Protein 8OFH (pdb70)

Structure (mmCIF, N/CA/C/O backbone):
data_8OFH
#
_entry.id   8OFH
#
_cell.length_a   62.730
_cell.length_b   102.400
_cell.length_c   89.790
_cell.angle_alpha   90.000
_cell.angle_beta   98.330
_cell.angle_gamma   90.000
#
_symmetry.space_group_name_H-M   'P 1 21 1'
#
loop_
_entity.id
_entity.type
_entity.pdbx_description
1 polymer 'Diadenylate cyclase'
2 water water
#
loop_
_atom_site.group_PDB
_atom_site.id
_atom_site.type_symbol
_atom_site.label_atom_id
_atom_site.label_alt_id
_atom_site.label_comp_id
_atom_site.label_asym_id
_atom_site.label_entity_id
_atom_site.label_seq_id
_atom_site.pdbx_PDB_ins_code
_atom_site.Cartn_x
_atom_site.Cartn_y
_atom_site.Cartn_z
_atom_site.occupancy
_atom_site.B_iso_or_equiv
_atom_site.auth_seq_id
_atom_site.auth_comp_id
_atom_site.auth_asym_id
_atom_site.auth_atom_id
_atom_site.pdbx_PDB_model_num
ATOM 1 N N . ILE A 1 11 ? -10.01019 38.70421 -38.08756 1.000 79.36346 86 ILE A N 1
ATOM 2 C CA . ILE A 1 11 ? -8.86461 39.19414 -37.33137 1.000 83.51875 86 ILE A CA 1
ATOM 3 C C . ILE A 1 11 ? -9.28916 39.54961 -35.91518 1.000 81.53575 86 ILE A C 1
ATOM 4 O O . ILE A 1 11 ? -8.43660 39.80600 -35.06202 1.000 86.72967 86 ILE A O 1
ATOM 9 N N . SER A 1 12 ? -10.60191 39.58341 -35.67252 1.000 80.91836 87 SER A N 1
ATOM 10 C CA . SER A 1 12 ? -11.10294 39.93496 -34.34837 1.000 77.26835 87 SER A CA 1
ATOM 11 C C . SER A 1 12 ? -10.59633 38.94228 -33.30926 1.000 70.30602 87 SER A C 1
ATOM 12 O O . SER A 1 12 ? -10.25120 37.79623 -33.61903 1.000 68.01942 87 SER A O 1
ATOM 15 N N . ALA A 1 13 ? -10.54520 39.40369 -32.05664 1.000 69.62856 88 ALA A N 1
ATOM 16 C CA . ALA A 1 13 ? -10.17364 38.51269 -30.96283 1.000 69.38231 88 ALA A CA 1
ATOM 17 C C . ALA A 1 13 ? -11.12606 37.32945 -30.87472 1.000 60.18854 88 ALA A C 1
ATOM 18 O O . ALA A 1 13 ? -10.70333 36.19906 -30.58440 1.000 52.71398 88 ALA A O 1
ATOM 20 N N . GLU A 1 14 ? -12.41997 37.57080 -31.11972 1.000 59.09273 89 GLU A N 1
ATOM 21 C CA . GLU A 1 14 ? -13.39874 36.48891 -31.0566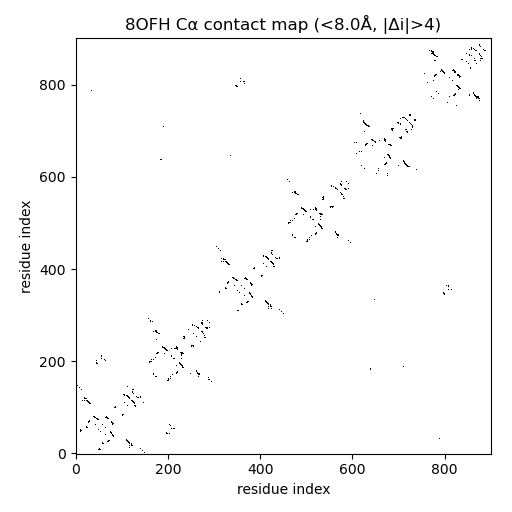0 1.000 60.78286 89 GLU A CA 1
ATOM 22 C C . GLU A 1 14 ? -13.16973 35.47337 -32.16751 1.000 45.94773 89 GLU A C 1
ATOM 23 O O . GLU A 1 14 ? -13.24499 34.26574 -31.93245 1.000 39.23994 89 GLU A O 1
ATOM 29 N N . GLU A 1 15 ? -12.91244 35.94959 -33.38560 1.000 51.70868 90 GLU A N 1
ATOM 30 C CA . GLU A 1 15 ? -12.62247 35.04993 -34.49615 1.000 56.81195 90 GLU A CA 1
ATOM 31 C C . GLU A 1 15 ? -11.37475 34.21389 -34.22114 1.000 46.72221 90 GLU A C 1
ATOM 32 O O . GLU A 1 15 ? -11.37527 32.99656 -34.42898 1.000 42.95038 90 GLU A O 1
ATOM 38 N N . GLN A 1 16 ? -10.29279 34.85328 -33.76451 1.000 51.69266 91 GLN A N 1
ATOM 39 C CA . GLN A 1 16 ? -9.06833 34.10910 -33.47168 1.000 49.54109 91 GLN A CA 1
ATOM 40 C C . GLN A 1 16 ? -9.30661 33.06102 -32.40465 1.000 41.51855 91 GLN A C 1
ATOM 41 O O . GLN A 1 16 ? -8.81777 31.92567 -32.50408 1.000 37.10642 91 GLN A O 1
ATOM 47 N N . MET A 1 17 ? -10.07568 33.41714 -31.37810 1.000 39.41462 92 MET A N 1
ATOM 48 C CA . MET A 1 17 ? -10.35074 32.48199 -30.29843 1.000 38.53348 92 MET A CA 1
ATOM 49 C C . MET A 1 17 ? -11.17430 31.28664 -30.77886 1.000 34.44268 92 MET A C 1
ATOM 50 O O . MET A 1 17 ? -10.89016 30.14541 -30.41308 1.000 33.29442 92 MET A O 1
ATOM 55 N N . ILE A 1 18 ? -12.19150 31.52700 -31.60594 1.000 32.30778 93 ILE A N 1
ATOM 56 C CA . ILE A 1 18 ? -12.98630 30.42805 -32.14708 1.000 30.49875 93 ILE A CA 1
ATOM 57 C C . ILE A 1 18 ? -12.12288 29.49989 -33.00853 1.000 31.07063 93 ILE A C 1
ATOM 58 O O . ILE A 1 18 ? -12.25566 28.27105 -32.93604 1.000 29.49086 93 ILE A O 1
ATOM 63 N N . ARG A 1 19 ? -11.24164 30.06729 -33.83899 1.000 32.82659 94 ARG A N 1
ATOM 64 C CA . ARG A 1 19 ? -10.37162 29.22322 -34.66336 1.000 31.05669 94 ARG A CA 1
ATOM 65 C C . ARG A 1 19 ? -9.50749 28.33033 -33.78047 1.000 34.17301 94 ARG A C 1
ATOM 66 O O . ARG A 1 19 ? -9.34585 27.13664 -34.05533 1.000 32.57497 94 ARG A O 1
ATOM 74 N N . ALA A 1 20 ? -8.99119 28.88227 -32.68098 1.000 34.36894 95 ALA A N 1
ATOM 75 C CA . ALA A 1 20 ? -8.15308 28.10297 -31.77089 1.000 36.51073 95 ALA A CA 1
ATOM 76 C C . ALA A 1 20 ? -8.94587 26.99867 -31.06755 1.000 31.22305 95 ALA A C 1
ATOM 77 O O . ALA A 1 20 ? -8.44072 25.87783 -30.89757 1.000 28.38354 95 ALA A O 1
ATOM 79 N N . PHE A 1 21 ? -10.17644 27.29425 -30.62400 1.000 26.98633 96 PHE A N 1
ATOM 80 C CA . PHE A 1 21 ? -11.03149 26.25584 -30.05168 1.000 24.50441 96 PHE A CA 1
ATOM 81 C C . PHE A 1 21 ? -11.24062 25.11405 -31.03954 1.000 27.99543 96 PHE A C 1
ATOM 82 O O . PHE A 1 21 ? -11.11567 23.93545 -30.69167 1.000 27.62977 96 PHE A O 1
ATOM 90 N N . VAL A 1 22 ? -11.60212 25.45443 -32.27457 1.000 29.61222 97 VAL A N 1
ATOM 91 C CA . VAL A 1 22 ? -11.92615 24.43517 -33.26102 1.000 26.95567 97 VAL A CA 1
ATOM 92 C C . VAL A 1 22 ? -10.70196 23.56047 -33.53199 1.000 29.33222 97 VAL A C 1
ATOM 93 O O . VAL A 1 22 ? -10.78404 22.32755 -33.50517 1.000 29.66610 97 VAL A O 1
ATOM 97 N N . LYS A 1 23 ? -9.54388 24.19214 -33.74804 1.000 29.44527 98 LYS A N 1
ATOM 98 C CA . LYS A 1 23 ? -8.33318 23.43310 -34.06056 1.000 30.26021 98 LYS A CA 1
ATOM 99 C C . LYS A 1 23 ? -7.91444 22.55705 -32.87721 1.000 30.64733 98 LYS A C 1
ATOM 100 O O . LYS A 1 23 ? -7.45259 21.42195 -33.06182 1.000 30.92397 98 LYS A O 1
ATOM 106 N N . SER A 1 24 ? -8.06431 23.06435 -31.64793 1.000 25.88311 99 SER A N 1
ATOM 107 C CA . SER A 1 24 ? -7.72199 22.24217 -30.49095 1.000 29.00206 99 SER A CA 1
ATOM 108 C C . SER A 1 24 ? -8.63325 21.01742 -30.39700 1.000 28.94512 99 SER A C 1
ATOM 109 O O . SER A 1 24 ? -8.17526 19.92377 -30.04736 1.000 28.66037 99 SER A O 1
ATOM 112 N N . VAL A 1 25 ? -9.91899 21.17629 -30.73433 1.000 26.81092 100 VAL A N 1
ATOM 113 C CA . VAL A 1 25 ? -10.85589 20.05834 -30.66213 1.000 25.28820 100 VAL A CA 1
ATOM 114 C C . VAL A 1 25 ? -10.64865 19.09205 -31.83067 1.000 28.55151 100 VAL A C 1
ATOM 115 O O . VAL A 1 25 ? -10.84480 17.87424 -31.67415 1.000 29.38238 100 VAL A O 1
ATOM 119 N N . GLU A 1 26 ? -10.24028 19.60256 -33.00236 1.000 29.77205 101 GLU A N 1
ATOM 120 C CA . GLU A 1 26 ? -9.85561 18.73799 -34.12171 1.000 28.09964 101 GLU A CA 1
ATOM 121 C C . GLU A 1 26 ? -8.74831 17.77111 -33.72726 1.000 26.11366 101 GLU A C 1
ATOM 122 O O . GLU A 1 26 ? -8.72291 16.63572 -34.20559 1.000 31.78067 101 GLU A O 1
ATOM 128 N N . TYR A 1 27 ? -7.83028 18.20430 -32.85995 1.000 29.08528 102 TYR A N 1
ATOM 129 C CA . TYR A 1 27 ? -6.74854 17.34932 -32.37565 1.000 35.55699 102 TYR A CA 1
ATOM 130 C C . TYR A 1 27 ? -7.23495 16.41081 -31.27881 1.000 31.28804 102 TYR A C 1
ATOM 131 O O . TYR A 1 27 ? -6.92190 15.21267 -31.28327 1.000 29.24903 102 TYR A O 1
ATOM 140 N N . MET A 1 28 ? -7.99538 16.94562 -30.32297 1.000 28.02371 103 MET A N 1
ATOM 141 C CA . MET A 1 28 ? -8.29893 16.17787 -29.11804 1.000 28.45427 103 MET A CA 1
ATOM 142 C C . MET A 1 28 ? -9.40150 15.14857 -29.33047 1.000 29.94076 103 MET A C 1
ATOM 143 O O . MET A 1 28 ? -9.34506 14.06138 -28.74177 1.000 31.89176 103 MET A O 1
ATOM 148 N N . SER A 1 29 ? -10.42029 15.47954 -30.12876 1.000 27.88720 104 SER A N 1
ATOM 149 C CA . SER A 1 29 ? -11.56493 14.57747 -30.27383 1.000 34.23057 104 SER A CA 1
ATOM 150 C C . SER A 1 29 ? -11.19068 13.20735 -30.83675 1.000 36.94696 104 SER A C 1
ATOM 151 O O . SER A 1 29 ? -11.51863 12.19268 -30.19587 1.000 30.15694 104 SER A O 1
ATOM 154 N N . PRO A 1 30 ? -10.52008 13.08976 -31.98851 1.000 37.02567 105 PRO A N 1
ATOM 155 C CA . PRO A 1 30 ? -10.13440 11.75449 -32.47564 1.000 37.11081 105 PRO A CA 1
ATOM 156 C C . PRO A 1 30 ? -9.20293 11.02046 -31.54116 1.000 34.63200 105 PRO A C 1
ATOM 157 O O . PRO A 1 30 ? -9.12546 9.78656 -31.61819 1.000 41.75782 105 PRO A O 1
ATOM 161 N N . ARG A 1 31 ? -8.48271 11.73562 -30.68177 1.000 31.38770 106 ARG A N 1
ATOM 162 C CA . ARG A 1 31 ? -7.57909 11.12330 -29.71865 1.000 35.15418 106 ARG A CA 1
ATOM 163 C C . ARG A 1 31 ? -8.22837 10.82859 -28.37775 1.000 34.04607 106 ARG A C 1
ATOM 164 O O . ARG A 1 31 ? -7.54320 10.31737 -27.48019 1.000 34.74083 106 ARG A O 1
ATOM 172 N N . LYS A 1 32 ? -9.51806 11.13218 -28.22811 1.000 32.72773 107 LYS A N 1
ATOM 173 C CA . LYS A 1 32 ? -10.24091 10.91388 -26.97046 1.000 32.30726 107 LYS A CA 1
ATOM 174 C C . LYS A 1 32 ? -9.50812 11.55852 -25.79492 1.000 29.57774 107 LYS A C 1
ATOM 175 O O . LYS A 1 32 ? -9.37155 10.97560 -24.70983 1.000 33.10274 107 LYS A O 1
ATOM 181 N N . ILE A 1 33 ? -9.02323 12.77941 -26.01186 1.000 28.11734 108 ILE A N 1
ATOM 182 C CA . ILE A 1 33 ? -8.36290 13.53954 -24.96252 1.000 25.28605 108 ILE A CA 1
ATOM 183 C C . ILE A 1 33 ? -9.43780 14.37090 -24.28150 1.000 25.80292 108 ILE A C 1
ATOM 184 O O . ILE A 1 33 ? -10.08849 15.19639 -24.92942 1.000 26.41111 108 ILE A O 1
ATOM 189 N N . GLY A 1 34 ? -9.63560 14.15525 -22.98370 1.000 25.73405 109 GLY A N 1
ATOM 190 C CA . GLY A 1 34 ? -10.66039 14.91931 -22.26877 1.000 25.89984 109 GLY A CA 1
ATOM 191 C C . GLY A 1 34 ? -10.29096 16.39026 -22.17978 1.000 28.58574 109 GLY A C 1
ATOM 192 O O . GLY A 1 34 ? -9.13426 16.75274 -21.94411 1.000 28.49387 109 GLY A O 1
ATOM 193 N N . ALA A 1 35 ? -11.29435 17.24687 -22.35847 1.000 25.21639 110 ALA A N 1
ATOM 194 C CA . ALA A 1 35 ? -11.06012 18.68577 -22.28618 1.000 23.60384 110 ALA A CA 1
ATOM 195 C C . ALA A 1 35 ? -12.31478 19.33826 -21.73548 1.000 22.25835 110 ALA A C 1
ATOM 196 O O . ALA A 1 35 ? -13.41536 18.87709 -21.99580 1.000 23.56480 110 ALA A O 1
ATOM 198 N N . LEU A 1 36 ? -12.11491 20.43832 -21.02718 1.000 22.37083 111 LEU A N 1
ATOM 199 C CA . LEU A 1 36 ? -13.20531 21.16651 -20.37160 1.000 23.49240 111 LEU A CA 1
ATOM 200 C C . LEU A 1 36 ? -12.80444 22.63607 -20.43581 1.000 26.87762 111 LEU A C 1
ATOM 201 O O . LEU A 1 36 ? -11.81554 23.02978 -19.80893 1.000 23.61811 111 LEU A O 1
ATOM 206 N N . VAL A 1 37 ? -13.51001 23.42932 -21.23650 1.000 23.50204 112 VAL A N 1
ATOM 207 C CA . VAL A 1 37 ? -13.16085 24.83846 -21.43683 1.000 25.16833 112 VAL A CA 1
ATOM 208 C C . VAL A 1 37 ? -14.40917 25.68717 -21.20260 1.000 22.67922 112 VAL A C 1
ATOM 209 O O . VAL A 1 37 ? -15.38882 25.56873 -21.94365 1.000 25.70991 112 VAL A O 1
ATOM 213 N N . ALA A 1 38 ? -14.35495 26.54494 -20.19309 1.000 23.13803 113 ALA A N 1
ATOM 214 C CA . ALA A 1 38 ? -15.43849 27.44479 -19.82823 1.000 24.32877 113 ALA A CA 1
ATOM 215 C C . ALA A 1 38 ? -15.06018 28.85516 -20.24689 1.000 34.86184 113 ALA A C 1
ATOM 216 O O . ALA A 1 38 ? -13.96212 29.33096 -19.93195 1.000 29.42681 113 ALA A O 1
ATOM 218 N N . ILE A 1 39 ? -15.97319 29.51135 -20.95415 1.000 27.61410 114 ILE A N 1
ATOM 219 C CA . ILE A 1 39 ? -15.78997 30.86804 -21.45104 1.000 27.40585 114 ILE A CA 1
ATOM 220 C C . ILE A 1 39 ? -16.71492 31.81528 -20.69913 1.000 34.40800 114 ILE A C 1
ATOM 221 O O . ILE A 1 39 ? -17.95441 31.72495 -20.80139 1.000 33.56884 114 ILE A O 1
ATOM 226 N N . GLN A 1 40 ? -16.10972 32.74260 -19.95774 1.000 28.01927 115 GLN A N 1
ATOM 227 C CA . GLN A 1 40 ? -16.88160 33.75544 -19.24295 1.000 28.77467 115 GLN A CA 1
ATOM 228 C C . GLN A 1 40 ? -17.61178 34.66651 -20.22117 1.000 32.17961 115 GLN A C 1
ATOM 229 O O . GLN A 1 40 ? -17.05361 35.12032 -21.22272 1.000 32.90009 115 GLN A O 1
ATOM 235 N N . ARG A 1 41 ? -18.89241 34.92872 -19.93102 1.000 29.92822 116 ARG A N 1
ATOM 236 C CA . ARG A 1 41 ? -19.67997 35.87201 -20.71666 1.000 31.78488 116 ARG A CA 1
ATOM 237 C C . ARG A 1 41 ? -20.04504 37.01767 -19.77691 1.000 33.11473 116 ARG A C 1
ATOM 238 O O . ARG A 1 41 ? -19.15158 37.71846 -19.31161 1.000 35.70887 116 ARG A O 1
ATOM 246 N N . VAL A 1 42 ? -21.33334 37.23578 -19.49246 1.000 35.40597 117 VAL A N 1
ATOM 247 C CA . VAL A 1 42 ? -21.69527 38.38981 -18.66975 1.000 37.79441 117 VAL A CA 1
ATOM 248 C C . VAL A 1 42 ? -21.41891 38.11532 -17.19142 1.000 37.40996 117 VAL A C 1
ATOM 249 O O . VAL A 1 42 ? -20.89921 38.98252 -16.47388 1.000 38.41100 117 VAL A O 1
ATOM 253 N N . ARG A 1 43 ? -21.76653 36.91406 -16.71255 1.000 36.21373 118 ARG A N 1
ATOM 254 C CA . ARG A 1 43 ? -21.63019 36.56539 -15.30379 1.000 36.48118 118 ARG A CA 1
ATOM 255 C C . ARG A 1 43 ? -20.17714 36.25632 -14.98735 1.000 37.27354 118 ARG A C 1
ATOM 256 O O . ARG A 1 43 ? -19.54735 35.41846 -15.65768 1.000 34.60950 118 ARG A O 1
ATOM 264 N N . THR A 1 44 ? -19.63400 36.90304 -13.95761 1.000 34.81246 119 THR A N 1
ATOM 265 C CA . THR A 1 44 ? -18.21474 36.67043 -13.67761 1.000 32.74451 119 THR A CA 1
ATOM 266 C C . THR A 1 44 ? -17.98616 35.29681 -13.06371 1.000 34.66751 119 THR A C 1
ATOM 267 O O . THR A 1 44 ? -18.79260 34.79564 -12.27736 1.000 33.98553 119 THR A O 1
ATOM 271 N N . LEU A 1 45 ? -16.86678 34.68295 -13.44555 1.000 33.60020 120 LEU A N 1
ATOM 272 C CA . LEU A 1 45 ? -16.50049 33.35584 -12.97895 1.000 33.13566 120 LEU A CA 1
ATOM 273 C C . LEU A 1 45 ? -15.34702 33.41948 -11.98730 1.000 35.93023 120 LEU A C 1
ATOM 274 O O . LEU A 1 45 ? -14.61349 32.44566 -11.82903 1.000 34.39364 120 LEU A O 1
ATOM 279 N N . GLN A 1 46 ? -15.17938 34.56973 -11.31181 1.000 38.19880 121 GLN A N 1
ATOM 280 C CA . GLN A 1 46 ? -13.99626 34.77144 -10.47648 1.000 37.16095 121 GLN A CA 1
ATOM 281 C C . GLN A 1 46 ? -13.90267 33.74590 -9.34897 1.000 37.32164 121 GLN A C 1
ATOM 282 O O . GLN A 1 46 ? -12.79194 33.37396 -8.94670 1.000 39.39422 121 GLN A O 1
ATOM 288 N N . GLU A 1 47 ? -15.05199 33.26527 -8.83339 1.000 32.83453 122 GLU A N 1
ATOM 289 C CA . GLU A 1 47 ? -14.99370 32.28960 -7.74335 1.000 38.48962 122 GLU A CA 1
ATOM 290 C C . GLU A 1 47 ? -14.36106 31.00093 -8.22798 1.000 36.75169 122 GLU A C 1
ATOM 291 O O . GLU A 1 47 ? -13.65773 30.32991 -7.46882 1.000 42.83597 122 GLU A O 1
ATOM 297 N N . TYR A 1 48 ? -14.58065 30.65732 -9.48949 1.000 29.82428 123 TYR A N 1
ATOM 298 C CA . TYR A 1 48 ? -13.96901 29.45281 -10.03810 1.000 30.47886 123 TYR A CA 1
ATOM 299 C C . TYR A 1 48 ? -12.55706 29.70515 -10.52928 1.000 33.07319 123 TYR A C 1
ATOM 300 O O . TYR A 1 48 ? -11.67208 28.84566 -10.36711 1.000 32.74735 123 TYR A O 1
ATOM 309 N N . ILE A 1 49 ? -12.31840 30.87732 -11.11177 1.000 29.59359 124 ILE A N 1
ATOM 310 C CA . ILE A 1 49 ? -10.95801 31.21847 -11.53578 1.000 29.40980 124 ILE A CA 1
ATOM 311 C C . ILE A 1 49 ? -9.99291 31.11143 -10.36092 1.000 33.20406 124 ILE A C 1
ATOM 312 O O . ILE A 1 49 ? -8.83892 30.66998 -10.51075 1.000 30.70076 124 ILE A O 1
ATOM 317 N N . SER A 1 50 ? -10.46440 31.47503 -9.16581 1.000 30.92184 125 SER A N 1
ATOM 318 C CA . SER A 1 50 ? -9.60908 31.51621 -7.98491 1.000 33.11632 125 SER A CA 1
ATOM 319 C C . SER A 1 50 ? -9.09281 30.14293 -7.57228 1.000 36.55994 125 SER A C 1
ATOM 320 O O . SER A 1 50 ? -8.09530 30.07381 -6.83809 1.000 37.56423 125 SER A O 1
ATOM 323 N N . THR A 1 51 ? -9.74308 29.06509 -8.02933 1.000 34.56157 126 THR A N 1
ATOM 324 C CA . THR A 1 51 ? -9.35595 27.68314 -7.74028 1.000 36.40183 126 THR A CA 1
ATOM 325 C C . THR A 1 51 ? -8.31471 27.10879 -8.71326 1.000 36.42581 126 THR A C 1
ATOM 326 O O . THR A 1 51 ? -7.76160 26.04494 -8.42707 1.000 34.94944 126 THR A O 1
ATOM 330 N N . GLY A 1 52 ? -8.04078 27.77396 -9.83756 1.000 27.36691 127 GLY A N 1
ATOM 331 C CA . GLY A 1 52 ? -7.19319 27.23576 -10.88865 1.000 28.90316 127 GLY A CA 1
ATOM 332 C C . GLY A 1 52 ? -5.75593 27.73634 -10.81113 1.000 30.51509 127 GLY A C 1
ATOM 333 O O . GLY A 1 52 ? -5.35198 28.43937 -9.89083 1.000 33.34274 127 GLY A O 1
ATOM 334 N N . ILE A 1 53 ? -4.95677 27.31682 -11.78980 1.000 28.11198 128 ILE A N 1
ATOM 335 C CA . ILE A 1 53 ? -3.55641 27.71483 -11.87555 1.000 25.93044 128 ILE A CA 1
ATOM 336 C C . ILE A 1 53 ? -3.47365 28.94550 -12.77757 1.000 26.25213 128 ILE A C 1
ATOM 337 O O . ILE A 1 53 ? -3.92884 28.87967 -13.92878 1.000 26.17572 128 ILE A O 1
ATOM 342 N N . PRO A 1 54 ? -2.90999 30.06222 -12.31523 1.000 29.16478 129 PRO A N 1
ATOM 343 C CA . PRO A 1 54 ? -2.94077 31.28826 -13.13104 1.000 29.43264 129 PRO A CA 1
ATOM 344 C C . PRO A 1 54 ? -2.01135 31.19054 -14.33823 1.000 29.78349 129 PRO A C 1
ATOM 345 O O . PRO A 1 54 ? -0.82747 30.87158 -14.20728 1.000 29.06692 129 PRO A O 1
ATOM 349 N N . LEU A 1 55 ? -2.57724 31.42741 -15.52470 1.000 28.54280 130 LEU A N 1
ATOM 350 C CA . LEU A 1 55 ? -1.80355 31.51875 -16.76342 1.000 28.38624 130 LEU A CA 1
ATOM 351 C C . LEU A 1 55 ? -1.89228 32.90720 -17.37590 1.000 30.72926 130 LEU A C 1
ATOM 352 O O . LEU A 1 55 ? -0.85833 33.48810 -17.72986 1.000 31.25737 130 LEU A O 1
ATOM 357 N N . ASP A 1 56 ? -3.10579 33.47545 -17.47508 1.000 24.23817 131 ASP A N 1
ATOM 358 C CA . ASP A 1 56 ? -3.29598 34.77436 -18.12739 1.000 25.29058 131 ASP A CA 1
ATOM 359 C C . ASP A 1 56 ? -2.58078 34.81364 -19.48515 1.000 25.37507 131 ASP A C 1
ATOM 360 O O . ASP A 1 56 ? -1.82379 35.74311 -19.80400 1.000 30.04071 131 ASP A O 1
ATOM 365 N N . ALA A 1 57 ? -2.85994 33.79972 -20.30041 1.000 27.52657 132 ALA A N 1
ATOM 366 C CA . ALA A 1 57 ? -2.06512 33.54256 -21.49982 1.000 32.22498 132 ALA A CA 1
ATOM 367 C C . ALA A 1 57 ? -2.86977 33.85048 -22.75782 1.000 33.74439 132 ALA A C 1
ATOM 368 O O . ALA A 1 57 ? -4.10156 33.74230 -22.76647 1.000 29.39088 132 ALA A O 1
ATOM 370 N N . LYS A 1 58 ? -2.16546 34.24177 -23.81853 1.000 30.58354 133 LYS A N 1
ATOM 371 C CA . LYS A 1 58 ? -2.77582 34.32838 -25.14542 1.000 27.97495 133 LYS A CA 1
ATOM 372 C C . LYS A 1 58 ? -3.36585 32.98134 -25.53630 1.000 31.25516 133 LYS A C 1
ATOM 373 O O . LYS A 1 58 ? -2.78406 31.92565 -25.26174 1.000 31.22453 133 LYS A O 1
ATOM 379 N N . ILE A 1 59 ? -4.54320 33.01532 -26.16369 1.000 29.43307 134 ILE A N 1
ATOM 380 C CA . ILE A 1 59 ? -5.21362 31.79111 -26.59060 1.000 27.22889 134 ILE A CA 1
ATOM 381 C C . ILE A 1 59 ? -4.59687 31.31474 -27.89747 1.000 30.41004 134 ILE A C 1
ATOM 382 O O . ILE A 1 59 ? -4.50654 32.07879 -28.87020 1.000 31.07626 134 ILE A O 1
ATOM 387 N N . SER A 1 60 ? -4.16568 30.05448 -27.93170 1.000 28.98274 135 SER A N 1
ATOM 388 C CA . SER A 1 60 ? -3.77730 29.44485 -29.19616 1.000 27.76792 135 SER A CA 1
ATOM 389 C C . SER A 1 60 ? -4.17044 27.98036 -29.16959 1.000 27.31474 135 SER A C 1
ATOM 390 O O . SER A 1 60 ? -4.29965 27.37415 -28.10578 1.000 26.77332 135 SER A 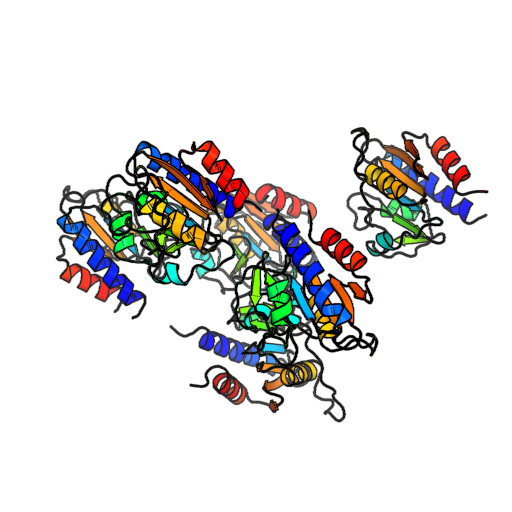O 1
ATOM 393 N N . ALA A 1 61 ? -4.35171 27.41338 -30.35680 1.000 27.85673 136 ALA A N 1
ATOM 394 C CA . ALA A 1 61 ? -4.62662 25.98426 -30.41134 1.000 32.11341 136 ALA A CA 1
ATOM 395 C C . ALA A 1 61 ? -3.46876 25.19133 -29.81424 1.000 31.06882 136 ALA A C 1
ATOM 396 O O . ALA A 1 61 ? -3.69060 24.22095 -29.07839 1.000 26.81050 136 ALA A O 1
ATOM 398 N N . GLU A 1 62 ? -2.22507 25.61632 -30.08432 1.000 30.82232 137 GLU A N 1
ATOM 399 C CA . GLU A 1 62 ? -1.05585 24.90913 -29.56086 1.000 27.88265 137 GLU A CA 1
ATOM 400 C C . GLU A 1 62 ? -1.07329 24.85769 -28.03993 1.000 28.59874 137 GLU A C 1
ATOM 401 O O . GLU A 1 62 ? -0.81444 23.80447 -27.43990 1.000 28.21537 137 GLU A O 1
ATOM 407 N N . LEU A 1 63 ? -1.34011 25.99820 -27.39241 1.000 26.13574 138 LEU A N 1
ATOM 408 C CA . LEU A 1 63 ? -1.38707 26.00643 -25.93288 1.000 24.13821 138 LEU A CA 1
ATOM 409 C C . LEU A 1 63 ? -2.56511 25.17931 -25.40794 1.000 24.38076 138 LEU A C 1
ATOM 410 O O . LEU A 1 63 ? -2.38819 24.39632 -24.47332 1.000 26.66669 138 LEU A O 1
ATOM 415 N N . LEU A 1 64 ? -3.75467 25.32091 -26.00241 1.000 23.96129 139 LEU A N 1
ATOM 416 C CA . LEU A 1 64 ? -4.89563 24.49202 -25.58731 1.000 26.78867 139 LEU A CA 1
ATOM 417 C C . LEU A 1 64 ? -4.56519 23.00550 -25.68737 1.000 29.23824 139 LEU A C 1
ATOM 418 O O . LEU A 1 64 ? -4.81167 22.23764 -24.75093 1.000 25.59190 139 LEU A O 1
ATOM 423 N N . ILE A 1 65 ? -3.94831 22.58415 -26.79420 1.000 29.09149 140 ILE A N 1
ATOM 424 C CA . ILE A 1 65 ? -3.57526 21.17911 -26.91384 1.000 29.19505 140 ILE A CA 1
ATOM 425 C C . ILE A 1 65 ? -2.57824 20.79101 -25.82535 1.000 27.67788 140 ILE A C 1
ATOM 426 O O . ILE A 1 65 ? -2.75072 19.76206 -25.15208 1.000 27.29852 140 ILE A O 1
ATOM 431 N N . ASN A 1 66 ? -1.51608 21.59418 -25.63742 1.000 26.89989 141 ASN A N 1
ATOM 432 C CA . ASN A 1 66 ? -0.50268 21.26568 -24.62743 1.000 26.67308 141 ASN A CA 1
ATOM 433 C C . ASN A 1 66 ? -1.11548 21.15705 -23.22696 1.000 27.74756 141 ASN A C 1
ATOM 434 O O . ASN A 1 66 ? -0.70377 20.29226 -22.43695 1.000 29.33054 141 ASN A O 1
ATOM 439 N N . ILE A 1 67 ? -2.07701 22.02625 -22.89602 1.000 28.49544 142 ILE A N 1
ATOM 440 C CA . ILE A 1 67 ? -2.67805 22.01592 -21.55141 1.000 25.50377 142 ILE A CA 1
ATOM 441 C C . ILE A 1 67 ? -3.32833 20.66686 -21.25661 1.000 23.55823 142 ILE A C 1
ATOM 442 O O . ILE A 1 67 ? -3.16702 20.10113 -20.16126 1.000 26.03500 142 ILE A O 1
ATOM 447 N N . PHE A 1 68 ? -4.05405 20.11023 -22.22930 1.000 26.27006 143 PHE A N 1
ATOM 448 C CA . PHE A 1 68 ? -4.91462 18.95651 -21.97675 1.000 27.24382 143 PHE A CA 1
ATOM 449 C C . PHE A 1 68 ? -4.24153 17.61578 -22.25407 1.000 27.12381 143 PHE A C 1
ATOM 450 O O . PHE A 1 68 ? -4.87917 16.57405 -22.10379 1.000 27.05897 143 PHE A O 1
ATOM 458 N N . ILE A 1 69 ? -2.96320 17.59857 -22.63566 1.000 28.38397 144 ILE A N 1
ATOM 459 C CA . ILE A 1 69 ? -2.28902 16.31756 -22.82697 1.000 28.25222 144 ILE A CA 1
ATOM 460 C C . ILE A 1 69 ? -2.44561 15.47274 -21.56287 1.000 27.81195 144 ILE A C 1
ATOM 461 O O . ILE A 1 69 ? -2.21557 15.98445 -20.45828 1.000 29.35508 144 ILE A O 1
ATOM 466 N N . PRO A 1 70 ? -2.87100 14.21806 -21.67415 1.000 30.73871 145 PRO A N 1
ATOM 467 C CA . PRO A 1 70 ? -3.09950 13.38606 -20.47220 1.000 36.28479 145 PRO A CA 1
ATOM 468 C C . PRO A 1 70 ? -1.87127 13.26543 -19.57710 1.000 40.02798 145 PRO A C 1
ATOM 469 O O . PRO A 1 70 ? -0.72811 13.23605 -20.04646 1.000 35.42981 145 PRO A O 1
ATOM 473 N N . ASN A 1 71 ? -2.13524 13.18247 -18.26196 1.000 35.22773 146 ASN A N 1
ATOM 474 C CA . ASN A 1 71 ? -1.11458 12.90934 -17.24784 1.000 40.82118 146 ASN A CA 1
ATOM 475 C C . ASN A 1 71 ? -0.04714 14.00326 -17.20106 1.000 35.16323 146 ASN A C 1
ATOM 476 O O . ASN A 1 71 ? 1.13482 13.72456 -16.98547 1.000 39.21497 146 ASN A O 1
ATOM 481 N N . THR A 1 72 ? -0.46685 15.23749 -17.40145 1.000 30.28210 147 THR A N 1
ATOM 482 C CA . THR A 1 72 ? 0.40241 16.39662 -17.29073 1.000 32.73531 147 THR A CA 1
ATOM 483 C C . THR A 1 72 ? -0.10159 17.29493 -16.16449 1.000 36.83679 147 THR A C 1
ATOM 484 O O . THR A 1 72 ? -1.24938 17.16998 -15.71971 1.000 32.24704 147 THR A O 1
ATOM 488 N N . PRO A 1 73 ? 0.73478 18.20077 -15.66357 1.000 31.59067 148 PRO A N 1
ATOM 489 C CA . PRO A 1 73 ? 0.31143 19.01786 -14.51061 1.000 34.29279 148 PRO A CA 1
ATOM 490 C C . PRO A 1 73 ? -0.90875 19.91078 -14.75917 1.000 33.89856 148 PRO A C 1
ATOM 491 O O . PRO A 1 73 ? -1.68421 20.16190 -13.81815 1.000 33.40340 148 PRO A O 1
ATOM 495 N N . LEU A 1 74 ? -1.14021 20.37834 -15.99311 1.000 28.50081 149 LEU A N 1
ATOM 496 C CA . LEU A 1 74 ? -2.22862 21.31765 -16.24187 1.000 31.20911 149 LEU A CA 1
ATOM 497 C C . LEU A 1 74 ? -3.54355 20.65067 -16.65928 1.000 28.54177 149 LEU A C 1
ATOM 498 O O . LEU A 1 74 ? -4.57866 21.32627 -16.72533 1.000 27.88376 149 LEU A O 1
ATOM 503 N N . HIS A 1 75 ? -3.53288 19.35530 -16.97131 1.000 27.29286 150 HIS A N 1
ATOM 504 C CA . HIS A 1 75 ? -4.65098 18.80196 -17.73120 1.000 28.39678 150 HIS A CA 1
ATOM 505 C C . HIS A 1 75 ? -5.91402 18.56598 -16.90555 1.000 31.25052 150 HIS A C 1
ATOM 506 O O . HIS A 1 75 ? -6.99373 18.49460 -17.49018 1.000 33.82702 150 HIS A O 1
ATOM 513 N N . ASP A 1 76 ? -5.80917 18.39616 -15.59305 1.000 30.74512 151 ASP A N 1
ATOM 514 C CA . ASP A 1 76 ? -6.98703 18.08563 -14.79333 1.000 41.45959 151 ASP A CA 1
ATOM 515 C C . ASP A 1 76 ? -7.76443 19.37491 -14.55792 1.000 33.42916 151 ASP A C 1
ATOM 516 O O . ASP A 1 76 ? -7.17390 20.43331 -14.34659 1.000 40.94649 151 ASP A O 1
ATOM 521 N N . GLY A 1 77 ? -9.06627 19.31032 -14.67726 1.000 37.10444 152 GLY A N 1
ATOM 522 C CA . GLY A 1 77 ? -9.87573 20.47070 -14.36138 1.000 35.67776 152 GLY A CA 1
ATOM 523 C C . GLY A 1 77 ? -10.18925 21.30636 -15.58203 1.000 33.25287 152 GLY A C 1
ATOM 524 O O . GLY A 1 77 ? -9.87387 20.96447 -16.72730 1.000 30.06133 152 GLY A O 1
ATOM 525 N N . ALA A 1 78 ? -10.80681 22.45232 -15.30625 1.000 28.44778 153 ALA A N 1
ATOM 526 C CA . ALA A 1 78 ? -11.31770 23.34739 -16.33063 1.000 29.09507 153 ALA A CA 1
ATOM 527 C C . ALA A 1 78 ? -10.31988 24.44993 -16.66181 1.000 25.46733 153 ALA A C 1
ATOM 528 O O . ALA A 1 78 ? -9.74930 25.08870 -15.76633 1.000 28.47521 153 ALA A O 1
ATOM 530 N N . VAL A 1 79 ? -10.16427 24.70036 -17.95388 1.000 25.55787 154 VAL A N 1
ATOM 531 C CA . VAL A 1 79 ? -9.63172 25.96891 -18.44004 1.000 25.61425 154 VAL A CA 1
ATOM 532 C C . VAL A 1 79 ? -10.75054 27.00312 -18.39129 1.000 25.28407 154 VAL A C 1
ATOM 533 O O . VAL A 1 79 ? -11.88640 26.71084 -18.78135 1.000 26.26267 154 VAL A O 1
ATOM 537 N N . ILE A 1 80 ? -10.45286 28.21424 -17.91161 1.000 24.04247 155 ILE A N 1
ATOM 538 C CA . ILE A 1 80 ? -11.41895 29.30024 -17.92464 1.000 23.65870 155 ILE A CA 1
ATOM 539 C C . ILE A 1 80 ? -10.85658 30.42649 -18.78027 1.000 25.21249 155 ILE A C 1
ATOM 540 O O . ILE A 1 80 ? -9.72189 30.87770 -18.56508 1.000 28.09050 155 ILE A O 1
ATOM 545 N N . ILE A 1 81 ? -11.61781 30.81672 -19.76043 1.000 22.36997 156 ILE A N 1
ATOM 546 C CA . ILE A 1 81 ? -11.32859 31.90773 -20.68226 1.000 25.86840 156 ILE A CA 1
ATOM 547 C C . ILE A 1 81 ? -12.02369 33.15877 -20.16233 1.000 27.91163 156 ILE A C 1
ATOM 548 O O . ILE A 1 81 ? -13.21836 33.14247 -19.82662 1.000 31.83335 156 ILE A O 1
ATOM 553 N N . LYS A 1 82 ? -11.30324 34.26941 -20.16966 1.000 30.02761 157 LYS A N 1
ATOM 554 C CA . LYS A 1 82 ? -11.82276 35.54397 -19.69935 1.000 31.47975 157 LYS A CA 1
ATOM 555 C C . LYS A 1 82 ? -11.21274 36.60384 -20.59399 1.000 34.14177 157 LYS A C 1
ATOM 556 O O . LYS A 1 82 ? -9.98057 36.63417 -20.73826 1.000 33.07028 157 LYS A O 1
ATOM 562 N N . GLU A 1 83 ? -12.05258 37.40023 -21.24198 1.000 32.57741 158 GLU A N 1
ATOM 563 C CA . GLU A 1 83 ? -11.58569 38.49989 -22.09332 1.000 34.41075 158 GLU A CA 1
ATOM 564 C C . GLU A 1 83 ? -10.52158 38.00855 -23.07922 1.000 42.93914 158 GLU A C 1
ATOM 565 O O . GLU A 1 83 ? -9.48507 38.64521 -23.27384 1.000 41.25869 158 GLU A O 1
ATOM 571 N N . GLU A 1 84 ? -10.76539 36.84188 -23.67327 1.000 38.09012 159 GLU A N 1
ATOM 572 C CA . GLU A 1 84 ? -9.93461 36.32489 -24.76485 1.000 45.47532 159 GLU A CA 1
ATOM 573 C C . GLU A 1 84 ? -8.49327 36.06634 -24.31557 1.000 41.71378 159 GLU A C 1
ATOM 574 O O . GLU A 1 84 ? -7.54579 36.25160 -25.08659 1.000 38.43987 159 GLU A O 1
ATOM 580 N N . ARG A 1 85 ? -8.33482 35.67169 -23.05391 1.000 31.28615 160 ARG A N 1
ATOM 581 C CA . ARG A 1 85 ? -7.13089 35.05151 -22.51891 1.000 32.32567 160 ARG A CA 1
ATOM 582 C C . ARG A 1 85 ? -7.52125 33.76667 -21.82053 1.000 33.26554 160 ARG A C 1
ATOM 583 O O . ARG A 1 85 ? -8.63193 33.63567 -21.29608 1.000 29.07519 160 ARG A O 1
ATOM 591 N N . ILE A 1 86 ? -6.55539 32.85220 -21.74175 1.000 25.11580 161 ILE A N 1
ATOM 592 C CA . ILE A 1 86 ? -6.66678 31.69752 -20.84733 1.000 23.73232 161 ILE A CA 1
ATOM 593 C C . ILE A 1 86 ? -6.35736 32.19524 -19.43927 1.000 27.33245 161 ILE A C 1
ATOM 594 O O . ILE A 1 86 ? -5.20317 32.43127 -19.09758 1.000 25.16068 161 ILE A O 1
ATOM 599 N N . ALA A 1 87 ? -7.38403 32.37927 -18.60678 1.000 24.86894 162 ALA A N 1
ATOM 600 C CA . ALA A 1 87 ? -7.11064 32.94267 -17.29274 1.000 23.48598 162 ALA A CA 1
ATOM 601 C C . ALA A 1 87 ? -6.42554 31.91158 -16.41416 1.000 24.46827 162 ALA A C 1
ATOM 602 O O . ALA A 1 87 ? -5.36537 32.18324 -15.81774 1.000 29.21277 162 ALA A O 1
ATOM 604 N N . VAL A 1 88 ? -6.98449 30.69983 -16.35760 1.000 23.88996 163 VAL A N 1
ATOM 605 C CA . VAL A 1 88 ? -6.44661 29.63188 -15.52553 1.000 25.29808 163 VAL A CA 1
ATOM 606 C C . VAL A 1 88 ? -6.66787 28.31874 -16.25713 1.000 26.05640 163 VAL A C 1
ATOM 607 O O . VAL A 1 88 ? -7.50889 28.21489 -17.15641 1.000 27.18518 163 VAL A O 1
ATOM 611 N N . THR A 1 89 ? -5.90281 27.30938 -15.85943 1.000 24.68111 164 THR A N 1
ATOM 612 C CA . THR A 1 89 ? -6.25162 25.91012 -16.07774 1.000 23.98553 164 THR A CA 1
ATOM 613 C C . THR A 1 89 ? -6.59213 25.29496 -14.72474 1.000 27.11487 164 THR A C 1
ATOM 614 O O . THR A 1 89 ? -6.45072 25.92504 -13.66619 1.000 28.27446 164 THR A O 1
ATOM 618 N N . SER A 1 90 ? -7.01577 24.03774 -14.75151 1.000 27.61065 165 SER A N 1
ATOM 619 C CA . SER A 1 90 ? -7.09841 23.21289 -13.53711 1.000 28.92650 165 SER A CA 1
ATOM 620 C C . SER A 1 90 ? -8.10793 23.74283 -12.51774 1.000 25.86896 165 SER A C 1
ATOM 621 O O . SER A 1 90 ? -7.97008 23.50823 -11.31305 1.000 31.57143 165 SER A O 1
ATOM 624 N N . ALA A 1 91 ? -9.12631 24.45769 -12.98345 1.000 27.65000 166 ALA A N 1
ATOM 625 C CA . ALA A 1 91 ? -10.11037 25.06306 -12.09965 1.000 27.25356 166 ALA A CA 1
ATOM 626 C C . ALA A 1 91 ? -11.22692 24.07149 -11.76112 1.000 30.75986 166 ALA A C 1
ATOM 627 O O . ALA A 1 91 ? -11.55978 23.18216 -12.55225 1.000 30.26051 166 ALA A O 1
ATOM 629 N N . TYR A 1 92 ? -11.79734 24.23141 -10.57723 1.000 32.50536 167 TYR A N 1
ATOM 630 C CA . TYR A 1 92 ? -12.96098 23.44432 -10.17578 1.000 33.83642 167 TYR A CA 1
ATOM 631 C C . TYR A 1 92 ? -14.25217 24.17559 -10.55143 1.000 39.58076 167 TYR A C 1
ATOM 632 O O . TYR A 1 92 ? -14.41913 25.35135 -10.22732 1.000 40.66752 167 TYR A O 1
ATOM 641 N N . LEU A 1 93 ? -15.14839 23.48597 -11.24487 1.000 34.53904 168 LEU A N 1
ATOM 642 C CA . LEU A 1 93 ? -16.48818 23.97711 -11.54184 1.000 39.32082 168 LEU A CA 1
ATOM 643 C C . LEU A 1 93 ? -17.50701 23.20570 -10.70999 1.000 38.89088 168 LEU A C 1
ATOM 644 O O . LEU A 1 93 ? -17.23866 22.08149 -10.28457 1.000 41.96742 168 LEU A O 1
ATOM 649 N N . PRO A 1 94 ? -18.68610 23.76658 -10.44925 1.000 42.59008 169 PRO A N 1
ATOM 650 C CA . PRO A 1 94 ? -19.67530 23.02156 -9.65898 1.000 39.00731 169 PRO A CA 1
ATOM 651 C C . PRO A 1 94 ? -20.27908 21.89601 -10.48637 1.000 42.22325 169 PRO A C 1
ATOM 652 O O . PRO A 1 94 ? -20.59843 22.07283 -11.66061 1.000 44.05530 169 PRO A O 1
ATOM 656 N N . LEU A 1 95 ? -20.41203 20.72262 -9.87632 1.000 46.43829 170 LEU A N 1
ATOM 657 C CA . LEU A 1 95 ? -21.05952 19.59852 -10.54472 1.000 48.19099 170 LEU A CA 1
ATOM 658 C C . LEU A 1 95 ? -22.57619 19.66414 -10.39939 1.000 56.90785 170 LEU A C 1
ATOM 659 O O . LEU A 1 95 ? -23.10955 19.93789 -9.31729 1.000 63.34938 170 LEU A O 1
ATOM 664 N N . THR A 1 96 ? -23.27922 19.38694 -11.49360 1.000 55.40955 171 THR A N 1
ATOM 665 C CA . THR A 1 96 ? -24.72336 19.40560 -11.43386 1.000 53.40963 171 THR A CA 1
ATOM 666 C C . THR A 1 96 ? -25.24231 18.23130 -10.61277 1.000 64.21231 171 THR A C 1
ATOM 667 O O . THR A 1 96 ? -24.57533 17.20654 -10.45413 1.000 64.53481 171 THR A O 1
ATOM 671 N N . LYS A 1 97 ? -26.45462 18.39146 -10.09381 1.000 66.87844 172 LYS A N 1
ATOM 672 C CA . LYS A 1 97 ? -27.17587 17.31404 -9.42713 1.000 71.10480 172 LYS A CA 1
ATOM 673 C C . LYS A 1 97 ? -28.43093 16.94807 -10.20661 1.000 71.70383 172 LYS A C 1
ATOM 674 O O . LYS A 1 97 ? -29.46836 16.63943 -9.63327 1.000 77.37091 172 LYS A O 1
ATOM 680 N N . ASN A 1 98 ? -28.32379 16.93703 -11.53245 1.000 87.33076 173 ASN A N 1
ATOM 681 C CA . ASN A 1 98 ? -29.46026 16.87043 -12.44353 1.000 83.05760 173 ASN A CA 1
ATOM 682 C C . ASN A 1 98 ? -30.10034 15.47933 -12.52671 1.000 98.27951 173 ASN A C 1
ATOM 683 O O . ASN A 1 98 ? -31.09851 15.31650 -13.24105 1.000 113.74297 173 ASN A O 1
ATOM 688 N N . THR A 1 99 ? -29.58440 14.48777 -11.79084 1.000 110.00734 174 THR A N 1
ATOM 689 C CA . THR A 1 99 ? -30.17358 13.14714 -11.69976 1.000 109.27173 174 THR A CA 1
ATOM 690 C C . THR A 1 99 ? -30.05977 12.35956 -13.00298 1.000 116.27935 174 THR A C 1
ATOM 691 O O . THR A 1 99 ? -29.25696 11.42444 -13.09843 1.000 118.41751 174 THR A O 1
ATOM 695 N N . GLY A 1 100 ? -30.86358 12.71466 -14.00391 1.000 113.65367 175 GLY A N 1
ATOM 696 C CA . GLY A 1 100 ? -30.93322 11.93502 -15.22436 1.000 116.00939 175 GLY A CA 1
ATOM 697 C C . GLY A 1 100 ? -29.89030 12.29059 -16.26522 1.000 117.77283 175 GLY A C 1
ATOM 698 O O . GLY A 1 100 ? -30.19312 12.96966 -17.25098 1.000 114.16593 175 GLY A O 1
ATOM 699 N N . ILE A 1 101 ? -28.65611 11.83958 -16.05535 1.000 119.10530 176 ILE A N 1
ATOM 700 C CA . ILE A 1 101 ? -27.58007 11.97120 -17.03036 1.000 118.10143 176 ILE A CA 1
ATOM 701 C C . ILE A 1 101 ? -27.04182 10.57971 -17.32703 1.000 119.33218 176 ILE A C 1
ATOM 702 O O . ILE A 1 101 ? -26.70631 9.82841 -16.40315 1.000 121.59303 176 ILE A O 1
ATOM 707 N N . SER A 1 102 ? -26.96119 10.24174 -18.61162 1.000 116.48138 177 SER A N 1
ATOM 708 C CA . SER A 1 102 ? -26.54118 8.91110 -19.02136 1.000 117.46257 177 SER A CA 1
ATOM 709 C C . SER A 1 102 ? -25.10600 8.62652 -18.58229 1.000 118.50669 177 SER A C 1
ATOM 710 O O . SER A 1 102 ? -24.29846 9.53387 -18.35305 1.000 117.60506 177 SER A O 1
ATOM 713 N N . LYS A 1 103 ? -24.79805 7.33126 -18.46594 1.000 125.86132 178 LYS A N 1
ATOM 714 C CA . LYS A 1 103 ? -23.44663 6.89489 -18.13122 1.000 126.68782 178 LYS A CA 1
ATOM 715 C C . LYS A 1 103 ? -22.42394 7.34913 -19.16724 1.000 118.99777 178 LYS A C 1
ATOM 716 O O . LYS A 1 103 ? -21.24109 7.49013 -18.83319 1.000 117.47305 178 LYS A O 1
ATOM 722 N N . GLU A 1 104 ? -22.85612 7.58856 -20.41147 1.000 115.99336 179 GLU A N 1
ATOM 723 C CA . GLU A 1 104 ? -21.95293 8.08705 -21.44550 1.000 106.44562 179 GLU A CA 1
ATOM 724 C C . GLU A 1 104 ? -21.21084 9.33847 -20.99692 1.000 100.04869 179 GLU A C 1
ATOM 725 O O . GLU A 1 104 ? -20.03849 9.52367 -21.34526 1.000 94.85528 179 GLU A O 1
ATOM 731 N N . PHE A 1 105 ? -21.86047 10.19024 -20.20789 1.000 97.78122 180 PHE A N 1
ATOM 732 C CA . PHE A 1 105 ? -21.29913 11.47041 -19.80331 1.000 86.19297 180 PHE A CA 1
ATOM 733 C C . PHE A 1 105 ? -20.68464 11.36839 -18.41438 1.000 84.72422 180 PHE A C 1
ATOM 734 O O . PHE A 1 105 ? -21.25083 10.74092 -17.51437 1.000 93.85055 180 PHE A O 1
ATOM 742 N N . GLY A 1 106 ? -19.52085 11.99128 -18.24994 1.000 68.35536 181 GLY A N 1
ATOM 743 C CA . GLY A 1 106 ? -18.77668 11.88416 -17.01254 1.000 63.91802 181 GLY A CA 1
ATOM 744 C C . GLY A 1 106 ? -18.60423 13.18940 -16.26155 1.000 58.06109 181 GLY A C 1
ATOM 745 O O . GLY A 1 106 ? -19.42628 14.10465 -16.36168 1.000 59.57399 181 GLY A O 1
ATOM 746 N N . THR A 1 107 ? -17.52092 13.26492 -15.48862 1.000 42.82184 182 THR A N 1
ATOM 747 C CA . THR A 1 107 ? -17.33051 14.37143 -14.55956 1.000 49.84983 182 THR A CA 1
ATOM 748 C C . THR A 1 107 ? -17.13599 15.69618 -15.28619 1.000 42.52327 182 THR A C 1
ATOM 749 O O . THR A 1 107 ? -17.58028 16.74069 -14.78972 1.000 37.17586 182 THR A O 1
ATOM 753 N N . ARG A 1 108 ? -16.49195 15.68395 -16.45967 1.000 35.13308 183 ARG A N 1
ATOM 754 C CA . ARG A 1 108 ? -16.35947 16.92596 -17.21216 1.000 34.20340 183 ARG A CA 1
ATOM 755 C C . ARG A 1 108 ? -17.73390 17.44500 -17.62813 1.000 29.25946 183 ARG A C 1
ATOM 756 O O . ARG A 1 108 ? -18.01242 18.65118 -17.52408 1.000 28.43591 183 ARG A O 1
ATOM 764 N N . HIS A 1 109 ? -18.61293 16.53777 -18.07194 1.000 37.18884 184 HIS A N 1
ATOM 765 C CA . HIS A 1 109 ? -19.95491 16.93855 -18.46725 1.000 35.15354 184 HIS A CA 1
ATOM 766 C C . HIS A 1 109 ? -20.73277 17.47455 -17.27880 1.000 30.49989 184 HIS A C 1
ATOM 767 O O . HIS A 1 109 ? -21.39515 18.50497 -17.38599 1.000 34.42133 184 HIS A O 1
ATOM 774 N N . ARG A 1 110 ? -20.63632 16.80751 -16.13399 1.000 33.26508 185 ARG A N 1
ATOM 775 C CA . ARG A 1 110 ? -21.36480 17.27377 -14.95755 1.000 35.98386 185 ARG A CA 1
ATOM 776 C C . ARG A 1 110 ? -20.87680 18.64598 -14.50928 1.000 34.95647 185 ARG A C 1
ATOM 777 O O . ARG A 1 110 ? -21.67446 19.45716 -14.02381 1.000 35.08386 185 ARG A O 1
ATOM 785 N N . ALA A 1 111 ? -19.57690 18.93410 -14.69527 1.000 33.73618 186 ALA A N 1
ATOM 786 C CA . ALA A 1 111 ? -19.05412 20.25767 -14.38302 1.000 31.52892 186 ALA A CA 1
ATOM 787 C C . ALA A 1 111 ? -19.55862 21.29610 -15.37072 1.000 32.62391 186 ALA A C 1
ATOM 788 O O . ALA A 1 111 ? -19.90525 22.41994 -14.97441 1.000 31.73186 186 ALA A O 1
ATOM 790 N N . ALA A 1 112 ? -19.60417 20.94732 -16.65956 1.000 27.82049 187 ALA A N 1
ATOM 791 C CA . ALA A 1 112 ? -20.12506 21.88178 -17.65173 1.000 29.51118 187 ALA A CA 1
ATOM 792 C C . ALA A 1 112 ? -21.60141 22.16830 -17.39650 1.000 32.04921 187 ALA A C 1
ATOM 793 O O . ALA A 1 112 ? -22.05402 23.31745 -17.49202 1.000 29.87723 187 ALA A O 1
ATOM 795 N N . ILE A 1 113 ? -22.36878 21.13119 -17.08145 1.000 30.66727 188 ILE A N 1
ATOM 796 C CA . ILE A 1 113 ? -23.78606 21.34342 -16.81929 1.000 32.77736 188 ILE A CA 1
ATOM 797 C C . ILE A 1 113 ? -23.95884 22.18150 -15.56624 1.000 35.23170 188 ILE A C 1
ATOM 798 O O . ILE A 1 113 ? -24.75794 23.11875 -15.54642 1.000 32.84060 188 ILE A O 1
ATOM 803 N N . GLY A 1 114 ? -23.19700 21.86795 -14.51675 1.000 30.13768 189 GLY A N 1
ATOM 804 C CA . GLY A 1 114 ? -23.33506 22.59041 -13.26458 1.000 32.16371 189 GLY A CA 1
ATOM 805 C C . GLY A 1 114 ? -22.99564 24.05992 -13.40863 1.000 33.71792 189 GLY A C 1
ATOM 806 O O . GLY A 1 114 ? -23.66950 24.91909 -12.82222 1.000 32.98425 189 GLY A O 1
ATOM 807 N N . LEU A 1 115 ? -21.94853 24.37006 -14.20158 1.000 30.30030 190 LEU A N 1
ATOM 808 C CA . LEU A 1 115 ? -21.60692 25.77155 -14.41969 1.000 30.56682 190 LEU A CA 1
ATOM 809 C C . LEU A 1 115 ? -22.70127 26.48640 -15.19582 1.000 30.73313 190 LEU A C 1
ATOM 810 O O . LEU A 1 115 ? -23.02294 27.63516 -14.88543 1.000 30.01850 190 LEU A O 1
ATOM 815 N N . SER A 1 116 ? -23.29306 25.82844 -16.20651 1.000 31.00367 191 SER A N 1
ATOM 816 C CA . SER A 1 116 ? -24.32508 26.50103 -16.98222 1.000 28.77472 191 SER A CA 1
ATOM 817 C C . SER A 1 116 ? -25.58349 26.77609 -16.15699 1.000 30.64963 191 SER A C 1
ATOM 818 O O . SER A 1 116 ? -26.37194 27.65772 -16.51671 1.000 32.90743 191 SER A O 1
ATOM 821 N N . GLU A 1 117 ? -25.78055 26.05281 -15.05222 1.000 31.19789 192 GLU A N 1
ATOM 822 C CA . GLU A 1 117 ? -26.94553 26.26025 -14.21430 1.000 33.20876 192 GLU A CA 1
ATOM 823 C C . GLU A 1 117 ? -26.87875 27.55173 -13.41322 1.000 36.73550 192 GLU A C 1
ATOM 824 O O . GLU A 1 117 ? -27.93722 28.07953 -13.05578 1.000 34.56965 192 GLU A O 1
ATOM 830 N N . VAL A 1 118 ? -25.67418 28.07061 -13.15036 1.000 35.62767 193 VAL A N 1
ATOM 831 C CA . VAL A 1 118 ? -25.45610 29.19847 -12.25049 1.000 35.71250 193 VAL A CA 1
ATOM 832 C C . VAL A 1 118 ? -24.73862 30.36591 -12.93636 1.000 32.77769 193 VAL A C 1
ATOM 833 O O . VAL A 1 118 ? -24.35772 31.33028 -12.26868 1.000 36.55484 193 VAL A O 1
ATOM 837 N N . SER A 1 119 ? -24.60443 30.32616 -14.25346 1.000 36.14240 194 SER A N 1
ATOM 838 C CA . SER A 1 119 ? -23.91646 31.37413 -15.00353 1.000 35.38365 194 SER A CA 1
ATOM 839 C C . SER A 1 119 ? -24.41250 31.32056 -16.44257 1.000 37.68646 194 SER A C 1
ATOM 840 O O . SER A 1 119 ? -25.00322 30.32727 -16.87197 1.000 35.75557 194 SER A O 1
ATOM 843 N N . ASP A 1 120 ? -24.12698 32.38503 -17.20133 1.000 33.85631 195 ASP A N 1
ATOM 844 C CA . ASP A 1 120 ? -24.30439 32.38283 -18.65168 1.000 30.66054 195 ASP A CA 1
ATOM 845 C C . ASP A 1 120 ? -23.00888 31.99576 -19.41012 1.000 30.08714 195 ASP A C 1
ATOM 846 O O . ASP A 1 120 ? -22.87349 32.32171 -20.59347 1.000 32.86647 195 ASP A O 1
ATOM 851 N N . ALA A 1 121 ? -22.09613 31.27500 -18.77391 1.000 29.12663 196 ALA A N 1
ATOM 852 C CA . ALA A 1 121 ? -20.87136 30.85254 -19.45193 1.000 31.39612 196 ALA A CA 1
ATOM 853 C C . ALA A 1 121 ? -21.18015 29.89259 -20.59208 1.000 31.68396 196 ALA A C 1
ATOM 854 O O . ALA A 1 121 ? -22.14609 29.11480 -20.54914 1.000 29.29186 196 ALA A O 1
ATOM 856 N N . LEU A 1 122 ? -20.34687 29.95190 -21.62562 1.000 27.67272 197 LEU A N 1
ATOM 857 C CA . LEU A 1 122 ? -20.33917 28.92335 -22.65737 1.000 26.81329 197 LEU A CA 1
ATOM 858 C C . LEU A 1 122 ? -19.22264 27.94152 -22.33770 1.000 30.28880 197 LEU A C 1
ATOM 859 O O . LEU A 1 122 ? -18.04798 28.32807 -22.27695 1.000 26.72435 197 LEU A O 1
ATOM 864 N N . THR A 1 123 ? -19.57705 26.68068 -22.13363 1.000 27.88679 198 THR A N 1
ATOM 865 C CA . THR A 1 123 ? -18.59252 25.66262 -21.78639 1.000 26.93926 198 THR A CA 1
ATOM 866 C C . THR A 1 123 ? -18.59860 24.56630 -22.83293 1.000 26.43880 198 THR A C 1
ATOM 867 O O . THR A 1 123 ? -19.66724 24.12351 -23.25751 1.000 26.67253 198 THR A O 1
ATOM 871 N N . PHE A 1 124 ? -17.40823 24.11568 -23.25311 1.000 25.05124 199 PHE A N 1
ATOM 872 C CA . PHE A 1 124 ? -17.39085 22.93374 -24.11433 1.000 29.42828 199 PHE A CA 1
ATOM 873 C C . PHE A 1 124 ? -16.52557 21.83371 -23.51692 1.000 24.79638 199 PHE A C 1
ATOM 874 O O . PHE A 1 124 ? -15.66054 22.06838 -22.66826 1.000 26.61955 199 PHE A O 1
ATOM 882 N N . VAL A 1 125 ? -16.84037 20.60253 -23.92892 1.000 26.72149 200 VAL A N 1
ATOM 883 C CA . VAL A 1 125 ? -16.23247 19.40187 -23.37304 1.000 25.17989 200 VAL A CA 1
ATOM 884 C C . VAL A 1 125 ? -15.87794 18.47038 -24.51931 1.000 23.69185 200 VAL A C 1
ATOM 885 O O . VAL A 1 125 ? -16.65152 18.31319 -25.46999 1.000 27.82383 200 VAL A O 1
ATOM 889 N N . VAL A 1 126 ? -14.69682 17.87046 -24.44325 1.000 26.71932 201 VAL A N 1
ATOM 890 C CA . VAL A 1 126 ? -14.36690 16.69135 -25.23082 1.000 27.49962 201 VAL A CA 1
ATOM 891 C C . VAL A 1 126 ? -14.31604 15.52632 -24.27046 1.000 26.86408 201 VAL A C 1
ATOM 892 O O . VAL A 1 126 ? -13.61084 15.58462 -23.25580 1.000 26.81013 201 VAL A O 1
ATOM 896 N N . SER A 1 127 ? -15.09104 14.48510 -24.56895 1.000 27.83298 202 SER A N 1
ATOM 897 C CA . SER A 1 127 ? -15.17080 13.32606 -23.69977 1.000 28.37004 202 SER A CA 1
ATOM 898 C C . SER A 1 127 ? -13.89673 12.50541 -23.78291 1.000 32.64170 202 SER A C 1
ATOM 899 O O . SER A 1 127 ? -13.46302 12.12200 -24.87441 1.000 33.00351 202 SER A O 1
ATOM 902 N N . GLU A 1 128 ? -13.32527 12.17802 -22.63033 1.000 32.70924 203 GLU A N 1
ATOM 903 C CA . GLU A 1 128 ? -12.19875 11.25947 -22.65421 1.000 34.99432 203 GLU A CA 1
ATOM 904 C C . GLU A 1 128 ? -12.61324 9.81056 -22.90743 1.000 39.53211 203 GLU A C 1
ATOM 905 O O . GLU A 1 128 ? -11.76568 8.99162 -23.28940 1.000 41.11600 203 GLU A O 1
ATOM 911 N N . GLU A 1 129 ? -13.90193 9.48029 -22.76383 1.000 38.09524 204 GLU A N 1
ATOM 912 C CA . GLU A 1 129 ? -14.33462 8.11468 -23.03372 1.000 41.34029 204 GLU A CA 1
ATOM 913 C C . GLU A 1 129 ? -14.63984 7.89608 -24.51435 1.000 41.82060 204 GLU A C 1
ATOM 914 O O . GLU A 1 129 ? -14.30602 6.84876 -25.06528 1.000 44.58543 204 GLU A O 1
ATOM 920 N N . THR A 1 130 ? -15.24589 8.88385 -25.18919 1.000 39.43723 205 THR A N 1
ATOM 921 C CA . THR A 1 130 ? -15.70538 8.69621 -26.56257 1.000 42.59630 205 THR A CA 1
ATOM 922 C C . THR A 1 130 ? -15.12206 9.67345 -27.56890 1.000 34.74434 205 THR A C 1
ATOM 923 O O . THR A 1 130 ? -15.25107 9.42860 -28.77704 1.000 39.62175 205 THR A O 1
ATOM 927 N N . GLY A 1 131 ? -14.51934 10.76427 -27.11997 1.000 35.19585 206 GLY A N 1
ATOM 928 C CA . GLY A 1 131 ? -14.12877 11.84225 -28.01083 1.000 39.23256 206 GLY A CA 1
ATOM 929 C C . GLY A 1 131 ? -15.26858 12.75591 -28.41539 1.000 36.10859 206 GLY A C 1
ATOM 930 O O . GLY A 1 131 ? -15.03824 13.71920 -29.16227 1.000 35.68337 206 GLY A O 1
ATOM 931 N N . GLY A 1 132 ? -16.48068 12.49554 -27.92697 1.000 33.96414 207 GLY A N 1
ATOM 932 C CA . GLY A 1 132 ? -17.61571 13.33123 -28.27902 1.000 35.29588 207 GLY A CA 1
ATOM 933 C C . GLY A 1 132 ? -17.43073 14.77401 -27.84702 1.000 29.61803 207 GLY A C 1
ATOM 934 O O . GLY A 1 132 ? -16.79294 15.07573 -26.83512 1.000 31.52219 207 GLY A O 1
ATOM 935 N N . ILE A 1 133 ? -18.04556 15.67380 -28.61034 1.000 32.49065 208 ILE A N 1
ATOM 936 C CA . ILE A 1 133 ? -17.97882 17.11372 -28.38500 1.000 25.63030 208 ILE A CA 1
ATOM 937 C C . ILE A 1 133 ? -19.33576 17.58790 -27.86724 1.000 24.92011 208 ILE A C 1
ATOM 938 O O . ILE A 1 133 ? -20.38119 17.22529 -28.41690 1.000 30.74786 208 ILE A O 1
ATOM 943 N N . SER A 1 134 ? -19.31592 18.41835 -26.83236 1.000 29.43234 209 SER A N 1
ATOM 944 C CA . SER A 1 134 ? -20.56477 18.91969 -26.29304 1.000 27.22263 209 SER A CA 1
ATOM 945 C C . SER A 1 134 ? -20.36495 20.34062 -25.79854 1.000 28.59904 209 SER A C 1
ATOM 946 O O . SER A 1 134 ? -19.24525 20.80619 -25.58607 1.000 27.08250 209 SER A O 1
ATOM 949 N N . ILE A 1 135 ? -21.49120 21.01243 -25.60161 1.000 28.78839 210 ILE A N 1
ATOM 950 C CA . ILE A 1 135 ? -21.52193 22.40685 -25.20947 1.000 25.21523 210 ILE A CA 1
ATOM 951 C C . ILE A 1 135 ? -22.63731 22.54517 -24.18478 1.000 29.22672 210 ILE A C 1
ATOM 952 O O . ILE A 1 135 ? -23.70795 21.94148 -24.33962 1.000 28.89138 210 ILE A O 1
ATOM 957 N N . THR A 1 136 ? -22.40431 23.35576 -23.14750 1.000 29.05211 211 THR A N 1
ATOM 958 C CA . THR A 1 136 ? -23.50660 23.78368 -22.28886 1.000 31.33426 211 THR A CA 1
ATOM 959 C C . THR A 1 136 ? -23.57482 25.30154 -22.29524 1.000 27.45879 211 THR A C 1
ATOM 960 O O . THR A 1 136 ? -22.54891 25.97740 -22.33320 1.000 26.46707 211 THR A O 1
ATOM 964 N N . TYR A 1 137 ? -24.79509 25.81935 -22.22550 1.000 30.28225 212 TYR A N 1
ATOM 965 C CA . TYR A 1 137 ? -25.08142 27.25620 -22.31451 1.000 29.72022 212 TYR A CA 1
ATOM 966 C C . TYR A 1 137 ? -26.49009 27.44568 -21.75706 1.000 29.85744 212 TYR A C 1
ATOM 967 O O . TYR A 1 137 ? -27.43387 26.86981 -22.30340 1.000 32.88367 212 TYR A O 1
ATOM 976 N N . ASN A 1 138 ? -26.62966 28.24850 -20.69735 1.000 28.05417 213 ASN A N 1
ATOM 977 C CA . ASN A 1 138 ? -27.94008 28.69471 -20.20382 1.000 34.00765 213 ASN A CA 1
ATOM 978 C C . ASN A 1 138 ? -28.88996 27.52007 -19.95595 1.000 31.79229 213 ASN A C 1
ATOM 979 O O . ASN A 1 138 ? -30.08538 27.57413 -20.28301 1.000 35.82745 213 ASN A O 1
ATOM 984 N N . GLY A 1 139 ? -28.36747 26.45979 -19.33774 1.000 31.84621 214 GLY A N 1
ATOM 985 C CA . GLY A 1 139 ? -29.18913 25.32265 -18.93179 1.000 32.05125 214 GLY A CA 1
ATOM 986 C C . GLY A 1 139 ? -29.47184 24.31211 -20.02411 1.000 34.86527 214 GLY A C 1
ATOM 987 O O . GLY A 1 139 ? -30.23025 23.34576 -19.78504 1.000 35.49730 214 GLY A O 1
ATOM 988 N N . ARG A 1 140 ? -28.92052 24.51400 -21.21789 1.000 32.82994 215 ARG A N 1
ATOM 989 C CA . ARG A 1 140 ? -29.05609 23.58151 -22.31978 1.000 29.83739 215 ARG A CA 1
ATOM 990 C C . ARG A 1 140 ? -27.76903 22.78786 -22.46390 1.000 29.90789 215 ARG A C 1
ATOM 991 O O . ARG A 1 140 ? -26.67772 23.28477 -22.18181 1.000 33.12134 215 ARG A O 1
ATOM 999 N N . PHE A 1 141 ? -27.91193 21.55544 -22.92891 1.000 31.27463 216 PHE A N 1
ATOM 1000 C CA . PHE A 1 141 ? -26.79840 20.61511 -23.06654 1.000 29.66459 216 PHE A CA 1
ATOM 1001 C C . PHE A 1 141 ? -26.88940 20.03584 -24.46947 1.000 33.56510 216 PHE A C 1
ATOM 1002 O O . PHE A 1 141 ? -27.82869 19.29831 -24.77923 1.000 34.54208 216 PHE A O 1
ATOM 1010 N N . LYS A 1 142 ? -25.95760 20.41787 -25.33184 1.000 28.83643 217 LYS A N 1
ATOM 1011 C CA . LYS A 1 142 ? -25.93139 19.96882 -26.72364 1.000 30.92664 217 LYS A CA 1
ATOM 1012 C C . LYS A 1 142 ? -24.77057 18.99823 -26.84627 1.000 35.89724 217 LYS A C 1
ATOM 1013 O O . LYS A 1 142 ? -23.61428 19.40549 -26.71710 1.000 32.37545 217 LYS A O 1
ATOM 1019 N N . HIS A 1 143 ? -25.06412 17.73459 -27.12740 1.000 34.46949 218 HIS A N 1
ATOM 1020 C CA . HIS A 1 143 ? -24.02240 16.72491 -27.04950 1.000 40.83191 218 HIS A CA 1
ATOM 1021 C C . HIS A 1 143 ? -23.88788 15.97089 -28.37048 1.000 34.37399 218 HIS A C 1
ATOM 1022 O O . HIS A 1 143 ? -24.76398 16.01752 -29.23675 1.000 36.41271 218 HIS A O 1
ATOM 1029 N N . ASN A 1 144 ? -22.74923 15.29289 -28.51874 1.000 37.40738 219 ASN A N 1
ATOM 1030 C CA . ASN A 1 144 ? -22.42993 14.51449 -29.72206 1.000 33.61756 219 ASN A CA 1
ATOM 1031 C C . ASN A 1 144 ? -22.45261 15.38638 -30.97754 1.000 31.84093 219 ASN A C 1
ATOM 1032 O O . ASN A 1 144 ? -22.92398 14.96941 -32.03878 1.000 35.68900 219 ASN A O 1
ATOM 1037 N N . LEU A 1 145 ? -21.92479 16.60128 -30.85649 1.000 33.38033 220 LEU A N 1
ATOM 1038 C CA . LEU A 1 145 ? -21.81844 17.50273 -31.99374 1.000 37.79383 220 LEU A CA 1
ATOM 1039 C C . LEU A 1 145 ? -20.74042 17.03720 -32.96373 1.000 37.40951 220 LEU A C 1
ATOM 1040 O O . LEU A 1 145 ? -19.66489 16.59114 -32.55082 1.000 36.47246 220 LEU A O 1
ATOM 1045 N N . THR A 1 146 ? -21.02309 17.16665 -34.25900 1.000 37.37396 221 THR A N 1
ATOM 1046 C CA . THR A 1 146 ? -19.94905 17.10550 -35.24312 1.000 46.97502 221 THR A CA 1
ATOM 1047 C C . THR A 1 146 ? -19.05375 18.32939 -35.09373 1.000 37.67277 221 THR A C 1
ATOM 1048 O O . THR A 1 146 ? -19.41847 19.32304 -34.45463 1.000 36.04819 221 THR A O 1
ATOM 1052 N N . LEU A 1 147 ? -17.85268 18.24255 -35.66869 1.000 36.84636 222 LEU A N 1
ATOM 1053 C CA . LEU A 1 147 ? -16.95872 19.39975 -35.64434 1.000 36.64592 222 LEU A CA 1
ATOM 1054 C C . LEU A 1 147 ? -17.62080 20.62384 -36.26834 1.000 34.22813 222 LEU A C 1
ATOM 1055 O O . LEU A 1 147 ? -17.47261 21.73842 -35.76456 1.000 36.33710 222 LEU A O 1
ATOM 1060 N N . ASP A 1 148 ? -18.35656 20.43941 -37.36214 1.000 36.83867 223 ASP A N 1
ATOM 1061 C CA . ASP A 1 148 ? -18.96870 21.59458 -38.00012 1.000 36.05032 223 ASP A CA 1
ATOM 1062 C C . ASP A 1 148 ? -20.11765 22.13989 -37.14864 1.000 34.15085 223 ASP A C 1
ATOM 1063 O O . ASP A 1 148 ? -20.31141 23.36038 -37.06018 1.000 37.79978 223 ASP A O 1
ATOM 1068 N N . GLU A 1 149 ? -20.86307 21.25796 -36.48038 1.000 36.51034 224 GLU A N 1
ATOM 1069 C CA . GLU A 1 149 ? -21.91860 21.74289 -35.59579 1.000 33.30351 224 GLU A CA 1
ATOM 1070 C C . GLU A 1 149 ? -21.33143 22.50561 -34.41389 1.000 32.50917 224 GLU A C 1
ATOM 1071 O O . GLU A 1 149 ? -21.87588 23.54137 -33.99520 1.000 35.59974 224 GLU A O 1
ATOM 1077 N N . PHE A 1 150 ? -20.22466 21.99885 -33.86962 1.000 34.23378 225 PHE A N 1
ATOM 1078 C CA . PHE A 1 150 ? -19.51315 22.65648 -32.77871 1.000 34.63258 225 PHE A CA 1
ATOM 1079 C C . PHE A 1 150 ? -19.09967 24.06888 -33.17293 1.000 35.74523 225 PHE A C 1
ATOM 1080 O O . PHE A 1 150 ? -19.39059 25.03697 -32.45798 1.000 33.80542 225 PHE A O 1
ATOM 1088 N N . GLU A 1 151 ? -18.41126 24.20660 -34.31500 1.000 33.45097 226 GLU A N 1
ATOM 1089 C CA . GLU A 1 151 ? -18.02536 25.53625 -34.77398 1.000 32.78478 226 GLU A CA 1
ATOM 1090 C C . GLU A 1 151 ? -19.24451 26.44926 -34.94946 1.000 35.04912 226 GLU A C 1
ATOM 1091 O O . GLU A 1 151 ? -19.20379 27.62212 -34.56124 1.000 36.76234 226 GLU A O 1
ATOM 1097 N N . THR A 1 152 ? -20.32543 25.94120 -35.55112 1.000 33.21953 227 THR A N 1
ATOM 1098 C CA . THR A 1 152 ? -21.52686 26.76070 -35.73972 1.000 34.90176 227 THR A CA 1
ATOM 1099 C C . THR A 1 152 ? -22.07653 27.26994 -34.40971 1.000 33.57333 227 THR A C 1
ATOM 1100 O O . THR A 1 152 ? -22.45164 28.44621 -34.29615 1.000 37.29077 227 THR A O 1
ATOM 1104 N N . GLU A 1 153 ? -22.10834 26.41403 -33.38602 1.000 37.06406 228 GLU A N 1
ATOM 1105 C CA . GLU A 1 153 ? -22.62280 26.84419 -32.08593 1.000 36.41664 228 GLU A CA 1
ATOM 1106 C C . GLU A 1 153 ? -21.74012 27.92812 -31.48769 1.000 33.66492 228 GLU A C 1
ATOM 1107 O O . GLU A 1 153 ? -22.23615 28.96442 -31.02661 1.000 34.37983 228 GLU A O 1
ATOM 1113 N N . LEU A 1 154 ? -20.41542 27.70258 -31.49753 1.000 34.52623 229 LEU A N 1
ATOM 1114 C CA . LEU A 1 154 ? -19.48240 28.70422 -31.00205 1.000 29.73702 229 LEU A CA 1
ATOM 1115 C C . LEU A 1 154 ? -19.71543 30.02807 -31.68283 1.000 33.86190 229 LEU A C 1
ATOM 1116 O O . LEU A 1 154 ? -19.73605 31.07725 -31.03606 1.000 35.33338 229 LEU A O 1
ATOM 1121 N N . ARG A 1 155 ? -19.86943 29.99835 -33.00918 1.000 35.24125 230 ARG A N 1
ATOM 1122 C CA . ARG A 1 155 ? -20.03801 31.22906 -33.76539 1.000 38.72450 230 ARG A CA 1
ATOM 1123 C C . ARG A 1 155 ? -21.37706 31.89354 -33.45648 1.000 42.87440 230 ARG A C 1
ATOM 1124 O O . ARG A 1 155 ? -21.44880 33.11782 -33.32782 1.000 40.74310 230 ARG A O 1
ATOM 1132 N N . GLU A 1 156 ? -22.44540 31.10859 -33.32712 1.000 38.23046 231 GLU A N 1
ATOM 1133 C CA . GLU A 1 156 ? -23.73924 31.71279 -33.02071 1.000 42.90286 231 GLU A CA 1
ATOM 1134 C C . GLU A 1 156 ? -23.71163 32.39826 -31.65955 1.000 39.61397 231 GLU A C 1
ATOM 1135 O O . GLU A 1 156 ? -24.23142 33.51053 -31.50537 1.000 43.41250 231 GLU A O 1
ATOM 1141 N N . ILE A 1 157 ? -23.07179 31.76935 -30.67129 1.000 43.08871 232 ILE A N 1
ATOM 1142 C CA . ILE A 1 157 ? -23.14055 32.27018 -29.29989 1.000 40.23845 232 ILE A CA 1
ATOM 1143 C C . ILE A 1 157 ? -22.10316 33.36672 -29.05023 1.000 49.42775 232 ILE A C 1
ATOM 1144 O O . ILE A 1 157 ? -22.38801 34.34670 -28.35514 1.000 48.10674 232 ILE A O 1
ATOM 1149 N N . LEU A 1 158 ? -20.88484 33.22643 -29.60152 1.000 43.34688 233 LEU A N 1
ATOM 1150 C CA . LEU A 1 158 ? -19.79578 34.14172 -29.25316 1.000 45.23074 233 LEU A CA 1
ATOM 1151 C C . LEU A 1 158 ? -19.69008 35.35874 -30.16818 1.000 50.64255 233 LEU A C 1
ATOM 1152 O O . LEU A 1 158 ? -19.38848 36.45543 -29.68738 1.000 64.63435 233 LEU A O 1
ATOM 1157 N N . LEU A 1 159 ? -19.91143 35.20050 -31.47004 1.000 49.13779 234 LEU A N 1
ATOM 1158 C CA . LEU A 1 159 ? -19.72953 36.30967 -32.40637 1.000 54.99678 234 LEU A CA 1
ATOM 1159 C C . LEU A 1 159 ? -20.82050 37.36373 -32.23085 1.000 55.15136 234 LEU A C 1
ATOM 1160 O O . LEU A 1 159 ? -21.98212 37.03363 -31.98092 1.000 65.65786 234 LEU A O 1
ATOM 1165 N N . PRO B 1 10 ? 3.91738 37.50678 1.43181 1.000 93.91584 85 PRO B N 1
ATOM 1166 C CA . PRO B 1 10 ? 4.07300 37.81418 0.00518 1.000 88.07648 85 PRO B CA 1
ATOM 1167 C C . PRO B 1 10 ? 5.53374 37.74624 -0.44300 1.000 79.34684 85 PRO B C 1
ATOM 1168 O O . PRO B 1 10 ? 6.42684 38.09919 0.32415 1.000 92.69094 85 PRO B O 1
ATOM 1172 N N . ILE B 1 11 ? 5.77917 37.29490 -1.66968 1.000 81.85240 86 ILE B N 1
ATOM 1173 C CA . ILE B 1 11 ? 7.13672 37.16566 -2.18812 1.000 72.15657 86 ILE B CA 1
ATOM 1174 C C . ILE B 1 11 ? 7.17402 37.68540 -3.62123 1.000 77.82621 86 ILE B C 1
ATOM 1175 O O . ILE B 1 11 ? 6.17303 37.63945 -4.34322 1.000 80.42235 86 ILE B O 1
ATOM 1180 N N . SER B 1 12 ? 8.34337 38.19050 -4.02560 1.000 70.38921 87 SER B N 1
ATOM 1181 C CA . SER B 1 12 ? 8.48195 38.93652 -5.27322 1.000 61.81690 87 SER B CA 1
ATOM 1182 C C . SER B 1 12 ? 8.16376 38.05862 -6.48345 1.000 67.36193 87 SER B C 1
ATOM 1183 O O . SER B 1 12 ? 8.08279 36.83012 -6.39988 1.000 61.69483 87 SER B O 1
ATOM 1186 N N . ALA B 1 13 ? 8.01198 38.71169 -7.63911 1.000 61.92490 88 ALA B N 1
ATOM 1187 C CA . ALA B 1 13 ? 7.87255 37.95160 -8.87767 1.000 55.99201 88 ALA B CA 1
ATOM 1188 C C . ALA B 1 13 ? 9.16306 37.22301 -9.22018 1.000 55.69057 88 ALA B C 1
ATOM 1189 O O . ALA B 1 13 ? 9.12101 36.11989 -9.77753 1.000 49.98258 88 ALA B O 1
ATOM 1191 N N . GLU B 1 14 ? 10.31741 37.83151 -8.91542 1.000 56.22867 89 GLU B N 1
ATOM 1192 C CA . GLU B 1 14 ? 11.59269 37.15634 -9.15405 1.000 53.83598 89 GLU B CA 1
ATOM 1193 C C . GLU B 1 14 ? 11.70581 35.90112 -8.30723 1.000 42.21426 89 GLU B C 1
ATOM 1194 O O . GLU B 1 14 ? 12.17910 34.85783 -8.77715 1.000 41.72857 89 GLU B O 1
ATOM 1200 N N . GLU B 1 15 ? 11.27657 35.98935 -7.04783 1.000 49.78125 90 GLU B N 1
ATOM 1201 C CA . GLU B 1 15 ? 11.31002 34.82168 -6.18363 1.000 46.85725 90 GLU B CA 1
ATOM 1202 C C . GLU B 1 15 ? 10.39471 33.72758 -6.70497 1.000 41.32409 90 GLU B C 1
ATOM 1203 O O . GLU B 1 15 ? 10.78751 32.56072 -6.74956 1.000 35.55025 90 GLU B O 1
ATOM 1209 N N . GLN B 1 16 ? 9.15434 34.08152 -7.06774 1.000 46.61746 91 GLN B N 1
ATOM 1210 C CA . GLN B 1 16 ? 8.22693 33.09010 -7.60660 1.000 48.04275 91 GLN B CA 1
ATOM 1211 C C . GLN B 1 16 ? 8.79453 32.44864 -8.85740 1.000 40.90375 91 GLN B C 1
ATOM 1212 O O . GLN B 1 16 ? 8.66252 31.23808 -9.06204 1.000 35.46373 91 GLN B O 1
ATOM 1218 N N . MET B 1 17 ? 9.42721 33.24643 -9.71475 1.000 38.50093 92 MET B N 1
ATOM 1219 C CA . MET B 1 17 ? 9.95285 32.68611 -10.94426 1.000 32.21476 92 MET B CA 1
ATOM 1220 C C . MET B 1 17 ? 11.07266 31.68542 -10.65603 1.000 31.97334 92 MET B C 1
ATOM 1221 O O . MET B 1 17 ? 11.09089 30.59305 -11.22380 1.000 28.36636 92 MET B O 1
ATOM 1226 N N . ILE B 1 18 ? 11.97636 32.01145 -9.72983 1.000 32.30431 93 ILE B N 1
ATOM 1227 C CA . ILE B 1 18 ? 13.06248 31.08328 -9.39832 1.000 32.64743 93 ILE B CA 1
ATOM 1228 C C . ILE B 1 18 ? 12.50193 29.79410 -8.80262 1.000 28.20264 93 ILE B C 1
ATOM 1229 O O . ILE B 1 18 ? 12.93701 28.68689 -9.15405 1.000 27.62770 93 ILE B O 1
ATOM 1234 N N . ARG B 1 19 ? 11.51683 2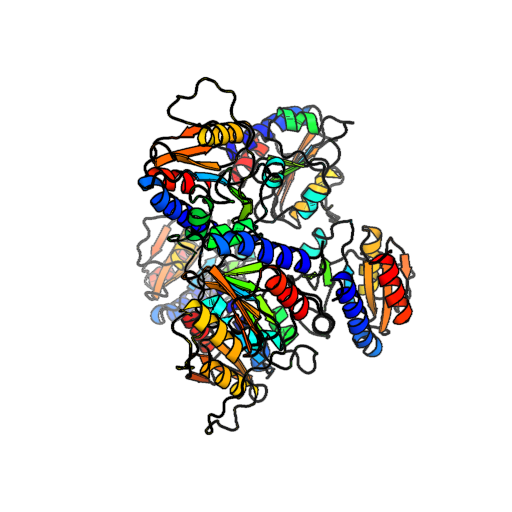9.91257 -7.91212 1.000 31.49669 94 ARG B N 1
ATOM 1235 C CA . ARG B 1 19 ? 10.89616 28.71798 -7.34965 1.000 30.56489 94 ARG B CA 1
ATOM 1236 C C . ARG B 1 19 ? 10.30451 27.85099 -8.44922 1.000 31.07698 94 ARG B C 1
ATOM 1237 O O . ARG B 1 19 ? 10.43893 26.62643 -8.41937 1.000 30.84103 94 ARG B O 1
ATOM 1245 N N . ALA B 1 20 ? 9.66433 28.47214 -9.43990 1.000 28.32470 95 ALA B N 1
ATOM 1246 C CA . ALA B 1 20 ? 9.05944 27.70358 -10.52854 1.000 28.04322 95 ALA B CA 1
ATOM 1247 C C . ALA B 1 20 ? 10.10420 27.00071 -11.38368 1.000 30.44492 95 ALA B C 1
ATOM 1248 O O . ALA B 1 20 ? 9.88744 25.86225 -11.80809 1.000 27.71465 95 ALA B O 1
ATOM 1250 N N . PHE B 1 21 ? 11.23066 27.66800 -11.67106 1.000 24.71699 96 PHE B N 1
ATOM 1251 C CA . PHE B 1 21 ? 12.31018 27.03597 -12.41655 1.000 24.07387 96 PHE B CA 1
ATOM 1252 C C . PHE B 1 21 ? 12.81300 25.80729 -11.67863 1.000 22.76022 96 PHE B C 1
ATOM 1253 O O . PHE B 1 21 ? 13.00386 24.74212 -12.27179 1.000 27.10137 96 PHE B O 1
ATOM 1261 N N . VAL B 1 22 ? 13.06222 25.95456 -10.37750 1.000 23.49920 97 VAL B N 1
ATOM 1262 C CA . VAL B 1 22 ? 13.61071 24.85730 -9.59722 1.000 24.24839 97 VAL B CA 1
ATOM 1263 C C . VAL B 1 22 ? 12.64531 23.67901 -9.60265 1.000 30.34387 97 VAL B C 1
ATOM 1264 O O . VAL B 1 22 ? 13.03686 22.54419 -9.88074 1.000 25.45529 97 VAL B O 1
ATOM 1268 N N . LYS B 1 23 ? 11.35624 23.94383 -9.36014 1.000 26.63826 98 LYS B N 1
ATOM 1269 C CA . LYS B 1 23 ? 10.38716 22.84922 -9.31683 1.000 26.87012 98 LYS B CA 1
ATOM 1270 C C . LYS B 1 23 ? 10.23911 22.17649 -10.68672 1.000 27.82148 98 LYS B C 1
ATOM 1271 O O . LYS B 1 23 ? 10.09789 20.94445 -10.76880 1.000 28.08958 98 LYS B O 1
ATOM 1277 N N . SER B 1 24 ? 10.23213 22.96053 -11.76489 1.000 25.78221 99 SER B N 1
ATOM 1278 C CA . SER B 1 24 ? 10.08689 22.36907 -13.09939 1.000 25.06759 99 SER B CA 1
ATOM 1279 C C . SER B 1 24 ? 11.27968 21.48151 -13.44489 1.000 26.76787 99 SER B C 1
ATOM 1280 O O . SER B 1 24 ? 11.10616 20.39401 -14.01204 1.000 26.53589 99 SER B O 1
ATOM 1283 N N . VAL B 1 25 ? 12.48143 21.89229 -13.03597 1.000 24.66257 100 VAL B N 1
ATOM 1284 C CA . VAL B 1 25 ? 13.68937 21.11743 -13.32038 1.000 26.31690 100 VAL B CA 1
ATOM 1285 C C . VAL B 1 25 ? 13.73610 19.86568 -12.45603 1.000 26.94227 100 VAL B C 1
ATOM 1286 O O . VAL B 1 25 ? 14.14659 18.78448 -12.91769 1.000 26.31488 100 VAL B O 1
ATOM 1290 N N . GLU B 1 26 ? 13.24820 19.96650 -11.20497 1.000 27.77754 101 GLU B N 1
ATOM 1291 C CA . GLU B 1 26 ? 13.13429 18.79432 -10.34729 1.000 25.40107 101 GLU B CA 1
ATOM 1292 C C . GLU B 1 26 ? 12.28550 17.71918 -11.00681 1.000 27.33049 101 GLU B C 1
ATOM 1293 O O . GLU B 1 26 ? 12.55501 16.52256 -10.84356 1.000 30.27409 101 GLU B O 1
ATOM 1299 N N . TYR B 1 27 ? 11.22418 18.13414 -11.72153 1.000 26.36550 102 TYR B N 1
ATOM 1300 C CA . TYR B 1 27 ? 10.34976 17.20200 -12.42478 1.000 24.85507 102 TYR B CA 1
ATOM 1301 C C . TYR B 1 27 ? 11.02339 16.66449 -13.69895 1.000 29.29382 102 TYR B C 1
ATOM 1302 O O . TYR B 1 27 ? 11.00858 15.45848 -13.95645 1.000 25.90369 102 TYR B O 1
ATOM 1311 N N . MET B 1 28 ? 11.61258 17.54463 -14.50301 1.000 26.45957 103 MET B N 1
ATOM 1312 C CA . MET B 1 28 ? 12.08607 17.17144 -15.83209 1.000 27.98999 103 MET B CA 1
ATOM 1313 C C . MET B 1 28 ? 13.37338 16.37042 -15.77463 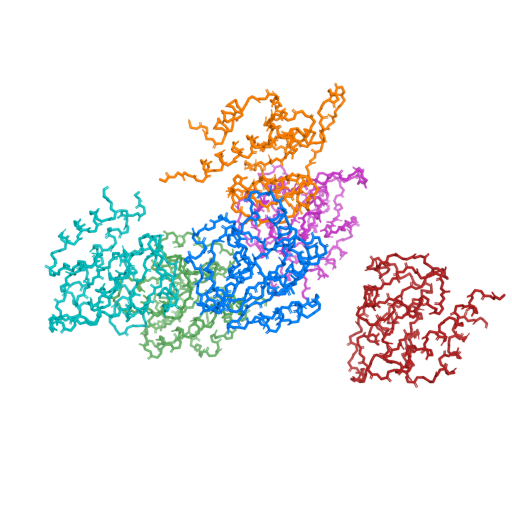1.000 27.16121 103 MET B C 1
ATOM 1314 O O . MET B 1 28 ? 13.52401 15.40486 -16.52403 1.000 28.38569 103 MET B O 1
ATOM 1319 N N . SER B 1 29 ? 14.28056 16.71175 -14.85600 1.000 23.03688 104 SER B N 1
ATOM 1320 C CA . SER B 1 29 ? 15.59409 16.05678 -14.84627 1.000 30.17325 104 SER B CA 1
ATOM 1321 C C . SER B 1 29 ? 15.51955 14.54609 -14.63512 1.000 25.85968 104 SER B C 1
ATOM 1322 O O . SER B 1 29 ? 16.06372 13.79731 -15.47617 1.000 27.97224 104 SER B O 1
ATOM 1325 N N . PRO B 1 30 ? 14.91225 14.01774 -13.55420 1.000 27.26281 105 PRO B N 1
ATOM 1326 C CA . PRO B 1 30 ? 14.88242 12.55126 -13.37855 1.000 28.17585 105 PRO B CA 1
ATOM 1327 C C . PRO B 1 30 ? 14.10730 11.83812 -14.46975 1.000 24.47496 105 PRO B C 1
ATOM 1328 O O . PRO B 1 30 ? 14.31419 10.63979 -14.67243 1.000 27.71825 105 PRO B O 1
ATOM 1332 N N . ARG B 1 31 ? 13.24646 12.54288 -15.19436 1.000 25.55706 106 ARG B N 1
ATOM 1333 C CA . ARG B 1 31 ? 12.50773 11.97699 -16.31201 1.000 27.57980 106 ARG B CA 1
ATOM 1334 C C . ARG B 1 31 ? 13.22978 12.14161 -17.64227 1.000 32.16122 106 ARG B C 1
ATOM 1335 O O . ARG B 1 31 ? 12.73397 11.63215 -18.65762 1.000 30.12171 106 ARG B O 1
ATOM 1343 N N . LYS B 1 32 ? 14.38332 12.82502 -17.64519 1.000 29.76831 107 LYS B N 1
ATOM 1344 C CA . LYS B 1 32 ? 15.15103 13.11810 -18.86925 1.000 28.46585 107 LYS B CA 1
ATOM 1345 C C . LYS B 1 32 ? 14.27956 13.79596 -19.91933 1.000 27.94445 107 LYS B C 1
ATOM 1346 O O . LYS B 1 32 ? 14.30882 13.46321 -21.10318 1.000 31.78409 107 LYS B O 1
ATOM 1352 N N . ILE B 1 33 ? 13.49068 14.77144 -19.47799 1.000 27.24403 108 ILE B N 1
ATOM 1353 C CA . ILE B 1 33 ? 12.69737 15.58450 -20.38670 1.000 26.77648 108 ILE B CA 1
ATOM 1354 C C . ILE B 1 33 ? 13.56049 16.77591 -20.77347 1.000 27.06496 108 ILE B C 1
ATOM 1355 O O . ILE B 1 33 ? 13.97607 17.54864 -19.90144 1.000 25.08221 108 ILE B O 1
ATOM 1360 N N . GLY B 1 34 ? 13.85156 16.91329 -22.06459 1.000 25.90838 109 GLY B N 1
ATOM 1361 C CA . GLY B 1 34 ? 14.67831 18.03226 -22.50965 1.000 28.01620 109 GLY B CA 1
ATOM 1362 C C . GLY B 1 34 ? 13.96009 19.36769 -22.33834 1.000 29.33445 109 GLY B C 1
ATOM 1363 O O . GLY B 1 34 ? 12.75582 19.48888 -22.57678 1.000 28.54128 109 GLY B O 1
ATOM 1364 N N . ALA B 1 35 ? 14.71772 20.38162 -21.91783 1.000 26.05227 110 ALA B N 1
ATOM 1365 C CA . ALA B 1 35 ? 14.15585 21.71150 -21.69566 1.000 24.78393 110 ALA B CA 1
ATOM 1366 C C . ALA B 1 35 ? 15.20949 22.76282 -22.02543 1.000 21.39303 110 ALA B C 1
ATOM 1367 O O . ALA B 1 35 ? 16.40456 22.56478 -21.78441 1.000 23.07672 110 ALA B O 1
ATOM 1369 N N . LEU B 1 36 ? 14.74448 23.89352 -22.55253 1.000 22.95976 111 LEU B N 1
ATOM 1370 C CA . LEU B 1 36 ? 15.60723 25.00713 -22.93540 1.000 23.77888 111 LEU B CA 1
ATOM 1371 C C . LEU B 1 36 ? 14.86130 26.29124 -22.59138 1.000 23.75465 111 LEU B C 1
ATOM 1372 O O . LEU B 1 36 ? 13.84689 26.58964 -23.21438 1.000 24.04180 111 LEU B O 1
ATOM 1377 N N . VAL B 1 37 ? 15.34967 27.01441 -21.59309 1.000 22.32224 112 VAL B N 1
ATOM 1378 C CA . VAL B 1 37 ? 14.69464 28.22422 -21.09371 1.000 25.20705 112 VAL B CA 1
ATOM 1379 C C . VAL B 1 37 ? 15.72042 29.36417 -21.05760 1.000 23.80968 112 VAL B C 1
ATOM 1380 O O . VAL B 1 37 ? 16.66978 29.32358 -20.26672 1.000 23.94754 112 VAL B O 1
ATOM 1384 N N . ALA B 1 38 ? 15.47407 30.42329 -21.83212 1.000 23.01815 113 ALA B N 1
ATOM 1385 C CA . ALA B 1 38 ? 16.34924 31.58883 -21.86540 1.000 27.12663 113 ALA B CA 1
ATOM 1386 C C . ALA B 1 38 ? 15.65459 32.76268 -21.18352 1.000 32.16429 113 ALA B C 1
ATOM 1387 O O . ALA B 1 38 ? 14.49338 33.06520 -21.48385 1.000 30.23784 113 ALA B O 1
ATOM 1389 N N . ILE B 1 39 ? 16.37588 33.42750 -20.29293 1.000 27.12080 114 ILE B N 1
ATOM 1390 C CA . ILE B 1 39 ? 15.85573 34.56112 -19.52997 1.000 27.32537 114 ILE B CA 1
ATOM 1391 C C . ILE B 1 39 ? 16.53878 35.82695 -20.00446 1.000 33.87012 114 ILE B C 1
ATOM 1392 O O . ILE B 1 39 ? 17.75846 35.99081 -19.83665 1.000 29.50169 114 ILE B O 1
ATOM 1397 N N . GLN B 1 40 ? 15.74796 36.74093 -20.56373 1.000 26.80036 115 GLN B N 1
ATOM 1398 C CA . GLN B 1 40 ? 16.26496 38.04451 -20.96481 1.000 27.84779 115 GLN B CA 1
ATOM 1399 C C . GLN B 1 40 ? 16.74446 38.84111 -19.75781 1.000 31.88274 115 GLN B C 1
ATOM 1400 O O . GLN B 1 40 ? 16.04568 38.95366 -18.73999 1.000 31.26638 115 GLN B O 1
ATOM 1406 N N . ARG B 1 41 ? 17.94734 39.41175 -19.88540 1.000 27.87268 116 ARG B N 1
ATOM 1407 C CA . ARG B 1 41 ? 18.48066 40.33209 -18.89039 1.000 28.39989 116 ARG B CA 1
ATOM 1408 C C . ARG B 1 41 ? 18.57751 41.73174 -19.50108 1.000 31.12682 116 ARG B C 1
ATOM 1409 O O . ARG B 1 41 ? 17.55567 42.32679 -19.87623 1.000 30.95643 116 ARG B O 1
ATOM 1417 N N . VAL B 1 42 ? 19.79003 42.29104 -19.59628 1.000 31.90433 117 VAL B N 1
ATOM 1418 C CA . VAL B 1 42 ? 19.92035 43.64792 -20.13161 1.000 31.00464 117 VAL B CA 1
ATOM 1419 C C . VAL B 1 42 ? 19.73400 43.66553 -21.64274 1.000 36.43254 117 VAL B C 1
ATOM 1420 O O . VAL B 1 42 ? 19.07448 44.56250 -22.18327 1.000 36.38645 117 VAL B O 1
ATOM 1424 N N . ARG B 1 43 ? 20.34216 42.71753 -22.35385 1.000 30.02377 118 ARG B N 1
ATOM 1425 C CA . ARG B 1 43 ? 20.34355 42.76038 -23.81079 1.000 29.84302 118 ARG B CA 1
ATOM 1426 C C . ARG B 1 43 ? 19.02535 42.17414 -24.32029 1.000 32.85076 118 ARG B C 1
ATOM 1427 O O . ARG B 1 43 ? 18.68089 41.03075 -23.97949 1.000 31.59977 118 ARG B O 1
ATOM 1435 N N . THR B 1 44 ? 18.28381 42.93181 -25.14151 1.000 28.38398 119 THR B N 1
ATOM 1436 C CA . THR B 1 44 ? 16.97019 42.43751 -25.53638 1.000 30.05128 119 THR B CA 1
ATOM 1437 C C . THR B 1 44 ? 17.08861 41.16921 -26.38260 1.000 32.66568 119 THR B C 1
ATOM 1438 O O . THR B 1 44 ? 17.96592 41.05701 -27.25169 1.000 31.49990 119 THR B O 1
ATOM 1442 N N . LEU B 1 45 ? 16.18495 40.21648 -26.11276 1.000 28.21265 120 LEU B N 1
ATOM 1443 C CA . LEU B 1 45 ? 16.06912 38.99319 -26.89971 1.000 29.21289 120 LEU B CA 1
ATOM 1444 C C . LEU B 1 45 ? 14.92026 39.04890 -27.89613 1.000 32.33446 120 LEU B C 1
ATOM 1445 O O . LEU B 1 45 ? 14.48812 38.00033 -28.39113 1.000 28.83191 120 LEU B O 1
ATOM 1450 N N . GLN B 1 46 ? 14.42509 40.25834 -28.19249 1.000 30.94791 121 GLN B N 1
ATOM 1451 C CA . GLN B 1 46 ? 13.22202 40.40412 -29.00731 1.000 30.58891 121 GLN B CA 1
ATOM 1452 C C . GLN B 1 46 ? 13.39358 39.75740 -30.37719 1.000 32.06530 121 GLN B C 1
ATOM 1453 O O . GLN B 1 46 ? 12.44429 39.17815 -30.91252 1.000 31.39491 121 GLN B O 1
ATOM 1459 N N . GLU B 1 47 ? 14.60175 39.83326 -30.96204 1.000 32.03745 122 GLU B N 1
ATOM 1460 C CA . GLU B 1 47 ? 14.78237 39.22234 -32.27619 1.000 29.99365 122 GLU B CA 1
ATOM 1461 C C . GLU B 1 47 ? 14.54917 37.70761 -32.23216 1.000 29.39223 122 GLU B C 1
ATOM 1462 O O . GLU B 1 47 ? 14.12552 37.12197 -33.22991 1.000 33.77393 122 GLU B O 1
ATOM 1468 N N . TYR B 1 48 ? 14.85886 37.06373 -31.11184 1.000 27.34303 123 TYR B N 1
ATOM 1469 C CA . TYR B 1 48 ? 14.60548 35.62721 -30.97723 1.000 28.72597 123 TYR B CA 1
ATOM 1470 C C . TYR B 1 48 ? 13.16709 35.36242 -30.56320 1.000 29.54369 123 TYR B C 1
ATOM 1471 O O . TYR B 1 48 ? 12.56228 34.37345 -31.00435 1.000 30.96258 123 TYR B O 1
ATOM 1480 N N . ILE B 1 49 ? 12.61415 36.22868 -29.71685 1.000 25.90234 124 ILE B N 1
ATOM 1481 C CA . ILE B 1 49 ? 11.20178 36.10422 -29.35296 1.000 23.79621 124 ILE B CA 1
ATOM 1482 C C . ILE B 1 49 ? 10.31749 36.09137 -30.59236 1.000 31.67697 124 ILE B C 1
ATOM 1483 O O . ILE B 1 49 ? 9.29952 35.37330 -30.64549 1.000 30.79077 124 ILE B O 1
ATOM 1488 N N . SER B 1 50 ? 10.68027 36.88482 -31.60732 1.000 29.32166 125 SER B N 1
ATOM 1489 C CA . SER B 1 50 ? 9.84545 36.99446 -32.80276 1.000 29.92719 125 SER B CA 1
ATOM 1490 C C . SER B 1 50 ? 9.74097 35.66610 -33.55547 1.000 26.68917 125 SER B C 1
ATOM 1491 O O . SER B 1 50 ? 8.86331 35.52494 -34.41006 1.000 32.98069 125 SER B O 1
ATOM 1494 N N . THR B 1 51 ? 10.60987 34.70398 -33.27025 1.000 27.48661 126 THR B N 1
ATOM 1495 C CA . THR B 1 51 ? 10.56339 33.40519 -33.94055 1.000 28.62970 126 THR B CA 1
ATOM 1496 C C . THR B 1 51 ? 9.73827 32.35988 -33.19642 1.000 30.26782 126 THR B C 1
ATOM 1497 O O . THR B 1 51 ? 9.59520 31.24070 -33.71097 1.000 32.70930 126 THR B O 1
ATOM 1501 N N . GLY B 1 52 ? 9.25705 32.66686 -31.98769 1.000 30.42521 127 GLY B N 1
ATOM 1502 C CA . GLY B 1 52 ? 8.58427 31.69345 -31.14754 1.000 26.99652 127 GLY B CA 1
ATOM 1503 C C . GLY B 1 52 ? 7.06494 31.71626 -31.29566 1.000 31.62967 127 GLY B C 1
ATOM 1504 O O . GLY B 1 52 ? 6.47922 32.43323 -32.10622 1.000 31.17691 127 GLY B O 1
ATOM 1505 N N . ILE B 1 53 ? 6.42997 30.85049 -30.51393 1.000 28.21712 128 ILE B N 1
ATOM 1506 C CA . ILE B 1 53 ? 4.97518 30.78227 -30.43136 1.000 31.45893 128 ILE B CA 1
ATOM 1507 C C . ILE B 1 53 ? 4.52685 31.67607 -29.27933 1.000 26.00890 128 ILE B C 1
ATOM 1508 O O . ILE B 1 53 ? 4.92666 31.43058 -28.13561 1.000 26.97339 128 ILE B O 1
ATOM 1513 N N . PRO B 1 54 ? 3.72021 32.70736 -29.52482 1.000 33.59230 129 PRO B N 1
ATOM 1514 C CA . PRO B 1 54 ? 3.36575 33.64105 -28.43762 1.000 27.32604 129 PRO B CA 1
ATOM 1515 C C . PRO B 1 54 ? 2.46233 33.00505 -27.38459 1.000 27.96713 129 PRO B C 1
ATOM 1516 O O . PRO B 1 54 ? 1.40891 32.45474 -27.70117 1.000 30.44473 129 PRO B O 1
ATOM 1520 N N . LEU B 1 55 ? 2.88817 33.10919 -26.12449 1.000 29.91397 130 LEU B N 1
ATOM 1521 C CA . LEU B 1 55 ? 2.07067 32.76657 -24.95922 1.000 32.24134 130 LEU B CA 1
ATOM 1522 C C . LEU B 1 55 ? 1.77007 33.98754 -24.09884 1.000 31.79381 130 LEU B C 1
ATOM 1523 O O . LEU B 1 55 ? 0.62105 34.17644 -23.67524 1.000 32.11509 130 LEU B O 1
ATOM 1528 N N . ASP B 1 56 ? 2.79692 34.80417 -23.79691 1.000 28.26043 131 ASP B N 1
ATOM 1529 C CA . ASP B 1 56 ? 2.67422 35.94558 -22.88346 1.000 30.71788 131 ASP B CA 1
ATOM 1530 C C . ASP B 1 56 ? 2.00133 35.53537 -21.57691 1.000 29.66840 131 ASP B C 1
ATOM 1531 O O . ASP B 1 56 ? 1.00777 36.13587 -21.14805 1.000 31.83222 131 ASP B O 1
ATOM 1536 N N . ALA B 1 57 ? 2.54668 34.48335 -20.95235 1.000 28.15777 132 ALA B N 1
ATOM 1537 C CA . ALA B 1 57 ? 1.86295 33.82332 -19.84535 1.000 29.73873 132 ALA B CA 1
ATOM 1538 C C . ALA B 1 57 ? 2.62661 34.04287 -18.54413 1.000 30.14947 132 ALA B C 1
ATOM 1539 O O . ALA B 1 57 ? 3.84539 34.22504 -18.54218 1.000 29.48440 132 ALA B O 1
ATOM 1541 N N . LYS B 1 58 ? 1.88548 34.05393 -17.43576 1.000 29.00849 133 LYS B N 1
ATOM 1542 C CA . LYS B 1 58 ? 2.48357 33.97565 -16.10933 1.000 25.69379 133 LYS B CA 1
ATOM 1543 C C . LYS B 1 58 ? 3.29682 32.69476 -15.97807 1.000 29.09942 133 LYS B C 1
ATOM 1544 O O . LYS B 1 58 ? 2.96721 31.65740 -16.56168 1.000 26.45755 133 LYS B O 1
ATOM 1550 N N . ILE B 1 59 ? 4.38833 32.76364 -15.21201 1.000 25.87341 134 ILE B N 1
ATOM 1551 C CA . ILE B 1 59 ? 5.28079 31.61354 -15.04309 1.000 28.82457 134 ILE B CA 1
ATOM 1552 C C . ILE B 1 59 ? 4.76593 30.72251 -13.91454 1.000 31.24107 134 ILE B C 1
ATOM 1553 O O . ILE B 1 59 ? 4.45088 31.20299 -12.82730 1.000 34.60432 134 ILE B O 1
ATOM 1558 N N . SER B 1 60 ? 4.70431 29.42078 -14.15803 1.000 26.50987 135 SER B N 1
ATOM 1559 C CA . SER B 1 60 ? 4.50255 28.46595 -13.07430 1.000 26.45691 135 SER B CA 1
ATOM 1560 C C . SER B 1 60 ? 5.29481 27.21591 -13.39888 1.000 25.33512 135 SER B C 1
ATOM 1561 O O . SER B 1 60 ? 5.62794 26.95886 -14.55925 1.000 26.28778 135 SER B O 1
ATOM 1564 N N . ALA B 1 61 ? 5.63785 26.45748 -12.36306 1.000 25.21088 136 ALA B N 1
ATOM 1565 C CA . ALA B 1 61 ? 6.30561 25.18253 -12.63293 1.000 29.95458 136 ALA B CA 1
ATOM 1566 C C . ALA B 1 61 ? 5.43361 24.28994 -13.51532 1.000 26.43342 136 ALA B C 1
ATOM 1567 O O . ALA B 1 61 ? 5.94010 23.63704 -14.43958 1.000 27.26901 136 ALA B O 1
ATOM 1569 N N . GLU B 1 62 ? 4.11670 24.28906 -13.27388 1.000 27.40142 137 GLU B N 1
ATOM 1570 C CA . GLU B 1 62 ? 3.22628 23.39752 -14.00871 1.000 27.08359 137 GLU B CA 1
ATOM 1571 C C . GLU B 1 62 ? 3.18489 23.73984 -15.49549 1.000 25.71330 137 GLU B C 1
ATOM 1572 O O . GLU B 1 62 ? 3.18261 22.83268 -16.34055 1.000 28.18962 137 GLU B O 1
ATOM 1578 N N . LEU B 1 63 ? 3.12495 25.02750 -15.83267 1.000 26.27234 138 LEU B N 1
ATOM 1579 C CA . LEU B 1 63 ? 3.13172 25.42320 -17.24426 1.000 24.26830 138 LEU B CA 1
ATOM 1580 C C . LEU B 1 63 ? 4.47011 25.08633 -17.90929 1.000 25.22811 138 LEU B C 1
ATOM 1581 O O . LEU B 1 63 ? 4.50646 24.59558 -19.04529 1.000 24.71613 138 LEU B O 1
ATOM 1586 N N . LEU B 1 64 ? 5.57499 25.32945 -17.22119 1.000 25.68361 139 LEU B N 1
ATOM 1587 C CA . LEU B 1 64 ? 6.87555 24.96431 -17.79108 1.000 24.39794 139 LEU B CA 1
ATOM 1588 C C . LEU B 1 64 ? 6.95430 23.46608 -18.07174 1.000 27.43651 139 LEU B C 1
ATOM 1589 O O . LEU B 1 64 ? 7.39504 23.04594 -19.14540 1.000 28.93476 139 LEU B O 1
ATOM 1594 N N . ILE B 1 65 ? 6.51828 22.64644 -17.11857 1.000 26.31237 140 ILE B N 1
ATOM 1595 C CA . ILE B 1 65 ? 6.48590 21.20634 -17.34236 1.000 24.93880 140 ILE B CA 1
ATOM 1596 C C . ILE B 1 65 ? 5.58773 20.87216 -18.53059 1.000 28.73050 140 ILE B C 1
ATOM 1597 O O . ILE B 1 65 ? 5.96731 20.08030 -19.40050 1.000 28.21125 140 ILE B O 1
ATOM 1602 N N . ASN B 1 66 ? 4.37630 21.45848 -18.59054 1.000 26.16401 141 ASN B N 1
ATOM 1603 C CA . ASN B 1 66 ? 3.47091 21.09442 -19.68316 1.000 26.06864 141 ASN B CA 1
ATOM 1604 C C . ASN B 1 66 ? 4.07328 21.44506 -21.03943 1.000 26.86331 141 ASN B C 1
ATOM 1605 O O . ASN B 1 66 ? 3.87591 20.70764 -22.02555 1.000 27.29710 141 ASN B O 1
ATOM 1610 N N . ILE B 1 67 ? 4.79090 22.56515 -21.09398 1.000 25.56685 142 ILE B N 1
ATOM 1611 C CA . ILE B 1 67 ? 5.43156 23.01405 -22.33491 1.000 24.74264 142 ILE B CA 1
ATOM 1612 C C . ILE B 1 67 ? 6.39436 21.95861 -22.85618 1.000 28.04404 142 ILE B C 1
ATOM 1613 O O . ILE B 1 67 ? 6.42064 21.66749 -24.06488 1.000 29.49001 142 ILE B O 1
ATOM 1618 N N . PHE B 1 68 ? 7.17745 21.33711 -21.96502 1.000 24.84034 143 PHE B N 1
ATOM 1619 C CA . PHE B 1 68 ? 8.28812 20.49998 -22.42464 1.000 28.77934 143 PHE B CA 1
ATOM 1620 C C . PHE B 1 68 ? 7.94622 19.02084 -22.52542 1.000 28.97739 143 PHE B C 1
ATOM 1621 O O . PHE B 1 68 ? 8.77700 18.22402 -22.98183 1.000 30.80410 143 PHE B O 1
ATOM 1629 N N . ILE B 1 69 ? 6.73388 18.61900 -22.12368 1.000 31.74271 144 ILE B N 1
ATOM 1630 C CA . ILE B 1 69 ? 6.31869 17.23805 -22.29891 1.000 32.11496 144 ILE B CA 1
ATOM 1631 C C . ILE B 1 69 ? 6.53430 16.85210 -23.75082 1.000 33.05156 144 ILE B C 1
ATOM 1632 O O . ILE B 1 69 ? 6.08824 17.57535 -24.65378 1.000 40.20364 144 ILE B O 1
ATOM 1637 N N . PRO B 1 70 ? 7.29475 15.80685 -24.01480 1.000 35.34998 145 PRO B N 1
ATOM 1638 C CA . PRO B 1 70 ? 7.61945 15.43326 -25.39885 1.000 38.99268 145 PRO B CA 1
ATOM 1639 C C . PRO B 1 70 ? 6.42264 15.27772 -26.32959 1.000 52.49472 145 PRO B C 1
ATOM 1640 O O . PRO B 1 70 ? 5.29911 14.99223 -25.89826 1.000 47.89903 145 PRO B O 1
ATOM 1644 N N . ASN B 1 71 ? 6.67986 15.44369 -27.62813 1.000 52.13988 146 ASN B N 1
ATOM 1645 C CA . ASN B 1 71 ? 5.67860 15.23669 -28.67634 1.000 58.05173 146 ASN B CA 1
ATOM 1646 C C . ASN B 1 71 ? 4.42087 16.07244 -28.42425 1.000 57.94441 146 ASN B C 1
ATOM 1647 O O . ASN B 1 71 ? 3.29196 15.61058 -28.60198 1.000 60.46316 146 ASN B O 1
ATOM 1652 N N . THR B 1 72 ? 4.62335 17.30914 -27.99648 1.000 42.83328 147 THR B N 1
ATOM 1653 C CA . THR B 1 72 ? 3.57551 18.29949 -27.90603 1.000 42.36825 147 THR B CA 1
ATOM 1654 C C . THR B 1 72 ? 3.89729 19.46277 -28.83306 1.000 60.65913 147 THR B C 1
ATOM 1655 O O . THR B 1 72 ? 5.06082 19.65982 -29.21692 1.000 38.36310 147 THR B O 1
ATOM 1659 N N . PRO B 1 73 ? 2.88774 20.25679 -29.21374 1.000 55.19811 148 PRO B N 1
ATOM 1660 C CA . PRO B 1 73 ? 3.14948 21.39804 -30.11737 1.000 56.62817 148 PRO B CA 1
ATOM 1661 C C . PRO B 1 73 ? 4.15212 22.41808 -29.59013 1.000 48.71416 148 PRO B C 1
ATOM 1662 O O . PRO B 1 73 ? 4.71084 23.17134 -30.39756 1.000 55.00906 148 PRO B O 1
ATOM 1666 N N . LEU B 1 74 ? 4.41846 22.47473 -28.28203 1.000 50.00965 149 LEU B N 1
ATOM 1667 C CA . LEU B 1 74 ? 5.24446 23.54083 -27.72206 1.000 41.73230 149 LEU B CA 1
ATOM 1668 C C . LEU B 1 74 ? 6.66327 23.12012 -27.30526 1.000 36.55080 149 LEU B C 1
ATOM 1669 O O . LEU B 1 74 ? 7.47385 23.98805 -26.95366 1.000 33.18761 149 LEU B O 1
ATOM 1674 N N . HIS B 1 75 ? 7.00082 21.83003 -27.31035 1.000 32.09193 150 HIS B N 1
ATOM 1675 C CA . HIS B 1 75 ? 8.22065 21.40055 -26.61820 1.000 30.78659 150 HIS B CA 1
ATOM 1676 C C . HIS B 1 75 ? 9.53275 21.64806 -27.38019 1.000 33.57411 150 HIS B C 1
ATOM 1677 O O . HIS B 1 75 ? 10.59280 21.60075 -26.75488 1.000 39.41949 150 HIS B O 1
ATOM 1684 N N . ASP B 1 76 ? 9.51155 21.81704 -28.69305 1.000 35.78456 151 ASP B N 1
ATOM 1685 C CA . ASP B 1 76 ? 10.77516 21.97344 -29.42267 1.000 33.41999 151 ASP B CA 1
ATOM 1686 C C . ASP B 1 76 ? 11.20856 23.42727 -29.34257 1.000 32.91620 151 ASP B C 1
ATOM 1687 O O . ASP B 1 76 ? 10.37210 24.31621 -29.34566 1.000 37.54734 151 ASP B O 1
ATOM 1692 N N . GLY B 1 77 ? 12.51136 23.67073 -29.26952 1.000 39.51687 152 GLY B N 1
ATOM 1693 C CA . GLY B 1 77 ? 12.97781 25.04765 -29.22536 1.000 34.28325 152 GLY B CA 1
ATOM 1694 C C . GLY B 1 77 ? 12.97915 25.65255 -27.83262 1.000 33.98136 152 GLY B C 1
ATOM 1695 O O . GLY B 1 77 ? 12.76458 24.99295 -26.80727 1.000 30.78730 152 GLY B O 1
ATOM 1696 N N . ALA B 1 78 ? 13.21475 26.96402 -27.80830 1.000 28.19281 153 ALA B N 1
ATOM 1697 C CA . ALA B 1 78 ? 13.48012 27.68537 -26.57092 1.000 26.63549 153 ALA B CA 1
ATOM 1698 C C . ALA B 1 78 ? 12.23899 28.39715 -26.05518 1.000 26.55874 153 ALA B C 1
ATOM 1699 O O . ALA B 1 78 ? 11.55855 29.09999 -26.80916 1.000 27.13215 153 ALA B O 1
ATOM 1701 N N . VAL B 1 79 ? 11.97298 28.22168 -24.76498 1.000 24.41092 154 VAL B N 1
ATOM 1702 C CA . VAL B 1 79 ? 11.13603 29.16484 -24.02230 1.000 28.86695 154 VAL B CA 1
ATOM 1703 C C . VAL B 1 79 ? 11.94579 30.42860 -23.76366 1.000 28.05647 154 VAL B C 1
ATOM 1704 O O . VAL B 1 79 ? 13.10676 30.35642 -23.34328 1.000 26.54192 154 VAL B O 1
ATOM 1708 N N . ILE B 1 80 ? 11.35364 31.60748 -24.00470 1.000 24.53462 155 ILE B N 1
ATOM 1709 C CA . ILE B 1 80 ? 12.03211 32.85750 -23.68708 1.000 26.40453 155 ILE B CA 1
ATOM 1710 C C . ILE B 1 80 ? 11.22367 33.60845 -22.63602 1.000 23.51943 155 ILE B C 1
ATOM 1711 O O . ILE B 1 80 ? 10.03517 33.87068 -22.84125 1.000 27.29622 155 ILE B O 1
ATOM 1716 N N . ILE B 1 81 ? 11.87438 33.93401 -21.52126 1.000 24.39992 156 ILE B N 1
ATOM 1717 C CA . ILE B 1 81 ? 11.29322 34.69298 -20.40813 1.000 27.77476 156 ILE B CA 1
ATOM 1718 C C . ILE B 1 81 ? 11.66817 36.16111 -20.56702 1.000 27.36772 156 ILE B C 1
ATOM 1719 O O . ILE B 1 81 ? 12.85061 36.50769 -20.72534 1.000 27.11823 156 ILE B O 1
ATOM 1724 N N . LYS B 1 82 ? 10.67911 37.04538 -20.45445 1.000 25.97640 157 LYS B N 1
ATOM 1725 C CA . LYS B 1 82 ? 10.93144 38.48196 -20.47563 1.000 25.76067 157 LYS B CA 1
ATOM 1726 C C . LYS B 1 82 ? 10.01328 39.11367 -19.44471 1.000 29.27387 157 LYS B C 1
ATOM 1727 O O . LYS B 1 82 ? 8.82184 38.80479 -19.44329 1.000 29.05250 157 LYS B O 1
ATOM 1733 N N . GLU B 1 83 ? 10.56334 39.92500 -18.54295 1.000 30.80374 158 GLU B N 1
ATOM 1734 C CA . GLU B 1 83 ? 9.76587 40.62784 -17.52501 1.000 32.56017 158 GLU B CA 1
ATOM 1735 C C . GLU B 1 83 ? 8.83136 39.67005 -16.77500 1.000 33.69396 158 GLU B C 1
ATOM 1736 O O . GLU B 1 83 ? 7.62389 39.91090 -16.64528 1.000 38.46955 158 GLU B O 1
ATOM 1742 N N . GLU B 1 84 ? 9.40468 38.56411 -16.30033 1.000 35.21457 159 GLU B N 1
ATOM 1743 C CA . GLU B 1 84 ? 8.70193 37.58212 -15.44838 1.000 41.84231 159 GLU B CA 1
ATOM 1744 C C . GLU B 1 84 ? 7.45160 37.00567 -16.11879 1.000 42.30061 159 GLU B C 1
ATOM 1745 O O . GLU B 1 84 ? 6.46085 36.65568 -15.45434 1.000 37.56837 159 GLU B O 1
ATOM 1751 N N . ARG B 1 85 ? 7.49548 36.88340 -17.44328 1.000 31.38959 160 ARG B N 1
ATOM 1752 C CA . ARG B 1 85 ? 6.46506 36.19568 -18.19827 1.000 30.88732 160 ARG B CA 1
ATOM 1753 C C . ARG B 1 85 ? 7.14479 35.28266 -19.21065 1.000 31.18202 160 ARG B C 1
ATOM 1754 O O . ARG B 1 85 ? 8.25927 35.55169 -19.67527 1.000 29.22535 160 ARG B O 1
ATOM 1762 N N . ILE B 1 86 ? 6.45167 34.20534 -19.56304 1.000 25.76248 161 ILE B N 1
ATOM 1763 C CA . ILE B 1 86 ? 6.85805 33.35749 -20.68379 1.000 25.90247 161 ILE B CA 1
ATOM 1764 C C . ILE B 1 86 ? 6.34986 34.04633 -21.94055 1.000 26.13586 161 ILE B C 1
ATOM 1765 O O . ILE B 1 86 ? 5.15371 34.01128 -22.26433 1.000 27.08195 161 ILE B O 1
ATOM 1770 N N . ALA B 1 87 ? 7.25429 34.70435 -22.64756 1.000 26.72501 162 ALA B N 1
ATOM 1771 C CA . ALA B 1 87 ? 6.83033 35.44019 -23.82465 1.000 24.58416 162 ALA B CA 1
ATOM 1772 C C . ALA B 1 87 ? 6.47462 34.47241 -24.93762 1.000 28.35018 162 ALA B C 1
ATOM 1773 O O . ALA B 1 87 ? 5.42555 34.60504 -25.58272 1.000 27.67030 162 ALA B O 1
ATOM 1775 N N . VAL B 1 88 ? 7.34499 33.48311 -25.17843 1.000 26.48967 163 VAL B N 1
ATOM 1776 C CA . VAL B 1 88 ? 7.14906 32.52605 -26.26558 1.000 29.29230 163 VAL B CA 1
ATOM 1777 C C . VAL B 1 88 ? 7.70996 31.17673 -25.86210 1.000 23.16918 163 VAL B C 1
ATOM 1778 O O . VAL B 1 88 ? 8.52832 31.06729 -24.94857 1.000 26.60111 163 VAL B O 1
ATOM 1782 N N . THR B 1 89 ? 7.25531 30.14321 -26.56151 1.000 25.30263 164 THR B N 1
ATOM 1783 C CA . THR B 1 89 ? 7.95062 28.86719 -26.63380 1.000 29.35071 164 THR B CA 1
ATOM 1784 C C . THR B 1 89 ? 8.49925 28.67846 -28.03975 1.000 31.57370 164 THR B C 1
ATOM 1785 O O . THR B 1 89 ? 8.15220 29.40430 -28.97328 1.000 28.19222 164 THR B O 1
ATOM 1789 N N . SER B 1 90 ? 9.30222 27.63021 -28.19329 1.000 27.65452 165 SER B N 1
ATOM 1790 C CA . SER B 1 90 ? 9.70466 27.15050 -29.51416 1.000 31.49809 165 SER B CA 1
ATOM 1791 C C . SER B 1 90 ? 10.50646 28.19080 -30.28996 1.000 30.38907 165 SER B C 1
ATOM 1792 O O . SER B 1 90 ? 10.46092 28.21398 -31.51961 1.000 33.93894 165 SER B O 1
ATOM 1795 N N . ALA B 1 91 ? 11.21796 29.06391 -29.59372 1.000 24.91814 166 ALA B N 1
ATOM 1796 C CA . ALA B 1 91 ? 12.00044 30.08443 -30.27802 1.000 29.30513 166 ALA B CA 1
ATOM 1797 C C . ALA B 1 91 ? 13.31868 29.49568 -30.78208 1.000 30.82135 166 ALA B C 1
ATOM 1798 O O . ALA B 1 91 ? 13.84076 28.52257 -30.23959 1.000 28.87448 166 ALA B O 1
ATOM 1800 N N . TYR B 1 92 ? 13.85086 30.09883 -31.82561 1.000 31.17640 167 TYR B N 1
ATOM 1801 C CA . TYR B 1 92 ? 15.10465 29.65374 -32.42142 1.000 32.70870 167 TYR B CA 1
ATOM 1802 C C . TYR B 1 92 ? 16.23565 30.51068 -31.88396 1.000 33.79462 167 TYR B C 1
ATOM 1803 O O . TYR B 1 92 ? 16.20512 31.73595 -32.02900 1.000 39.96682 167 TYR B O 1
ATOM 1812 N N . LEU B 1 93 ? 17.24924 29.85861 -31.27408 1.000 32.90936 168 LEU B N 1
ATOM 1813 C CA . LEU B 1 93 ? 18.43368 30.50700 -30.74205 1.000 34.05037 168 LEU B CA 1
ATOM 1814 C C . LEU B 1 93 ? 19.64975 30.17675 -31.60713 1.000 34.44216 168 LEU B C 1
ATOM 1815 O O . LEU B 1 93 ? 19.68981 29.12079 -32.24545 1.000 35.59966 168 LEU B O 1
ATOM 1820 N N . PRO B 1 94 ? 20.65807 31.04351 -31.65616 1.000 37.22029 169 PRO B N 1
ATOM 1821 C CA . PRO B 1 94 ? 21.85038 30.71774 -32.45419 1.000 39.61748 169 PRO B CA 1
ATOM 1822 C C . PRO B 1 94 ? 22.58205 29.52467 -31.85548 1.000 38.81792 169 PRO B C 1
ATOM 1823 O O . PRO B 1 94 ? 22.73480 29.41090 -30.63923 1.000 40.82486 169 PRO B O 1
ATOM 1827 N N . LEU B 1 95 ? 23.03903 28.63345 -32.72164 1.000 41.52622 170 LEU B N 1
ATOM 1828 C CA . LEU B 1 95 ? 23.74956 27.43440 -32.30506 1.000 38.58169 170 LEU B CA 1
ATOM 1829 C C . LEU B 1 95 ? 25.24821 27.67172 -32.35010 1.000 42.85918 170 LEU B C 1
ATOM 1830 O O . LEU B 1 95 ? 25.77628 28.09224 -33.38301 1.000 47.69303 170 LEU B O 1
ATOM 1835 N N . THR B 1 96 ? 25.93860 27.35209 -31.25910 1.000 41.67057 171 THR B N 1
ATOM 1836 C CA . THR B 1 96 ? 27.39084 27.44683 -31.26699 1.000 43.71491 171 THR B CA 1
ATOM 1837 C C . THR B 1 96 ? 28.01067 26.30583 -32.08679 1.000 47.11036 171 THR B C 1
ATOM 1838 O O . THR B 1 96 ? 27.40267 25.25264 -32.30869 1.000 50.09906 171 THR B O 1
ATOM 1842 N N . LYS B 1 97 ? 29.24044 26.52518 -32.53611 1.000 49.45021 172 LYS B N 1
ATOM 1843 C CA . LYS B 1 97 ? 30.00547 25.44102 -33.14867 1.000 51.59433 172 LYS B CA 1
ATOM 1844 C C . LYS B 1 97 ? 30.40887 24.43699 -32.07679 1.000 63.85416 172 LYS B C 1
ATOM 1845 O O . LYS B 1 97 ? 30.80186 24.81963 -30.97017 1.000 66.38438 172 LYS B O 1
ATOM 1851 N N . ASN B 1 98 ? 30.32784 23.14120 -32.40690 1.000 62.35822 173 ASN B N 1
ATOM 1852 C CA . ASN B 1 98 ? 30.50608 22.09235 -31.40448 1.000 64.43531 173 ASN B CA 1
ATOM 1853 C C . ASN B 1 98 ? 31.67288 21.15861 -31.74278 1.000 61.83590 173 ASN B C 1
ATOM 1854 O O . ASN B 1 98 ? 31.64677 19.97413 -31.40509 1.000 57.47796 173 ASN B O 1
ATOM 1859 N N . THR B 1 99 ? 32.71628 21.67732 -32.38942 1.000 47.88789 174 THR B N 1
ATOM 1860 C CA . THR B 1 99 ? 33.88506 20.86184 -32.67014 1.000 57.50869 174 THR B CA 1
ATOM 1861 C C . THR B 1 99 ? 34.44038 20.30144 -31.36639 1.000 53.98125 174 THR B C 1
ATOM 1862 O O . THR B 1 99 ? 34.55287 21.02669 -30.37115 1.000 59.60334 174 THR B O 1
ATOM 1866 N N . GLY B 1 100 ? 34.72698 18.99847 -31.35656 1.000 54.09186 175 GLY B N 1
ATOM 1867 C CA . GLY B 1 100 ? 35.34255 18.33610 -30.21737 1.000 54.78944 175 GLY B CA 1
ATOM 1868 C C . GLY B 1 100 ? 34.43625 18.14349 -29.01260 1.000 46.60818 175 GLY B C 1
ATOM 1869 O O . GLY B 1 100 ? 34.86167 17.50291 -28.03936 1.000 48.80382 175 GLY B O 1
ATOM 1870 N N . ILE B 1 101 ? 33.19558 18.61026 -29.08107 1.000 42.74360 176 ILE B N 1
ATOM 1871 C CA . ILE B 1 101 ? 32.26334 18.53626 -27.95121 1.000 49.83623 176 ILE B CA 1
ATOM 1872 C C . ILE B 1 101 ? 31.76672 17.10653 -27.76545 1.000 54.45183 176 ILE B C 1
ATOM 1873 O O . ILE B 1 101 ? 31.47547 16.39077 -28.73771 1.000 49.51076 176 ILE B O 1
ATOM 1878 N N . SER B 1 102 ? 31.70417 16.66913 -26.50764 1.000 49.25672 177 SER B N 1
ATOM 1879 C CA . SER B 1 102 ? 31.31193 15.29975 -26.21093 1.000 57.88394 177 SER B CA 1
ATOM 1880 C C . SER B 1 102 ? 29.94142 15.00419 -26.81007 1.000 43.95146 177 SER B C 1
ATOM 1881 O O . SER B 1 102 ? 29.07295 15.87660 -26.88621 1.000 43.95871 177 SER B O 1
ATOM 1884 N N . LYS B 1 103 ? 29.79387 13.77559 -27.30547 1.000 50.31589 178 LYS B N 1
ATOM 1885 C CA . LYS B 1 103 ? 28.56118 13.35542 -27.95315 1.000 52.16031 178 LYS B CA 1
ATOM 1886 C C . LYS B 1 103 ? 27.34935 13.47356 -27.03742 1.000 53.99600 178 LYS B C 1
ATOM 1887 O O . LYS B 1 103 ? 26.21786 13.47890 -27.53492 1.000 52.28675 178 LYS B O 1
ATOM 1893 N N . GLU B 1 104 ? 27.55807 13.57045 -25.71790 1.000 45.79179 179 GLU B N 1
ATOM 1894 C CA . GLU B 1 104 ? 26.44117 13.60827 -24.77069 1.000 47.79554 179 GLU B CA 1
ATOM 1895 C C . GLU B 1 104 ? 25.64880 14.90997 -24.83517 1.000 47.29263 179 GLU B C 1
ATOM 1896 O O . GLU B 1 104 ? 24.49136 14.93682 -24.39629 1.000 45.16621 179 GLU B O 1
ATOM 1902 N N . PHE B 1 105 ? 26.23323 15.98888 -25.35407 1.000 40.69876 180 PHE B N 1
ATOM 1903 C CA . PHE B 1 105 ? 25.54126 17.26319 -25.41614 1.000 39.12193 180 PHE B CA 1
ATOM 1904 C C . PHE B 1 105 ? 24.78626 17.36437 -26.72794 1.000 39.99398 180 PHE B C 1
ATOM 1905 O O . PHE B 1 105 ? 25.14238 16.72736 -27.72483 1.000 40.12451 180 PHE B O 1
ATOM 1913 N N . GLY B 1 106 ? 23.71574 18.14384 -26.70937 1.000 39.42306 181 GLY B N 1
ATOM 1914 C CA . GLY B 1 106 ? 22.79357 18.14002 -27.82301 1.000 37.83065 181 GLY B CA 1
ATOM 1915 C C . GLY B 1 106 ? 22.47148 19.52060 -28.34871 1.000 34.86387 181 GLY B C 1
ATOM 1916 O O . GLY B 1 106 ? 23.13360 20.50267 -28.00220 1.000 33.22597 181 GLY B O 1
ATOM 1917 N N . THR B 1 107 ? 21.44522 19.60123 -29.19657 1.000 37.63379 182 THR B N 1
ATOM 1918 C CA . THR B 1 107 ? 21.11929 20.87381 -29.82264 1.000 32.24146 182 THR B CA 1
ATOM 1919 C C . THR B 1 107 ? 20.73745 21.92594 -28.78346 1.000 34.52119 182 THR B C 1
ATOM 1920 O O . THR B 1 107 ? 21.03049 23.11812 -28.97020 1.000 30.66493 182 THR B O 1
ATOM 1924 N N . ARG B 1 108 ? 20.12247 21.50003 -27.67175 1.000 33.36405 183 ARG B N 1
ATOM 1925 C CA . ARG B 1 108 ? 19.73649 22.45218 -26.63325 1.000 32.62427 183 ARG B CA 1
ATOM 1926 C C . ARG B 1 108 ? 20.95905 23.09780 -26.01000 1.000 33.77055 183 ARG B C 1
ATOM 1927 O O . ARG B 1 108 ? 20.96304 24.30654 -25.76427 1.000 27.94472 183 ARG B O 1
ATOM 1935 N N . HIS B 1 109 ? 22.02768 22.31781 -25.78160 1.000 30.41654 184 HIS B N 1
ATOM 1936 C CA . HIS B 1 109 ? 23.25291 22.89783 -25.24020 1.000 29.83602 184 HIS B CA 1
ATOM 1937 C C . HIS B 1 109 ? 23.89900 23.85537 -26.24100 1.000 30.51502 184 HIS B C 1
ATOM 1938 O O . HIS B 1 109 ? 24.41835 24.91137 -25.85006 1.000 29.83805 184 HIS B O 1
ATOM 1945 N N . ARG B 1 110 ? 23.87450 23.50440 -27.53689 1.000 27.95675 185 ARG B N 1
ATOM 1946 C CA . ARG B 1 110 ? 24.42821 24.38278 -28.56034 1.000 27.99170 185 ARG B CA 1
ATOM 1947 C C . ARG B 1 110 ? 23.68846 25.71519 -28.63084 1.000 31.94961 185 ARG B C 1
ATOM 1948 O O . ARG B 1 110 ? 24.30449 26.76407 -28.87490 1.000 32.94812 185 ARG B O 1
ATOM 1956 N N . ALA B 1 111 ? 22.36390 25.68072 -28.43518 1.000 27.16875 186 ALA B N 1
ATOM 1957 C CA . ALA B 1 111 ? 21.54228 26.88747 -28.43607 1.000 29.79058 186 ALA B CA 1
ATOM 1958 C C . ALA B 1 111 ? 21.80996 27.74848 -27.20491 1.000 26.74259 186 ALA B C 1
ATOM 1959 O O . ALA B 1 111 ? 21.95880 28.97558 -27.32292 1.000 29.25586 186 ALA B O 1
ATOM 1961 N N . ALA B 1 112 ? 21.90956 27.12679 -26.02422 1.000 26.10403 187 ALA B N 1
ATOM 1962 C CA . ALA B 1 112 ? 22.22544 27.87679 -24.81206 1.000 26.86294 187 ALA B CA 1
ATOM 1963 C C . ALA B 1 112 ? 23.61449 28.50760 -24.89303 1.000 30.52448 187 ALA B C 1
ATOM 1964 O O . ALA B 1 112 ? 23.81367 29.68471 -24.53390 1.000 25.88303 187 ALA B O 1
ATOM 1966 N N . ILE B 1 113 ? 24.61102 27.73221 -25.33684 1.000 25.77776 188 ILE B N 1
ATOM 1967 C CA . ILE B 1 113 ? 25.94221 28.30850 -25.44438 1.000 27.31042 188 ILE B CA 1
ATOM 1968 C C . ILE B 1 113 ? 25.95994 29.41549 -26.49190 1.000 30.70941 188 ILE B C 1
ATOM 1969 O O . ILE B 1 113 ? 26.51643 30.49675 -26.26653 1.000 31.52751 188 ILE B O 1
ATOM 1974 N N . GLY B 1 114 ? 25.33672 29.17622 -27.64358 1.000 27.54336 189 GLY B N 1
ATOM 1975 C CA . GLY B 1 114 ? 25.34638 30.19128 -28.68171 1.000 29.34467 189 GLY B CA 1
ATOM 1976 C C . GLY B 1 114 ? 24.69951 31.48869 -28.22601 1.000 30.47514 189 GLY B C 1
ATOM 1977 O O . GLY B 1 114 ? 25.18959 32.57497 -28.53663 1.000 32.47386 189 GLY B O 1
ATOM 1978 N N . LEU B 1 115 ? 23.57306 31.38932 -27.49821 1.000 29.11714 190 LEU B N 1
ATOM 1979 C CA . LEU B 1 115 ? 22.92274 32.60687 -27.01057 1.000 29.90675 190 LEU B CA 1
ATOM 1980 C C . LEU B 1 115 ? 23.82117 33.35058 -26.03016 1.000 28.39810 190 LEU B C 1
ATOM 1981 O O . LEU B 1 115 ? 23.92540 34.58438 -26.08631 1.000 28.55972 190 LEU B O 1
ATOM 1986 N N . SER B 1 116 ? 24.51930 32.61140 -25.15559 1.000 30.09557 191 SER B N 1
ATOM 1987 C CA . SER B 1 116 ? 25.36228 33.24357 -24.15090 1.000 32.34974 191 SER B CA 1
ATOM 1988 C C . SER B 1 116 ? 26.57928 33.92030 -24.74992 1.000 31.16903 191 SER B C 1
ATOM 1989 O O . SER B 1 116 ? 27.16679 34.78141 -24.08799 1.000 36.01288 191 SER B O 1
ATOM 1992 N N . GLU B 1 117 ? 26.95405 33.56742 -25.98393 1.000 31.53812 192 GLU B N 1
ATOM 1993 C CA . GLU B 1 117 ? 28.06645 34.21659 -26.66603 1.000 36.66453 192 GLU B CA 1
ATOM 1994 C C . GLU B 1 117 ? 27.69116 35.56243 -27.28209 1.000 37.96681 192 GLU B C 1
ATOM 1995 O O . GLU B 1 117 ? 28.58866 36.32665 -27.64512 1.000 40.60378 192 GLU B O 1
ATOM 2001 N N . VAL B 1 118 ? 26.40009 35.88576 -27.40250 1.000 32.68932 193 VAL B N 1
ATOM 2002 C CA . VAL B 1 118 ? 26.00228 37.12937 -28.06194 1.000 40.05796 193 VAL B CA 1
ATOM 2003 C C . VAL B 1 118 ? 25.01646 37.93699 -27.22018 1.000 38.06282 193 VAL B C 1
ATOM 2004 O O . VAL B 1 118 ? 24.40481 38.89356 -27.71424 1.000 42.95940 193 VAL B O 1
ATOM 2008 N N . SER B 1 119 ? 24.89115 37.60031 -25.94040 1.000 34.75340 194 SER B N 1
ATOM 2009 C CA . SER B 1 119 ? 23.96973 38.31358 -25.06245 1.000 34.44080 194 SER B CA 1
ATOM 2010 C C . SER B 1 119 ? 24.37649 38.04294 -23.62362 1.000 35.82838 194 SER B C 1
ATOM 2011 O O . SER B 1 119 ? 25.18148 37.14761 -23.34134 1.000 33.92182 194 SER B O 1
ATOM 2014 N N . ASP B 1 120 ? 23.75197 38.78294 -22.70445 1.000 32.50621 195 ASP B N 1
ATOM 2015 C CA . ASP B 1 120 ? 23.89300 38.51389 -21.27640 1.000 30.30997 195 ASP B CA 1
ATOM 2016 C C . ASP B 1 120 ? 22.73397 37.70344 -20.72520 1.000 33.40890 195 ASP B C 1
ATOM 2017 O O . ASP B 1 120 ? 22.42684 37.78367 -19.52972 1.000 29.99859 195 ASP B O 1
ATOM 2022 N N . ALA B 1 121 ? 22.07370 36.93251 -21.57436 1.000 27.28426 196 ALA B N 1
ATOM 2023 C CA . ALA B 1 121 ? 20.92426 36.16501 -21.11703 1.000 29.45855 196 ALA B CA 1
ATOM 2024 C C . ALA B 1 121 ? 21.37173 35.05864 -20.16427 1.000 29.02617 196 ALA B C 1
ATOM 2025 O O . ALA B 1 121 ? 22.51021 34.57495 -20.22662 1.000 27.37928 196 ALA B O 1
ATOM 2027 N N . LEU B 1 122 ? 20.46045 34.64341 -19.28900 1.000 26.03469 197 LEU B N 1
ATOM 2028 C CA . LEU B 1 122 ? 20.67340 33.46656 -18.45111 1.000 27.85675 197 LEU B CA 1
ATOM 2029 C C . LEU B 1 122 ? 19.83325 32.35479 -19.05146 1.000 30.68372 197 LEU B C 1
ATOM 2030 O O . LEU B 1 122 ? 18.61157 32.49392 -19.16030 1.000 28.54674 197 LEU B O 1
ATOM 2035 N N . THR B 1 123 ? 20.48410 31.28295 -19.50269 1.000 27.55261 198 THR B N 1
ATOM 2036 C CA . THR B 1 123 ? 19.78406 30.18495 -20.14694 1.000 25.94336 198 THR B CA 1
ATOM 2037 C C . THR B 1 123 ? 20.05172 28.89278 -19.38813 1.000 31.71022 198 THR B C 1
ATOM 2038 O O . THR B 1 123 ? 21.17372 28.64410 -18.96212 1.000 26.57923 198 THR B O 1
ATOM 2042 N N . PHE B 1 124 ? 19.02346 28.06041 -19.19384 1.000 24.07885 199 PHE B N 1
ATOM 2043 C CA . PHE B 1 124 ? 19.27461 26.76478 -18.57932 1.000 25.52911 199 PHE B CA 1
ATOM 2044 C C . PHE B 1 124 ? 18.67982 25.65176 -19.42884 1.000 24.14602 199 PHE B C 1
ATOM 2045 O O . PHE B 1 124 ? 17.78757 25.86211 -20.25563 1.000 25.70153 199 PHE B O 1
ATOM 2053 N N . VAL B 1 125 ? 19.26097 24.46798 -19.26192 1.000 25.01415 200 VAL B N 1
ATOM 2054 C CA . VAL B 1 125 ? 18.96173 23.31963 -20.09701 1.000 23.83678 200 VAL B CA 1
ATOM 2055 C C . VAL B 1 125 ? 18.78477 22.10654 -19.19477 1.000 24.78717 200 VAL B C 1
ATOM 2056 O O . VAL B 1 125 ? 19.56904 21.89566 -18.26386 1.000 25.80895 200 VAL B O 1
ATOM 2060 N N . VAL B 1 126 ? 17.78065 21.28204 -19.49907 1.000 24.42666 201 VAL B N 1
ATOM 2061 C CA . VAL B 1 126 ? 17.72073 19.90943 -19.00671 1.000 22.29315 201 VAL B CA 1
ATOM 2062 C C . VAL B 1 126 ? 17.98815 19.00373 -20.19708 1.000 25.95922 201 VAL B C 1
ATOM 2063 O O . VAL B 1 126 ? 17.36379 19.17512 -21.25450 1.000 27.50381 201 VAL B O 1
ATOM 2067 N N . SER B 1 127 ? 18.98277 18.11718 -20.07119 1.000 28.81857 202 SER B N 1
ATOM 2068 C CA . SER B 1 127 ? 19.35274 17.25892 -21.18628 1.000 28.31368 202 SER B CA 1
ATOM 2069 C C . SER B 1 127 ? 18.33738 16.14348 -21.42427 1.000 28.95497 202 SER B C 1
ATOM 2070 O O . SER B 1 127 ? 18.08633 15.31637 -20.54539 1.000 33.83285 202 SER B O 1
ATOM 2073 N N . GLU B 1 128 ? 17.85459 16.04672 -22.65970 1.000 28.55281 203 GLU B N 1
ATOM 2074 C CA . GLU B 1 128 ? 17.08413 14.88330 -23.06137 1.000 32.47843 203 GLU B CA 1
ATOM 2075 C C . GLU B 1 128 ? 17.90942 13.60088 -22.99078 1.000 38.77605 203 GLU B C 1
ATOM 2076 O O . GLU B 1 128 ? 17.34630 12.50778 -22.87801 1.000 37.93074 203 GLU B O 1
ATOM 2082 N N . GLU B 1 129 ? 19.23959 13.70647 -23.08065 1.000 36.11154 204 GLU B N 1
ATOM 2083 C CA . GLU B 1 129 ? 20.05602 12.50296 -23.13568 1.000 42.32621 204 GLU B CA 1
ATOM 2084 C C . GLU B 1 129 ? 20.37970 11.94264 -21.75380 1.000 37.44373 204 GLU B C 1
ATOM 2085 O O . GLU B 1 129 ? 20.33777 10.72338 -21.55044 1.000 41.24439 204 GLU B O 1
ATOM 2091 N N . THR B 1 130 ? 20.69805 12.81091 -20.80439 1.000 34.43387 205 THR B N 1
ATOM 2092 C CA . THR B 1 130 ? 21.17789 12.39891 -19.49665 1.000 38.13074 205 THR B CA 1
ATOM 2093 C C . THR B 1 130 ? 20.33619 12.92012 -18.33914 1.000 35.23193 205 THR B C 1
ATOM 2094 O O . THR B 1 130 ? 20.53112 12.45882 -17.20838 1.000 38.44880 205 THR B O 1
ATOM 2098 N N . GLY B 1 131 ? 19.41910 13.84928 -18.58274 1.000 30.54257 206 GLY B N 1
ATOM 2099 C CA . GLY B 1 131 ? 18.76446 14.57485 -17.50466 1.000 32.71270 206 GLY B CA 1
ATOM 2100 C C . GLY B 1 131 ? 19.64318 15.60827 -16.82508 1.000 32.58503 206 GLY B C 1
ATOM 2101 O O . GLY B 1 131 ? 19.17867 16.27688 -15.89323 1.000 31.33778 206 GLY B O 1
ATOM 2102 N N . GLY B 1 132 ? 20.90249 15.75658 -17.25790 1.000 30.48992 207 GLY B N 1
ATOM 2103 C CA . GLY B 1 132 ? 21.77096 16.74891 -16.64709 1.000 29.98113 207 GLY B CA 1
ATOM 2104 C C . GLY B 1 132 ? 21.21250 18.15760 -16.72815 1.000 27.86645 207 GLY B C 1
ATOM 2105 O O . GLY B 1 132 ? 20.52420 18.54338 -17.68042 1.000 26.92704 207 GLY B O 1
ATOM 2106 N N . ILE B 1 133 ? 21.54798 18.94755 -15.71568 1.000 28.45883 208 ILE B N 1
ATOM 2107 C CA . ILE B 1 133 ? 21.11075 20.32862 -15.59122 1.000 24.74552 208 ILE B CA 1
ATOM 2108 C C . ILE B 1 133 ? 22.31147 21.22687 -15.89172 1.000 25.85962 208 ILE B C 1
ATOM 2109 O O . ILE B 1 133 ? 23.38392 21.02565 -15.32295 1.000 28.02543 208 ILE B O 1
ATOM 2114 N N . SER B 1 134 ? 22.12449 22.22190 -16.75118 1.000 28.10535 209 SER B N 1
ATOM 2115 C CA . SER B 1 134 ? 23.22203 23.14292 -17.05177 1.000 26.41223 209 SER B CA 1
ATOM 2116 C C . SER B 1 134 ? 22.68274 24.55496 -17.22278 1.000 26.15381 209 SER B C 1
ATOM 2117 O O . SER B 1 134 ? 21.48491 24.77444 -17.43115 1.000 26.57867 209 SER B O 1
ATOM 2120 N N . ILE B 1 135 ? 23.60104 25.51425 -17.15729 1.000 26.31898 210 ILE B N 1
ATOM 2121 C CA . ILE B 1 135 ? 23.29360 26.93493 -17.22937 1.000 26.19157 210 ILE B CA 1
ATOM 2122 C C . ILE B 1 135 ? 24.36068 27.57116 -18.10166 1.000 25.86513 210 ILE B C 1
ATOM 2123 O O . ILE B 1 135 ? 25.52644 27.17739 -18.02675 1.000 28.89436 210 ILE B O 1
ATOM 2128 N N . THR B 1 136 ? 23.97467 28.52520 -18.94559 1.000 24.48187 211 THR B N 1
ATOM 2129 C CA . THR B 1 136 ? 24.97277 29.34434 -19.61575 1.000 26.04615 211 THR B CA 1
ATOM 2130 C C . THR B 1 136 ? 24.74783 30.79320 -19.23548 1.000 28.08859 211 THR B C 1
ATOM 2131 O O . THR B 1 136 ? 23.60240 31.24283 -19.10770 1.000 27.57829 211 THR B O 1
ATOM 2135 N N . TYR B 1 137 ? 25.84524 31.53036 -19.12389 1.000 28.93262 212 TYR B N 1
ATOM 2136 C CA . TYR B 1 137 ? 25.77421 32.93580 -18.74950 1.000 30.96826 212 TYR B CA 1
ATOM 2137 C C . TYR B 1 137 ? 27.09566 33.59576 -19.11679 1.000 28.59217 212 TYR B C 1
ATOM 2138 O O . TYR B 1 137 ? 28.16387 33.13173 -18.69336 1.000 32.26229 212 TYR B O 1
ATOM 2147 N N . ASN B 1 138 ? 27.01612 34.66653 -19.90509 1.000 34.96681 213 ASN B N 1
ATOM 2148 C CA . ASN B 1 138 ? 28.18947 35.44569 -20.31965 1.000 36.24329 213 ASN B CA 1
ATOM 2149 C C . ASN B 1 138 ? 29.29176 34.55415 -20.88559 1.000 34.30081 213 ASN B C 1
ATOM 2150 O O . ASN B 1 138 ? 30.46954 34.69613 -20.55859 1.000 36.69770 213 ASN B O 1
ATOM 2155 N N . GLY B 1 139 ? 28.88957 33.63321 -21.76001 1.000 32.36069 214 GLY B N 1
ATOM 2156 C CA . GLY B 1 139 ? 29.79938 32.74118 -22.43874 1.000 35.19065 214 GLY B CA 1
ATOM 2157 C C . GLY B 1 139 ? 30.30952 31.56390 -21.63017 1.000 42.90660 214 GLY B C 1
ATOM 2158 O O . GLY B 1 139 ? 31.06128 30.74255 -22.18200 1.000 38.49395 214 GLY B O 1
ATOM 2159 N N . ARG B 1 140 ? 29.95518 31.46156 -20.34779 1.000 31.78222 215 ARG B N 1
ATOM 2160 C CA . ARG B 1 140 ? 30.36490 30.34836 -19.50459 1.000 29.81332 215 ARG B CA 1
ATOM 2161 C C . ARG B 1 140 ? 29.31834 29.23478 -19.49604 1.000 33.89587 215 ARG B C 1
ATOM 2162 O O . ARG B 1 140 ? 28.10999 29.49111 -19.40044 1.000 29.68942 215 ARG B O 1
ATOM 2170 N N . PHE B 1 141 ? 29.79813 27.99396 -19.53337 1.000 29.17740 216 PHE B N 1
ATOM 2171 C CA . PHE B 1 141 ? 28.95529 26.80587 -19.51064 1.000 30.79089 216 PHE B CA 1
ATOM 2172 C C . PHE B 1 141 ? 29.17195 26.08465 -18.18296 1.000 35.68466 216 PHE B C 1
ATOM 2173 O O . PHE B 1 141 ? 30.28656 25.66244 -17.87251 1.000 33.49300 216 PHE B O 1
ATOM 2181 N N . LYS B 1 142 ? 28.11571 25.95644 -17.39034 1.000 28.17761 217 LYS B N 1
ATOM 2182 C CA . LYS B 1 142 ? 28.19076 25.24905 -16.11852 1.000 30.25391 217 LYS B CA 1
ATOM 2183 C C . LYS B 1 142 ? 27.29104 24.02913 -16.24555 1.000 33.22258 217 LYS B C 1
ATOM 2184 O O . LYS B 1 142 ? 26.08026 24.16544 -16.40663 1.000 29.77113 217 LYS B O 1
ATOM 2190 N N . HIS B 1 143 ? 27.86912 22.84139 -16.19912 1.000 33.97019 218 HIS B N 1
ATOM 2191 C CA . HIS B 1 143 ? 27.07612 21.65895 -16.49677 1.000 32.52505 218 HIS B CA 1
ATOM 2192 C C . HIS B 1 143 ? 27.13008 20.63567 -15.37482 1.000 30.29306 218 HIS B C 1
ATOM 2193 O O . HIS B 1 143 ? 27.90703 20.75146 -14.42447 1.000 32.97673 218 HIS B O 1
ATOM 2200 N N . ASN B 1 144 ? 26.25924 19.62981 -15.50882 1.000 31.67691 219 ASN B N 1
ATOM 2201 C CA . ASN B 1 144 ? 26.06486 18.59082 -14.49776 1.000 35.20285 219 ASN B CA 1
ATOM 2202 C C . ASN B 1 144 ? 25.85186 19.17273 -13.10588 1.000 31.07500 219 ASN B C 1
ATOM 2203 O O . ASN B 1 144 ? 26.38476 18.67191 -12.11620 1.000 34.15977 219 ASN B O 1
ATOM 2208 N N . LEU B 1 145 ? 24.99431 20.19985 -13.01796 1.000 28.34830 220 LEU B N 1
ATOM 2209 C CA . LEU B 1 145 ? 24.66764 20.80996 -11.74106 1.000 29.94440 220 LEU B CA 1
ATOM 2210 C C . LEU B 1 145 ? 23.72317 19.90972 -10.94162 1.000 31.49201 220 LEU B C 1
ATOM 2211 O O . LEU B 1 145 ? 22.84340 19.25332 -11.50703 1.000 28.67689 220 LEU B O 1
ATOM 2216 N N . THR B 1 146 ? 23.89847 19.89545 -9.62348 1.000 28.25897 221 THR B N 1
ATOM 2217 C CA . THR B 1 146 ? 22.81080 19.40279 -8.78536 1.000 30.96967 221 THR B CA 1
ATOM 2218 C C . THR B 1 146 ? 21.68911 20.42635 -8.76151 1.000 32.07992 221 THR B C 1
ATOM 2219 O O . THR B 1 146 ? 21.88350 21.60799 -9.06431 1.000 24.65831 221 THR B O 1
ATOM 2223 N N . LEU B 1 147 ? 20.50059 19.96893 -8.35796 1.000 26.80938 222 LEU B N 1
ATOM 2224 C CA . LEU B 1 147 ? 19.39046 20.89727 -8.24762 1.000 24.24822 222 LEU B CA 1
ATOM 2225 C C . LEU B 1 147 ? 19.73986 22.06743 -7.33719 1.000 26.29558 222 LEU B C 1
ATOM 2226 O O . LEU B 1 147 ? 19.36514 23.21526 -7.61280 1.000 29.25762 222 LEU B O 1
ATOM 2231 N N . ASP B 1 148 ? 20.42508 21.79179 -6.22873 1.000 26.31993 223 ASP B N 1
ATOM 2232 C CA . ASP B 1 148 ? 20.77417 22.86472 -5.29668 1.000 30.68523 223 ASP B CA 1
ATOM 2233 C C . ASP B 1 148 ? 21.79521 23.82723 -5.90301 1.000 33.09574 223 ASP B C 1
ATOM 2234 O O . ASP B 1 148 ? 21.71267 25.04357 -5.68488 1.000 29.47183 223 ASP B O 1
ATOM 2239 N N . GLU B 1 149 ? 22.79323 23.29785 -6.61964 1.000 29.52179 224 GLU B N 1
ATOM 2240 C CA . GLU B 1 149 ? 23.76414 24.16643 -7.30040 1.000 28.06470 224 GLU B CA 1
ATOM 2241 C C . GLU B 1 149 ? 23.08063 25.01161 -8.37120 1.000 27.75414 224 GLU B C 1
ATOM 2242 O O . GLU B 1 149 ? 23.43467 26.18367 -8.57565 1.000 31.00251 224 GLU B O 1
ATOM 2248 N N . PHE B 1 150 ? 22.15519 24.40531 -9.11180 1.000 26.27413 225 PHE B N 1
ATOM 2249 C CA . PHE B 1 150 ? 21.32900 25.12793 -10.08324 1.000 29.24128 225 PHE B CA 1
ATOM 2250 C C . PHE B 1 150 ? 20.60134 26.29090 -9.42503 1.000 30.52944 225 PHE B C 1
ATOM 2251 O O . PHE B 1 150 ? 20.63024 27.42141 -9.92859 1.000 28.24258 225 PHE B O 1
ATOM 2259 N N . GLU B 1 151 ? 19.88553 26.01614 -8.32100 1.000 28.03193 226 GLU B N 1
ATOM 2260 C CA . GLU B 1 151 ? 19.17733 27.09160 -7.62393 1.000 28.50151 226 GLU B CA 1
ATOM 2261 C C . GLU B 1 151 ? 20.14208 28.18652 -7.16882 1.000 28.35321 226 GLU B C 1
ATOM 2262 O O . GLU B 1 151 ? 19.82732 29.37599 -7.26512 1.000 27.44755 226 GLU B O 1
ATOM 2268 N N . THR B 1 152 ? 21.32182 27.79888 -6.66661 1.000 30.91826 227 THR B N 1
ATOM 2269 C CA . THR B 1 152 ? 22.30527 28.78443 -6.21163 1.000 32.36161 227 THR B CA 1
ATOM 2270 C C . THR B 1 152 ? 22.74942 29.69164 -7.35295 1.000 30.60167 227 THR B C 1
ATOM 2271 O O . THR B 1 152 ? 22.92039 30.90370 -7.16315 1.000 32.53633 227 THR B O 1
ATOM 2275 N N . GLU B 1 153 ? 22.94832 29.11795 -8.54726 1.000 33.32757 228 GLU B N 1
ATOM 2276 C CA . GLU B 1 153 ? 23.36172 29.91764 -9.70094 1.000 36.67290 228 GLU B CA 1
ATOM 2277 C C . GLU B 1 153 ? 22.26309 30.89087 -10.10792 1.000 31.89983 228 GLU B C 1
ATOM 2278 O O . GLU B 1 153 ? 22.53264 32.06902 -10.36778 1.000 35.50076 228 GLU B O 1
ATOM 2284 N N . LEU B 1 154 ? 21.01248 30.40810 -10.16498 1.000 28.96501 229 LEU B N 1
ATOM 2285 C CA . LEU B 1 154 ? 19.86934 31.27757 -10.47167 1.000 27.28716 229 LEU B CA 1
ATOM 2286 C C . LEU B 1 154 ? 19.80369 32.46495 -9.52008 1.000 29.35081 229 LEU B C 1
ATOM 2287 O O . LEU B 1 154 ? 19.62128 33.61760 -9.94284 1.000 34.07103 229 LEU B O 1
ATOM 2292 N N . ARG B 1 155 ? 19.92186 32.19950 -8.21956 1.000 28.30214 230 ARG B N 1
ATOM 2293 C CA . ARG B 1 155 ? 19.81597 33.26937 -7.24236 1.000 33.15667 230 ARG B CA 1
ATOM 2294 C C . ARG B 1 155 ? 20.97156 34.25067 -7.37053 1.000 34.53849 230 ARG B C 1
ATOM 2295 O O . ARG B 1 155 ? 20.77141 35.46867 -7.30823 1.000 38.36627 230 ARG B O 1
ATOM 2303 N N . GLU B 1 156 ? 22.18744 33.73972 -7.55829 1.000 34.62729 231 GLU B N 1
ATOM 2304 C CA . GLU B 1 156 ? 23.35479 34.61940 -7.64156 1.000 38.08330 231 GLU B CA 1
ATOM 2305 C C . GLU B 1 156 ? 23.22663 35.61320 -8.79787 1.000 38.55538 231 GLU B C 1
ATOM 2306 O O . GLU B 1 156 ? 23.67301 36.76348 -8.70027 1.000 42.64342 231 GLU B O 1
ATOM 2312 N N . ILE B 1 157 ? 22.62471 35.18083 -9.89980 1.000 38.91250 232 ILE B N 1
ATOM 2313 C CA . ILE B 1 157 ? 22.51083 35.99894 -11.10613 1.000 38.65307 232 ILE B CA 1
ATOM 2314 C C . ILE B 1 157 ? 21.25531 36.86390 -11.08354 1.000 44.37080 232 ILE B C 1
ATOM 2315 O O . ILE B 1 157 ? 21.31270 38.06443 -11.35237 1.000 43.32119 232 ILE B O 1
ATOM 2320 N N . LEU B 1 158 ? 20.10478 36.26515 -10.76507 1.000 41.63238 233 LEU B N 1
ATOM 2321 C CA . LEU B 1 158 ? 18.82829 36.96096 -10.82011 1.000 40.98027 233 LEU B CA 1
ATOM 2322 C C . LEU B 1 158 ? 18.51907 37.75950 -9.56270 1.000 51.68414 233 LEU B C 1
ATOM 2323 O O . LEU B 1 158 ? 17.70866 38.68818 -9.62152 1.000 58.65326 233 LEU B O 1
ATOM 2328 N N . LEU B 1 159 ? 19.13980 37.42350 -8.43543 1.000 51.64466 234 LEU B N 1
ATOM 2329 C CA . LEU B 1 159 ? 18.96107 38.14181 -7.17316 1.000 54.56170 234 LEU B CA 1
ATOM 2330 C C . LEU B 1 159 ? 20.34237 38.44361 -6.60240 1.000 64.83498 234 LEU B C 1
ATOM 2331 O O . LEU B 1 159 ? 20.72959 37.91337 -5.55359 1.000 69.23230 234 LEU B O 1
ATOM 2336 N N . PRO B 1 160 ? 21.12016 39.29615 -7.27597 1.000 59.79675 235 PRO B N 1
ATOM 2337 C CA . PRO B 1 160 ? 22.53150 39.47136 -6.89500 1.000 70.13394 235 PRO B CA 1
ATOM 2338 C C . PRO B 1 160 ? 22.74078 40.24312 -5.59716 1.000 76.20608 235 PRO B C 1
ATOM 2339 O O . PRO B 1 160 ? 23.83928 40.75968 -5.36169 1.000 81.83764 235 PRO B O 1
ATOM 2343 N N . LYS B 1 161 ? 21.69554 40.32878 -4.76925 1.000 80.16042 236 LYS B N 1
ATOM 2344 C CA . LYS B 1 161 ? 21.70239 41.01370 -3.46964 1.000 74.01238 236 LYS B CA 1
ATOM 2345 C C . LYS B 1 161 ? 23.03787 40.97673 -2.73024 1.000 74.55251 236 LYS B C 1
ATOM 2346 O O . LYS B 1 161 ? 23.81714 41.92648 -2.80069 1.000 82.93126 236 LYS B O 1
ATOM 2352 N N . ILE C 1 11 ? -16.22902 47.92273 -29.17415 1.000 83.99820 86 ILE C N 1
ATOM 2353 C CA . ILE C 1 11 ? -15.67821 48.96707 -30.02749 1.000 71.21436 86 ILE C CA 1
ATOM 2354 C C . ILE C 1 11 ? -14.28447 49.37952 -29.54688 1.000 76.94862 86 ILE C C 1
ATOM 2355 O O . ILE C 1 11 ? -13.89312 49.04931 -28.42312 1.000 75.65530 86 ILE C O 1
ATOM 2360 N N . SER C 1 12 ? -13.54458 50.09536 -30.39816 1.000 75.15089 87 SER C N 1
ATOM 2361 C CA . SER C 1 12 ? -12.17538 50.47852 -30.06796 1.000 71.09603 87 SER C CA 1
ATOM 2362 C C . SER C 1 12 ? -12.13452 51.25222 -28.75730 1.000 63.98040 87 SER C C 1
ATOM 2363 O O . SER C 1 12 ? -13.09137 51.93449 -28.37885 1.000 65.62984 87 SER C O 1
ATOM 2366 N N . ALA C 1 13 ? -11.01147 51.12112 -28.04863 1.000 69.29203 88 ALA C N 1
ATOM 2367 C CA . ALA C 1 13 ? -10.82027 51.92483 -26.85082 1.000 65.88673 88 ALA C CA 1
ATOM 2368 C C . ALA C 1 13 ? -10.74085 53.40100 -27.20491 1.000 61.63935 88 ALA C C 1
ATOM 2369 O O . ALA C 1 13 ? -11.10416 54.25767 -26.38935 1.000 58.48499 88 ALA C O 1
ATOM 2371 N N . GLU C 1 14 ? -10.27436 53.71161 -28.42073 1.000 66.53609 89 GLU C N 1
ATOM 2372 C CA . GLU C 1 14 ? -10.29174 55.08968 -28.90247 1.000 63.88254 89 GLU C CA 1
ATOM 2373 C C . GLU C 1 14 ? -11.72611 55.58402 -29.05754 1.000 52.73108 89 GLU C C 1
ATOM 2374 O O . GLU C 1 14 ? -12.06249 56.69950 -28.64113 1.000 49.32489 89 GLU C O 1
ATOM 2380 N N . GLU C 1 15 ? -12.58786 54.74998 -29.64603 1.000 51.43063 90 GLU C N 1
ATOM 2381 C CA . GLU C 1 15 ? -13.99109 55.10907 -29.81626 1.000 54.75514 90 GLU C CA 1
ATOM 2382 C C . GLU C 1 15 ? -14.68885 55.25621 -28.46917 1.000 45.78961 90 GLU C C 1
ATOM 2383 O O . GLU C 1 15 ? -15.42394 56.22282 -28.24305 1.000 45.25888 90 GLU C O 1
ATOM 2389 N N . GLN C 1 16 ? -14.48255 54.28643 -27.56976 1.000 48.41410 91 GLN C N 1
ATOM 2390 C CA . GLN C 1 16 ? -14.97571 54.40718 -26.20237 1.000 47.16863 91 GLN C CA 1
ATOM 2391 C C . GLN C 1 16 ? -14.54060 55.72828 -25.58538 1.000 46.10916 91 GLN C C 1
ATOM 2392 O O . GLN C 1 16 ? -15.35064 56.45374 -24.99298 1.000 43.23147 91 GLN C O 1
ATOM 2398 N N . MET C 1 17 ? -13.26101 56.07572 -25.74724 1.000 42.86324 92 MET C N 1
ATOM 2399 C CA . MET C 1 17 ? -12.75194 57.27370 -25.09225 1.000 42.37696 92 MET C CA 1
ATOM 2400 C C . MET C 1 17 ? -13.35030 58.53658 -25.71303 1.000 41.06962 92 MET C C 1
ATOM 2401 O O . MET C 1 17 ? -13.70375 59.48364 -24.99313 1.000 36.79050 92 MET C O 1
ATOM 2406 N N . ILE C 1 18 ? -13.51617 58.55445 -27.03989 1.000 39.92436 93 ILE C N 1
ATOM 2407 C CA . ILE C 1 18 ? -14.13938 59.70261 -27.70872 1.000 33.95632 93 ILE C CA 1
ATOM 2408 C C . ILE C 1 18 ? -15.59103 59.86581 -27.26561 1.000 36.93588 93 ILE C C 1
ATOM 2409 O O . ILE C 1 18 ? -16.04802 60.97771 -26.97075 1.000 35.25408 93 ILE C O 1
ATOM 2414 N N . ARG C 1 19 ? -16.34487 58.76401 -27.23969 1.000 36.87547 94 ARG C N 1
ATOM 2415 C CA . ARG C 1 19 ? -17.72333 58.82751 -26.74288 1.000 38.68548 94 ARG C CA 1
ATOM 2416 C C . ARG C 1 19 ? -17.77433 59.39535 -25.32965 1.000 37.99606 94 ARG C C 1
ATOM 2417 O O . ARG C 1 19 ? -18.65825 60.20352 -25.00491 1.000 37.04343 94 ARG C O 1
ATOM 2425 N N . ALA C 1 20 ? -16.83256 58.98210 -24.47654 1.000 38.60103 95 ALA C N 1
ATOM 2426 C CA . ALA C 1 20 ? -16.78576 59.49205 -23.11153 1.000 37.67135 95 ALA C CA 1
ATOM 2427 C C . ALA C 1 20 ? -16.46334 60.98012 -23.08796 1.000 34.66373 95 ALA C C 1
ATOM 2428 O O . ALA C 1 20 ? -17.03205 61.72914 -22.28749 1.000 32.50071 95 ALA C O 1
ATOM 2430 N N . PHE C 1 21 ? -15.55596 61.43023 -23.96009 1.000 32.90465 96 PHE C N 1
ATOM 2431 C CA . PHE C 1 21 ? -15.23692 62.85356 -24.02130 1.000 32.39936 96 PHE C CA 1
ATOM 2432 C C . PHE C 1 21 ? -16.47519 63.66509 -24.40026 1.000 34.24333 96 PHE C C 1
ATOM 2433 O O . PHE C 1 21 ? -16.81518 64.65319 -23.73710 1.000 34.13841 96 PHE C O 1
ATOM 2441 N N . VAL C 1 22 ? -17.17617 63.24309 -25.45884 1.000 33.51385 97 VAL C N 1
ATOM 2442 C CA . VAL C 1 22 ? -18.32726 63.98906 -25.95917 1.000 32.37952 97 VAL C CA 1
ATOM 2443 C C . VAL C 1 22 ? -19.41315 64.05059 -24.89382 1.000 33.22446 97 VAL C C 1
ATOM 2444 O O . VAL C 1 22 ? -19.97980 65.11739 -24.62639 1.000 35.64690 97 VAL C O 1
ATOM 2448 N N . LYS C 1 23 ? -19.66519 62.92318 -24.22590 1.000 33.29858 98 LYS C N 1
ATOM 2449 C CA . LYS C 1 23 ? -20.71677 62.86479 -23.21834 1.000 36.54587 98 LYS C CA 1
ATOM 2450 C C . LYS C 1 23 ? -20.36101 63.71862 -22.00959 1.000 38.82246 98 LYS C C 1
ATOM 2451 O O . LYS C 1 23 ? -21.23035 64.39771 -21.44928 1.000 32.78697 98 LYS C O 1
ATOM 2457 N N . SER C 1 24 ? -19.09490 63.68416 -21.58534 1.000 35.00498 99 SER C N 1
ATOM 2458 C CA . SER C 1 24 ? -18.67683 64.50549 -20.44869 1.000 37.18450 99 SER C CA 1
ATOM 2459 C C . SER C 1 24 ? -18.83367 65.98492 -20.76044 1.000 35.07268 99 SER C C 1
ATOM 2460 O O . SER C 1 24 ? -19.29061 66.76594 -19.91107 1.000 31.70916 99 SER C O 1
ATOM 2463 N N . VAL C 1 25 ? -18.49361 66.38329 -21.98767 1.000 29.31909 100 VAL C N 1
ATOM 2464 C CA . VAL C 1 25 ? -18.59056 67.78499 -22.36959 1.000 31.86149 100 VAL C CA 1
ATOM 2465 C C . VAL C 1 25 ? -20.05124 68.19980 -22.53762 1.000 33.91234 100 VAL C C 1
ATOM 2466 O O . VAL C 1 25 ? -20.42503 69.32747 -22.20922 1.000 30.29140 100 VAL C O 1
ATOM 2470 N N . GLU C 1 26 ? -20.89196 67.31019 -23.07285 1.000 29.61728 101 GLU C N 1
ATOM 2471 C CA . GLU C 1 26 ? -22.31601 67.60730 -23.18567 1.000 34.59000 101 GLU C CA 1
ATOM 2472 C C . GLU C 1 26 ? -22.90933 67.92059 -21.82145 1.000 32.19102 101 GLU C C 1
ATOM 2473 O O . GLU C 1 26 ? -23.77918 68.78533 -21.70085 1.000 31.47445 101 GLU C O 1
ATOM 2479 N N . TYR C 1 27 ? -22.44948 67.21261 -20.78666 1.000 29.87250 102 TYR C N 1
ATOM 2480 C CA . TYR C 1 27 ? -22.87829 67.48747 -19.42152 1.000 32.05122 102 TYR C CA 1
ATOM 2481 C C . TYR C 1 27 ? -22.29953 68.80499 -18.91161 1.000 36.75849 102 TYR C C 1
ATOM 2482 O O . TYR C 1 27 ? -23.02389 69.63482 -18.34628 1.000 32.50676 102 TYR C O 1
ATOM 2491 N N . MET C 1 28 ? -20.97396 68.99398 -19.04595 1.000 27.03128 103 MET C N 1
ATOM 2492 C CA . MET C 1 28 ? -20.35901 70.15009 -18.38977 1.000 30.16806 103 MET C CA 1
ATOM 2493 C C . MET C 1 28 ? -20.64625 71.48174 -19.06342 1.000 30.61831 103 MET C C 1
ATOM 2494 O O . MET C 1 28 ? -20.71336 72.50066 -18.36563 1.000 31.85334 103 MET C O 1
ATOM 2499 N N . SER C 1 29 ? -20.80638 71.51203 -20.38367 1.000 28.29891 104 SER C N 1
ATOM 2500 C CA . SER C 1 29 ? -20.92494 72.80087 -21.06994 1.000 29.10594 104 SER C CA 1
ATOM 2501 C C . SER C 1 29 ? -22.13907 73.60083 -20.59460 1.000 27.23588 104 SER C C 1
ATOM 2502 O O . SER C 1 29 ? -21.96967 74.74946 -20.13791 1.000 28.30505 104 SER C O 1
ATOM 2505 N N . PRO C 1 30 ? -23.36670 73.07977 -20.66539 1.000 31.06631 105 PRO C N 1
ATOM 2506 C CA . PRO C 1 30 ? -24.51785 73.91066 -20.27930 1.000 31.96595 105 PRO C CA 1
ATOM 2507 C C . PRO C 1 30 ? -24.54458 74.22534 -18.78954 1.000 32.88545 105 PRO C C 1
ATOM 2508 O O . PRO C 1 30 ? -25.25164 75.16058 -18.36083 1.000 34.95867 105 PRO C O 1
ATOM 2512 N N . ARG C 1 31 ? -23.80448 73.46637 -17.98950 1.000 28.57102 106 ARG C N 1
ATOM 2513 C CA . ARG C 1 31 ? -23.64656 73.74786 -16.57427 1.000 33.58998 106 ARG C CA 1
ATOM 2514 C C . ARG C 1 31 ? -22.49555 74.70281 -16.29821 1.000 31.31918 106 ARG C C 1
ATOM 2515 O O . ARG C 1 31 ? -22.31871 75.11393 -15.14929 1.000 33.72025 106 ARG C O 1
ATOM 2523 N N . LYS C 1 32 ? -21.71589 75.05869 -17.32307 1.000 37.33547 107 LYS C N 1
ATOM 2524 C CA . LYS C 1 32 ? -20.54428 75.93393 -17.16961 1.000 32.81514 107 LYS C CA 1
ATOM 2525 C C . LYS C 1 32 ? -19.56786 75.38478 -16.12701 1.000 33.01540 107 LYS C C 1
ATOM 2526 O O . LYS C 1 32 ? -19.03059 76.12453 -15.29807 1.000 37.07615 107 LYS C O 1
ATOM 2532 N N . ILE C 1 33 ? -19.35379 74.07327 -16.15696 1.000 33.04503 108 ILE C N 1
ATOM 2533 C CA . ILE C 1 33 ? -18.31142 73.42534 -15.37131 1.000 30.88297 108 ILE C CA 1
ATOM 2534 C C . ILE C 1 33 ? -17.00049 73.48737 -16.15888 1.000 30.44479 108 ILE C C 1
ATOM 2535 O O . ILE C 1 33 ? -16.87924 72.89650 -17.24082 1.000 31.63502 108 ILE C O 1
ATOM 2540 N N . GLY C 1 34 ? -16.02190 74.20197 -15.62149 1.000 32.35984 109 GLY C N 1
ATOM 2541 C CA . GLY C 1 34 ? -14.74171 74.31828 -16.31763 1.000 28.65475 109 GLY C CA 1
ATOM 2542 C C . GLY C 1 34 ? -14.00507 72.98853 -16.35617 1.000 33.51086 109 GLY C C 1
ATOM 2543 O O . GLY C 1 34 ? -13.95899 72.24562 -15.37568 1.000 32.50212 109 GLY C O 1
ATOM 2544 N N . ALA C 1 35 ? -13.41289 72.68636 -17.50286 1.000 32.59330 110 ALA C N 1
ATOM 2545 C CA . ALA C 1 35 ? -12.68533 71.43836 -17.65626 1.000 28.63972 110 ALA C CA 1
ATOM 2546 C C . ALA C 1 35 ? -11.45929 71.68880 -18.52308 1.000 29.10850 110 ALA C C 1
ATOM 2547 O O . ALA C 1 35 ? -11.46787 72.55685 -19.39038 1.000 30.63022 110 ALA C O 1
ATOM 2549 N N . LEU C 1 36 ? -10.42596 70.88707 -18.30044 1.000 27.40083 111 LEU C N 1
ATOM 2550 C CA . LEU C 1 36 ? -9.15529 71.01748 -19.01665 1.000 26.27589 111 LEU C CA 1
ATOM 2551 C C . LEU C 1 36 ? -8.60073 69.60932 -19.14078 1.000 28.71499 111 LEU C C 1
ATOM 2552 O O . LEU C 1 36 ? -8.20760 69.01501 -18.13518 1.000 27.21350 111 LEU C O 1
ATOM 2557 N N . VAL C 1 37 ? -8.61799 69.06030 -20.35081 1.000 25.35117 112 VAL C N 1
ATOM 2558 C CA . VAL C 1 37 ? -8.25047 67.66529 -20.57760 1.000 24.16144 112 VAL C CA 1
ATOM 2559 C C . VAL C 1 37 ? -7.19212 67.62991 -21.67507 1.000 29.20004 112 VAL C C 1
ATOM 2560 O O . VAL C 1 37 ? -7.48347 67.95265 -22.83614 1.000 25.72184 112 VAL C O 1
ATOM 2564 N N . ALA C 1 38 ? -5.98295 67.20836 -21.32003 1.000 26.75706 113 ALA C N 1
ATOM 2565 C CA . ALA C 1 38 ? -4.88843 67.05491 -22.28210 1.000 30.47621 113 ALA C CA 1
ATOM 2566 C C . ALA C 1 38 ? -4.67488 65.58553 -22.63196 1.000 28.31852 113 ALA C C 1
ATOM 2567 O O . ALA C 1 38 ? -4.51198 64.74646 -21.73760 1.000 29.50113 113 ALA C O 1
ATOM 2569 N N . ILE C 1 39 ? -4.66027 65.27458 -23.93245 1.000 27.05559 114 ILE C N 1
ATOM 2570 C CA . ILE C 1 39 ? -4.48271 63.91678 -24.42848 1.000 30.62236 114 ILE C CA 1
ATOM 2571 C C . ILE C 1 39 ? -3.08560 63.79684 -25.03841 1.000 32.17512 114 ILE C C 1
ATOM 2572 O O . ILE C 1 39 ? -2.80718 64.37309 -26.09319 1.000 30.33150 114 ILE C O 1
ATOM 2577 N N . GLN C 1 40 ? -2.22183 63.02281 -24.40576 1.000 29.60200 115 GLN C N 1
ATOM 2578 C CA . GLN C 1 40 ? -0.90022 62.78452 -24.98693 1.000 26.67257 115 GLN C CA 1
ATOM 2579 C C . GLN C 1 40 ? -1.02957 62.10329 -26.34092 1.000 33.85987 115 GLN C C 1
ATOM 2580 O O . GLN C 1 40 ? -1.76884 61.11911 -26.49952 1.000 32.93882 115 GLN C O 1
ATOM 2586 N N . ARG C 1 41 ? -0.30152 62.62712 -27.32447 1.000 30.43746 116 ARG C N 1
ATOM 2587 C CA . ARG C 1 41 ? -0.24209 61.96213 -28.61981 1.000 32.76560 116 ARG C CA 1
ATOM 2588 C C . ARG C 1 41 ? 1.12772 61.30095 -28.78153 1.000 37.39100 116 ARG C C 1
ATOM 2589 O O . ARG C 1 41 ? 1.41494 60.30569 -28.10082 1.000 33.44646 116 ARG C O 1
ATOM 2597 N N . VAL C 1 42 ? 1.99629 61.82833 -29.64080 1.000 38.58829 117 VAL C N 1
ATOM 2598 C CA . VAL C 1 42 ? 3.29067 61.17216 -29.83045 1.000 36.80708 117 VAL C CA 1
ATOM 2599 C C . VAL C 1 42 ? 4.35956 61.75898 -28.91382 1.000 38.02083 117 VAL C C 1
ATOM 2600 O O . VAL C 1 42 ? 5.15201 61.01501 -28.33479 1.000 38.56740 117 VAL C O 1
ATOM 2604 N N . ARG C 1 43 ? 4.42114 63.07982 -28.76293 1.000 36.93198 118 ARG C N 1
ATOM 2605 C CA . ARG C 1 43 ? 5.36499 63.66485 -27.82111 1.000 36.48866 118 ARG C CA 1
ATOM 2606 C C . ARG C 1 43 ? 4.97584 63.26950 -26.40090 1.000 33.74317 118 ARG C C 1
ATOM 2607 O O . ARG C 1 43 ? 3.80752 63.38231 -26.01978 1.000 32.53031 118 ARG C O 1
ATOM 2615 N N . THR C 1 44 ? 5.94088 62.77948 -25.62654 1.000 34.05202 119 THR C N 1
ATOM 2616 C CA . THR C 1 44 ? 5.63361 62.33098 -24.27208 1.000 37.20959 119 THR C CA 1
ATOM 2617 C C . THR C 1 44 ? 5.42575 63.52710 -23.34515 1.000 36.15572 119 THR C C 1
ATOM 2618 O O . THR C 1 44 ? 6.04365 64.58588 -23.51168 1.000 35.44297 119 THR C O 1
ATOM 2622 N N . LEU C 1 45 ? 4.52356 63.36395 -22.37593 1.000 37.57556 120 LEU C N 1
ATOM 2623 C CA . LEU C 1 45 ? 4.14692 64.47158 -21.50572 1.000 30.40118 120 LEU C CA 1
ATOM 2624 C C . LEU C 1 45 ? 4.53486 64.22414 -20.05218 1.000 37.76801 120 LEU C C 1
ATOM 2625 O O . LEU C 1 45 ? 3.88217 64.73504 -19.12893 1.000 34.62355 120 LEU C O 1
ATOM 2630 N N . GLN C 1 46 ? 5.61132 63.47487 -19.83288 1.000 37.38421 121 GLN C N 1
ATOM 2631 C CA . GLN C 1 46 ? 5.92121 63.02500 -18.48318 1.000 40.33273 121 GLN C CA 1
ATOM 2632 C C . GLN C 1 46 ? 6.31420 64.18432 -17.56867 1.000 39.89662 121 GLN C C 1
ATOM 2633 O O . GLN C 1 46 ? 6.09896 64.10181 -16.35166 1.000 47.62522 121 GLN C O 1
ATOM 2639 N N . GLU C 1 47 ? 6.85418 65.27942 -18.11691 1.000 38.95044 122 GLU C N 1
ATOM 2640 C CA . GLU C 1 47 ? 7.20902 66.38641 -17.23645 1.000 48.53694 122 GLU C CA 1
ATOM 2641 C C . GLU C 1 47 ? 5.96237 67.00360 -16.61666 1.000 40.43313 122 GLU C C 1
ATOM 2642 O O . GLU C 1 47 ? 6.03367 67.57263 -15.52161 1.000 42.54038 122 GLU C O 1
ATOM 2648 N N . TYR C 1 48 ? 4.82623 66.90874 -17.30017 1.000 36.17652 123 TYR C N 1
ATOM 2649 C CA . TYR C 1 48 ? 3.58978 67.46427 -16.75648 1.000 30.47080 123 TYR C CA 1
ATOM 2650 C C . TYR C 1 48 ? 2.77992 66.41598 -15.98408 1.000 33.62563 123 TYR C C 1
ATOM 2651 O O . TYR C 1 48 ? 2.19902 66.72345 -14.93845 1.000 34.76799 123 TYR C O 1
ATOM 2660 N N . ILE C 1 49 ? 2.77822 65.16615 -16.45567 1.000 30.92692 124 ILE C N 1
ATOM 2661 C CA . ILE C 1 49 ? 2.11129 64.08834 -15.73153 1.000 36.16371 124 ILE C CA 1
ATOM 2662 C C . ILE C 1 49 ? 2.65880 63.96045 -14.31330 1.000 40.33239 124 ILE C C 1
ATOM 2663 O O . ILE C 1 49 ? 1.90044 63.71194 -13.36188 1.000 36.99630 124 ILE C O 1
ATOM 2668 N N . SER C 1 50 ? 3.97944 64.13011 -14.14838 1.000 37.02037 125 SER C N 1
ATOM 2669 C CA . SER C 1 50 ? 4.63033 64.01621 -12.83891 1.000 35.29904 125 SER C CA 1
ATOM 2670 C C . SER C 1 50 ? 4.18615 65.09704 -11.85003 1.000 34.95302 125 SER C C 1
ATOM 2671 O O . SER C 1 50 ? 4.49295 64.98940 -10.65583 1.000 41.37909 125 SER C O 1
ATOM 2674 N N . THR C 1 51 ? 3.51824 66.13782 -12.31354 1.000 36.60658 126 THR C N 1
ATOM 2675 C CA . THR C 1 51 ? 3.01339 67.16874 -11.41610 1.000 36.29260 126 THR C CA 1
ATOM 2676 C C . THR C 1 51 ? 1.59988 66.91332 -10.91704 1.000 35.35822 126 THR C C 1
ATOM 2677 O O . THR C 1 51 ? 1.11891 67.67798 -10.07344 1.000 35.28451 126 THR C O 1
ATOM 2681 N N . GLY C 1 52 ? 0.90613 65.90527 -11.43815 1.000 34.00454 127 GLY C N 1
ATOM 2682 C CA . GLY C 1 52 ? -0.49400 65.70338 -11.12604 1.000 30.04807 127 GLY C CA 1
ATOM 2683 C C . GLY C 1 52 ? -0.71845 64.68489 -10.01486 1.000 32.00124 127 GLY C C 1
ATOM 2684 O O . GLY C 1 52 ? 0.20445 64.12727 -9.42451 1.000 36.34757 127 GLY C O 1
ATOM 2685 N N . ILE C 1 53 ? -1.99456 64.45133 -9.72947 1.000 31.16889 128 ILE C N 1
ATOM 2686 C CA . ILE C 1 53 ? -2.40493 63.45041 -8.74702 1.000 28.58030 128 ILE C CA 1
ATOM 2687 C C . ILE C 1 53 ? -2.58253 62.12471 -9.48171 1.000 27.28031 128 ILE C C 1
ATOM 2688 O O . ILE C 1 53 ? -3.38266 62.06515 -10.41957 1.000 30.53252 128 ILE C O 1
ATOM 2693 N N . PRO C 1 54 ? -1.87515 61.05890 -9.09724 1.000 31.20762 129 PRO C N 1
ATOM 2694 C CA . PRO C 1 54 ? -1.97047 59.80143 -9.86305 1.000 33.97546 129 PRO C CA 1
ATOM 2695 C C . PRO C 1 54 ? -3.34771 59.16098 -9.72352 1.000 36.45286 129 PRO C C 1
ATOM 2696 O O . PRO C 1 54 ? -3.82828 58.93839 -8.61346 1.000 32.90313 129 PRO C O 1
ATOM 2700 N N . LEU C 1 55 ? -3.97890 58.87190 -10.86582 1.000 33.55764 130 LEU C N 1
ATOM 2701 C CA . LEU C 1 55 ? -5.20849 58.09155 -10.92321 1.000 33.42690 130 LEU C CA 1
ATOM 2702 C C . LEU C 1 55 ? -5.03055 56.77973 -11.67517 1.000 35.03064 130 LEU C C 1
ATOM 2703 O O . LEU C 1 55 ? -5.48514 55.72414 -11.20032 1.000 34.93817 130 LEU C O 1
ATOM 2708 N N . ASP C 1 56 ? -4.36304 56.80701 -12.83505 1.000 33.64391 131 ASP C N 1
ATOM 2709 C CA . ASP C 1 56 ? -4.22585 55.62957 -13.68627 1.000 32.12757 131 ASP C CA 1
ATOM 2710 C C . ASP C 1 56 ? -5.56446 54.89958 -13.83576 1.000 31.09113 131 ASP C C 1
ATOM 2711 O O . ASP C 1 56 ? -5.66554 53.68159 -13.63418 1.000 35.68318 131 ASP C O 1
ATOM 2716 N N . ALA C 1 57 ? -6.59043 55.65199 -14.21866 1.000 35.16698 132 ALA C N 1
ATOM 2717 C CA . ALA C 1 57 ? -7.96507 55.16252 -14.18276 1.000 36.71962 132 ALA C CA 1
ATOM 2718 C C . ALA C 1 57 ? -8.51608 54.95693 -15.58650 1.000 39.35839 132 ALA C C 1
ATOM 2719 O O . ALA C 1 57 ? -8.12990 55.65009 -16.53273 1.000 36.75719 132 ALA C O 1
ATOM 2721 N N . LYS C 1 58 ? -9.43545 53.99855 -15.70661 1.000 36.59341 133 LYS C N 1
ATOM 2722 C CA . LYS C 1 58 ? -10.25339 53.88915 -16.90820 1.000 35.22031 133 LYS C CA 1
ATOM 2723 C C . LYS C 1 58 ? -11.01777 55.18207 -17.17265 1.000 37.11020 133 LYS C C 1
ATOM 2724 O O . LYS C 1 58 ? -11.47952 55.86289 -16.24979 1.000 34.25420 133 LYS C O 1
ATOM 2730 N N . ILE C 1 59 ? -11.18479 55.49747 -18.45534 1.000 31.17616 134 ILE C N 1
ATOM 2731 C CA . ILE C 1 59 ? -11.90785 56.69777 -18.86536 1.000 36.71899 134 ILE C CA 1
ATOM 2732 C C . ILE C 1 59 ? -13.40325 56.41872 -18.89322 1.000 35.08458 134 ILE C C 1
ATOM 2733 O O . ILE C 1 59 ? -13.85369 55.45373 -19.52273 1.000 37.98527 134 ILE C O 1
ATOM 2738 N N . SER C 1 60 ? -14.18368 57.30325 -18.27082 1.000 31.38726 135 SER C N 1
ATOM 2739 C CA . SER C 1 60 ? -15.63345 57.27537 -18.38687 1.000 29.76623 135 SER C CA 1
ATOM 2740 C C . SER C 1 60 ? -16.14723 58.69956 -18.30773 1.000 32.52742 135 SER C C 1
ATOM 2741 O O . SER C 1 60 ? -15.50649 59.57516 -17.70990 1.000 30.78462 135 SER C O 1
ATOM 2744 N N . ALA C 1 61 ? -17.29469 58.92702 -18.94168 1.000 31.08583 136 ALA C N 1
ATOM 2745 C CA . ALA C 1 61 ? -17.90205 60.25067 -18.86566 1.000 33.40430 136 ALA C CA 1
ATOM 2746 C C . ALA C 1 61 ? -18.18281 60.61556 -17.41709 1.000 34.90232 136 ALA C C 1
ATOM 2747 O O . ALA C 1 61 ? -17.90973 61.74124 -16.99277 1.000 32.91130 136 ALA C O 1
ATOM 2749 N N . GLU C 1 62 ? -18.64639 59.64335 -16.62570 1.000 30.80407 137 GLU C N 1
ATOM 2750 C CA . GLU C 1 62 ? -18.99773 59.90281 -15.22964 1.000 31.83287 137 GLU C CA 1
ATOM 2751 C C . GLU C 1 62 ? -17.77283 60.27747 -14.41010 1.000 33.99401 137 GLU C C 1
ATOM 2752 O O . GLU C 1 62 ? -17.84710 61.17949 -13.56510 1.000 33.22634 137 GLU C O 1
ATOM 2758 N N . LEU C 1 63 ? -16.62233 59.62488 -14.66032 1.000 31.05888 138 LEU C N 1
ATOM 2759 C CA . LEU C 1 63 ? -15.43238 59.99306 -13.90033 1.000 29.48208 138 LEU C CA 1
ATOM 2760 C C . LEU C 1 63 ? -14.94953 61.37813 -14.29127 1.000 28.48992 138 LEU C C 1
ATOM 2761 O O . LEU C 1 63 ? -14.60874 62.18448 -13.42387 1.000 29.44609 138 LEU C O 1
ATOM 2766 N N . LEU C 1 64 ? -14.91019 61.66946 -15.58903 1.000 29.24749 139 LEU C N 1
ATOM 2767 C CA . LEU C 1 64 ? -14.50900 63.00921 -16.02226 1.000 29.83632 139 LEU C CA 1
ATOM 2768 C C . LEU C 1 64 ? -15.38603 64.08995 -15.38896 1.000 30.56619 139 LEU C C 1
ATOM 2769 O O . LEU C 1 64 ? -14.88047 65.11466 -14.90778 1.000 29.40640 139 LEU C O 1
ATOM 2774 N N . ILE C 1 65 ? -16.69698 63.88330 -15.37999 1.000 29.67532 140 ILE C N 1
ATOM 2775 C CA . ILE C 1 65 ? -17.58135 64.85687 -14.74197 1.000 28.53343 140 ILE C CA 1
ATOM 2776 C C . ILE C 1 65 ? -17.23275 65.00353 -13.26265 1.000 31.88965 140 ILE C C 1
ATOM 2777 O O . ILE C 1 65 ? -17.06116 66.12219 -12.76617 1.000 32.70544 140 ILE C O 1
ATOM 2782 N N . ASN C 1 66 ? -17.10225 63.87435 -12.53357 1.000 28.29736 141 ASN C N 1
ATOM 2783 C CA . ASN C 1 66 ? -16.83561 63.97685 -11.10376 1.000 32.01146 141 ASN C CA 1
ATOM 2784 C C . ASN C 1 66 ? -15.54119 64.70369 -10.81528 1.000 30.67243 141 ASN C C 1
ATOM 2785 O O . ASN C 1 66 ? -15.45325 65.42008 -9.80404 1.000 32.11329 141 ASN C O 1
ATOM 2790 N N . ILE C 1 67 ? -14.53676 64.52619 -11.67741 1.000 29.42233 142 ILE C N 1
ATOM 2791 C CA . ILE C 1 67 ? -13.24455 65.18036 -11.49563 1.000 29.15775 142 ILE C CA 1
ATOM 2792 C C . ILE C 1 67 ? -13.38843 66.69716 -11.48234 1.000 27.05550 142 ILE C C 1
ATOM 2793 O O . ILE C 1 67 ? -12.78413 67.37428 -10.64161 1.000 29.50444 142 ILE C O 1
ATOM 2798 N N . PHE C 1 68 ? -14.19041 67.26425 -12.39247 1.000 28.87264 143 PHE C N 1
ATOM 2799 C CA . PHE C 1 68 ? -14.21565 68.71179 -12.57507 1.000 29.28863 143 PHE C CA 1
ATOM 2800 C C . PHE C 1 68 ? -15.32936 69.40962 -11.78842 1.000 28.16412 143 PHE C C 1
ATOM 2801 O O . PHE C 1 68 ? -15.52178 70.62396 -11.93546 1.000 31.13994 143 PHE C O 1
ATOM 2809 N N . ILE C 1 69 ? -16.06537 68.67808 -10.96341 1.000 29.80634 144 ILE C N 1
ATOM 2810 C CA . ILE C 1 69 ? -17.08451 69.36547 -10.16143 1.000 28.56285 144 ILE C CA 1
ATOM 2811 C C . ILE C 1 69 ? -16.42136 70.48438 -9.36492 1.000 30.22920 144 ILE C C 1
ATOM 2812 O O . ILE C 1 69 ? -15.33744 70.26899 -8.79078 1.000 33.22941 144 ILE C O 1
ATOM 2817 N N . PRO C 1 70 ? -16.98693 71.69455 -9.34051 1.000 32.94865 145 PRO C N 1
ATOM 2818 C CA . PRO C 1 70 ? -16.30509 72.83508 -8.70526 1.000 38.81335 145 PRO C CA 1
ATOM 2819 C C . PRO C 1 70 ? -16.06065 72.61903 -7.21683 1.000 41.96123 145 PRO C C 1
ATOM 2820 O O . PRO C 1 70 ? -16.84426 71.95946 -6.53372 1.000 40.64333 145 PRO C O 1
ATOM 2824 N N . ASN C 1 71 ? -14.95796 73.20003 -6.71596 1.000 39.84867 146 ASN C N 1
ATOM 2825 C CA . ASN C 1 71 ? -14.64651 73.20974 -5.27957 1.000 39.04049 146 ASN C CA 1
ATOM 2826 C C . ASN C 1 71 ? -14.49588 71.79243 -4.71746 1.000 39.19740 146 ASN C C 1
ATOM 2827 O O . ASN C 1 71 ? -14.98053 71.48114 -3.62414 1.000 40.61104 146 ASN C O 1
ATOM 2832 N N . THR C 1 72 ? -13.82975 70.93013 -5.47329 1.000 36.69066 147 THR C N 1
ATOM 2833 C CA . THR C 1 72 ? -13.53349 69.57073 -5.05805 1.000 31.89737 147 THR C CA 1
ATOM 2834 C C . THR C 1 72 ? -12.01930 69.39620 -5.12712 1.000 37.45712 147 THR C C 1
ATOM 2835 O O . THR C 1 72 ? -11.32416 70.19469 -5.77220 1.000 34.60831 147 THR C O 1
ATOM 2839 N N . PRO C 1 73 ? -11.47056 68.38790 -4.44668 1.000 32.83814 148 PRO C N 1
ATOM 2840 C CA . PRO C 1 73 ? -10.00898 68.24950 -4.41675 1.000 33.95469 148 PRO C CA 1
ATOM 2841 C C . PRO C 1 73 ? -9.37346 68.01250 -5.77865 1.000 37.08842 148 PRO C C 1
ATOM 2842 O O . PRO C 1 73 ? -8.20968 68.39062 -5.95718 1.000 36.46738 148 PRO C O 1
ATOM 2846 N N . LEU C 1 74 ? -10.08276 67.43944 -6.75451 1.000 31.21922 149 LEU C N 1
ATOM 2847 C CA . LEU C 1 74 ? -9.43703 67.09611 -8.02288 1.000 31.60304 149 LEU C CA 1
ATOM 2848 C C . LEU C 1 74 ? -9.63282 68.13980 -9.12676 1.000 33.81934 149 LEU C C 1
ATOM 2849 O O . LEU C 1 74 ? -8.98617 68.03614 -10.17541 1.000 32.80190 149 LEU C O 1
ATOM 2854 N N . HIS C 1 75 ? -10.49988 69.13718 -8.94041 1.000 31.47135 150 HIS C N 1
ATOM 2855 C CA . HIS C 1 75 ? -10.99424 69.85095 -10.11825 1.000 33.00434 150 HIS C CA 1
ATOM 2856 C C . HIS C 1 75 ? -10.00876 70.86895 -10.70082 1.000 33.17190 150 HIS C C 1
ATOM 2857 O O . HIS C 1 75 ? -10.17525 71.25585 -11.85836 1.000 39.30425 150 HIS C O 1
ATOM 2864 N N . ASP C 1 76 ? -9.03768 71.35135 -9.92335 1.000 33.36427 151 ASP C N 1
ATOM 2865 C CA . ASP C 1 76 ? -8.12296 72.39911 -10.37188 1.000 33.75368 151 ASP C CA 1
ATOM 2866 C C . ASP C 1 76 ? -6.98866 71.76167 -11.16209 1.000 34.50821 151 ASP C C 1
ATOM 2867 O O . ASP C 1 76 ? -6.48871 70.70904 -10.77879 1.000 39.46773 151 ASP C O 1
ATOM 2872 N N . GLY C 1 77 ? -6.59227 72.38675 -12.25484 1.000 35.31901 152 GLY C N 1
ATOM 2873 C CA . GLY C 1 77 ? -5.49985 71.82536 -13.05193 1.000 34.57374 152 GLY C CA 1
ATOM 2874 C C . GLY C 1 77 ? -5.99968 70.90399 -14.14874 1.000 35.95165 152 GLY C C 1
ATOM 2875 O O . GLY C 1 77 ? -7.20492 70.73240 -14.37517 1.000 29.37652 152 GLY C O 1
ATOM 2876 N N . ALA C 1 78 ? -5.04008 70.29053 -14.85126 1.000 30.57340 153 ALA C N 1
ATOM 2877 C CA . ALA C 1 78 ? -5.35580 69.51655 -16.04156 1.000 26.49366 153 ALA C CA 1
ATOM 2878 C C . ALA C 1 78 ? -5.46722 68.03748 -15.72286 1.000 32.31207 153 ALA C C 1
ATOM 2879 O O . ALA C 1 78 ? -4.65429 67.48687 -14.96945 1.000 30.15473 153 ALA C O 1
ATOM 2881 N N . VAL C 1 79 ? -6.47399 67.39187 -16.33666 1.000 28.72479 154 VAL C N 1
ATOM 2882 C CA . VAL C 1 79 ? -6.45447 65.94952 -16.52159 1.000 28.34473 154 VAL C CA 1
ATOM 2883 C C . VAL C 1 79 ? -5.52956 65.63294 -17.69944 1.000 28.42235 154 VAL C C 1
ATOM 2884 O O . VAL C 1 79 ? -5.56175 66.32094 -18.73743 1.000 30.60287 154 VAL C O 1
ATOM 2888 N N . ILE C 1 80 ? -4.70822 64.60169 -17.56144 1.000 28.17600 155 ILE C N 1
ATOM 2889 C CA . ILE C 1 80 ? -3.85411 64.17307 -18.68061 1.000 28.50649 155 ILE C CA 1
ATOM 2890 C C . ILE C 1 80 ? -4.15498 62.71838 -18.99154 1.000 30.29384 155 ILE C C 1
ATOM 2891 O O . ILE C 1 80 ? -4.05487 61.85290 -18.11682 1.000 31.57925 155 ILE C O 1
ATOM 2896 N N . ILE C 1 81 ? -4.51880 62.46917 -20.23382 1.000 27.45772 156 ILE C N 1
ATOM 2897 C CA . ILE C 1 81 ? -4.84554 61.15102 -20.74999 1.000 31.38023 156 ILE C CA 1
ATOM 2898 C C . ILE C 1 81 ? -3.58965 60.56337 -21.38671 1.000 31.37947 156 ILE C C 1
ATOM 2899 O O . ILE C 1 81 ? -2.91789 61.21896 -22.18696 1.000 32.75392 156 ILE C O 1
ATOM 2904 N N . LYS C 1 82 ? -3.26722 59.32632 -21.03579 1.000 31.53223 157 LYS C N 1
ATOM 2905 C CA . LYS C 1 82 ? -2.17927 58.61419 -21.69026 1.000 37.14725 157 LYS C CA 1
ATOM 2906 C C . LYS C 1 82 ? -2.64957 57.19022 -21.94943 1.000 36.66629 157 LYS C C 1
ATOM 2907 O O . LYS C 1 82 ? -3.20124 56.55459 -21.04765 1.000 37.97729 157 LYS C O 1
ATOM 2913 N N . GLU C 1 83 ? -2.47815 56.71280 -23.17892 1.000 39.17161 158 GLU C N 1
ATOM 2914 C CA . GLU C 1 83 ? -2.83275 55.34527 -23.55798 1.000 41.90925 158 GLU C CA 1
ATOM 2915 C C . GLU C 1 83 ? -4.25190 54.97943 -23.09030 1.000 42.02755 158 GLU C C 1
ATOM 2916 O O . GLU C 1 83 ? -4.48964 53.92265 -22.49574 1.000 45.13910 158 GLU C O 1
ATOM 2922 N N . GLU C 1 84 ? -5.20244 55.87538 -23.36559 1.000 39.31081 159 GLU C N 1
ATOM 2923 C CA . GLU C 1 84 ? -6.62822 55.64441 -23.08417 1.000 40.65729 159 GLU C CA 1
ATOM 2924 C C . GLU C 1 84 ? -6.89423 55.40181 -21.59789 1.000 40.12369 159 GLU C C 1
ATOM 2925 O O . GLU C 1 84 ? -7.82816 54.68327 -21.21924 1.000 40.60405 159 GLU C O 1
ATOM 2931 N N . ARG C 1 85 ? -6.08064 56.00613 -20.74675 1.000 33.86163 160 ARG C N 1
ATOM 2932 C CA . ARG C 1 85 ? -6.32760 56.04801 -19.32059 1.000 35.75960 160 ARG C CA 1
ATOM 2933 C C . ARG C 1 85 ? -6.19529 57.48604 -18.85055 1.000 37.01990 160 ARG C C 1
ATOM 2934 O O . ARG C 1 85 ? -5.47904 58.28807 -19.45614 1.000 33.11480 160 ARG C O 1
ATOM 2942 N N . ILE C 1 86 ? -6.90969 57.81662 -17.77602 1.000 31.62513 161 ILE C N 1
ATOM 2943 C CA . ILE C 1 86 ? -6.68912 59.07847 -17.07630 1.000 27.82426 161 ILE C CA 1
ATOM 2944 C C . ILE C 1 86 ? -5.45725 58.87282 -16.20653 1.000 29.59640 161 ILE C C 1
ATOM 2945 O O . ILE C 1 86 ? -5.53216 58.22699 -15.15900 1.000 33.09301 161 ILE C O 1
ATOM 2950 N N . ALA C 1 87 ? -4.29833 59.37660 -16.64610 1.000 31.14046 162 ALA C N 1
ATOM 2951 C CA . ALA C 1 87 ? -3.09122 59.15996 -15.85615 1.000 30.93526 162 ALA C CA 1
ATOM 2952 C C . ALA C 1 87 ? -3.12303 59.96738 -14.55803 1.000 29.45988 162 ALA C C 1
ATOM 2953 O O . ALA C 1 87 ? -2.78986 59.44597 -13.48040 1.000 31.23710 162 ALA C O 1
ATOM 2955 N N . VAL C 1 88 ? -3.44143 61.26003 -14.65339 1.000 31.30677 163 VAL C N 1
ATOM 2956 C CA . VAL C 1 88 ? -3.45459 62.15188 -13.49401 1.000 28.90999 163 VAL C CA 1
ATOM 2957 C C . VAL C 1 88 ? -4.56213 63.18426 -13.67476 1.000 30.16734 163 VAL C C 1
ATOM 2958 O O . VAL C 1 88 ? -5.06090 63.41591 -14.78213 1.000 29.60803 163 VAL C O 1
ATOM 2962 N N . THR C 1 89 ? -4.95189 63.81099 -12.55847 1.000 29.42721 164 THR C N 1
ATOM 2963 C CA . THR C 1 89 ? -5.66945 65.07840 -12.54897 1.000 29.08920 164 THR C CA 1
ATOM 2964 C C . THR C 1 89 ? -4.74802 66.12394 -11.94388 1.000 34.46200 164 THR C C 1
ATOM 2965 O O . THR C 1 89 ? -3.65787 65.81470 -11.45650 1.000 31.73561 164 THR C O 1
ATOM 2969 N N . SER C 1 90 ? -5.21349 67.37406 -11.94366 1.000 29.46731 165 SER C N 1
ATOM 2970 C CA . SER C 1 90 ? -4.58702 68.42218 -11.14875 1.000 31.77148 165 SER C CA 1
ATOM 2971 C C . SER C 1 90 ? -3.14583 68.67621 -11.58519 1.000 27.84120 165 SER C C 1
ATOM 2972 O O . SER C 1 90 ? -2.30217 69.05760 -10.77006 1.000 35.14286 165 SER C O 1
ATOM 2975 N N . ALA C 1 91 ? -2.87011 68.48656 -12.87164 1.000 30.56704 166 ALA C N 1
ATOM 2976 C CA . ALA C 1 91 ? -1.51044 68.62512 -13.37632 1.000 32.39957 166 ALA C CA 1
ATOM 2977 C C . ALA C 1 91 ? -1.26458 70.06463 -13.81465 1.000 33.38748 166 ALA C C 1
ATOM 2978 O O . ALA C 1 91 ? -2.17720 70.76548 -14.26286 1.000 31.00048 166 ALA C O 1
ATOM 2980 N N . TYR C 1 92 ? -0.01881 70.49885 -13.67510 1.000 31.99383 167 TYR C N 1
ATOM 2981 C CA . TYR C 1 92 ? 0.42662 71.77456 -14.21947 1.000 36.52813 167 TYR C CA 1
ATOM 2982 C C . TYR C 1 92 ? 0.64574 71.65389 -15.72197 1.000 33.47986 167 TYR C C 1
ATOM 2983 O O . TYR C 1 92 ? 1.26051 70.69004 -16.18938 1.000 38.74100 167 TYR C O 1
ATOM 2992 N N . LEU C 1 93 ? 0.14747 72.62815 -16.47922 1.000 34.71200 168 LEU C N 1
ATOM 2993 C CA . LEU C 1 93 ? 0.49517 72.78054 -17.88914 1.000 33.06410 168 LEU C CA 1
ATOM 2994 C C . LEU C 1 93 ? 1.07031 74.18096 -18.08205 1.000 36.33110 168 LEU C C 1
ATOM 2995 O O . LEU C 1 93 ? 0.65542 75.11757 -17.38172 1.000 37.53356 168 LEU C O 1
ATOM 3000 N N . PRO C 1 94 ? 2.02849 74.35942 -18.99699 1.000 38.41539 169 PRO C N 1
ATOM 3001 C CA . PRO C 1 94 ? 2.62700 75.69043 -19.18350 1.000 43.94920 169 PRO C CA 1
ATOM 3002 C C . PRO C 1 94 ? 1.60467 76.68278 -19.72230 1.000 35.64117 169 PRO C C 1
ATOM 3003 O O . PRO C 1 94 ? 0.92793 76.42135 -20.71684 1.000 39.44793 169 PRO C O 1
ATOM 3007 N N . LEU C 1 95 ? 1.50849 77.83407 -19.07558 1.000 35.77575 170 LEU C N 1
ATOM 3008 C CA . LEU C 1 95 ? 0.64942 78.89806 -19.58214 1.000 39.78667 170 LEU C CA 1
ATOM 3009 C C . LEU C 1 95 ? 1.30712 79.64350 -20.74631 1.000 40.75057 170 LEU C C 1
ATOM 3010 O O . LEU C 1 95 ? 2.48718 80.00503 -20.68527 1.000 39.55675 170 LEU C O 1
ATOM 3015 N N . THR C 1 96 ? 0.53936 79.88857 -21.81161 1.000 37.97677 171 THR C N 1
ATOM 3016 C CA . THR C 1 96 ? 1.07198 80.66130 -22.92991 1.000 34.10415 171 THR C CA 1
ATOM 3017 C C . THR C 1 96 ? 1.40871 82.08980 -22.50788 1.000 37.96380 171 THR C C 1
ATOM 3018 O O . THR C 1 96 ? 0.73094 82.70318 -21.67468 1.000 37.03538 171 THR C O 1
ATOM 3022 N N . LYS C 1 97 ? 2.48684 82.61818 -23.08694 1.000 36.11088 172 LYS C N 1
ATOM 3023 C CA . LYS C 1 97 ? 2.87477 84.00774 -22.91183 1.000 35.40656 172 LYS C CA 1
ATOM 3024 C C . LYS C 1 97 ? 2.42560 84.90088 -24.07506 1.000 38.10019 172 LYS C C 1
ATOM 3025 O O . LYS C 1 97 ? 2.85416 86.05238 -24.15081 1.000 43.25517 172 LYS C O 1
ATOM 3031 N N . ASN C 1 98 ? 1.50553 84.41607 -24.92120 1.000 42.64767 173 ASN C N 1
ATOM 3032 C CA . ASN C 1 98 ? 1.23333 85.00471 -26.24156 1.000 48.31438 173 ASN C CA 1
ATOM 3033 C C . ASN C 1 98 ? 0.81890 86.49166 -26.20906 1.000 65.00731 173 ASN C C 1
ATOM 3034 O O . ASN C 1 98 ? 1.14362 87.24110 -27.13875 1.000 75.68326 173 ASN C O 1
ATOM 3039 N N . THR C 1 99 ? 0.08024 86.93396 -25.18578 1.000 68.86236 174 THR C N 1
ATOM 3040 C CA . THR C 1 99 ? -0.50345 88.29317 -25.09201 1.000 71.21833 174 THR C CA 1
ATOM 3041 C C . THR C 1 99 ? -1.49884 88.65546 -26.20314 1.000 67.53802 174 THR C C 1
ATOM 3042 O O . THR C 1 99 ? -2.20839 89.66077 -26.08836 1.000 61.94319 174 THR C O 1
ATOM 3046 N N . GLY C 1 100 ? -1.59371 87.85858 -27.26195 1.000 71.04642 175 GLY C N 1
ATOM 3047 C CA . GLY C 1 100 ? -2.57569 88.12146 -28.29268 1.000 70.17919 175 GLY C CA 1
ATOM 3048 C C . GLY C 1 100 ? -3.91512 87.43474 -28.10355 1.000 67.79292 175 GLY C C 1
ATOM 3049 O O . GLY C 1 100 ? -4.77371 87.51009 -28.98930 1.000 71.06867 175 GLY C O 1
ATOM 3050 N N . ILE C 1 101 ? -4.13376 86.78217 -26.97792 1.000 67.58949 176 ILE C N 1
ATOM 3051 C CA . ILE C 1 101 ? -5.31983 85.95474 -26.78245 1.000 59.09632 176 ILE C CA 1
ATOM 3052 C C . ILE C 1 101 ? -6.39336 86.79070 -26.09309 1.000 60.23187 176 ILE C C 1
ATOM 3053 O O . ILE C 1 101 ? -6.10962 87.53403 -25.14755 1.000 66.04949 176 ILE C O 1
ATOM 3058 N N . SER C 1 102 ? -7.63192 86.67349 -26.57241 1.000 55.50678 177 SER C N 1
ATOM 3059 C CA . SER C 1 102 ? -8.73044 87.50102 -26.08237 1.000 62.53797 177 SER C CA 1
ATOM 3060 C C . SER C 1 102 ? -9.00713 87.24581 -24.60278 1.000 62.42216 177 SER C C 1
ATOM 3061 O O . SER C 1 102 ? -8.81034 86.14418 -24.08783 1.000 57.91283 177 SER C O 1
ATOM 3064 N N . LYS C 1 103 ? -9.49830 88.28234 -23.92035 1.000 63.95654 178 LYS C N 1
ATOM 3065 C CA . LYS C 1 103 ? -9.80542 88.16856 -22.49932 1.000 60.00926 178 LYS C CA 1
ATOM 3066 C C . LYS C 1 103 ? -11.00686 87.26984 -22.21607 1.000 68.18350 178 LYS C C 1
ATOM 3067 O O . LYS C 1 103 ? -11.21626 86.89303 -21.05803 1.000 70.53257 178 LYS C O 1
ATOM 3073 N N . GLU C 1 104 ? -11.78586 86.90300 -23.23729 1.000 69.96165 179 GLU C N 1
ATOM 3074 C CA . GLU C 1 104 ? -12.82622 85.89591 -23.05349 1.000 67.99827 179 GLU C CA 1
ATOM 3075 C C . GLU C 1 104 ? -12.24858 84.58175 -22.52819 1.000 61.12037 179 GLU C C 1
ATOM 3076 O O . GLU C 1 104 ? -12.94550 83.82739 -21.83555 1.000 53.97406 179 GLU C O 1
ATOM 3082 N N . PHE C 1 105 ? -10.98056 84.29544 -22.81576 1.000 49.23106 180 PHE C N 1
ATOM 3083 C CA . PHE C 1 105 ? -10.39027 83.01089 -22.47080 1.000 47.62392 180 PHE C CA 1
ATOM 3084 C C . PHE C 1 105 ? -9.45665 83.15795 -21.27769 1.000 54.72431 180 PHE C C 1
ATOM 3085 O O . PHE C 1 105 ? -8.65581 84.09677 -21.20748 1.000 61.93960 180 PHE C O 1
ATOM 3093 N N . GLY C 1 106 ? -9.56486 82.22351 -20.34371 1.000 46.11045 181 GLY C N 1
ATOM 3094 C CA . GLY C 1 106 ? -8.83714 82.34054 -19.10041 1.000 46.50667 181 GLY C CA 1
ATOM 3095 C C . GLY C 1 106 ? -7.75915 81.29343 -18.93885 1.000 45.21119 181 GLY C C 1
ATOM 3096 O O . GLY C 1 106 ? -7.22681 80.77406 -19.93275 1.000 40.22897 181 GLY C O 1
ATOM 3097 N N . THR C 1 107 ? -7.44023 80.96285 -17.68353 1.000 44.24495 182 THR C N 1
ATOM 3098 C CA . THR C 1 107 ? -6.23969 80.17263 -17.40626 1.000 47.49690 182 THR C CA 1
ATOM 3099 C C . THR C 1 107 ? -6.27718 78.80901 -18.08785 1.000 43.94652 182 THR C C 1
ATOM 3100 O O . THR C 1 107 ? -5.24324 78.31639 -18.56990 1.000 39.03874 182 THR C O 1
ATOM 3104 N N . ARG C 1 108 ? -7.45478 78.17338 -18.13940 1.000 36.93093 183 ARG C N 1
ATOM 3105 C CA . ARG C 1 108 ? -7.54534 76.85935 -18.77204 1.000 31.40180 183 ARG C CA 1
ATOM 3106 C C . ARG C 1 108 ? -7.19510 76.93606 -20.24741 1.000 38.69683 183 ARG C C 1
ATOM 3107 O O . ARG C 1 108 ? -6.45295 76.08579 -20.77010 1.000 34.19992 183 ARG C O 1
ATOM 3115 N N . HIS C 1 109 ? -7.70916 77.95183 -20.93985 1.000 33.31544 184 HIS C N 1
ATOM 3116 C CA . HIS C 1 109 ? -7.36670 78.08404 -22.34920 1.000 35.41462 184 HIS C CA 1
ATOM 3117 C C . HIS C 1 109 ? -5.88713 78.38367 -22.51337 1.000 33.16185 184 HIS C C 1
ATOM 3118 O O . HIS C 1 109 ? -5.23665 77.86917 -23.42730 1.000 38.22621 184 HIS C O 1
ATOM 3125 N N . ARG C 1 110 ? -5.35382 79.20990 -21.62355 1.000 32.17667 185 ARG C N 1
ATOM 3126 C CA . ARG C 1 110 ? -3.95800 79.61320 -21.72420 1.000 33.13949 185 ARG C CA 1
ATOM 3127 C C . ARG C 1 110 ? -3.03447 78.42776 -21.47440 1.000 34.66250 185 ARG C C 1
ATOM 3128 O O . ARG C 1 110 ? -1.93919 78.34505 -22.05882 1.000 34.92083 185 ARG C O 1
ATOM 3136 N N . ALA C 1 111 ? -3.46334 77.50265 -20.61377 1.000 33.41041 186 ALA C N 1
ATOM 3137 C CA . ALA C 1 111 ? -2.74029 76.26083 -20.39696 1.000 38.84862 186 ALA C CA 1
ATOM 3138 C C . ALA C 1 111 ? -2.83375 75.35013 -21.61488 1.000 37.85857 186 ALA C C 1
ATOM 3139 O O . ALA C 1 111 ? -1.83250 74.73945 -22.01625 1.000 32.87185 186 ALA C O 1
ATOM 3141 N N . ALA C 1 112 ? -4.02675 75.24166 -22.21486 1.000 32.11706 187 ALA C N 1
ATOM 3142 C CA . ALA C 1 112 ? -4.17646 74.45758 -23.44562 1.000 31.55043 187 ALA C CA 1
ATOM 3143 C C . ALA C 1 112 ? -3.33553 75.04054 -24.58138 1.000 38.34078 187 ALA C C 1
ATOM 3144 O O . ALA C 1 112 ? -2.66489 74.29715 -25.32013 1.000 35.84956 187 ALA C O 1
ATOM 3146 N N . ILE C 1 113 ? -3.33712 76.36902 -24.73104 1.000 33.86785 188 ILE C N 1
ATOM 3147 C CA . ILE C 1 113 ? -2.52036 76.98534 -25.77518 1.000 33.98815 188 ILE C CA 1
ATOM 3148 C C . ILE C 1 113 ? -1.04602 76.75384 -25.48213 1.000 35.70179 188 ILE C C 1
ATOM 3149 O O . ILE C 1 113 ? -0.24904 76.46112 -26.38619 1.000 35.33366 188 ILE C O 1
ATOM 3154 N N . GLY C 1 114 ? -0.65983 76.89256 -24.21179 1.000 31.75717 189 GLY C N 1
ATOM 3155 C CA . GLY C 1 114 ? 0.73955 76.73064 -23.85537 1.000 34.75715 189 GLY C CA 1
ATOM 3156 C C . GLY C 1 114 ? 1.24148 75.32374 -24.09719 1.000 33.59056 189 GLY C C 1
ATOM 3157 O O . GLY C 1 114 ? 2.36713 75.13080 -24.59460 1.000 34.20847 189 GLY C O 1
ATOM 3158 N N . LEU C 1 115 ? 0.43295 74.32042 -23.74885 1.000 32.22829 190 LEU C N 1
ATOM 3159 C CA . LEU C 1 115 ? 0.83959 72.94713 -24.02787 1.000 37.83567 190 LEU C CA 1
ATOM 3160 C C . LEU C 1 115 ? 0.98348 72.72160 -25.52598 1.000 34.23782 190 LEU C C 1
ATOM 3161 O O . LEU C 1 115 ? 1.90131 72.03300 -25.97609 1.000 33.21946 190 LEU C O 1
ATOM 3166 N N . SER C 1 116 ? 0.09239 73.30691 -26.31664 1.000 31.11569 191 SER C N 1
ATOM 3167 C CA . SER C 1 116 ? 0.15087 73.10776 -27.75889 1.000 35.04752 191 SER C CA 1
ATOM 3168 C C . SER C 1 116 ? 1.36019 73.77063 -28.41664 1.000 35.55421 191 SER C C 1
ATOM 3169 O O . SER C 1 116 ? 1.70375 73.41627 -29.55398 1.000 34.87267 191 SER C O 1
ATOM 3172 N N . GLU C 1 117 ? 2.00781 74.72082 -27.73613 1.000 34.18372 192 GLU C N 1
ATOM 3173 C CA . GLU C 1 117 ? 3.22088 75.33549 -28.26898 1.000 35.70091 192 GLU C CA 1
ATOM 3174 C C . GLU C 1 117 ? 4.41747 74.39903 -28.21273 1.000 36.29339 192 GLU C C 1
ATOM 3175 O O . GLU C 1 117 ? 5.38957 74.60904 -28.95194 1.000 39.51612 192 GLU C O 1
ATOM 3181 N N . VAL C 1 118 ? 4.39544 73.40599 -27.32586 1.000 36.95593 193 VAL C N 1
ATOM 3182 C CA . VAL C 1 118 ? 5.57411 72.59923 -27.03370 1.000 36.01668 193 VAL C CA 1
ATOM 3183 C C . VAL C 1 118 ? 5.36746 71.11924 -27.31299 1.000 35.85652 193 VAL C C 1
ATOM 3184 O O . VAL C 1 118 ? 6.29211 70.32676 -27.08356 1.000 38.97839 193 VAL C O 1
ATOM 3188 N N . SER C 1 119 ? 4.20194 70.72199 -27.81881 1.000 35.13319 194 SER C N 1
ATOM 3189 C CA . SER C 1 119 ? 3.87945 69.31253 -27.97180 1.000 34.74243 194 SER C CA 1
ATOM 3190 C C . SER C 1 119 ? 2.81199 69.15296 -29.04342 1.000 33.64333 194 SER C C 1
ATOM 3191 O O . SER C 1 119 ? 2.19888 70.12122 -29.49931 1.000 35.08624 194 SER C O 1
ATOM 3194 N N . ASP C 1 120 ? 2.56450 67.89838 -29.40973 1.000 30.67807 195 ASP C N 1
ATOM 3195 C CA . ASP C 1 120 ? 1.45240 67.54918 -30.28101 1.000 32.35812 195 ASP C CA 1
ATOM 3196 C C . ASP C 1 120 ? 0.24906 67.05147 -29.48348 1.000 32.99642 195 ASP C C 1
ATOM 3197 O O . ASP C 1 120 ? -0.59700 66.33294 -30.02322 1.000 31.10230 195 ASP C O 1
ATOM 3202 N N . ALA C 1 121 ? 0.18941 67.35663 -28.19228 1.000 28.46353 196 ALA C N 1
ATOM 3203 C CA . ALA C 1 121 ? -0.99994 66.97887 -27.42736 1.000 31.74332 196 ALA C CA 1
ATOM 3204 C C . ALA C 1 121 ? -2.27394 67.54192 -28.05024 1.000 30.91229 196 ALA C C 1
ATOM 3205 O O . ALA C 1 121 ? -2.27833 68.59871 -28.68641 1.000 31.89399 196 ALA C O 1
ATOM 3207 N N . LEU C 1 122 ? -3.37936 66.83305 -27.83629 1.000 30.87776 197 LEU C N 1
ATOM 3208 C CA . LEU C 1 122 ? -4.70875 67.34763 -28.13912 1.000 30.17634 197 LEU C CA 1
ATOM 3209 C C . LEU C 1 122 ? -5.36207 67.73768 -26.81070 1.000 30.74330 197 LEU C C 1
ATOM 3210 O O . LEU C 1 122 ? -5.52086 66.89026 -25.92385 1.000 32.74362 197 LEU C O 1
ATOM 3215 N N . THR C 1 123 ? -5.68568 69.01449 -26.63779 1.000 29.94460 198 THR C N 1
ATOM 3216 C CA . THR C 1 123 ? -6.22621 69.48711 -25.36528 1.000 27.77370 198 THR C CA 1
ATOM 3217 C C . THR C 1 123 ? -7.59226 70.09806 -25.61007 1.000 31.75015 198 THR C C 1
ATOM 3218 O O . THR C 1 123 ? -7.76680 70.84993 -26.56774 1.000 32.61621 198 THR C O 1
ATOM 3222 N N . PHE C 1 124 ? -8.56304 69.76722 -24.76482 1.000 30.24253 199 PHE C N 1
ATOM 3223 C CA . PHE C 1 124 ? -9.84779 70.43116 -24.88174 1.000 26.61334 199 PHE C CA 1
ATOM 3224 C C . PHE C 1 124 ? -10.21812 71.07388 -23.55693 1.000 27.11596 199 PHE C C 1
ATOM 3225 O O . PHE C 1 124 ? -9.72674 70.68611 -22.48702 1.000 26.42548 199 PHE C O 1
ATOM 3233 N N . VAL C 1 125 ? -11.02168 72.12436 -23.66611 1.000 27.17579 200 VAL C N 1
ATOM 3234 C CA . VAL C 1 125 ? -11.41799 72.96073 -22.53939 1.000 29.45081 200 VAL C CA 1
ATOM 3235 C C . VAL C 1 125 ? -12.91359 73.21761 -22.60906 1.000 28.68225 200 VAL C C 1
ATOM 3236 O O . VAL C 1 125 ? -13.45071 73.49207 -23.68968 1.000 29.60120 200 VAL C O 1
ATOM 3240 N N . VAL C 1 126 ? -13.58828 73.16713 -21.45314 1.000 28.74718 201 VAL C N 1
ATOM 3241 C CA . VAL C 1 126 ? -14.91813 73.74365 -21.28882 1.000 25.58588 201 VAL C CA 1
ATOM 3242 C C . VAL C 1 126 ? -14.75612 74.99192 -20.43248 1.000 27.52109 201 VAL C C 1
ATOM 3243 O O . VAL C 1 126 ? -14.09026 74.95115 -19.38616 1.000 30.29231 201 VAL C O 1
ATOM 3247 N N . SER C 1 127 ? -15.29754 76.10644 -20.90449 1.000 30.79553 202 SER C N 1
ATOM 3248 C CA . SER C 1 127 ? -15.12546 77.37844 -20.21815 1.000 34.71732 202 SER C CA 1
ATOM 3249 C C . SER C 1 127 ? -16.06981 77.46459 -19.02549 1.000 38.99399 202 SER C C 1
ATOM 3250 O O . SER C 1 127 ? -17.28274 77.25743 -19.15987 1.000 36.53856 202 SER C O 1
ATOM 3253 N N . GLU C 1 128 ? -15.52242 77.78306 -17.85548 1.000 38.52997 203 GLU C N 1
ATOM 3254 C CA . GLU C 1 128 ? -16.41712 77.99827 -16.72381 1.000 37.56682 203 GLU C CA 1
ATOM 3255 C C . GLU C 1 128 ? -17.14813 79.33198 -16.79635 1.000 40.24520 203 GLU C C 1
ATOM 3256 O O . GLU C 1 128 ? -18.12340 79.53815 -16.04833 1.000 42.29642 203 GLU C O 1
ATOM 3262 N N . GLU C 1 129 ? -16.71761 80.23066 -17.68443 1.000 40.28509 204 GLU C N 1
ATOM 3263 C CA . GLU C 1 129 ? -17.37412 81.52442 -17.85551 1.000 44.85831 204 GLU C CA 1
ATOM 3264 C C . GLU C 1 129 ? -18.54466 81.45035 -18.82741 1.000 46.52990 204 GLU C C 1
ATOM 3265 O O . GLU C 1 129 ? -19.58022 82.07296 -18.58793 1.000 45.77902 204 GLU C O 1
ATOM 3271 N N . THR C 1 130 ? -18.40724 80.67489 -19.90770 1.000 44.39845 205 THR C N 1
ATOM 3272 C CA . THR C 1 130 ? -19.37459 80.65967 -20.99691 1.000 43.41194 205 THR C CA 1
ATOM 3273 C C . THR C 1 130 ? -19.94364 79.27944 -21.30286 1.000 41.03989 205 THR C C 1
ATOM 3274 O O . THR C 1 130 ? -20.92657 79.18896 -22.04784 1.000 40.73882 205 THR C O 1
ATOM 3278 N N . GLY C 1 131 ? -19.34501 78.20706 -20.78696 1.000 35.65311 206 GLY C N 1
ATOM 3279 C CA . GLY C 1 131 ? -19.67834 76.87649 -21.25627 1.000 37.60492 206 GLY C CA 1
ATOM 3280 C C . GLY C 1 131 ? -19.12807 76.53938 -22.62437 1.000 34.66182 206 GLY C C 1
ATOM 3281 O O . GLY C 1 131 ? -19.32779 75.40528 -23.08274 1.000 36.17790 206 GLY C O 1
ATOM 3282 N N . GLY C 1 132 ? -18.44285 77.48752 -23.27006 1.000 36.27822 207 GLY C N 1
ATOM 3283 C CA . GLY C 1 132 ? -17.92181 77.26246 -24.60914 1.000 39.58806 207 GLY C CA 1
ATOM 3284 C C . GLY C 1 132 ? -16.89081 76.14803 -24.65244 1.000 35.56312 207 GLY C C 1
ATOM 3285 O O . GLY C 1 132 ? -16.20669 75.85278 -23.66882 1.000 33.31157 207 GLY C O 1
ATOM 3286 N N . ILE C 1 133 ? -16.79878 75.51071 -25.81537 1.000 32.82162 208 ILE C N 1
ATOM 3287 C CA . ILE C 1 133 ? -15.98458 74.31943 -26.02801 1.000 29.40711 208 ILE C CA 1
ATOM 3288 C C . ILE C 1 133 ? -14.84137 74.68625 -26.96090 1.000 31.08116 208 ILE C C 1
ATOM 3289 O O . ILE C 1 133 ? -15.06269 75.31747 -28.00275 1.000 33.54956 208 ILE C O 1
ATOM 3294 N N . SER C 1 134 ? -13.62443 74.27241 -26.61021 1.000 30.39363 209 SER C N 1
ATOM 3295 C CA . SER C 1 134 ? -12.47628 74.60961 -27.44053 1.000 31.69769 209 SER C CA 1
ATOM 3296 C C . SER C 1 134 ? -11.46066 73.48546 -27.40923 1.000 32.62760 209 SER C C 1
ATOM 3297 O O . SER C 1 134 ? -11.45559 72.64810 -26.50150 1.000 28.27494 209 SER C O 1
ATOM 3300 N N . ILE C 1 135 ? -10.57564 73.49210 -28.41263 1.000 33.31304 210 ILE C N 1
ATOM 3301 C CA . ILE C 1 135 ? -9.48458 72.53620 -28.51054 1.000 30.25209 210 ILE C CA 1
ATOM 3302 C C . ILE C 1 135 ? -8.23370 73.27425 -28.97180 1.000 36.64639 210 ILE C C 1
ATOM 3303 O O . ILE C 1 135 ? -8.30308 74.24936 -29.72928 1.000 32.46419 210 ILE C O 1
ATOM 3308 N N . THR C 1 136 ? -7.08174 72.81291 -28.49952 1.000 30.79958 211 THR C N 1
ATOM 3309 C CA . THR C 1 136 ? -5.80748 73.22482 -29.07656 1.000 32.96164 211 THR C CA 1
ATOM 3310 C C . THR C 1 136 ? -5.10196 71.99186 -29.60751 1.000 34.32888 211 THR C C 1
ATOM 3311 O O . THR C 1 136 ? -5.14405 70.93236 -28.97807 1.000 31.79281 211 THR C O 1
ATOM 3315 N N . TYR C 1 137 ? -4.43304 72.14360 -30.75472 1.000 32.95937 212 TYR C N 1
ATOM 3316 C CA . TYR C 1 137 ? -3.69461 71.04575 -31.36919 1.000 37.75497 212 TYR C CA 1
ATOM 3317 C C . TYR C 1 137 ? -2.69157 71.65230 -32.33172 1.000 36.14988 212 TYR C C 1
ATOM 3318 O O . TYR C 1 137 ? -3.08599 72.46027 -33.18601 1.000 34.73503 212 TYR C O 1
ATOM 3327 N N . ASN C 1 138 ? -1.40678 71.27060 -32.18381 1.000 48.63559 213 ASN C N 1
ATOM 3328 C CA . ASN C 1 138 ? -0.31140 71.87516 -32.93151 1.000 54.12924 213 ASN C CA 1
ATOM 3329 C C . ASN C 1 138 ? -0.37537 73.39453 -32.86450 1.000 60.45634 213 ASN C C 1
ATOM 3330 O O . ASN C 1 138 ? -0.44900 73.97622 -31.77620 1.000 58.07367 213 ASN C O 1
ATOM 3335 N N . GLY C 1 139 ? -0.37919 74.05625 -34.00044 1.000 59.36307 214 GLY C N 1
ATOM 3336 C CA . GLY C 1 139 ? -0.43838 75.48763 -33.79576 1.000 76.91758 214 GLY C CA 1
ATOM 3337 C C . GLY C 1 139 ? -1.77831 76.09122 -33.41586 1.000 58.98127 214 GLY C C 1
ATOM 3338 O O . GLY C 1 139 ? -1.81937 77.28806 -33.12360 1.000 73.27568 214 GLY C O 1
ATOM 3339 N N . ARG C 1 140 ? -2.86849 75.32732 -33.37673 1.000 49.00311 215 ARG C N 1
ATOM 3340 C CA . ARG C 1 140 ? -4.18995 75.88366 -33.60141 1.000 48.29622 215 ARG C CA 1
ATOM 3341 C C . ARG C 1 140 ? -5.01001 75.91896 -32.31627 1.000 45.43843 215 ARG C C 1
ATOM 3342 O O . ARG C 1 140 ? -4.96332 74.98936 -31.50666 1.000 42.89009 215 ARG C O 1
ATOM 3350 N N . PHE C 1 141 ? -5.79482 76.98320 -32.16039 1.000 44.92342 216 PHE C N 1
ATOM 3351 C CA . PHE C 1 141 ? -6.74623 77.14189 -31.06627 1.000 38.76204 216 PHE C CA 1
ATOM 3352 C C . PHE C 1 141 ? -8.11032 77.31066 -31.71856 1.000 40.94617 216 PHE C C 1
ATOM 3353 O O . PHE C 1 141 ? -8.35839 78.32189 -32.38050 1.000 45.44264 216 PHE C O 1
ATOM 3361 N N . LYS C 1 142 ? -8.97085 76.30194 -31.58753 1.000 36.68675 217 LYS C N 1
ATOM 3362 C CA . LYS C 1 142 ? -10.30520 76.31295 -32.18140 1.000 39.16999 217 LYS C CA 1
ATOM 3363 C C . LYS C 1 142 ? -11.31018 76.46400 -31.04343 1.000 34.81970 217 LYS C C 1
ATOM 3364 O O . LYS C 1 142 ? -11.41881 75.57865 -30.19679 1.000 33.93960 217 LYS C O 1
ATOM 3370 N N . HIS C 1 143 ? -12.02046 77.58764 -31.00589 1.000 38.59125 218 HIS C N 1
ATOM 3371 C CA . HIS C 1 143 ? -12.89304 77.86766 -29.87523 1.000 34.67262 218 HIS C CA 1
ATOM 3372 C C . HIS C 1 143 ? -14.32880 78.08479 -30.33168 1.000 33.60299 218 HIS C C 1
ATOM 3373 O O . HIS C 1 143 ? -14.63296 78.13255 -31.52550 1.000 35.95965 218 HIS C O 1
ATOM 3380 N N . ASN C 1 144 ? -15.21717 78.20109 -29.34992 1.000 35.41145 219 ASN C N 1
ATOM 3381 C CA . ASN C 1 144 ? -16.65420 78.38103 -29.61193 1.000 35.00647 219 ASN C CA 1
ATOM 3382 C C . ASN C 1 144 ? -17.20981 77.26630 -30.50172 1.000 35.27627 219 ASN C C 1
ATOM 3383 O O . ASN C 1 144 ? -18.03999 77.50070 -31.38719 1.000 36.20279 219 ASN C O 1
ATOM 3388 N N . LEU C 1 145 ? -16.72859 76.04752 -30.28325 1.000 33.40856 220 LEU C N 1
ATOM 3389 C CA . LEU C 1 145 ? -17.16157 74.89786 -31.06679 1.000 29.51322 220 LEU C CA 1
ATOM 3390 C C . LEU C 1 145 ? -18.54093 74.43041 -30.61497 1.000 30.23810 220 LEU C C 1
ATOM 3391 O O . LEU C 1 145 ? -18.83245 74.41255 -29.42347 1.000 32.86422 220 LEU C O 1
ATOM 3396 N N . THR C 1 146 ? -19.36566 74.01073 -31.56524 1.000 31.92438 221 THR C N 1
ATOM 3397 C CA . THR C 1 146 ? -20.50453 73.20032 -31.16198 1.000 34.29821 221 THR C CA 1
ATOM 3398 C C . THR C 1 146 ? -20.03616 71.82568 -30.69364 1.000 37.58582 221 THR C C 1
ATOM 3399 O O . THR C 1 146 ? -18.92070 71.37330 -30.98968 1.000 33.23755 221 THR C O 1
ATOM 3403 N N . LEU C 1 147 ? -20.92853 71.13563 -29.97700 1.000 32.70389 222 LEU C N 1
ATOM 3404 C CA . LEU C 1 147 ? -20.62739 69.76961 -29.56797 1.000 31.67446 222 LEU C CA 1
ATOM 3405 C C . LEU C 1 147 ? -20.30544 68.89360 -30.77766 1.000 31.18044 222 LEU C C 1
ATOM 3406 O O . LEU C 1 147 ? -19.39412 68.06477 -30.72372 1.000 33.56263 222 LEU C O 1
ATOM 3411 N N . ASP C 1 148 ? -21.02930 69.07404 -31.88439 1.000 32.91950 223 ASP C N 1
ATOM 3412 C CA . ASP C 1 148 ? -20.76179 68.25878 -33.07012 1.000 35.66948 223 ASP C CA 1
ATOM 3413 C C . ASP C 1 148 ? -19.42148 68.61729 -33.70326 1.000 38.84195 223 ASP C C 1
ATOM 3414 O O . ASP C 1 148 ? -18.68272 67.73119 -34.15990 1.000 35.01210 223 ASP C O 1
ATOM 3419 N N . GLU C 1 149 ? -19.09870 69.91000 -33.76582 1.000 30.79175 224 GLU C N 1
ATOM 3420 C CA . GLU C 1 149 ? -17.77607 70.30223 -34.26632 1.000 33.97842 224 GLU C CA 1
ATOM 3421 C C . GLU C 1 149 ? -16.66226 69.73267 -33.39507 1.000 34.87825 224 GLU C C 1
ATOM 3422 O O . GLU C 1 149 ? -15.61580 69.28959 -33.90635 1.000 37.56499 224 GLU C O 1
ATOM 3428 N N . PHE C 1 150 ? -16.86157 69.75322 -32.07720 1.000 32.22639 225 PHE C N 1
ATOM 3429 C CA . PHE C 1 150 ? -15.90941 69.16408 -31.13721 1.000 31.58275 225 PHE C CA 1
ATOM 3430 C C . PHE C 1 150 ? -15.69806 67.68167 -31.42204 1.000 32.93660 225 PHE C C 1
ATOM 3431 O O . PHE C 1 150 ? -14.55392 67.21630 -31.53302 1.000 31.66627 225 PHE C O 1
ATOM 3439 N N . GLU C 1 151 ? -16.79274 66.92937 -31.58636 1.000 33.51030 226 GLU C N 1
ATOM 3440 C CA . GLU C 1 151 ? -16.67588 65.50100 -31.85282 1.000 33.87278 226 GLU C CA 1
ATOM 3441 C C . GLU C 1 151 ? -15.95605 65.25999 -33.17062 1.000 36.90576 226 GLU C C 1
ATOM 3442 O O . GLU C 1 151 ? -15.13978 64.33549 -33.28262 1.000 35.16428 226 GLU C O 1
ATOM 3448 N N . THR C 1 152 ? -16.25773 66.07704 -34.18467 1.000 38.05514 227 THR C N 1
ATOM 3449 C CA . THR C 1 152 ? -15.59144 65.93018 -35.47519 1.000 40.34349 227 THR C CA 1
ATOM 3450 C C . THR C 1 152 ? -14.08945 66.14680 -35.35011 1.000 42.29337 227 THR C C 1
ATOM 3451 O O . THR C 1 152 ? -13.30708 65.39545 -35.93399 1.000 42.01785 227 THR C O 1
ATOM 3455 N N . GLU C 1 153 ? -13.67107 67.16684 -34.59631 1.000 37.37119 228 GLU C N 1
ATOM 3456 C CA . GLU C 1 153 ? -12.24477 67.40257 -34.39908 1.000 39.26983 228 GLU C CA 1
ATOM 3457 C C . GLU C 1 153 ? -11.59328 66.21868 -33.70321 1.000 42.12009 228 GLU C C 1
ATOM 3458 O O . GLU C 1 153 ? -10.53742 65.73920 -34.13302 1.000 38.54394 228 GLU C O 1
ATOM 3464 N N . LEU C 1 154 ? -12.20743 65.75091 -32.60424 1.000 39.31816 229 LEU C N 1
ATOM 3465 C CA . LEU C 1 154 ? -11.68885 64.59658 -31.87398 1.000 36.43474 229 LEU C CA 1
ATOM 3466 C C . LEU C 1 154 ? -11.49764 63.40020 -32.79703 1.000 39.27097 229 LEU C C 1
ATOM 3467 O O . LEU C 1 154 ? -10.44110 62.75682 -32.78588 1.000 35.55535 229 LEU C O 1
ATOM 3472 N N . ARG C 1 155 ? -12.51704 63.08394 -33.60611 1.000 37.18141 230 ARG C N 1
ATOM 3473 C CA . ARG C 1 155 ? -12.43060 61.91918 -34.47525 1.000 38.80823 230 ARG C CA 1
ATOM 3474 C C . ARG C 1 155 ? -11.40424 62.11237 -35.58956 1.000 45.37085 230 ARG C C 1
ATOM 3475 O O . ARG C 1 155 ? -10.76020 61.14413 -36.00593 1.000 45.07335 230 ARG C O 1
ATOM 3483 N N . GLU C 1 156 ? -11.24789 63.34404 -36.08010 1.000 41.15617 231 GLU C N 1
ATOM 3484 C CA . GLU C 1 156 ? -10.27153 63.61683 -37.13424 1.000 46.79734 231 GLU C CA 1
ATOM 3485 C C . GLU C 1 156 ? -8.84546 63.44829 -36.62271 1.000 49.16167 231 GLU C C 1
ATOM 3486 O O . GLU C 1 156 ? -7.97047 62.97605 -37.35392 1.000 53.20719 231 GLU C O 1
ATOM 3492 N N . ILE C 1 157 ? -8.59017 63.82126 -35.36988 1.000 45.22298 232 ILE C N 1
ATOM 3493 C CA . ILE C 1 157 ? -7.22577 63.75884 -34.84498 1.000 48.67099 232 ILE C CA 1
ATOM 3494 C C . ILE C 1 157 ? -6.91857 62.39474 -34.23601 1.000 44.06266 232 ILE C C 1
ATOM 3495 O O . ILE C 1 157 ? -5.81217 61.87139 -34.40278 1.000 48.88941 232 ILE C O 1
ATOM 3500 N N . LEU C 1 158 ? -7.88903 61.79493 -33.53994 1.000 48.80283 233 LEU C N 1
ATOM 3501 C CA . LEU C 1 158 ? -7.65070 60.59755 -32.73506 1.000 47.87142 233 LEU C CA 1
ATOM 3502 C C . LEU C 1 158 ? -7.95896 59.29207 -33.44105 1.000 53.95453 233 LEU C C 1
ATOM 3503 O O . LEU C 1 158 ? -7.35497 58.27075 -33.10084 1.000 58.33836 233 LEU C O 1
ATOM 3508 N N . LEU C 1 159 ? -8.88765 59.27039 -34.37946 1.000 55.08860 234 LEU C N 1
ATOM 3509 C CA . LEU C 1 159 ? -9.22996 57.98035 -34.97315 1.000 56.88858 234 LEU C CA 1
ATOM 3510 C C . LEU C 1 159 ? -8.15696 57.57860 -35.97074 1.000 72.66663 234 LEU C C 1
ATOM 3511 O O . LEU C 1 159 ? -7.79027 58.38863 -36.82999 1.000 79.62443 234 LEU C O 1
ATOM 3516 N N . PRO C 1 160 ? -7.63157 56.33969 -35.89091 1.000 81.51860 235 PRO C N 1
ATOM 3517 C CA . PRO C 1 160 ? -6.66963 55.78836 -36.85061 1.000 80.49722 235 PRO C CA 1
ATOM 3518 C C . PRO C 1 160 ? -7.33754 55.35822 -38.15494 1.000 86.27192 235 PRO C C 1
ATOM 3519 O O . PRO C 1 160 ? -8.26285 56.05727 -38.57994 1.000 83.62344 235 PRO C O 1
ATOM 3523 N N . ILE D 1 11 ? -3.04256 11.07922 -78.56993 1.000 78.00233 86 ILE D N 1
ATOM 3524 C CA . ILE D 1 11 ? -3.94479 12.16614 -78.18616 1.000 61.25443 86 ILE D CA 1
ATOM 3525 C C . ILE D 1 11 ? -3.17085 13.28079 -77.48403 1.000 59.61689 86 ILE D C 1
ATOM 3526 O O . ILE D 1 11 ? -2.54424 13.06287 -76.44540 1.000 67.85451 86 ILE D O 1
ATOM 3531 N N . SER D 1 12 ? -3.23014 14.48262 -78.05108 1.000 53.78800 87 SER D N 1
ATOM 3532 C CA . SER D 1 12 ? -2.36522 15.56321 -77.59778 1.000 56.43556 87 SER D CA 1
ATOM 3533 C C . SER D 1 12 ? -2.69114 15.96719 -76.16366 1.000 59.94215 87 SER D C 1
ATOM 3534 O O . SER D 1 12 ? -3.83435 15.86560 -75.71074 1.000 62.53079 87 SER D O 1
ATOM 3537 N N . ALA D 1 13 ? -1.65775 16.42812 -75.44575 1.000 65.25142 88 ALA D N 1
ATOM 3538 C CA . ALA D 1 13 ? -1.83062 16.81955 -74.04697 1.000 58.70054 88 ALA D CA 1
ATOM 3539 C C . ALA D 1 13 ? -2.85506 17.93799 -73.90331 1.000 53.38633 88 ALA D C 1
ATOM 3540 O O . ALA D 1 13 ? -3.60412 17.98314 -72.91868 1.000 56.63248 88 ALA D O 1
ATOM 3542 N N . GLU D 1 14 ? -2.89025 18.86075 -74.86813 1.000 53.15453 89 GLU D N 1
ATOM 3543 C CA . GLU D 1 14 ? -3.89086 19.92047 -74.83221 1.000 55.05255 89 GLU D CA 1
ATOM 3544 C C . GLU D 1 14 ? -5.28841 19.34343 -74.98947 1.000 48.33642 89 GLU D C 1
ATOM 3545 O O . GLU D 1 14 ? -6.22580 19.79158 -74.32215 1.000 44.53779 89 GLU D O 1
ATOM 3551 N N . GLU D 1 15 ? -5.43071 18.33068 -75.84896 1.000 49.70918 90 GLU D N 1
ATOM 3552 C CA . GLU D 1 15 ? -6.71683 17.67222 -76.04421 1.000 48.72580 90 GLU D CA 1
ATOM 3553 C C . GLU D 1 15 ? -7.16276 16.94566 -74.77708 1.000 43.85025 90 GLU D C 1
ATOM 3554 O O . GLU D 1 15 ? -8.32847 17.04615 -74.37169 1.000 39.81035 90 GLU D O 1
ATOM 3560 N N . GLN D 1 16 ? -6.25811 16.17986 -74.15140 1.000 39.93519 91 GLN D N 1
ATOM 3561 C CA . GLN D 1 16 ? -6.62241 15.49802 -72.91241 1.000 43.07274 91 GLN D CA 1
ATOM 3562 C C . GLN D 1 16 ? -7.04901 16.49691 -71.85440 1.000 39.12995 91 GLN D C 1
ATOM 3563 O O . GLN D 1 16 ? -7.97613 16.24103 -71.08259 1.000 38.36373 91 GLN D O 1
ATOM 3569 N N . MET D 1 17 ? -6.39768 17.65137 -71.81788 1.000 37.01847 92 MET D N 1
ATOM 3570 C CA . MET D 1 17 ? -6.72178 18.61818 -70.78398 1.000 36.97555 92 MET D CA 1
ATOM 3571 C C . MET D 1 17 ? -8.09668 19.23005 -71.03918 1.000 40.21499 92 MET D C 1
ATOM 3572 O O . MET D 1 17 ? -8.91250 19.35841 -70.10970 1.000 37.06088 92 MET D O 1
ATOM 3577 N N . ILE D 1 18 ? -8.39132 19.55766 -72.30686 1.000 38.35624 93 ILE D N 1
ATOM 3578 C CA . ILE D 1 18 ? -9.69191 20.12588 -72.65651 1.000 36.27196 93 ILE D CA 1
ATOM 3579 C C . ILE D 1 18 ? -10.81236 19.13287 -72.33525 1.000 38.27069 93 ILE D C 1
ATOM 3580 O O . ILE D 1 18 ? -11.87132 19.51500 -71.81609 1.000 37.36660 93 ILE D O 1
ATOM 3585 N N . ARG D 1 19 ? -10.60325 17.84654 -72.64530 1.000 39.48241 94 ARG D N 1
ATOM 3586 C CA . ARG D 1 19 ? -11.60777 16.84339 -72.30357 1.000 38.68042 94 ARG D CA 1
ATOM 3587 C C . ARG D 1 19 ? -11.86783 16.81105 -70.80234 1.000 37.11368 94 ARG D C 1
ATOM 3588 O O . ARG D 1 19 ? -13.02418 16.70603 -70.36574 1.000 34.63282 94 ARG D O 1
ATOM 3596 N N . ALA D 1 20 ? -10.80199 16.91711 -70.00407 1.000 36.07552 95 ALA D N 1
ATOM 3597 C CA . ALA D 1 20 ? -10.93547 16.87656 -68.55499 1.000 34.08160 95 ALA D CA 1
ATOM 3598 C C . ALA D 1 20 ? -11.69250 18.09585 -68.04964 1.000 35.16377 95 ALA D C 1
ATOM 3599 O O . ALA D 1 20 ? -12.53342 17.98511 -67.14260 1.000 30.62120 95 ALA D O 1
ATOM 3601 N N . PHE D 1 21 ? -11.42525 19.25714 -68.64211 1.000 34.12414 96 PHE D N 1
ATOM 3602 C CA . PHE D 1 21 ? -12.11834 20.47860 -68.24908 1.000 29.55113 96 PHE D CA 1
ATOM 3603 C C . PHE D 1 21 ? -13.60190 20.35723 -68.54392 1.000 29.90739 96 PHE D C 1
ATOM 3604 O O . PHE D 1 21 ? -14.44372 20.65175 -67.69083 1.000 33.64102 96 PHE D O 1
ATOM 3612 N N . VAL D 1 22 ? -13.93411 19.92631 -69.76260 1.000 31.17289 97 VAL D N 1
ATOM 3613 C CA . VAL D 1 22 ? -15.32538 19.87698 -70.19928 1.000 28.93729 97 VAL D CA 1
ATOM 3614 C C . VAL D 1 22 ? -16.10006 18.87816 -69.35924 1.000 33.60922 97 VAL D C 1
ATOM 3615 O O . VAL D 1 22 ? -17.23919 19.13861 -68.95300 1.000 32.37350 97 VAL D O 1
ATOM 3619 N N . LYS D 1 23 ? -15.48980 17.71964 -69.08357 1.000 29.51558 98 LYS D N 1
ATOM 3620 C CA . LYS D 1 23 ? -16.16678 16.68297 -68.31193 1.000 32.10201 98 LYS D CA 1
ATOM 3621 C C . LYS D 1 23 ? -16.35863 17.12029 -66.86090 1.000 30.30148 98 LYS D C 1
ATOM 3622 O O . LYS D 1 23 ? -17.42583 16.89053 -66.27235 1.000 31.21970 98 LYS D O 1
ATOM 3628 N N . SER D 1 24 ? -15.35919 17.80177 -66.28591 1.000 28.43939 99 SER D N 1
ATOM 3629 C CA . SER D 1 24 ? -15.48752 18.25836 -64.90235 1.000 31.54892 99 SER D CA 1
ATOM 3630 C C . SER D 1 24 ? -16.54901 19.34860 -64.78841 1.000 31.84641 99 SER D C 1
ATOM 3631 O O . SER D 1 24 ? -17.35714 19.34350 -63.85091 1.000 30.09548 99 SER D O 1
ATOM 3634 N N . VAL D 1 25 ? -16.61332 20.24543 -65.77134 1.000 27.57858 100 VAL D N 1
ATOM 3635 C CA . VAL D 1 25 ? -17.59930 21.32292 -65.73023 1.000 31.16116 100 VAL D CA 1
ATOM 3636 C C . VAL D 1 25 ? -18.99891 20.77187 -65.95889 1.000 34.33300 100 VAL D C 1
ATOM 3637 O O . VAL D 1 25 ? -19.96960 21.21734 -65.32776 1.000 30.75832 100 VAL D O 1
ATOM 3641 N N . GLU D 1 26 ? -19.12650 19.79113 -66.85512 1.000 28.68243 101 GLU D N 1
ATOM 3642 C CA . GLU D 1 26 ? -20.41580 19.13736 -67.06036 1.000 32.27706 101 GLU D CA 1
ATOM 3643 C C . GLU D 1 26 ? -20.96400 18.57904 -65.75008 1.000 32.79223 101 GLU D C 1
ATOM 3644 O O . GLU D 1 26 ? -22.17027 18.65943 -65.48962 1.000 37.08884 101 GLU D O 1
ATOM 3650 N N . TYR D 1 27 ? -20.08549 18.00413 -64.92305 1.000 31.44375 102 TYR D N 1
ATOM 3651 C CA . TYR D 1 27 ? -20.47446 17.47900 -63.61583 1.000 34.32478 102 TYR D CA 1
ATOM 3652 C C . TYR D 1 27 ? -20.79320 18.60401 -62.62704 1.000 32.53251 102 TYR D C 1
ATOM 3653 O O . TYR D 1 27 ? -21.81887 18.55966 -61.92466 1.000 32.13623 102 TYR D O 1
ATOM 3662 N N . MET D 1 28 ? -19.91184 19.60696 -62.53399 1.000 28.58238 103 MET D N 1
ATOM 3663 C CA . MET D 1 28 ? -20.05832 20.61804 -61.48415 1.000 29.83765 103 MET D CA 1
ATOM 3664 C C . MET D 1 28 ? -21.17964 21.61022 -61.75885 1.000 32.82869 103 MET D C 1
ATOM 3665 O O . MET D 1 28 ? -21.84114 22.05183 -60.80923 1.000 35.05075 103 MET D O 1
ATOM 3670 N N . SER D 1 29 ? -21.44032 21.93702 -63.02629 1.000 27.10817 104 SER D N 1
ATOM 3671 C CA . SER D 1 29 ? -22.39181 23.00234 -63.33735 1.000 26.49449 104 SER D CA 1
ATOM 3672 C C . SER D 1 29 ? -23.79865 22.70379 -62.81946 1.000 30.28632 104 SER D C 1
ATOM 3673 O O . SER D 1 29 ? -24.32916 23.51487 -62.04279 1.000 32.88837 104 SER D O 1
ATOM 3676 N N . PRO D 1 30 ? -24.46212 21.60780 -63.21143 1.000 30.61059 105 PRO D N 1
ATOM 3677 C CA . PRO D 1 30 ? -25.83637 21.37559 -62.71475 1.000 27.91527 105 PRO D CA 1
ATOM 3678 C C . PRO D 1 30 ? -25.90752 21.15933 -61.21022 1.000 33.81096 105 PRO D C 1
ATOM 3679 O O . PRO D 1 30 ? -26.97902 21.35647 -60.61770 1.000 37.63364 105 PRO D O 1
ATOM 3683 N N . ARG D 1 31 ? -24.80356 20.78035 -60.56995 1.000 30.34994 106 ARG D N 1
ATOM 3684 C CA . ARG D 1 31 ? -24.73131 20.61761 -59.11985 1.000 31.06904 106 ARG D CA 1
ATOM 3685 C C . ARG D 1 31 ? -24.40210 21.91468 -58.39742 1.000 30.82776 106 ARG D C 1
ATOM 3686 O O . ARG D 1 31 ? -24.37281 21.92791 -57.15593 1.000 32.57836 106 ARG D O 1
ATOM 3694 N N . LYS D 1 32 ? -24.17693 22.99218 -59.15070 1.000 32.10849 107 LYS D N 1
ATOM 3695 C CA . LYS D 1 32 ? -23.78553 24.30632 -58.62332 1.000 33.31634 107 LYS D CA 1
ATOM 3696 C C . LYS D 1 32 ? -22.57995 24.22063 -57.68877 1.000 31.87658 107 LYS D C 1
ATOM 3697 O O . LYS D 1 32 ? -22.50988 24.90433 -56.66552 1.000 34.40400 107 LYS D O 1
ATOM 3703 N N . ILE D 1 33 ? -21.62308 23.37020 -58.05534 1.000 29.95725 108 ILE D N 1
ATOM 3704 C CA . ILE D 1 33 ? -20.33723 23.27143 -57.36612 1.000 28.58352 108 ILE D CA 1
ATOM 3705 C C . ILE D 1 33 ? -19.42251 24.36802 -57.91117 1.000 29.46892 108 ILE D C 1
ATOM 3706 O O . ILE D 1 33 ? -19.08141 24.36133 -59.09938 1.000 30.76953 108 ILE D O 1
ATOM 3711 N N . GLY D 1 34 ? -19.04334 25.31141 -57.05213 1.000 26.94747 109 GLY D N 1
ATOM 3712 C CA . GLY D 1 34 ? -18.17865 26.41183 -57.48442 1.000 27.83336 109 GLY D CA 1
ATOM 3713 C C . GLY D 1 34 ? -16.80137 25.90774 -57.88515 1.000 28.92298 109 GLY D C 1
ATOM 3714 O O . GLY D 1 34 ? -16.22965 25.01854 -57.25262 1.000 28.26707 109 GLY D O 1
ATOM 3715 N N . ALA D 1 35 ? -16.27534 26.46901 -58.96433 1.000 27.61070 110 ALA D N 1
ATOM 3716 C CA . ALA D 1 35 ? -14.94226 26.06387 -59.40314 1.000 26.47194 110 ALA D CA 1
ATOM 3717 C C . ALA D 1 35 ? -14.22980 27.26066 -59.99809 1.000 24.45923 110 ALA D C 1
ATOM 3718 O O . ALA D 1 35 ? -14.85294 28.15090 -60.57757 1.000 30.60077 110 ALA D O 1
ATOM 3720 N N . LEU D 1 36 ? -12.90900 27.27449 -59.83789 1.000 28.57194 111 LEU D N 1
ATOM 3721 C CA . LEU D 1 36 ? -12.08426 28.36511 -60.35023 1.000 26.66860 111 LEU D CA 1
ATOM 3722 C C . LEU D 1 36 ? -10.76297 27.75350 -60.79037 1.000 27.80770 111 LEU D C 1
ATOM 3723 O O . LEU D 1 36 ? -10.01212 27.23693 -59.96220 1.000 27.17612 111 LEU D O 1
ATOM 3728 N N . VAL D 1 37 ? -10.49250 27.77862 -62.08781 1.000 27.97166 112 VAL D N 1
ATOM 3729 C CA . VAL D 1 37 ? -9.31047 27.11058 -62.64911 1.000 24.31950 112 VAL D CA 1
ATOM 3730 C C . VAL D 1 37 ? -8.59140 28.09023 -63.55388 1.000 25.79367 112 VAL D C 1
ATOM 3731 O O . VAL D 1 37 ? -9.16927 28.54560 -64.54911 1.000 27.80043 112 VAL D O 1
ATOM 3735 N N . ALA D 1 38 ? -7.32871 28.38948 -63.23626 1.000 25.41261 113 ALA D N 1
ATOM 3736 C CA . ALA D 1 38 ? -6.52110 29.32332 -64.01407 1.000 26.56999 113 ALA D CA 1
ATOM 3737 C C . ALA D 1 38 ? -5.39185 28.54632 -64.67755 1.000 29.10934 113 ALA D C 1
ATOM 3738 O O . ALA D 1 38 ? -4.68563 27.79795 -64.00254 1.000 29.00385 113 ALA D O 1
ATOM 3740 N N . ILE D 1 39 ? -5.22481 28.72445 -65.98713 1.000 30.29696 114 ILE D N 1
ATOM 3741 C CA . ILE D 1 39 ? -4.16324 28.06586 -66.75209 1.000 30.13437 114 ILE D CA 1
ATOM 3742 C C . ILE D 1 39 ? -3.09447 29.10318 -67.09025 1.000 30.16417 114 ILE D C 1
ATOM 3743 O O . ILE D 1 39 ? -3.37349 30.09670 -67.78020 1.000 33.88749 114 ILE D O 1
ATOM 3748 N N . GLN D 1 40 ? -1.88124 28.88280 -66.59941 1.000 30.73878 115 GLN D N 1
ATOM 3749 C CA . GLN D 1 40 ? -0.77660 29.77899 -66.91654 1.000 31.06938 115 GLN D CA 1
ATOM 3750 C C . GLN D 1 40 ? -0.43843 29.71433 -68.39946 1.000 33.59699 115 GLN D C 1
ATOM 3751 O O . GLN D 1 40 ? -0.40914 28.63516 -69.00980 1.000 33.96386 115 GLN D O 1
ATOM 3757 N N . ARG D 1 41 ? -0.20443 30.88678 -68.99121 1.000 36.53001 116 ARG D N 1
ATOM 3758 C CA . ARG D 1 41 ? 0.23700 30.93097 -70.37463 1.000 35.23969 116 ARG D CA 1
ATOM 3759 C C . ARG D 1 41 ? 1.62943 31.56628 -70.42984 1.000 36.02450 116 ARG D C 1
ATOM 3760 O O . ARG D 1 41 ? 2.57966 30.99611 -69.88981 1.000 38.22810 116 ARG D O 1
ATOM 3768 N N . VAL D 1 42 ? 1.78810 32.73259 -71.06113 1.000 36.36606 117 VAL D N 1
ATOM 3769 C CA . VAL D 1 42 ? 3.12889 33.31278 -71.14880 1.000 34.68195 117 VAL D CA 1
ATOM 3770 C C . VAL D 1 42 ? 3.51478 34.00180 -69.84305 1.000 39.18846 117 VAL D C 1
ATOM 3771 O O . VAL D 1 42 ? 4.66228 33.89513 -69.39002 1.000 38.67229 117 VAL D O 1
ATOM 3775 N N . ARG D 1 43 ? 2.57714 34.72215 -69.21940 1.000 33.95900 118 ARG D N 1
ATOM 3776 C CA . ARG D 1 43 ? 2.88708 35.47606 -68.00784 1.000 36.11563 118 ARG D CA 1
ATOM 3777 C C . ARG D 1 43 ? 2.94571 34.54312 -66.80979 1.000 39.53646 118 ARG D C 1
ATOM 3778 O O . ARG D 1 43 ? 2.00140 33.77808 -66.56237 1.000 35.06244 118 ARG D O 1
ATOM 3786 N N . THR D 1 44 ? 4.04107 34.61263 -66.05164 1.000 29.81352 119 THR D N 1
ATOM 3787 C CA . THR D 1 44 ? 4.16718 33.73324 -64.89198 1.000 29.92063 119 THR D CA 1
ATOM 3788 C C . THR D 1 44 ? 3.05262 34.00158 -63.87180 1.000 32.35378 119 THR D C 1
ATOM 3789 O O . THR D 1 44 ? 2.69553 35.15294 -63.59354 1.000 32.77966 119 THR D O 1
ATOM 3793 N N . LEU D 1 45 ? 2.49356 32.91649 -63.33239 1.000 34.27322 120 LEU D N 1
ATOM 3794 C CA . LEU D 1 45 ? 1.52307 32.96048 -62.24575 1.000 33.59676 120 LEU D CA 1
ATOM 3795 C C . LEU D 1 45 ? 2.14195 32.57827 -60.90720 1.000 34.48098 120 LEU D C 1
ATOM 3796 O O . LEU D 1 45 ? 1.41800 32.25666 -59.96132 1.000 35.66144 120 LEU D O 1
ATOM 3801 N N . GLN D 1 46 ? 3.46704 32.67325 -60.79279 1.000 32.66838 121 GLN D N 1
ATOM 3802 C CA . GLN D 1 46 ? 4.15772 32.12179 -59.63089 1.000 35.54325 121 GLN D CA 1
ATOM 3803 C C . GLN D 1 46 ? 3.74788 32.82968 -58.35155 1.000 33.01145 121 GLN D C 1
ATOM 3804 O O . GLN D 1 46 ? 3.72142 32.21097 -57.28201 1.000 36.57168 121 GLN D O 1
ATOM 3810 N N . GLU D 1 47 ? 3.45840 34.12460 -58.43846 1.000 32.81624 122 GLU D N 1
ATOM 3811 C CA . GLU D 1 47 ? 3.04546 34.87048 -57.25571 1.000 38.07812 122 GLU D CA 1
ATOM 3812 C C . GLU D 1 47 ? 1.80981 34.24239 -56.62706 1.000 36.89609 122 GLU D C 1
ATOM 3813 O O . GLU D 1 47 ? 1.68712 34.17735 -55.39853 1.000 36.60912 122 GLU D O 1
ATOM 3819 N N . TYR D 1 48 ? 0.90260 33.75570 -57.45727 1.000 32.34212 123 TYR D N 1
ATOM 3820 C CA . TYR D 1 48 ? -0.30849 33.11616 -56.95219 1.000 36.52944 123 TYR D CA 1
ATOM 3821 C C . TYR D 1 48 ? -0.09006 31.64042 -56.66701 1.000 33.39562 123 TYR D C 1
ATOM 3822 O O . TYR D 1 48 ? -0.64443 31.11715 -55.69117 1.000 35.45281 123 TYR D O 1
ATOM 3831 N N . ILE D 1 49 ? 0.74292 30.96452 -57.46406 1.000 31.04914 124 ILE D N 1
ATOM 3832 C CA . ILE D 1 49 ? 1.02488 29.56204 -57.20227 1.000 29.50960 124 ILE D CA 1
ATOM 3833 C C . ILE D 1 49 ? 1.59269 29.39322 -55.80014 1.000 34.82940 124 ILE D C 1
ATOM 3834 O O . ILE D 1 49 ? 1.24598 28.44955 -55.08199 1.000 33.68193 124 ILE D O 1
ATOM 3839 N N . SER D 1 50 ? 2.41646 30.34107 -55.36702 1.000 34.47030 125 SER D N 1
ATOM 3840 C CA . SER D 1 50 ? 3.06001 30.24665 -54.06592 1.000 36.02498 125 SER D CA 1
ATOM 3841 C C . SER D 1 50 ? 2.07347 30.25669 -52.91134 1.000 36.46981 125 SER D C 1
ATOM 3842 O O . SER D 1 50 ? 2.44663 29.86461 -51.80105 1.000 41.36558 125 SER D O 1
ATOM 3845 N N . THR D 1 51 ? 0.84100 30.72819 -53.12522 1.000 34.00868 126 THR D N 1
ATOM 3846 C CA . THR D 1 51 ? -0.13691 30.77375 -52.04714 1.000 36.74896 126 THR D CA 1
ATOM 3847 C C . THR D 1 51 ? -0.94938 29.49372 -51.93454 1.000 40.40861 126 THR D C 1
ATOM 3848 O O . THR D 1 51 ? -1.76132 29.37835 -51.01017 1.000 37.35548 126 THR D O 1
ATOM 3852 N N . GLY D 1 52 ? -0.78039 28.55074 -52.85970 1.000 32.35192 127 GLY D N 1
ATOM 3853 C CA . GLY D 1 52 ? -1.62728 27.38094 -52.91739 1.000 28.78208 127 GLY D CA 1
ATOM 3854 C C . GLY D 1 52 ? -1.02492 26.15940 -52.23422 1.000 31.56309 127 GLY D C 1
ATOM 3855 O O . GLY D 1 52 ? 0.06954 26.19013 -51.68048 1.000 34.04931 127 GLY D O 1
ATOM 3856 N N . ILE D 1 53 ? -1.77629 25.06205 -52.30166 1.000 30.86050 128 ILE D N 1
ATOM 3857 C CA . ILE D 1 53 ? -1.34161 23.77251 -51.76959 1.000 26.01517 128 ILE D CA 1
ATOM 3858 C C . ILE D 1 53 ? -0.70599 22.99611 -52.91935 1.000 29.05497 128 ILE D C 1
ATOM 3859 O O . ILE D 1 53 ? -1.38900 22.73846 -53.91925 1.000 28.05613 128 ILE D O 1
ATOM 3864 N N . PRO D 1 54 ? 0.57234 22.63752 -52.83297 1.000 29.45498 129 PRO D N 1
ATOM 3865 C CA . PRO D 1 54 ? 1.23100 21.94873 -53.95902 1.000 34.24638 129 PRO D CA 1
ATOM 3866 C C . PRO D 1 54 ? 0.66699 20.55372 -54.21367 1.000 32.39400 129 PRO D C 1
ATOM 3867 O O . PRO D 1 54 ? 0.62197 19.71010 -53.31400 1.000 30.40239 129 PRO D O 1
ATOM 3871 N N . LEU D 1 55 ? 0.28522 20.30607 -55.46892 1.000 30.13441 130 LEU D N 1
ATOM 3872 C CA . LEU D 1 55 ? -0.11055 18.99039 -55.96772 1.000 29.80836 130 LEU D CA 1
ATOM 3873 C C . LEU D 1 55 ? 0.79790 18.44923 -57.06118 1.000 33.35713 130 LEU D C 1
ATOM 3874 O O . LEU D 1 55 ? 1.12133 17.25874 -57.03282 1.000 31.86718 130 LEU D O 1
ATOM 3879 N N . ASP D 1 56 ? 1.19153 19.27270 -58.04614 1.000 33.27385 131 ASP D N 1
ATOM 3880 C CA . ASP D 1 56 ? 1.97823 18.79585 -59.19860 1.000 33.34565 131 ASP D CA 1
ATOM 3881 C C . ASP D 1 56 ? 1.38222 17.49537 -59.75976 1.000 30.00507 131 ASP D C 1
ATOM 3882 O O . ASP D 1 56 ? 2.10071 16.52344 -60.02659 1.000 35.98438 131 ASP D O 1
ATOM 3887 N N . ALA D 1 57 ? 0.04383 17.46594 -59.89788 1.000 31.87578 132 ALA D N 1
ATOM 3888 C CA . ALA D 1 57 ? -0.72346 16.26835 -60.24817 1.000 31.74438 132 ALA D CA 1
ATOM 3889 C C . ALA D 1 57 ? -1.14682 16.23942 -61.71740 1.000 32.42953 132 ALA D C 1
ATOM 3890 O O . ALA D 1 57 ? -1.44048 17.27386 -62.33171 1.000 32.58346 132 ALA D O 1
ATOM 3892 N N . LYS D 1 58 ? -1.24250 15.02842 -62.25643 1.000 29.32802 133 LYS D N 1
ATOM 3893 C CA . LYS D 1 58 ? -1.81264 14.84226 -63.58570 1.000 31.36068 133 LYS D CA 1
ATOM 3894 C C . LYS D 1 58 ? -3.26406 15.31489 -63.59203 1.000 32.48980 133 LYS D C 1
ATOM 3895 O O . LYS D 1 58 ? -3.99185 15.20338 -62.58887 1.000 30.22478 133 LYS D O 1
ATOM 3901 N N . ILE D 1 59 ? -3.68636 15.86291 -64.72767 1.000 29.80048 134 ILE D N 1
ATOM 3902 C CA . ILE D 1 59 ? -5.02908 16.43874 -64.84969 1.000 29.14984 134 ILE D CA 1
ATOM 3903 C C . ILE D 1 59 ? -6.01282 15.34735 -65.25189 1.000 29.31026 134 ILE D C 1
ATOM 3904 O O . ILE D 1 59 ? -5.79283 14.62025 -66.22520 1.000 29.29097 134 ILE D O 1
ATOM 3909 N N . SER D 1 60 ? -7.11441 15.22852 -64.51007 1.000 26.07189 135 SER D N 1
ATOM 3910 C CA . SER D 1 60 ? -8.19586 14.34986 -64.92468 1.000 26.39591 135 SER D CA 1
ATOM 3911 C C . SER D 1 60 ? -9.50825 14.99744 -64.51726 1.000 30.74064 135 SER D C 1
ATOM 3912 O O . SER D 1 60 ? -9.54750 15.82760 -63.60093 1.000 27.85188 135 SER D O 1
ATOM 3915 N N . ALA D 1 61 ? -10.58363 14.63388 -65.22375 1.000 26.12585 136 ALA D N 1
ATOM 3916 C CA . ALA D 1 61 ? -11.90007 15.11300 -64.78923 1.000 29.13868 136 ALA D CA 1
ATOM 3917 C C . ALA D 1 61 ? -12.16586 14.71703 -63.34510 1.000 27.25767 136 ALA D C 1
ATOM 3918 O O . ALA D 1 61 ? -12.67656 15.52660 -62.55092 1.000 27.30236 136 ALA D O 1
ATOM 3920 N N . GLU D 1 62 ? -11.81703 13.47510 -62.98708 1.000 25.64780 137 GLU D N 1
ATOM 3921 C CA . GLU D 1 62 ? -12.09793 12.95588 -61.64435 1.000 25.05156 137 GLU D CA 1
ATOM 3922 C C . GLU D 1 62 ? -11.37447 13.75513 -60.56979 1.000 28.14616 137 GLU D C 1
ATOM 3923 O O . GLU D 1 62 ? -11.96336 14.09435 -59.53403 1.000 29.83152 137 GLU D O 1
ATOM 3929 N N . LEU D 1 63 ? -10.09024 14.07330 -60.78808 1.000 23.44427 138 LEU D N 1
ATOM 3930 C CA . LEU D 1 63 ? -9.39243 14.86970 -59.78750 1.000 22.82319 138 LEU D CA 1
ATOM 3931 C C . LEU D 1 63 ? -9.95856 16.28569 -59.68798 1.000 25.67312 138 LEU D C 1
ATOM 3932 O O . LEU D 1 63 ? -10.10275 16.81777 -58.57808 1.000 25.13153 138 LEU D O 1
ATOM 3937 N N . LEU D 1 64 ? -10.25493 16.93560 -60.82179 1.000 24.52878 139 LEU D N 1
ATOM 3938 C CA . LEU D 1 64 ? -10.83674 18.27003 -60.76222 1.000 23.01679 139 LEU D CA 1
ATOM 3939 C C . LEU D 1 64 ? -12.13988 18.25894 -59.96927 1.000 27.10909 139 LEU D C 1
ATOM 3940 O O . LEU D 1 64 ? -12.36721 19.13459 -59.12984 1.000 26.50752 139 LEU D O 1
ATOM 3945 N N . ILE D 1 65 ? -12.99024 17.26375 -60.20563 1.000 24.60972 140 ILE D N 1
ATOM 3946 C CA . ILE D 1 65 ? -14.25083 17.19387 -59.45419 1.000 23.75191 140 ILE D CA 1
ATOM 3947 C C . ILE D 1 65 ? -13.97143 17.01854 -57.96598 1.000 24.85250 140 ILE D C 1
ATOM 3948 O O . ILE D 1 65 ? -14.52451 17.74050 -57.12401 1.000 26.77974 140 ILE D O 1
ATOM 3953 N N . ASN D 1 66 ? -13.09209 16.06715 -57.61190 1.000 25.18671 141 ASN D N 1
ATOM 3954 C CA . ASN D 1 66 ? -12.81431 15.82835 -56.19662 1.000 23.47764 141 ASN D CA 1
ATOM 3955 C C . ASN D 1 66 ? -12.24159 17.06401 -55.51264 1.000 26.49492 141 ASN D C 1
ATOM 3956 O O . ASN D 1 66 ? -12.49832 17.28850 -54.31966 1.000 25.79207 141 ASN D O 1
ATOM 3961 N N . ILE D 1 67 ? -11.43396 17.85031 -56.22850 1.000 23.14963 142 ILE D N 1
ATOM 3962 C CA . ILE D 1 67 ? -10.86834 19.05158 -55.62344 1.000 22.99477 142 ILE D CA 1
ATOM 3963 C C . ILE D 1 67 ? -11.96899 20.01018 -55.16817 1.000 21.20648 142 ILE D C 1
ATOM 3964 O O . ILE D 1 67 ? -11.87359 20.61247 -54.09297 1.000 24.50785 142 ILE D O 1
ATOM 3969 N N . PHE D 1 68 ? -12.97840 20.23198 -56.00180 1.000 24.43932 143 PHE D N 1
ATOM 3970 C CA . PHE D 1 68 ? -13.92077 21.32139 -55.74694 1.000 25.30055 143 PHE D CA 1
ATOM 3971 C C . PHE D 1 68 ? -15.15038 20.91001 -54.94600 1.000 28.63268 143 PHE D C 1
ATOM 3972 O O . PHE D 1 68 ? -16.00551 21.76885 -54.67069 1.000 28.06654 143 PHE D O 1
ATOM 3980 N N . ILE D 1 69 ? -15.25176 19.65292 -54.52389 1.000 27.69228 144 ILE D N 1
ATOM 3981 C CA . ILE D 1 69 ? -16.40749 19.25419 -53.70504 1.000 27.12411 144 ILE D CA 1
ATOM 3982 C C . ILE D 1 69 ? -16.55900 20.22462 -52.53716 1.000 29.81428 144 ILE D C 1
ATOM 3983 O O . ILE D 1 69 ? -15.56841 20.50718 -51.85056 1.000 29.30360 144 ILE D O 1
ATOM 3988 N N . PRO D 1 70 ? -17.75568 20.77368 -52.29125 1.000 30.23778 145 PRO D N 1
ATOM 3989 C CA . PRO D 1 70 ? -17.89920 21.79034 -51.23796 1.000 33.50458 145 PRO D CA 1
ATOM 3990 C C . PRO D 1 70 ? -17.47274 21.27232 -49.87059 1.000 36.28734 145 PRO D C 1
ATOM 3991 O O . PRO D 1 70 ? -17.61137 20.08669 -49.55969 1.000 33.28405 145 PRO D O 1
ATOM 3995 N N . ASN D 1 71 ? -16.98338 22.20215 -49.04263 1.000 38.41802 146 ASN D N 1
ATOM 3996 C CA . ASN D 1 71 ? -16.67860 21.95384 -47.63329 1.000 34.87326 146 ASN D CA 1
ATOM 3997 C C . ASN D 1 71 ? -15.59700 20.88542 -47.46358 1.000 34.40810 146 ASN D C 1
ATOM 3998 O O . ASN D 1 71 ? -15.66500 20.07099 -46.53971 1.000 38.72605 146 ASN D O 1
ATOM 4003 N N . THR D 1 72 ? -14.61152 20.88025 -48.35974 1.000 31.55068 147 THR D N 1
ATOM 4004 C CA . THR D 1 72 ? -13.46117 19.98487 -48.31810 1.000 27.79763 147 THR D CA 1
ATOM 4005 C C . THR D 1 72 ? -12.16892 20.78827 -48.21220 1.000 36.49131 147 THR D C 1
ATOM 4006 O O . THR D 1 72 ? -12.14285 21.98994 -48.51271 1.000 34.47144 147 THR D O 1
ATOM 4010 N N . PRO D 1 73 ? -11.06656 20.14931 -47.80596 1.000 36.16746 148 PRO D N 1
ATOM 4011 C CA . PRO D 1 73 ? -9.81709 20.91080 -47.62322 1.000 36.82147 148 PRO D CA 1
ATOM 4012 C C . PRO D 1 73 ? -9.31545 21.63608 -48.85336 1.000 31.15046 148 PRO D C 1
ATOM 4013 O O . PRO D 1 73 ? -8.73246 22.71878 -48.69413 1.000 37.83815 148 PRO D O 1
ATOM 4017 N N . LEU D 1 74 ? -9.51282 21.10454 -50.06852 1.000 26.69852 149 LEU D N 1
ATOM 4018 C CA . LEU D 1 74 ? -8.92838 21.69208 -51.26930 1.000 26.41713 149 LEU D CA 1
ATOM 4019 C C . LEU D 1 74 ? -9.85259 22.66798 -51.98397 1.000 31.57711 149 LEU D C 1
ATOM 4020 O O . LEU D 1 74 ? -9.40535 23.34433 -52.91125 1.000 29.82110 149 LEU D O 1
ATOM 4025 N N . HIS D 1 75 ? -11.13433 22.77618 -51.59186 1.000 28.34893 150 HIS D N 1
ATOM 4026 C CA . HIS D 1 75 ? -12.06742 23.39781 -52.52681 1.000 29.79924 150 HIS D CA 1
ATOM 4027 C C . HIS D 1 75 ? -11.96703 24.91861 -52.60888 1.000 31.06730 150 HIS D C 1
ATOM 4028 O O . HIS D 1 75 ? -12.37627 25.49064 -53.62424 1.000 33.29500 150 HIS D O 1
ATOM 4035 N N . ASP D 1 76 ? -11.52895 25.59035 -51.54720 1.000 31.51487 151 ASP D N 1
ATOM 4036 C CA . ASP D 1 76 ? -11.59334 27.05148 -51.45905 1.000 34.40132 151 ASP D CA 1
ATOM 4037 C C . ASP D 1 76 ? -10.38354 27.67998 -52.15474 1.000 39.76890 151 ASP D C 1
ATOM 4038 O O . ASP D 1 76 ? -9.25567 27.51862 -51.69206 1.000 52.15326 151 ASP D O 1
ATOM 4043 N N . GLY D 1 77 ? -10.62359 28.43255 -53.21794 1.000 36.99937 152 GLY D N 1
ATOM 4044 C CA . GLY D 1 77 ? -9.57524 29.13747 -53.93114 1.000 32.48512 152 GLY D CA 1
ATOM 4045 C C . GLY D 1 77 ? -9.37197 28.54255 -55.31402 1.000 34.56773 152 GLY D C 1
ATOM 4046 O O . GLY D 1 77 ? -10.14395 27.70437 -55.78352 1.000 31.04212 152 GLY D O 1
ATOM 4047 N N . ALA D 1 78 ? -8.29774 28.98126 -55.97196 1.000 34.42872 153 ALA D N 1
ATOM 4048 C CA . ALA D 1 78 ? -8.09918 28.64090 -57.37703 1.000 30.09083 153 ALA D CA 1
ATOM 4049 C C . ALA D 1 78 ? -7.20594 27.42218 -57.53240 1.000 26.45270 153 ALA D C 1
ATOM 4050 O O . ALA D 1 78 ? -6.20438 27.28109 -56.84013 1.000 26.67446 153 ALA D O 1
ATOM 4052 N N . VAL D 1 79 ? -7.57467 26.54845 -58.44366 1.000 24.57184 154 VAL D N 1
ATOM 4053 C CA . VAL D 1 79 ? -6.60769 25.61875 -59.03655 1.000 22.80916 154 VAL D CA 1
ATOM 4054 C C . VAL D 1 79 ? -5.79297 26.37870 -60.07534 1.000 26.62699 154 VAL D C 1
ATOM 4055 O O . VAL D 1 79 ? -6.35291 27.15189 -60.86190 1.000 26.40169 154 VAL D O 1
ATOM 4059 N N . ILE D 1 80 ? -4.47181 26.15345 -60.11273 1.000 27.63946 155 ILE D N 1
ATOM 4060 C CA . ILE D 1 80 ? -3.60707 26.74477 -61.13161 1.000 29.07252 155 ILE D CA 1
ATOM 4061 C C . ILE D 1 80 ? -2.88199 25.63368 -61.88846 1.000 28.38128 155 ILE D C 1
ATOM 4062 O O . ILE D 1 80 ? -2.26069 24.75968 -61.27792 1.000 29.21398 155 ILE D O 1
ATOM 4067 N N . ILE D 1 81 ? -2.99277 25.67624 -63.21117 1.000 24.93152 156 ILE D N 1
ATOM 4068 C CA . ILE D 1 81 ? -2.43108 24.69811 -64.12892 1.000 24.75606 156 ILE D CA 1
ATOM 4069 C C . ILE D 1 81 ? -1.16629 25.30291 -64.72114 1.000 26.86505 156 ILE D C 1
ATOM 4070 O O . ILE D 1 81 ? -1.18656 26.42755 -65.25646 1.000 29.93869 156 ILE D O 1
ATOM 4075 N N . LYS D 1 82 ? -0.06176 24.55391 -64.65115 1.000 26.72423 157 LYS D N 1
ATOM 4076 C CA . LYS D 1 82 ? 1.21524 24.99559 -65.18469 1.000 29.37116 157 LYS D CA 1
ATOM 4077 C C . LYS D 1 82 ? 1.89331 23.76770 -65.76200 1.000 35.42003 157 LYS D C 1
ATOM 4078 O O . LYS D 1 82 ? 1.91883 22.73024 -65.10114 1.000 32.55427 157 LYS D O 1
ATOM 4084 N N . GLU D 1 83 ? 2.39535 23.87837 -66.99397 1.000 32.21040 158 GLU D N 1
ATOM 4085 C CA . GLU D 1 83 ? 3.07791 22.77827 -67.68526 1.000 36.70462 158 GLU D CA 1
ATOM 4086 C C . GLU D 1 83 ? 2.23253 21.49637 -67.65560 1.000 41.66792 158 GLU D C 1
ATOM 4087 O O . GLU D 1 83 ? 2.69933 20.41831 -67.29091 1.000 38.66626 158 GLU D O 1
ATOM 4093 N N . GLU D 1 84 ? 0.96618 21.62255 -68.04391 1.000 37.23996 159 GLU D N 1
ATOM 4094 C CA . GLU D 1 84 ? 0.06599 20.47637 -68.21451 1.000 42.86510 159 GLU D CA 1
ATOM 4095 C C . GLU D 1 84 ? -0.15768 19.67855 -66.91828 1.000 35.48612 159 GLU D C 1
ATOM 4096 O O . GLU D 1 84 ? -0.51954 18.49690 -66.97338 1.000 39.31633 159 GLU D O 1
ATOM 4102 N N . ARG D 1 85 ? 0.05637 20.28370 -65.75230 1.000 29.82275 160 ARG D N 1
ATOM 4103 C CA . ARG D 1 85 ? -0.26794 19.65112 -64.47469 1.000 29.68047 160 ARG D CA 1
ATOM 4104 C C . ARG D 1 85 ? -1.02982 20.62069 -63.58673 1.000 31.87708 160 ARG D C 1
ATOM 4105 O O . ARG D 1 85 ? -0.95710 21.83898 -63.76706 1.000 27.37209 160 ARG D O 1
ATOM 4113 N N . ILE D 1 86 ? -1.74075 20.06306 -62.60495 1.000 26.84582 161 ILE D N 1
ATOM 4114 C CA . ILE D 1 86 ? -2.31174 20.88656 -61.53377 1.000 21.96347 161 ILE D CA 1
ATOM 4115 C C . ILE D 1 86 ? -1.15949 21.23234 -60.59977 1.000 23.63902 161 ILE D C 1
ATOM 4116 O O . ILE D 1 86 ? -0.70385 20.39313 -59.81577 1.000 28.99395 161 ILE D O 1
ATOM 4121 N N . ALA D 1 87 ? -0.66640 22.46873 -60.68891 1.000 25.66733 162 ALA D N 1
ATOM 4122 C CA . ALA D 1 87 ? 0.42468 22.89138 -59.82379 1.000 25.94191 162 ALA D CA 1
ATOM 4123 C C . ALA D 1 87 ? -0.02888 22.93849 -58.37724 1.000 32.64024 162 ALA D C 1
ATOM 4124 O O . ALA D 1 87 ? 0.59097 22.31646 -57.50425 1.000 28.03292 162 ALA D O 1
ATOM 4126 N N . VAL D 1 88 ? -1.11866 23.68101 -58.11539 1.000 31.48606 163 VAL D N 1
ATOM 4127 C CA . VAL D 1 88 ? -1.65081 23.91112 -56.78003 1.000 25.89225 163 VAL D CA 1
ATOM 4128 C C . VAL D 1 88 ? -3.17535 23.97774 -56.84267 1.000 29.58168 163 VAL D C 1
ATOM 4129 O O . VAL D 1 88 ? -3.78286 24.24202 -57.88846 1.000 24.33164 163 VAL D O 1
ATOM 4133 N N . THR D 1 89 ? -3.78754 23.74664 -55.69539 1.000 27.20199 164 THR D N 1
ATOM 4134 C CA . THR D 1 89 ? -5.17427 24.14683 -55.46248 1.000 23.59776 164 THR D CA 1
ATOM 4135 C C . THR D 1 89 ? -5.16997 25.27840 -54.44949 1.000 24.21206 164 THR D C 1
ATOM 4136 O O . THR D 1 89 ? -4.13489 25.62071 -53.86974 1.000 30.57677 164 THR D O 1
ATOM 4140 N N . SER D 1 90 ? -6.36020 25.81668 -54.18619 1.000 29.55393 165 SER D N 1
ATOM 4141 C CA . SER D 1 90 ? -6.58994 26.67066 -53.02781 1.000 32.36617 165 SER D CA 1
ATOM 4142 C C . SER D 1 90 ? -5.76125 27.94619 -53.08186 1.000 32.44675 165 SER D C 1
ATOM 4143 O O . SER D 1 90 ? -5.42379 28.51551 -52.03853 1.000 32.33786 165 SER D O 1
ATOM 4146 N N . ALA D 1 91 ? -5.45933 28.42287 -54.28373 1.000 31.55516 166 ALA D N 1
ATOM 4147 C CA . ALA D 1 91 ? -4.61487 29.60527 -54.42937 1.000 31.90070 166 ALA D CA 1
ATOM 4148 C C . ALA D 1 91 ? -5.43248 30.89702 -54.43712 1.000 35.52178 166 ALA D C 1
ATOM 4149 O O . ALA D 1 91 ? -6.60116 30.93684 -54.84645 1.000 30.93527 166 ALA D O 1
ATOM 4151 N N . TYR D 1 92 ? -4.79907 31.96239 -53.94871 1.000 34.86102 167 TYR D N 1
ATOM 4152 C CA . TYR D 1 92 ? -5.35981 33.30063 -54.03193 1.000 41.19890 167 TYR D CA 1
ATOM 4153 C C . TYR D 1 92 ? -5.11677 33.88933 -55.41450 1.000 47.08482 167 TYR D C 1
ATOM 4154 O O . TYR D 1 92 ? -4.02987 33.75679 -55.97860 1.000 43.04183 167 TYR D O 1
ATOM 4163 N N . LEU D 1 93 ? -6.14063 34.53182 -55.96290 1.000 38.65999 168 LEU D N 1
ATOM 4164 C CA . LEU D 1 93 ? -6.01959 35.33522 -57.16843 1.000 41.60579 168 LEU D CA 1
ATOM 4165 C C . LEU D 1 93 ? -6.52312 36.74408 -56.86867 1.000 50.37864 168 LEU D C 1
ATOM 4166 O O . LEU D 1 93 ? -7.37430 36.91865 -55.99140 1.000 46.12169 168 LEU D O 1
ATOM 4171 N N . PRO D 1 94 ? -6.00260 37.77471 -57.54011 1.000 54.88734 169 PRO D N 1
ATOM 4172 C CA . PRO D 1 94 ? -6.41111 39.14157 -57.19292 1.000 51.73322 169 PRO D CA 1
ATOM 4173 C C . PRO D 1 94 ? -7.85058 39.42789 -57.61597 1.000 47.37635 169 PRO D C 1
ATOM 4174 O O . PRO D 1 94 ? -8.23935 39.18239 -58.75953 1.000 51.50284 169 PRO D O 1
ATOM 4178 N N . LEU D 1 95 ? -8.64246 39.94816 -56.68695 1.000 50.06582 170 LEU D N 1
ATOM 4179 C CA . LEU D 1 95 ? -9.99731 40.36575 -57.01921 1.000 45.92660 170 LEU D CA 1
ATOM 4180 C C . LEU D 1 95 ? -9.98689 41.68279 -57.78867 1.000 54.00358 170 LEU D C 1
ATOM 4181 O O . LEU D 1 95 ? -9.29948 42.64084 -57.41321 1.000 55.95750 170 LEU D O 1
ATOM 4186 N N . THR D 1 96 ? -10.77709 41.73667 -58.85705 1.000 54.23289 171 THR D N 1
ATOM 4187 C CA . THR D 1 96 ? -10.92203 42.97954 -59.59562 1.000 55.37205 171 THR D CA 1
ATOM 4188 C C . THR D 1 96 ? -11.54735 44.07082 -58.73237 1.000 67.46455 171 THR D C 1
ATOM 4189 O O . THR D 1 96 ? -12.27536 43.81707 -57.76633 1.000 63.24870 171 THR D O 1
ATOM 4193 N N . LYS D 1 97 ? -11.26496 45.30790 -59.11269 1.000 63.38541 172 LYS D N 1
ATOM 4194 C CA . LYS D 1 97 ? -11.89274 46.46646 -58.49869 1.000 72.83424 172 LYS D CA 1
ATOM 4195 C C . LYS D 1 97 ? -12.91902 47.12328 -59.41470 1.000 78.58268 172 LYS D C 1
ATOM 4196 O O . LYS D 1 97 ? -13.41804 48.21074 -59.09670 1.000 81.91433 172 LYS D O 1
ATOM 4202 N N . ASN D 1 98 ? -13.27097 46.47643 -60.52483 1.000 73.09826 173 ASN D N 1
ATOM 4203 C CA . ASN D 1 98 ? -14.27006 47.02913 -61.43090 1.000 79.49805 173 ASN D CA 1
ATOM 4204 C C . ASN D 1 98 ? -15.63304 47.09258 -60.75563 1.000 83.85135 173 ASN D C 1
ATOM 4205 O O . ASN D 1 98 ? -16.02780 46.18216 -60.02262 1.000 88.00176 173 ASN D O 1
ATOM 4210 N N . THR D 1 99 ? -16.35523 48.17697 -61.01076 1.000 88.40014 174 THR D N 1
ATOM 4211 C CA . THR D 1 99 ? -17.66261 48.39306 -60.41030 1.000 90.01828 174 THR D CA 1
ATOM 4212 C C . THR D 1 99 ? -18.81089 47.94610 -61.30331 1.000 91.41698 174 THR D C 1
ATOM 4213 O O . THR D 1 99 ? -19.93800 47.81853 -60.81615 1.000 92.38517 174 THR D O 1
ATOM 4217 N N . GLY D 1 100 ? -18.55690 47.70821 -62.58742 1.000 94.59355 175 GLY D N 1
ATOM 4218 C CA . GLY D 1 100 ? -19.59089 47.33210 -63.52418 1.000 90.60509 175 GLY D CA 1
ATOM 4219 C C . GLY D 1 100 ? -19.94117 45.86507 -63.56356 1.000 79.43853 175 GLY D C 1
ATOM 4220 O O . GLY D 1 100 ? -20.65198 45.43898 -64.47683 1.000 79.03262 175 GLY D O 1
ATOM 4221 N N . ILE D 1 101 ? -19.46890 45.07324 -62.60468 1.000 80.50582 176 ILE D N 1
ATOM 4222 C CA . ILE D 1 101 ? -19.73572 43.63964 -62.57853 1.000 82.52120 176 ILE D CA 1
ATOM 4223 C C . ILE D 1 101 ? -21.06799 43.40538 -61.87851 1.000 74.11802 176 ILE D C 1
ATOM 4224 O O . ILE D 1 101 ? -21.27501 43.86507 -60.74917 1.000 76.82204 176 ILE D O 1
ATOM 4229 N N . SER D 1 102 ? -21.97427 42.69453 -62.54740 1.000 74.63444 177 SER D N 1
ATOM 4230 C CA . SER D 1 102 ? -23.30882 42.48496 -62.00060 1.000 84.27536 177 SER D CA 1
ATOM 4231 C C . SER D 1 102 ? -23.25290 41.63020 -60.73821 1.000 78.93466 177 SER D C 1
ATOM 4232 O O . SER D 1 102 ? -22.36451 40.78578 -60.56443 1.000 75.04543 177 SER D O 1
ATOM 4235 N N . LYS D 1 103 ? -24.22696 41.85895 -59.85223 1.000 80.41054 178 LYS D N 1
ATOM 4236 C CA . LYS D 1 103 ? -24.32663 41.10703 -58.60572 1.000 91.35864 178 LYS D CA 1
ATOM 4237 C C . LYS D 1 103 ? -24.59346 39.62712 -58.83328 1.000 82.02468 178 LYS D C 1
ATOM 4238 O O . LYS D 1 103 ? -24.48066 38.84539 -57.88141 1.000 79.19199 178 LYS D O 1
ATOM 4244 N N . GLU D 1 104 ? -24.97321 39.23237 -60.05367 1.000 73.69287 179 GLU D N 1
ATOM 4245 C CA . GLU D 1 104 ? -25.12347 37.81490 -60.35663 1.000 78.44772 179 GLU D CA 1
ATOM 4246 C C . GLU D 1 104 ? -23.80672 37.07553 -60.16955 1.000 65.38308 179 GLU D C 1
ATOM 4247 O O . GLU D 1 104 ? -23.80108 35.89295 -59.80768 1.000 72.06325 179 GLU D O 1
ATOM 4253 N N . PHE D 1 105 ? -22.69102 37.76581 -60.36334 1.000 63.25214 180 PHE D N 1
ATOM 4254 C CA . PHE D 1 105 ? -21.37173 37.15420 -60.33185 1.000 58.86821 180 PHE D CA 1
ATOM 4255 C C . PHE D 1 105 ? -20.70983 37.40691 -58.98364 1.000 68.53914 180 PHE D C 1
ATOM 4256 O O . PHE D 1 105 ? -20.91608 38.44809 -58.35138 1.000 72.06100 180 PHE D O 1
ATOM 4264 N N . GLY D 1 106 ? -19.93584 36.42506 -58.53575 1.000 56.67761 181 GLY D N 1
ATOM 4265 C CA . GLY D 1 106 ? -19.37229 36.45713 -57.20462 1.000 58.63782 181 GLY D CA 1
ATOM 4266 C C . GLY D 1 106 ? -17.85735 36.50447 -57.16657 1.000 58.61093 181 GLY D C 1
ATOM 4267 O O . GLY D 1 106 ? -17.20628 36.90075 -58.13910 1.000 57.87612 181 GLY D O 1
ATOM 4268 N N . THR D 1 107 ? -17.29856 36.08337 -56.03043 1.000 48.26938 182 THR D N 1
ATOM 4269 C CA . THR D 1 107 ? -15.86868 36.23928 -55.78303 1.000 53.42053 182 THR D CA 1
ATOM 4270 C C . THR D 1 107 ? -15.03202 35.46278 -56.79307 1.000 45.65498 182 THR D C 1
ATOM 4271 O O . THR D 1 107 ? -13.94832 35.91497 -57.18305 1.000 39.36963 182 THR D O 1
ATOM 4275 N N . ARG D 1 108 ? -15.50564 34.28751 -57.22148 1.000 36.74761 183 ARG D N 1
ATOM 4276 C CA . ARG D 1 108 ? -14.73225 33.51262 -58.18514 1.000 36.07118 183 ARG D CA 1
ATOM 4277 C C . ARG D 1 108 ? -14.62975 34.24866 -59.51515 1.000 40.29724 183 ARG D C 1
ATOM 4278 O O . ARG D 1 108 ? -13.55669 34.28188 -60.14333 1.000 35.85389 183 ARG D O 1
ATOM 4286 N N . HIS D 1 109 ? -15.73137 34.85940 -59.95131 1.000 42.91967 184 HIS D N 1
ATOM 4287 C CA . HIS D 1 109 ? -15.69979 35.67032 -61.16411 1.000 40.34628 184 HIS D CA 1
ATOM 4288 C C . HIS D 1 109 ? -14.78681 36.87160 -61.00542 1.000 39.52959 184 HIS D C 1
ATOM 4289 O O . HIS D 1 109 ? -13.99451 37.17876 -61.90510 1.000 39.66414 184 HIS D O 1
ATOM 4296 N N . ARG D 1 110 ? -14.87987 37.55841 -59.86609 1.000 38.67367 185 ARG D N 1
ATOM 4297 C CA . ARG D 1 110 ? -14.05790 38.73983 -59.65186 1.000 41.49150 185 ARG D CA 1
ATOM 4298 C C . ARG D 1 110 ? -12.58538 38.36833 -59.62555 1.000 44.47581 185 ARG D C 1
ATOM 4299 O O . ARG D 1 110 ? -11.73250 39.15444 -60.05475 1.000 40.07412 185 ARG D O 1
ATOM 4307 N N . ALA D 1 111 ? -12.27179 37.16975 -59.13780 1.000 36.98671 186 ALA D N 1
ATOM 4308 C CA . ALA D 1 111 ? -10.89132 36.68669 -59.19000 1.000 36.45745 186 ALA D CA 1
ATOM 4309 C C . ALA D 1 111 ? -10.46238 36.37406 -60.61684 1.000 33.09235 186 ALA D C 1
ATOM 4310 O O . ALA D 1 111 ? -9.33922 36.71073 -61.02129 1.000 35.84845 18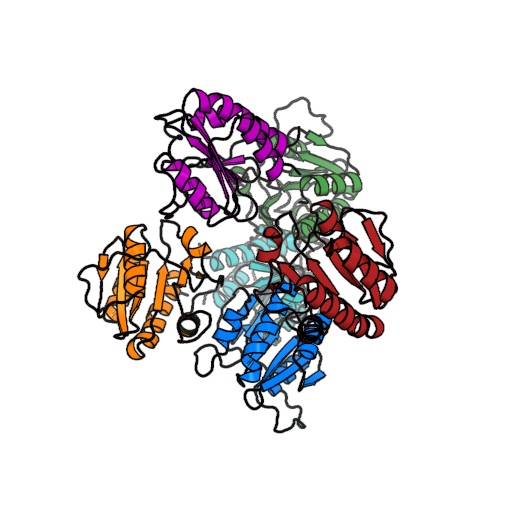6 ALA D O 1
ATOM 4312 N N . ALA D 1 112 ? -11.32504 35.70163 -61.38237 1.000 35.54518 187 ALA D N 1
ATOM 4313 C CA . ALA D 1 112 ? -11.01613 35.41931 -62.77828 1.000 34.85436 187 ALA D CA 1
ATOM 4314 C C . ALA D 1 112 ? -10.81259 36.70453 -63.56392 1.000 35.03206 187 ALA D C 1
ATOM 4315 O O . ALA D 1 112 ? -9.91226 36.78606 -64.41192 1.000 34.39424 187 ALA D O 1
ATOM 4317 N N . ILE D 1 113 ? -11.62623 37.72453 -63.27765 1.000 34.13084 188 ILE D N 1
ATOM 4318 C CA . ILE D 1 113 ? -11.49489 39.01113 -63.94651 1.000 35.54062 188 ILE D CA 1
ATOM 4319 C C . ILE D 1 113 ? -10.22861 39.71456 -63.48240 1.000 39.47396 188 ILE D C 1
ATOM 4320 O O . ILE D 1 113 ? -9.46329 40.24889 -64.29578 1.000 40.94246 188 ILE D O 1
ATOM 4325 N N . GLY D 1 114 ? -9.97606 39.70425 -62.17180 1.000 39.94300 189 GLY D N 1
ATOM 4326 C CA . GLY D 1 114 ? -8.77934 40.34365 -61.65066 1.000 39.01619 189 GLY D CA 1
ATOM 4327 C C . GLY D 1 114 ? -7.50320 39.71851 -62.18757 1.000 34.64213 189 GLY D C 1
ATOM 4328 O O . GLY D 1 114 ? -6.53766 40.42447 -62.49222 1.000 37.65441 189 GLY D O 1
ATOM 4329 N N . LEU D 1 115 ? -7.48293 38.39259 -62.33026 1.000 33.93540 190 LEU D N 1
ATOM 4330 C CA . LEU D 1 115 ? -6.28544 37.76795 -62.89006 1.000 35.89077 190 LEU D CA 1
ATOM 4331 C C . LEU D 1 115 ? -6.09172 38.17500 -64.34685 1.000 36.71905 190 LEU D C 1
ATOM 4332 O O . LEU D 1 115 ? -4.95798 38.42730 -64.79124 1.000 35.34753 190 LEU D O 1
ATOM 4337 N N . SER D 1 116 ? -7.18898 38.28314 -65.09661 1.000 35.23793 191 SER D N 1
ATOM 4338 C CA . SER D 1 116 ? -7.07990 38.54977 -66.52175 1.000 39.42398 191 SER D CA 1
ATOM 4339 C C . SER D 1 116 ? -6.75080 40.00894 -66.79777 1.000 40.52745 191 SER D C 1
ATOM 4340 O O . SER D 1 116 ? -6.30090 40.33753 -67.90474 1.000 46.34468 191 SER D O 1
ATOM 4343 N N . GLU D 1 117 ? -6.90433 40.87621 -65.79344 1.000 40.68732 192 GLU D N 1
ATOM 4344 C CA . GLU D 1 117 ? -6.47550 42.26428 -65.91968 1.000 48.19922 192 GLU D CA 1
ATOM 4345 C C . GLU D 1 117 ? -4.95872 42.37636 -65.97300 1.000 50.65688 192 GLU D C 1
ATOM 4346 O O . GLU D 1 117 ? -4.43459 43.30494 -66.59161 1.000 46.70675 192 GLU D O 1
ATOM 4352 N N . VAL D 1 118 ? -4.24318 41.44720 -65.33186 1.000 46.35686 193 VAL D N 1
ATOM 4353 C CA . VAL D 1 118 ? -2.80274 41.55389 -65.14524 1.000 49.01861 193 VAL D CA 1
ATOM 4354 C C . VAL D 1 118 ? -2.03926 40.38096 -65.74893 1.000 49.94605 193 VAL D C 1
ATOM 4355 O O . VAL D 1 118 ? -0.84097 40.23552 -65.50046 1.000 52.69295 193 VAL D O 1
ATOM 4359 N N . SER D 1 119 ? -2.68681 39.56374 -66.56711 1.000 43.27350 194 SER D N 1
ATOM 4360 C CA . SER D 1 119 ? -2.00758 38.39751 -67.11292 1.000 46.87336 194 SER D CA 1
ATOM 4361 C C . SER D 1 119 ? -2.75219 37.93020 -68.34988 1.000 43.18062 194 SER D C 1
ATOM 4362 O O . SER D 1 119 ? -3.87380 38.35967 -68.62868 1.000 41.37464 194 SER D O 1
ATOM 4365 N N . ASP D 1 120 ? -2.10459 37.03843 -69.09345 1.000 40.23530 195 ASP D N 1
ATOM 4366 C CA . ASP D 1 120 ? -2.71618 36.36290 -70.22607 1.000 41.04971 195 ASP D CA 1
ATOM 4367 C C . ASP D 1 120 ? -3.20590 34.96716 -69.85398 1.000 37.62558 195 ASP D C 1
ATOM 4368 O O . ASP D 1 120 ? -3.36750 34.11795 -70.73547 1.000 37.97893 195 ASP D O 1
ATOM 4373 N N . ALA D 1 121 ? -3.42511 34.70715 -68.56413 1.000 35.23999 196 ALA D N 1
ATOM 4374 C CA . ALA D 1 121 ? -3.94994 33.41184 -68.14363 1.000 40.51032 196 ALA D CA 1
ATOM 4375 C C . ALA D 1 121 ? -5.31759 33.16415 -68.76123 1.000 37.01800 196 ALA D C 1
ATOM 4376 O O . ALA D 1 121 ? -6.06581 34.09409 -69.05287 1.000 33.35384 196 ALA D O 1
ATOM 4378 N N . LEU D 1 122 ? -5.63879 31.89219 -68.96274 1.000 35.52318 197 LEU D N 1
ATOM 4379 C CA . LEU D 1 122 ? -6.99675 31.46033 -69.28143 1.000 32.67052 197 LEU D CA 1
ATOM 4380 C C . LEU D 1 122 ? -7.61153 30.91573 -67.99984 1.000 29.80109 197 LEU D C 1
ATOM 4381 O O . LEU D 1 122 ? -7.09449 29.94255 -67.44139 1.000 29.60772 197 LEU D O 1
ATOM 4386 N N . THR D 1 123 ? -8.69273 31.54696 -67.53171 1.000 31.46659 198 THR D N 1
ATOM 4387 C CA . THR D 1 123 ? -9.36311 31.14980 -66.29775 1.000 30.00555 198 THR D CA 1
ATOM 4388 C C . THR D 1 123 ? -10.81859 30.81829 -66.59392 1.000 29.84518 198 THR D C 1
ATOM 4389 O O . THR D 1 123 ? -11.48586 31.56249 -67.31424 1.000 34.40195 198 THR D O 1
ATOM 4393 N N . PHE D 1 124 ? -11.30977 29.69849 -66.06716 1.000 28.62333 199 PHE D N 1
ATOM 4394 C CA . PHE D 1 124 ? -12.73791 29.43211 -66.18750 1.000 28.22140 199 PHE D CA 1
ATOM 4395 C C . PHE D 1 124 ? -13.34414 29.25092 -64.80524 1.000 28.10637 199 PHE D C 1
ATOM 4396 O O . PHE D 1 124 ? -12.64543 28.97655 -63.81805 1.000 25.62281 199 PHE D O 1
ATOM 4404 N N . VAL D 1 125 ? -14.66163 29.43822 -64.74046 1.000 28.01021 200 VAL D N 1
ATOM 4405 C CA . VAL D 1 125 ? -15.37698 29.50309 -63.47302 1.000 33.21495 200 VAL D CA 1
ATOM 4406 C C . VAL D 1 125 ? -16.69054 28.76029 -63.63623 1.000 29.48447 200 VAL D C 1
ATOM 4407 O O . VAL D 1 125 ? -17.36824 28.89919 -64.65705 1.000 30.36075 200 VAL D O 1
ATOM 4411 N N . VAL D 1 126 ? -17.03223 27.94700 -62.64463 1.000 27.01939 201 VAL D N 1
ATOM 4412 C CA . VAL D 1 126 ? -18.41153 27.48275 -62.45886 1.000 29.72509 201 VAL D CA 1
ATOM 4413 C C . VAL D 1 126 ? -18.98961 28.22810 -61.26954 1.000 29.92903 201 VAL D C 1
ATOM 4414 O O . VAL D 1 126 ? -18.38332 28.25021 -60.19204 1.000 28.59473 201 VAL D O 1
ATOM 4418 N N . SER D 1 127 ? -20.15666 28.84403 -61.45988 1.000 31.76968 202 SER D N 1
ATOM 4419 C CA . SER D 1 127 ? -20.76442 29.64295 -60.41482 1.000 34.00893 202 SER D CA 1
ATOM 4420 C C . SER D 1 127 ? -21.46133 28.74597 -59.40458 1.000 37.83230 202 SER D C 1
ATOM 4421 O O . SER D 1 127 ? -22.24985 27.88361 -59.78274 1.000 36.65479 202 SER D O 1
ATOM 4424 N N . GLU D 1 128 ? -21.17805 28.95672 -58.12282 1.000 36.66083 203 GLU D N 1
ATOM 4425 C CA . GLU D 1 128 ? -21.88101 28.23175 -57.07824 1.000 37.27242 203 GLU D CA 1
ATOM 4426 C C . GLU D 1 128 ? -23.28749 28.77824 -56.83474 1.000 42.94534 203 GLU D C 1
ATOM 4427 O O . GLU D 1 128 ? -24.09932 28.11103 -56.18248 1.000 43.31438 203 GLU D O 1
ATOM 4433 N N . GLU D 1 129 ? -23.58771 29.96395 -57.36691 1.000 44.64704 204 GLU D N 1
ATOM 4434 C CA . GLU D 1 129 ? -24.91372 30.54838 -57.24739 1.000 56.40267 204 GLU D CA 1
ATOM 4435 C C . GLU D 1 129 ? -25.86254 30.02180 -58.31172 1.000 46.04988 204 GLU D C 1
ATOM 4436 O O . GLU D 1 129 ? -27.01798 29.71260 -58.01478 1.000 49.05658 204 GLU D O 1
ATOM 4442 N N . THR D 1 130 ? -25.38887 29.90633 -59.54585 1.000 44.18725 205 THR D N 1
ATOM 4443 C CA . THR D 1 130 ? -26.24439 29.60479 -60.68271 1.000 46.48986 205 THR D CA 1
ATOM 4444 C C . THR D 1 130 ? -25.85152 28.35399 -61.43926 1.000 36.96286 205 THR D C 1
ATOM 4445 O O . THR D 1 130 ? -26.62486 27.90414 -62.28781 1.000 44.59485 205 THR D O 1
ATOM 4449 N N . GLY D 1 131 ? -24.65045 27.82892 -61.22626 1.000 34.70468 206 GLY D N 1
ATOM 4450 C CA . GLY D 1 131 ? -24.15010 26.78959 -62.08604 1.000 32.65997 206 GLY D CA 1
ATOM 4451 C C . GLY D 1 131 ? -23.57240 27.30446 -63.38612 1.000 38.86614 206 GLY D C 1
ATOM 4452 O O . GLY D 1 131 ? -23.03092 26.50286 -64.15574 1.000 35.09482 206 GLY D O 1
ATOM 4453 N N . GLY D 1 132 ? -23.65787 28.61528 -63.63476 1.000 37.24869 207 GLY D N 1
ATOM 4454 C CA . GLY D 1 132 ? -23.21441 29.16607 -64.90939 1.000 30.44552 207 GLY D CA 1
ATOM 4455 C C . GLY D 1 132 ? -21.72768 28.97797 -65.15766 1.000 33.22620 207 GLY D C 1
ATOM 4456 O O . GLY D 1 132 ? -20.91101 28.89686 -64.23659 1.000 32.60230 207 GLY D O 1
ATOM 4457 N N . ILE D 1 133 ? -21.37838 28.91964 -66.43817 1.000 30.42323 208 ILE D N 1
ATOM 4458 C CA . ILE D 1 133 ? -20.01087 28.65718 -66.88195 1.000 26.98196 208 ILE D CA 1
ATOM 4459 C C . ILE D 1 133 ? -19.45405 29.91664 -67.52179 1.000 28.60863 208 ILE D C 1
ATOM 4460 O O . ILE D 1 133 ? -20.11536 30.53038 -68.36325 1.000 31.74785 208 ILE D O 1
ATOM 4465 N N . SER D 1 134 ? -18.21129 30.27033 -67.17315 1.000 30.93032 209 SER D N 1
ATOM 4466 C CA . SER D 1 134 ? -17.62395 31.48979 -67.71585 1.000 32.29086 209 SER D CA 1
ATOM 4467 C C . SER D 1 134 ? -16.12755 31.30504 -67.91407 1.000 30.54378 209 SER D C 1
ATOM 4468 O O . SER D 1 134 ? -15.49714 30.44621 -67.29555 1.000 31.66619 209 SER D O 1
ATOM 4471 N N . ILE D 1 135 ? -15.56437 32.16785 -68.76998 1.000 29.52801 210 ILE D N 1
ATOM 4472 C CA . ILE D 1 135 ? -14.13633 32.19364 -69.09841 1.000 31.79905 210 ILE D CA 1
ATOM 4473 C C . ILE D 1 135 ? -13.67063 33.64735 -69.06006 1.000 34.96217 210 ILE D C 1
ATOM 4474 O O . ILE D 1 135 ? -14.38899 34.54878 -69.50359 1.000 35.38495 210 ILE D O 1
ATOM 4479 N N . THR D 1 136 ? -12.47284 33.88586 -68.52186 1.000 33.16712 211 THR D N 1
ATOM 4480 C CA . THR D 1 136 ? -11.77745 35.14699 -68.74493 1.000 36.84036 211 THR D CA 1
ATOM 4481 C C . THR D 1 136 ? -10.46664 34.87565 -69.47805 1.000 31.78615 211 THR D C 1
ATOM 4482 O O . THR D 1 136 ? -9.74561 33.92177 -69.17214 1.000 31.15768 211 THR D O 1
ATOM 4486 N N . TYR D 1 137 ? -10.18860 35.69726 -70.47710 1.000 33.88518 212 TYR D N 1
ATOM 4487 C CA . TYR D 1 137 ? -8.94702 35.57641 -71.23492 1.000 34.32806 212 TYR D CA 1
ATOM 4488 C C . TYR D 1 137 ? -8.71184 36.89535 -71.93940 1.000 43.40457 212 TYR D C 1
ATOM 4489 O O . TYR D 1 137 ? -9.61944 37.40658 -72.60752 1.000 39.72825 212 TYR D O 1
ATOM 4498 N N . ASN D 1 138 ? -7.50186 37.43893 -71.77162 1.000 37.33363 213 ASN D N 1
ATOM 4499 C CA . ASN D 1 138 ? -7.05994 38.64662 -72.45310 1.000 41.22859 213 ASN D CA 1
ATOM 4500 C C . ASN D 1 138 ? -8.08566 39.77236 -72.32773 1.000 46.42372 213 ASN D C 1
ATOM 4501 O O . ASN D 1 138 ? -8.40404 40.46925 -73.29078 1.000 52.37940 213 ASN D O 1
ATOM 4506 N N . GLY D 1 139 ? -8.59725 39.96244 -71.11357 1.000 45.42862 214 GLY D N 1
ATOM 4507 C CA . GLY D 1 139 ? -9.47880 41.09762 -70.89081 1.000 53.37537 214 GLY D CA 1
ATOM 4508 C C . GLY D 1 139 ? -10.85098 40.96140 -71.51521 1.000 50.53653 214 GLY D C 1
ATOM 4509 O O . GLY D 1 139 ? -11.46417 41.97369 -71.88781 1.000 52.63625 214 GLY D O 1
ATOM 4510 N N . ARG D 1 140 ? -11.33780 39.73387 -71.67027 1.000 43.54716 215 ARG D N 1
ATOM 4511 C CA . ARG D 1 140 ? -12.71844 39.47830 -72.06786 1.000 44.09938 215 ARG D CA 1
ATOM 4512 C C . ARG D 1 140 ? -13.29258 38.48514 -71.07839 1.000 44.71181 215 ARG D C 1
ATOM 4513 O O . ARG D 1 140 ? -12.66248 37.46426 -70.78235 1.000 40.92559 215 ARG D O 1
ATOM 4521 N N . PHE D 1 141 ? -14.46744 38.81222 -70.55698 1.000 39.71801 216 PHE D N 1
ATOM 4522 C CA . PHE D 1 141 ? -15.23754 37.99481 -69.61455 1.000 42.25406 216 PHE D CA 1
ATOM 4523 C C . PHE D 1 141 ? -16.41423 37.43844 -70.40998 1.000 40.11381 216 PHE D C 1
ATOM 4524 O O . PHE D 1 141 ? -17.34541 38.17539 -70.74336 1.000 43.34556 216 PHE D O 1
ATOM 4532 N N . LYS D 1 142 ? -16.34949 36.15614 -70.75810 1.000 40.46431 217 LYS D N 1
ATOM 4533 C CA . LYS D 1 142 ? -17.42144 35.49883 -71.49745 1.000 40.50065 217 LYS D CA 1
ATOM 4534 C C . LYS D 1 142 ? -18.20653 34.63299 -70.52477 1.000 36.87180 217 LYS D C 1
ATOM 4535 O O . LYS D 1 142 ? -17.68152 33.65998 -69.99401 1.000 34.37433 217 LYS D O 1
ATOM 4541 N N . HIS D 1 143 ? -19.46434 34.99359 -70.28670 1.000 41.61114 218 HIS D N 1
ATOM 4542 C CA . HIS D 1 143 ? -20.21523 34.42580 -69.17893 1.000 40.19407 218 HIS D CA 1
ATOM 4543 C C . HIS D 1 143 ? -21.50392 33.78377 -69.67878 1.000 42.93773 218 HIS D C 1
ATOM 4544 O O . HIS D 1 143 ? -21.94377 34.01360 -70.80725 1.000 40.84290 218 HIS D O 1
ATOM 4551 N N . ASN D 1 144 ? -22.12816 32.99690 -68.79267 1.000 37.22977 219 ASN D N 1
ATOM 4552 C CA . ASN D 1 144 ? -23.37828 32.29336 -69.09915 1.000 42.12388 219 ASN D CA 1
ATOM 4553 C C . ASN D 1 144 ? -23.24649 31.42500 -70.34877 1.000 38.23834 219 ASN D C 1
ATOM 4554 O O . ASN D 1 144 ? -24.14885 31.38430 -71.19139 1.000 42.84850 219 ASN D O 1
ATOM 4559 N N . LEU D 1 145 ? -22.10143 30.75899 -70.49148 1.000 37.80556 220 LEU D N 1
ATOM 4560 C CA . LEU D 1 145 ? -21.85370 29.90437 -71.64378 1.000 38.24536 220 LEU D CA 1
ATOM 4561 C C . LEU D 1 145 ? -22.55942 28.55530 -71.50512 1.000 35.99285 220 LEU D C 1
ATOM 4562 O O . LEU D 1 145 ? -22.61636 27.97901 -70.41773 1.000 32.51568 220 LEU D O 1
ATOM 4567 N N . THR D 1 146 ? -23.08990 28.04811 -72.61645 1.000 33.88210 221 THR D N 1
ATOM 4568 C CA . THR D 1 146 ? -23.41127 26.63393 -72.66147 1.000 35.97083 221 THR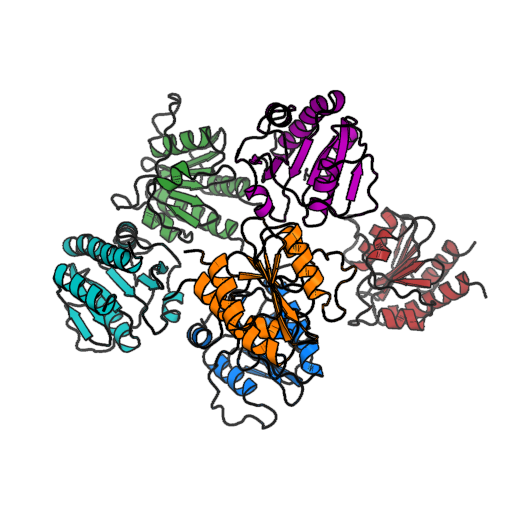 D CA 1
ATOM 4569 C C . THR D 1 146 ? -22.13707 25.80035 -72.60455 1.000 37.92438 221 THR D C 1
ATOM 4570 O O . THR D 1 146 ? -21.01581 26.29435 -72.81909 1.000 31.27129 221 THR D O 1
ATOM 4574 N N . LEU D 1 147 ? -22.31474 24.51836 -72.26193 1.000 30.42965 222 LEU D N 1
ATOM 4575 C CA . LEU D 1 147 ? -21.17254 23.61356 -72.24142 1.000 31.07335 222 LEU D CA 1
ATOM 4576 C C . LEU D 1 147 ? -20.47739 23.59324 -73.60005 1.000 30.90627 222 LEU D C 1
ATOM 4577 O O . LEU D 1 147 ? -19.24083 23.57618 -73.67671 1.000 33.53724 222 LEU D O 1
ATOM 4582 N N . ASP D 1 148 ? -21.25689 23.59632 -74.68694 1.000 31.68465 223 ASP D N 1
ATOM 4583 C CA . ASP D 1 148 ? -20.63179 23.54100 -76.00260 1.000 39.64490 223 ASP D CA 1
ATOM 4584 C C . ASP D 1 148 ? -19.91072 24.84798 -76.33189 1.000 42.96143 223 ASP D C 1
ATOM 4585 O O . ASP D 1 148 ? -18.85851 24.82448 -76.98376 1.000 39.14061 223 ASP D O 1
ATOM 4590 N N . GLU D 1 149 ? -20.44662 25.99257 -75.89364 1.000 37.00781 224 GLU D N 1
ATOM 4591 C CA . GLU D 1 149 ? -19.73924 27.25240 -76.11790 1.000 39.00821 224 GLU D CA 1
ATOM 4592 C C . GLU D 1 149 ? -18.46259 27.30970 -75.29106 1.000 37.59003 224 GLU D C 1
ATOM 4593 O O . GLU D 1 149 ? -17.42032 27.78554 -75.76428 1.000 36.04668 224 GLU D O 1
ATOM 4599 N N . PHE D 1 150 ? -18.52104 26.78857 -74.06642 1.000 29.37337 225 PHE D N 1
ATOM 4600 C CA . PHE D 1 150 ? -17.33093 26.63012 -73.23516 1.000 30.28016 225 PHE D CA 1
ATOM 4601 C C . PHE D 1 150 ? -16.25827 25.80129 -73.94165 1.000 33.77982 225 PHE D C 1
ATOM 4602 O O . PHE D 1 150 ? -15.08319 26.20373 -74.02511 1.000 33.81921 225 PHE D O 1
ATOM 4610 N N . GLU D 1 151 ? -16.63809 24.63072 -74.45226 1.000 32.04146 226 GLU D N 1
ATOM 4611 C CA . GLU D 1 151 ? -15.66336 23.79518 -75.14879 1.000 33.71428 226 GLU D CA 1
ATOM 4612 C C . GLU D 1 151 ? -15.07517 24.51386 -76.36328 1.000 34.65265 226 GLU D C 1
ATOM 4613 O O . GLU D 1 151 ? -13.85758 24.48762 -76.58266 1.000 37.59906 226 GLU D O 1
ATOM 4619 N N . THR D 1 152 ? -15.92341 25.14523 -77.16886 1.000 36.72127 227 THR D N 1
ATOM 4620 C CA . THR D 1 152 ? -15.44767 25.84630 -78.35693 1.000 40.76261 227 THR D CA 1
ATOM 4621 C C . THR D 1 152 ? -14.43542 26.92568 -77.99727 1.000 40.95389 227 THR D C 1
ATOM 4622 O O . THR D 1 152 ? -13.41444 27.08221 -78.67825 1.000 41.00129 227 THR D O 1
ATOM 4626 N N . GLU D 1 153 ? -14.70382 27.68081 -76.93086 1.000 40.10832 228 GLU D N 1
ATOM 4627 C CA . GLU D 1 153 ? -13.78563 28.72903 -76.49273 1.000 46.14144 228 GLU D CA 1
ATOM 4628 C C . GLU D 1 153 ? -12.46306 28.14618 -75.99728 1.000 43.11023 228 GLU D C 1
ATOM 4629 O O . GLU D 1 153 ? -11.38622 28.69072 -76.29040 1.000 40.56109 228 GLU D O 1
ATOM 4635 N N . LEU D 1 154 ? -12.52182 27.04325 -75.24523 1.000 40.15235 229 LEU D N 1
ATOM 4636 C CA . LEU D 1 154 ? -11.30014 26.37214 -74.80582 1.000 37.50281 229 LEU D CA 1
ATOM 4637 C C . LEU D 1 154 ? -10.46850 25.92215 -75.99549 1.000 42.84686 229 LEU D C 1
ATOM 4638 O O . LEU D 1 154 ? -9.24339 26.12264 -76.02610 1.000 39.01494 229 LEU D O 1
ATOM 4643 N N . ARG D 1 155 ? -11.11693 25.28193 -76.97912 1.000 40.17773 230 ARG D N 1
ATOM 4644 C CA . ARG D 1 155 ? -10.38665 24.78877 -78.14756 1.000 42.81853 230 ARG D CA 1
ATOM 4645 C C . ARG D 1 155 ? -9.77880 25.92016 -78.96114 1.000 40.68066 230 ARG D C 1
ATOM 4646 O O . ARG D 1 155 ? -8.68192 25.76060 -79.51422 1.000 44.59721 230 ARG D O 1
ATOM 4654 N N . GLU D 1 156 ? -10.46314 27.06562 -79.04481 1.000 41.73462 231 GLU D N 1
ATOM 4655 C CA . GLU D 1 156 ? -9.91880 28.19678 -79.79928 1.000 48.87126 231 GLU D CA 1
ATOM 4656 C C . GLU D 1 156 ? -8.69063 28.79019 -79.11019 1.000 46.54688 231 GLU D C 1
ATOM 4657 O O . GLU D 1 156 ? -7.73178 29.20238 -79.78092 1.000 48.05018 231 GLU D O 1
ATOM 4663 N N . ILE D 1 157 ? -8.69687 28.84045 -77.77215 1.000 45.56340 232 ILE D N 1
ATOM 4664 C CA . ILE D 1 157 ? -7.60254 29.49325 -77.05566 1.000 48.14779 232 ILE D CA 1
ATOM 4665 C C . ILE D 1 157 ? -6.41470 28.55618 -76.88589 1.000 55.54434 232 ILE D C 1
ATOM 4666 O O . ILE D 1 157 ? -5.25841 28.97053 -77.04570 1.000 50.47560 232 ILE D O 1
ATOM 4671 N N . LEU D 1 158 ? -6.67186 27.28812 -76.56101 1.000 44.70748 233 LEU D N 1
ATOM 4672 C CA . LEU D 1 158 ? -5.60423 26.35657 -76.21804 1.000 51.25363 233 LEU D CA 1
ATOM 4673 C C . LEU D 1 158 ? -5.06437 25.56826 -77.40613 1.000 59.51296 233 LEU D C 1
ATOM 4674 O O . LEU D 1 158 ? -4.01533 24.92681 -77.27472 1.000 53.86078 233 LEU D O 1
ATOM 4679 N N . LEU D 1 159 ? -5.75054 25.57569 -78.54871 1.000 57.97614 234 LEU D N 1
ATOM 4680 C CA . LEU D 1 159 ? -5.24431 24.84643 -79.71118 1.000 63.12076 234 LEU D CA 1
ATOM 4681 C 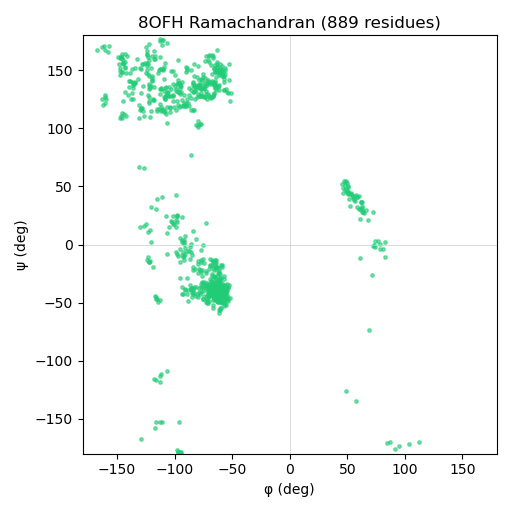C . LEU D 1 159 ? -4.81299 25.80977 -80.81512 1.000 65.32592 234 LEU D C 1
ATOM 4682 O O . LEU D 1 159 ? -5.33889 26.92279 -80.91932 1.000 74.61660 234 LEU D O 1
ATOM 4687 N N . PRO D 1 160 ? -3.83497 25.42109 -81.65189 1.000 81.99270 235 PRO D N 1
ATOM 4688 C CA . PRO D 1 160 ? -3.45576 26.26331 -82.79013 1.000 67.62350 235 PRO D CA 1
ATOM 4689 C C . PRO D 1 160 ? -4.29624 25.98768 -84.03403 1.000 77.36268 235 PRO D C 1
ATOM 4690 O O . PRO D 1 160 ? -5.01981 26.87988 -84.47750 1.000 89.17888 235 PRO D O 1
ATOM 4694 N N . ILE E 1 11 ? 1.47872 69.13042 -46.74754 1.000 89.63338 86 ILE E N 1
ATOM 4695 C CA . ILE E 1 11 ? 1.26411 69.58440 -45.37865 1.000 84.40722 86 ILE E CA 1
ATOM 4696 C C . ILE E 1 11 ? 1.06312 68.39529 -44.43227 1.000 82.31383 86 ILE E C 1
ATOM 4697 O O . ILE E 1 11 ? 1.21486 68.53240 -43.21799 1.000 90.63099 86 ILE E O 1
ATOM 4702 N N . SER E 1 12 ? 0.74416 67.22748 -44.98767 1.000 74.76866 87 SER E N 1
ATOM 4703 C CA . SER E 1 12 ? 0.46973 66.05716 -44.16532 1.000 67.91802 87 SER E CA 1
ATOM 4704 C C . SER E 1 12 ? 1.74689 65.52503 -43.50854 1.000 71.14731 87 SER E C 1
ATOM 4705 O O . SER E 1 12 ? 2.86730 65.78106 -43.95996 1.000 67.60661 87 SER E O 1
ATOM 4708 N N . ALA E 1 13 ? 1.56225 64.75893 -42.42861 1.000 66.14429 88 ALA E N 1
ATOM 4709 C CA . ALA E 1 13 ? 2.70334 64.30831 -41.63134 1.000 58.76985 88 ALA E CA 1
ATOM 4710 C C . ALA E 1 13 ? 3.58023 63.33611 -42.41274 1.000 67.45554 88 ALA E C 1
ATOM 4711 O O . ALA E 1 13 ? 4.81405 63.47038 -42.43170 1.000 59.26342 88 ALA E O 1
ATOM 4713 N N . GLU E 1 14 ? 2.96297 62.34118 -43.05875 1.000 60.95666 89 GLU E N 1
ATOM 4714 C CA . GLU E 1 14 ? 3.74034 61.38508 -43.84004 1.000 59.42867 89 GLU E CA 1
ATOM 4715 C C . GLU E 1 14 ? 4.42077 62.07758 -45.00895 1.000 54.19197 89 GLU E C 1
ATOM 4716 O O . GLU E 1 14 ? 5.52295 61.69408 -45.40866 1.000 47.29355 89 GLU E O 1
ATOM 4722 N N . GLU E 1 15 ? 3.75923 63.07561 -45.59317 1.000 57.60590 90 GLU E N 1
ATOM 4723 C CA . GLU E 1 15 ? 4.37854 63.84606 -46.66248 1.000 60.97272 90 GLU E CA 1
ATOM 4724 C C . GLU E 1 15 ? 5.60823 64.58493 -46.15632 1.000 55.09292 90 GLU E C 1
ATOM 4725 O O . GLU E 1 15 ? 6.67675 64.53134 -46.77599 1.000 46.98228 90 GLU E O 1
ATOM 4731 N N . GLN E 1 16 ? 5.47181 65.28717 -45.02654 1.000 53.98649 91 GLN E N 1
ATOM 4732 C CA . GLN E 1 16 ? 6.61182 66.00039 -44.45899 1.000 58.17718 91 GLN E CA 1
ATOM 4733 C C . GLN E 1 16 ? 7.76138 65.04984 -44.17983 1.000 47.71219 91 GLN E C 1
ATOM 4734 O O . GLN E 1 16 ? 8.92094 65.35487 -44.48858 1.000 40.49019 91 GLN E O 1
ATOM 4740 N N . MET E 1 17 ? 7.45302 63.89587 -43.57704 1.000 41.20916 92 MET E N 1
ATOM 4741 C CA . MET E 1 17 ? 8.46658 62.89658 -43.25768 1.000 40.60519 92 MET E CA 1
ATOM 4742 C C . MET E 1 17 ? 9.21248 62.41483 -44.49598 1.000 37.45364 92 MET E C 1
ATOM 4743 O O . MET E 1 17 ? 10.44670 62.34340 -44.50411 1.000 32.07236 92 MET E O 1
ATOM 4748 N N . ILE E 1 18 ? 8.47779 62.05468 -45.54276 1.000 38.62755 93 ILE E N 1
ATOM 4749 C CA . ILE E 1 18 ? 9.10417 61.58096 -46.77159 1.000 37.12014 93 ILE E CA 1
ATOM 4750 C C . ILE E 1 18 ? 10.01449 62.65027 -47.36755 1.000 31.09789 93 ILE E C 1
ATOM 4751 O O . ILE E 1 18 ? 11.12541 62.35211 -47.81380 1.000 31.93395 93 ILE E O 1
ATOM 4756 N N . ARG E 1 19 ? 9.55293 63.90516 -47.39331 1.000 36.74864 94 ARG E N 1
ATOM 4757 C CA . ARG E 1 19 ? 10.36919 65.00635 -47.90953 1.000 34.53345 94 ARG E CA 1
ATOM 4758 C C . ARG E 1 19 ? 11.66402 65.14569 -47.13167 1.000 34.69775 94 ARG E C 1
ATOM 4759 O O . ARG E 1 19 ? 12.73976 65.36502 -47.71639 1.000 32.00549 94 ARG E O 1
ATOM 4767 N N . ALA E 1 20 ? 11.58895 65.00082 -45.80927 1.000 30.50972 95 ALA E N 1
ATOM 4768 C CA . ALA E 1 20 ? 12.79328 65.07934 -44.99144 1.000 33.74162 95 ALA E CA 1
ATOM 4769 C C . ALA E 1 20 ? 13.73852 63.92015 -45.27477 1.000 34.55458 95 ALA E C 1
ATOM 4770 O O . ALA E 1 20 ? 14.95880 64.11912 -45.34083 1.000 29.29881 95 ALA E O 1
ATOM 4772 N N . PHE E 1 21 ? 13.19588 62.70814 -45.44618 1.000 27.55593 96 PHE E N 1
ATOM 4773 C CA . PHE E 1 21 ? 14.02564 61.55605 -45.77679 1.000 25.62471 96 PHE E CA 1
ATOM 4774 C C . PHE E 1 21 ? 14.76252 61.81997 -47.07770 1.000 27.92274 96 PHE E C 1
ATOM 4775 O O . PHE E 1 21 ? 15.97479 61.61635 -47.16450 1.000 29.04486 96 PHE E O 1
ATOM 4783 N N . VAL E 1 22 ? 14.02989 62.24807 -48.10513 1.000 29.03890 97 VAL E N 1
ATOM 4784 C CA . VAL E 1 22 ? 14.64886 62.47468 -49.41519 1.000 31.54822 97 VAL E CA 1
ATOM 4785 C C . VAL E 1 22 ? 15.71587 63.56453 -49.33028 1.000 32.86965 97 VAL E C 1
ATOM 4786 O O . VAL E 1 22 ? 16.84435 63.38949 -49.81201 1.000 31.91135 97 VAL E O 1
ATOM 4790 N N . LYS E 1 23 ? 15.38342 64.70523 -48.73055 1.000 28.97527 98 LYS E N 1
ATOM 4791 C CA . LYS E 1 23 ? 16.37105 65.77861 -48.61354 1.000 26.49842 98 LYS E CA 1
ATOM 4792 C C . LYS E 1 23 ? 17.57763 65.34061 -47.80068 1.000 29.59703 98 LYS E C 1
ATOM 4793 O O . LYS E 1 23 ? 18.70507 65.74593 -48.10150 1.000 30.61277 98 LYS E O 1
ATOM 4799 N N . SER E 1 24 ? 17.37002 64.49536 -46.78098 1.000 29.49227 99 SER E N 1
ATOM 4800 C CA . SER E 1 24 ? 18.49468 64.08385 -45.94468 1.000 26.58859 99 SER E CA 1
ATOM 4801 C C . SER E 1 24 ? 19.45191 63.20405 -46.73867 1.000 31.83901 99 SER E C 1
ATOM 4802 O O . SER E 1 24 ? 20.67351 63.35966 -46.63054 1.000 25.57256 99 SER E O 1
ATOM 4805 N N . VAL E 1 25 ? 18.91017 62.30106 -47.56621 1.000 26.55063 100 VAL E N 1
ATOM 4806 C CA . VAL E 1 25 ? 19.74634 61.42398 -48.39396 1.000 28.02916 100 VAL E CA 1
ATOM 4807 C C . VAL E 1 25 ? 20.40895 62.19654 -49.53244 1.000 31.42123 100 VAL E C 1
ATOM 4808 O O . VAL E 1 25 ? 21.52922 61.87225 -49.94693 1.000 28.05079 100 VAL E O 1
ATOM 4812 N N . GLU E 1 26 ? 19.72899 63.20815 -50.06520 1.000 26.43040 101 GLU E N 1
ATOM 4813 C CA . GLU E 1 26 ? 20.34025 64.08031 -51.06171 1.000 28.56548 101 GLU E CA 1
ATOM 4814 C C . GLU E 1 26 ? 21.65628 64.66250 -50.56205 1.000 31.83967 101 GLU E C 1
ATOM 4815 O O . GLU E 1 26 ? 22.61142 64.83225 -51.33781 1.000 31.57210 101 GLU E O 1
ATOM 4821 N N . TYR E 1 27 ? 21.71293 64.99549 -49.26624 1.000 26.76896 102 TYR E N 1
ATOM 4822 C CA . TYR E 1 27 ? 22.92347 65.50998 -48.65330 1.000 30.04177 102 TYR E CA 1
ATOM 4823 C C . TYR E 1 27 ? 23.92517 64.39835 -48.38232 1.000 33.35169 102 TYR E C 1
ATOM 4824 O O . TYR E 1 27 ? 25.13751 64.56438 -48.62833 1.000 29.38054 102 TYR E O 1
ATOM 4833 N N . MET E 1 28 ? 23.42259 63.25985 -47.90811 1.000 28.76482 103 MET E N 1
ATOM 4834 C CA . MET E 1 28 ? 24.26172 62.28698 -47.23927 1.000 28.77902 103 MET E CA 1
ATOM 4835 C C . MET E 1 28 ? 24.90301 61.36247 -48.28852 1.000 30.25737 103 MET E C 1
ATOM 4836 O O . MET E 1 28 ? 26.07937 60.99874 -48.18805 1.000 30.37985 103 MET E O 1
ATOM 4841 N N . SER E 1 29 ? 24.15516 61.01453 -49.34966 1.000 30.65034 104 SER E N 1
ATOM 4842 C CA . SER E 1 29 ? 24.66202 60.08174 -50.35911 1.000 31.14496 104 SER E CA 1
ATOM 4843 C C . SER E 1 29 ? 25.90730 60.57444 -51.11011 1.000 32.30611 104 SER E C 1
ATOM 4844 O O . SER E 1 29 ? 26.86699 59.79639 -51.22172 1.000 32.46048 104 SER E O 1
ATOM 4847 N N . PRO E 1 30 ? 25.97064 61.80104 -51.65015 1.000 30.50670 105 PRO E N 1
ATOM 4848 C CA . PRO E 1 30 ? 27.20002 62.20114 -52.37292 1.000 29.20859 105 PRO E CA 1
ATOM 4849 C C . PRO E 1 30 ? 28.40475 62.34837 -51.45758 1.000 33.69349 105 PRO E C 1
ATOM 4850 O O . PRO E 1 30 ? 29.54993 62.16523 -51.90801 1.000 33.52129 105 PRO E O 1
ATOM 4854 N N . ARG E 1 31 ? 28.18030 62.63185 -50.17978 1.000 29.72769 106 ARG E N 1
ATOM 4855 C CA . ARG E 1 31 ? 29.23967 62.73773 -49.18995 1.000 33.87015 106 ARG E CA 1
ATOM 4856 C C . ARG E 1 31 ? 29.62396 61.39295 -48.57752 1.000 36.19343 106 ARG E C 1
ATOM 4857 O O . ARG E 1 31 ? 30.52607 61.35430 -47.72950 1.000 33.25318 106 ARG E O 1
ATOM 4865 N N . LYS E 1 32 ? 28.97576 60.30525 -49.00227 1.000 29.89504 107 LYS E N 1
ATOM 4866 C CA . LYS E 1 32 ? 29.16686 58.96423 -48.44368 1.000 28.78419 107 LYS E CA 1
ATOM 4867 C C . LYS E 1 32 ? 29.11296 58.95783 -46.91925 1.000 35.08772 107 LYS E C 1
ATOM 4868 O O . LYS E 1 32 ? 29.93390 58.32986 -46.24632 1.000 37.08728 107 LYS E O 1
ATOM 4874 N N . ILE E 1 33 ? 28.08971 59.62616 -46.37127 1.000 30.05911 108 ILE E N 1
ATOM 4875 C CA . ILE E 1 33 ? 27.81183 59.60031 -44.94410 1.000 32.05382 108 ILE E CA 1
ATOM 4876 C C . ILE E 1 33 ? 26.91282 58.39440 -44.68231 1.000 31.31664 108 ILE E C 1
ATOM 4877 O O . ILE E 1 33 ? 25.81898 58.30239 -45.24342 1.000 32.88390 108 ILE E O 1
ATOM 4882 N N . GLY E 1 34 ? 27.38299 57.45197 -43.86903 1.000 30.81270 109 GLY E N 1
ATOM 4883 C CA . GLY E 1 34 ? 26.56622 56.28867 -43.56272 1.000 29.27825 109 GLY E CA 1
ATOM 4884 C C . GLY E 1 34 ? 25.33915 56.67959 -42.75615 1.000 32.77097 109 GLY E C 1
ATOM 4885 O O . GLY E 1 34 ? 25.41540 57.48483 -41.83106 1.000 29.87312 109 GLY E O 1
ATOM 4886 N N . ALA E 1 35 ? 24.20312 56.07084 -43.09354 1.000 28.46843 110 ALA E N 1
ATOM 4887 C CA . ALA E 1 35 ? 22.95287 56.35884 -42.39419 1.000 29.47575 110 ALA E CA 1
ATOM 4888 C C . ALA E 1 35 ? 22.15768 55.07187 -42.25829 1.000 26.51745 110 ALA E C 1
ATOM 4889 O O . ALA E 1 35 ? 22.21668 54.19058 -43.12253 1.000 30.62089 110 ALA E O 1
ATOM 4891 N N . LEU E 1 36 ? 21.40828 54.98531 -41.16092 1.000 29.33187 111 LEU E N 1
ATOM 4892 C CA . LEU E 1 36 ? 20.60207 53.80746 -40.85546 1.000 27.75557 111 LEU E CA 1
ATOM 4893 C C . LEU E 1 36 ? 19.34852 54.31366 -40.15058 1.000 25.24317 111 LEU E C 1
ATOM 4894 O O . LEU E 1 36 ? 19.43990 54.80626 -39.02436 1.000 24.06202 111 LEU E O 1
ATOM 4899 N N . VAL E 1 37 ? 18.20570 54.24674 -40.82355 1.000 27.30383 112 VAL E N 1
ATOM 4900 C CA . VAL E 1 37 ? 16.96509 54.83109 -40.30285 1.000 25.68036 112 VAL E CA 1
ATOM 4901 C C . VAL E 1 37 ? 15.86301 53.78240 -40.39625 1.000 30.80945 112 VAL E C 1
ATOM 4902 O O . VAL E 1 37 ? 15.48255 53.36665 -41.50084 1.000 27.58243 112 VAL E O 1
ATOM 4906 N N . ALA E 1 38 ? 15.34340 53.36116 -39.24544 1.000 30.01600 113 ALA E N 1
ATOM 4907 C CA . ALA E 1 38 ? 14.25956 52.39466 -39.19600 1.000 30.23883 113 ALA E CA 1
ATOM 4908 C C . ALA E 1 38 ? 12.96377 53.08895 -38.78217 1.000 28.17818 113 ALA E C 1
ATOM 4909 O O . ALA E 1 38 ? 12.94860 53.90062 -37.84509 1.000 29.18700 113 ALA E O 1
ATOM 4911 N N . ILE E 1 39 ? 11.88458 52.76542 -39.48443 1.000 28.52449 114 ILE E N 1
ATOM 4912 C CA . ILE E 1 39 ? 10.57493 53.36655 -39.24699 1.000 27.13062 114 ILE E CA 1
ATOM 4913 C C . ILE E 1 39 ? 9.62186 52.26967 -38.77054 1.000 32.38761 114 ILE E C 1
ATOM 4914 O O . ILE E 1 39 ? 9.34565 51.30103 -39.49819 1.000 29.27265 114 ILE E O 1
ATOM 4919 N N . GLN E 1 40 ? 9.13907 52.40728 -37.53916 1.000 27.67780 115 GLN E N 1
ATOM 4920 C CA . GLN E 1 40 ? 8.19211 51.43279 -37.01677 1.000 30.06071 115 GLN E CA 1
ATOM 4921 C C . GLN E 1 40 ? 6.90980 51.49466 -37.82634 1.000 34.80692 115 GLN E C 1
ATOM 4922 O O . GLN E 1 40 ? 6.43565 52.58058 -38.17492 1.000 37.62833 115 GLN E O 1
ATOM 4928 N N . ARG E 1 41 ? 6.35711 50.32020 -38.15365 1.000 28.95728 116 ARG E N 1
ATOM 4929 C CA . ARG E 1 41 ? 5.06522 50.24649 -38.81179 1.000 34.93218 116 ARG E CA 1
ATOM 4930 C C . ARG E 1 41 ? 4.06771 49.62798 -37.83531 1.000 37.32858 116 ARG E C 1
ATOM 4931 O O . ARG E 1 41 ? 3.75173 50.24950 -36.81610 1.000 44.12477 116 ARG E O 1
ATOM 4939 N N . VAL E 1 42 ? 3.58664 48.41156 -38.10093 1.000 36.51039 117 VAL E N 1
ATOM 4940 C CA . VAL E 1 42 ? 2.56398 47.82927 -37.21667 1.000 37.67082 117 VAL E CA 1
ATOM 4941 C C . VAL E 1 42 ? 3.21089 47.21751 -35.97533 1.000 42.74306 117 VAL E C 1
ATOM 4942 O O . VAL E 1 42 ? 2.71762 47.39699 -34.85479 1.000 41.64202 117 VAL E O 1
ATOM 4946 N N . ARG E 1 43 ? 4.31377 46.47973 -36.14567 1.000 35.20825 118 ARG E N 1
ATOM 4947 C CA . ARG E 1 43 ? 4.91733 45.75056 -35.03021 1.000 40.69045 118 ARG E CA 1
ATOM 4948 C C . ARG E 1 43 ? 5.77597 46.68320 -34.19418 1.000 35.48087 118 ARG E C 1
ATOM 4949 O O . ARG E 1 43 ? 6.57600 47.46578 -34.72937 1.000 35.59513 118 ARG E O 1
ATOM 4957 N N . THR E 1 44 ? 5.60657 46.60570 -32.87475 1.000 38.09564 119 THR E N 1
ATOM 4958 C CA . THR E 1 44 ? 6.33319 47.51387 -31.99851 1.000 29.54834 119 THR E CA 1
ATOM 4959 C C . THR E 1 44 ? 7.83024 47.25921 -32.06701 1.000 32.22533 119 THR E C 1
ATOM 4960 O O . THR E 1 44 ? 8.28663 46.10533 -32.01690 1.000 32.44113 119 THR E O 1
ATOM 4964 N N . LEU E 1 45 ? 8.59758 48.35229 -32.16033 1.000 31.03691 120 LEU E N 1
ATOM 4965 C CA . LEU E 1 45 ? 10.05101 48.30913 -32.08038 1.000 28.80054 120 LEU E CA 1
ATOM 4966 C C . LEU E 1 45 ? 10.56264 48.74775 -30.71551 1.000 30.62089 120 LEU E C 1
ATOM 4967 O O . LEU E 1 45 ? 11.74930 49.06118 -30.58760 1.000 28.61660 120 LEU E O 1
ATOM 4972 N N . GLN E 1 46 ? 9.70534 48.71478 -29.68407 1.000 32.78942 121 GLN E N 1
ATOM 4973 C CA . GLN E 1 46 ? 10.05959 49.30185 -28.38892 1.000 33.15054 121 GLN E CA 1
ATOM 4974 C C . GLN E 1 46 ? 11.32813 48.69227 -27.80880 1.000 30.96739 121 GLN E C 1
ATOM 4975 O O . GLN E 1 46 ? 12.13732 49.40119 -27.19894 1.000 32.74060 121 GLN E O 1
ATOM 4981 N N . GLU E 1 47 ? 11.50991 47.37699 -27.95672 1.000 29.79689 122 GLU E N 1
ATOM 4982 C CA . GLU E 1 47 ? 12.69122 46.75563 -27.36501 1.000 31.25486 122 GLU E CA 1
ATOM 4983 C C . GLU E 1 47 ? 13.96488 47.32705 -27.97317 1.000 32.98499 122 GLU E C 1
ATOM 4984 O O . GLU E 1 47 ? 14.97776 47.48807 -27.27655 1.000 33.40430 122 GLU E O 1
ATOM 4990 N N . TYR E 1 48 ? 13.92981 47.64824 -29.27085 1.000 27.86473 123 TYR E N 1
ATOM 4991 C CA . TYR E 1 48 ? 15.11849 48.21140 -29.91646 1.000 28.28310 123 TYR E CA 1
ATOM 4992 C C . TYR E 1 48 ? 15.22239 49.70621 -29.62080 1.000 28.70440 123 TYR E C 1
ATOM 4993 O O . TYR E 1 48 ? 16.31961 50.21330 -29.36415 1.000 27.76849 123 TYR E O 1
ATOM 5002 N N . ILE E 1 49 ? 14.08081 50.40752 -29.56475 1.000 28.34388 124 ILE E N 1
ATOM 5003 C CA . ILE E 1 49 ? 14.08773 51.82347 -29.18354 1.000 27.00653 124 ILE E CA 1
ATOM 5004 C C . ILE E 1 49 ? 14.73520 52.00290 -27.81336 1.000 29.24876 124 ILE E C 1
ATOM 5005 O O . ILE E 1 49 ? 15.49864 52.95481 -27.58582 1.000 30.88308 124 ILE E O 1
ATOM 5010 N N . SER E 1 50 ? 14.47239 51.07279 -26.88593 1.000 27.31485 125 SER E N 1
ATOM 5011 C CA . SER E 1 50 ? 15.00921 51.22188 -25.53544 1.000 30.88972 125 SER E CA 1
ATOM 5012 C C . SER E 1 50 ? 16.53579 51.16340 -25.46854 1.000 33.00280 125 SER E C 1
ATOM 5013 O O . SER E 1 50 ? 17.09855 51.54582 -24.43718 1.000 34.98682 125 SER E O 1
ATOM 5016 N N . THR E 1 51 ? 17.21706 50.68993 -26.51827 1.000 31.17062 126 THR E N 1
ATOM 5017 C CA . THR E 1 51 ? 18.67763 50.68514 -26.52215 1.000 31.61263 126 THR E CA 1
ATOM 5018 C C . THR E 1 51 ? 19.27896 52.00240 -26.99443 1.000 28.59502 126 THR E C 1
ATOM 5019 O O . THR E 1 51 ? 20.50682 52.16289 -26.92865 1.000 32.87623 126 THR E O 1
ATOM 5023 N N . GLY E 1 52 ? 18.46130 52.93041 -27.46914 1.000 27.05799 127 GLY E N 1
ATOM 5024 C CA . GLY E 1 52 ? 18.95841 54.14568 -28.08505 1.000 27.37912 127 GLY E CA 1
ATOM 5025 C C . GLY E 1 52 ? 19.07038 55.32920 -27.13752 1.000 28.64502 127 GLY E C 1
ATOM 5026 O O . GLY E 1 52 ? 18.75677 55.25745 -25.94606 1.000 31.42841 127 GLY E O 1
ATOM 5027 N N . ILE E 1 53 ? 19.52326 56.44537 -27.70525 1.000 28.39759 128 ILE E N 1
ATOM 5028 C CA . ILE E 1 53 ? 19.61740 57.71223 -26.99003 1.000 31.00996 128 ILE E CA 1
ATOM 5029 C C . ILE E 1 53 ? 18.31278 58.46491 -27.22702 1.000 24.82449 128 ILE E C 1
ATOM 5030 O O . ILE E 1 53 ? 17.98448 58.74447 -28.39195 1.000 26.17299 128 ILE E O 1
ATOM 5035 N N . PRO E 1 54 ? 17.54778 58.79560 -26.18247 1.000 27.88347 129 PRO E N 1
ATOM 5036 C CA . PRO E 1 54 ? 16.23405 59.42493 -26.40408 1.000 34.69726 129 PRO E CA 1
ATOM 5037 C C . PRO E 1 54 ? 16.36001 60.82947 -26.98674 1.000 30.76569 129 PRO E C 1
ATOM 5038 O O . PRO E 1 54 ? 17.08109 61.67816 -26.45435 1.000 29.84798 129 PRO E O 1
ATOM 5042 N N . LEU E 1 55 ? 15.65658 61.06415 -28.09726 1.000 29.92842 130 LEU E N 1
ATOM 5043 C CA . LEU E 1 55 ? 15.47002 62.40406 -28.66476 1.000 28.76253 130 LEU E CA 1
ATOM 5044 C C . LEU E 1 55 ? 14.02481 62.87760 -28.57484 1.000 32.06246 130 LEU E C 1
ATOM 5045 O O . LEU E 1 55 ? 13.78135 64.02119 -28.16429 1.000 30.20914 130 LEU E O 1
ATOM 5050 N N . ASP E 1 56 ? 13.07124 62.01930 -28.96867 1.000 30.22391 131 ASP E N 1
ATOM 5051 C CA . ASP E 1 56 ? 11.64528 62.35389 -29.06726 1.000 30.43377 131 ASP E CA 1
ATOM 5052 C C . ASP E 1 56 ? 11.43545 63.67150 -29.80585 1.000 29.44359 131 ASP E C 1
ATOM 5053 O O . ASP E 1 56 ? 10.79638 64.59484 -29.31021 1.000 30.28385 131 ASP E O 1
ATOM 5058 N N . ALA E 1 57 ? 12.00928 63.74999 -31.00828 1.000 28.04734 132 ALA E N 1
ATOM 5059 C CA . ALA E 1 57 ? 12.16813 65.00758 -31.72814 1.000 27.62562 132 ALA E CA 1
ATOM 5060 C C . ALA E 1 57 ? 11.32372 65.02329 -32.99546 1.000 24.99863 132 ALA E C 1
ATOM 5061 O O . ALA E 1 57 ? 11.12609 63.98175 -33.63999 1.000 27.33802 132 ALA E O 1
ATOM 5063 N N . LYS E 1 58 ? 10.88353 66.22280 -33.38298 1.000 26.52662 133 LYS E N 1
ATOM 5064 C CA . LYS E 1 58 ? 10.33591 66.40245 -34.72184 1.000 26.35281 133 LYS E CA 1
ATOM 5065 C C . LYS E 1 58 ? 11.36279 66.00610 -35.76824 1.000 28.45085 133 LYS E C 1
ATOM 5066 O O . LYS E 1 58 ? 12.56861 66.20655 -35.59594 1.000 28.25899 133 LYS E O 1
ATOM 5072 N N . ILE E 1 59 ? 10.87467 65.44277 -36.86642 1.000 28.12526 134 ILE E N 1
ATOM 5073 C CA . ILE E 1 59 ? 11.74093 65.05437 -37.98082 1.000 26.04571 134 ILE E CA 1
ATOM 5074 C C . ILE E 1 59 ? 12.01921 66.27395 -38.85017 1.000 27.86103 134 ILE E C 1
ATOM 5075 O O . ILE E 1 59 ? 11.10223 67.02154 -39.21941 1.000 30.45814 134 ILE E O 1
ATOM 5080 N N . SER E 1 60 ? 13.28807 66.48054 -39.18500 1.000 26.12652 135 SER E N 1
ATOM 5081 C CA . SER E 1 60 ? 13.64620 67.42544 -40.24022 1.000 24.73322 135 SER E CA 1
ATOM 5082 C C . SER E 1 60 ? 14.83257 66.84031 -40.98235 1.000 24.92996 135 SER E C 1
ATOM 5083 O O . SER E 1 60 ? 15.56170 66.01549 -40.44042 1.000 26.14282 135 SER E O 1
ATOM 5086 N N . ALA E 1 61 ? 14.96043 67.21761 -42.25259 1.000 28.15639 136 ALA E N 1
ATOM 5087 C CA . ALA E 1 61 ? 16.14914 66.83011 -43.01045 1.000 29.29847 136 ALA E CA 1
ATOM 5088 C C . ALA E 1 61 ? 17.39565 67.26179 -42.27323 1.000 30.88497 136 ALA E C 1
ATOM 5089 O O . ALA E 1 61 ? 18.34830 66.48433 -42.13259 1.000 27.89509 136 ALA E O 1
ATOM 5091 N N . GLU E 1 62 ? 17.38010 68.48980 -41.74456 1.000 27.26315 137 GLU E N 1
ATOM 5092 C CA . GLU E 1 62 ? 18.55466 69.03359 -41.08410 1.000 28.33632 137 GLU E CA 1
ATOM 5093 C C . GLU E 1 62 ? 18.93546 68.21135 -39.86146 1.000 25.17936 137 GLU E C 1
ATOM 5094 O O . GLU E 1 62 ? 20.12446 67.92573 -39.64622 1.000 27.52258 137 GLU E O 1
ATOM 5100 N N . LEU E 1 63 ? 17.95029 67.80944 -39.04481 1.000 24.92765 138 LEU E N 1
ATOM 5101 C CA . LEU E 1 63 ? 18.30437 67.02610 -37.86239 1.000 22.73019 138 LEU E CA 1
ATOM 5102 C C . LEU E 1 63 ? 18.82071 65.64330 -38.25167 1.000 24.31421 138 LEU E C 1
ATOM 5103 O O . LEU E 1 63 ? 19.78893 65.15733 -37.66431 1.000 26.85079 138 LEU E O 1
ATOM 5108 N N . LEU E 1 64 ? 18.20078 64.99472 -39.23865 1.000 24.67227 139 LEU E N 1
ATOM 5109 C CA . LEU E 1 64 ? 18.70109 63.69914 -39.68690 1.000 24.79744 139 LEU E CA 1
ATOM 5110 C C . LEU E 1 64 ? 20.14633 63.81642 -40.15810 1.000 27.74977 139 LEU E C 1
ATOM 5111 O O . LEU E 1 64 ? 20.99931 62.98348 -39.82598 1.000 26.76221 139 LEU E O 1
ATOM 5116 N N . ILE E 1 65 ? 20.43780 64.84251 -40.95260 1.000 24.91003 140 ILE E N 1
ATOM 5117 C CA . ILE E 1 65 ? 21.81877 65.02673 -41.40091 1.000 25.61538 140 ILE E CA 1
ATOM 5118 C C . ILE E 1 65 ? 22.74994 65.20445 -40.20328 1.000 27.68232 140 ILE E C 1
ATOM 5119 O O . ILE E 1 65 ? 23.79321 64.55356 -40.10611 1.000 26.85331 140 ILE E O 1
ATOM 5124 N N . ASN E 1 66 ? 22.39554 66.09890 -39.27281 1.000 25.57134 141 ASN E N 1
ATOM 5125 C CA . ASN E 1 66 ? 23.30501 66.35948 -38.15471 1.000 27.50004 141 ASN E CA 1
ATOM 5126 C C . ASN E 1 66 ? 23.54600 65.11287 -37.30980 1.000 28.07745 141 ASN E C 1
ATOM 5127 O O . ASN E 1 66 ? 24.64199 64.94380 -36.75762 1.000 27.09288 141 ASN E O 1
ATOM 5132 N N . ILE E 1 67 ? 22.53846 64.23602 -37.19067 1.000 23.18872 142 ILE E N 1
ATOM 5133 C CA . ILE E 1 67 ? 22.69531 62.99380 -36.43005 1.000 20.81796 142 ILE E CA 1
ATOM 5134 C C . ILE E 1 67 ? 23.81117 62.11249 -37.00530 1.000 23.31978 142 ILE E C 1
ATOM 5135 O O . ILE E 1 67 ? 24.59789 61.52137 -36.25726 1.000 27.16235 142 ILE E O 1
ATOM 5140 N N . PHE E 1 68 ? 23.88826 61.98909 -38.32879 1.000 26.92124 143 PHE E N 1
ATOM 5141 C CA . PHE E 1 68 ? 24.76557 60.99743 -38.95333 1.000 26.90180 143 PHE E CA 1
ATOM 5142 C C . PHE E 1 68 ? 26.14025 61.53945 -39.32651 1.000 27.73599 143 PHE E C 1
ATOM 5143 O O . PHE E 1 68 ? 26.95244 60.78906 -39.89681 1.000 30.94206 143 PHE E O 1
ATOM 5151 N N . ILE E 1 69 ? 26.43971 62.79358 -38.98916 1.000 29.42552 144 ILE E N 1
ATOM 5152 C CA . ILE E 1 69 ? 27.76616 63.34386 -39.32639 1.000 30.32893 144 ILE E CA 1
ATOM 5153 C C . ILE E 1 69 ? 28.83543 62.45090 -38.70638 1.000 33.62297 144 ILE E C 1
ATOM 5154 O O . ILE E 1 69 ? 28.72024 62.07315 -37.52128 1.000 29.31095 144 ILE E O 1
ATOM 5159 N N . PRO E 1 70 ? 29.87106 62.06549 -39.44234 1.000 30.34726 145 PRO E N 1
ATOM 5160 C CA . PRO E 1 70 ? 30.79305 61.04872 -38.92067 1.000 35.23916 145 PRO E CA 1
ATOM 5161 C C . PRO E 1 70 ? 31.49939 61.53222 -37.66478 1.000 35.95161 145 PRO E C 1
ATOM 5162 O O . PRO E 1 70 ? 31.73148 62.73206 -37.48457 1.000 35.73785 145 PRO E O 1
ATOM 5166 N N . ASN E 1 71 ? 31.81674 60.56879 -36.78761 1.000 37.88924 146 ASN E N 1
ATOM 5167 C CA . ASN E 1 71 ? 32.65732 60.78235 -35.60519 1.000 36.34280 146 ASN E CA 1
ATOM 5168 C C . ASN E 1 71 ? 32.03475 61.78559 -34.62860 1.000 35.32255 146 ASN E C 1
ATOM 5169 O O . ASN E 1 71 ? 32.73940 62.58749 -34.00197 1.000 38.25940 146 ASN E O 1
ATOM 5174 N N . THR E 1 72 ? 30.71120 61.73193 -34.50736 1.000 33.33203 147 THR E N 1
ATOM 5175 C CA . THR E 1 72 ? 29.90775 62.52534 -33.58355 1.000 32.80838 147 THR E CA 1
ATOM 5176 C C . THR E 1 72 ? 29.19352 61.62592 -32.57368 1.000 33.70842 147 THR E C 1
ATOM 5177 O O . THR E 1 72 ? 28.98899 60.43178 -32.82090 1.000 32.21320 147 THR E O 1
ATOM 5181 N N . PRO E 1 73 ? 28.76174 62.17880 -31.43671 1.000 32.73077 148 PRO E N 1
ATOM 5182 C CA . PRO E 1 73 ? 28.17794 61.31413 -30.39481 1.000 35.13172 148 PRO E CA 1
ATOM 5183 C C . PRO E 1 73 ? 26.94563 60.53044 -30.83489 1.000 28.71538 148 PRO E C 1
ATOM 5184 O O . PRO E 1 73 ? 26.73438 59.42498 -30.31797 1.000 33.11113 148 PRO E O 1
ATOM 5188 N N . LEU E 1 74 ? 26.14822 61.03185 -31.79206 1.000 27.44418 149 LEU E N 1
ATOM 5189 C CA . LEU E 1 74 ? 24.88989 60.37971 -32.15552 1.000 32.23445 149 LEU E CA 1
ATOM 5190 C C . LEU E 1 74 ? 24.99199 59.48971 -33.38921 1.000 30.48403 149 LEU E C 1
ATOM 5191 O O . LEU E 1 74 ? 24.03914 58.77092 -33.69018 1.000 30.71069 149 LEU E O 1
ATOM 5196 N N . HIS E 1 75 ? 26.10897 59.50262 -34.12094 1.000 28.22932 150 HIS E N 1
ATOM 5197 C CA . HIS E 1 75 ? 26.05812 58.91658 -35.45673 1.000 32.11764 150 HIS E CA 1
ATOM 5198 C C . HIS E 1 75 ? 26.05882 57.38438 -35.48463 1.000 32.59934 150 HIS E C 1
ATOM 5199 O O . HIS E 1 75 ? 25.62988 56.81412 -36.48529 1.000 33.39073 150 HIS E O 1
ATOM 5206 N N . ASP E 1 76 ? 26.53247 56.70894 -34.45004 1.000 30.34781 151 ASP E N 1
ATOM 5207 C CA . ASP E 1 76 ? 26.75200 55.26638 -34.50710 1.000 34.40274 151 ASP E CA 1
ATOM 5208 C C . ASP E 1 76 ? 25.47428 54.54557 -34.08014 1.000 40.03228 151 ASP E C 1
ATOM 5209 O O . ASP E 1 76 ? 24.95970 54.79340 -32.98803 1.000 49.68346 151 ASP E O 1
ATOM 5214 N N . GLY E 1 77 ? 24.98148 53.65505 -34.92366 1.000 33.49844 152 GLY E N 1
ATOM 5215 C CA . GLY E 1 77 ? 23.75675 52.92350 -34.63102 1.000 34.83364 152 GLY E CA 1
ATOM 5216 C C . GLY E 1 77 ? 22.58026 53.47304 -35.42178 1.000 31.42719 152 GLY E C 1
ATOM 5217 O O . GLY E 1 77 ? 22.72535 54.30757 -36.31847 1.000 29.86953 152 GLY E O 1
ATOM 5218 N N . ALA E 1 78 ? 21.38652 52.96874 -35.08368 1.000 26.82604 153 ALA E N 1
ATOM 5219 C CA . ALA E 1 78 ? 20.18316 53.23850 -35.86009 1.000 30.59248 153 ALA E CA 1
ATOM 5220 C C . ALA E 1 78 ? 19.39227 54.39381 -35.26428 1.000 25.74025 153 ALA E C 1
ATOM 5221 O O . ALA E 1 78 ? 19.23613 54.49500 -34.03639 1.000 27.36502 153 ALA E O 1
ATOM 5223 N N . VAL E 1 79 ? 18.87940 55.24681 -36.14456 1.000 24.57068 154 VAL E N 1
ATOM 5224 C CA . VAL E 1 79 ? 17.74900 56.11879 -35.79835 1.000 24.29808 154 VAL E CA 1
ATOM 5225 C C . VAL E 1 79 ? 16.47183 55.29163 -35.92155 1.000 25.83173 154 VAL E C 1
ATOM 5226 O O . VAL E 1 79 ? 16.30116 54.54076 -36.89464 1.000 30.29821 154 VAL E O 1
ATOM 5230 N N . ILE E 1 80 ? 15.57121 55.41316 -34.94372 1.000 25.32300 155 ILE E N 1
ATOM 5231 C CA . ILE E 1 80 ? 14.27600 54.73264 -35.00144 1.000 26.98559 155 ILE E CA 1
ATOM 5232 C C . ILE E 1 80 ? 13.19025 55.79373 -34.91293 1.000 27.09332 155 ILE E C 1
ATOM 5233 O O . ILE E 1 80 ? 13.15945 56.59390 -33.96558 1.000 26.09586 155 ILE E O 1
ATOM 5238 N N . ILE E 1 81 ? 12.34470 55.81268 -35.93503 1.000 25.68236 156 ILE E N 1
ATOM 5239 C CA . ILE E 1 81 ? 11.22217 56.72714 -36.07877 1.000 29.44444 156 ILE E CA 1
ATOM 5240 C C . ILE E 1 81 ? 9.97183 55.99576 -35.63815 1.000 33.78978 156 ILE E C 1
ATOM 5241 O O . ILE E 1 81 ? 9.71232 54.87115 -36.08544 1.000 28.31606 156 ILE E O 1
ATOM 5246 N N . LYS E 1 82 ? 9.15979 56.64767 -34.82095 1.000 26.41495 157 LYS E N 1
ATOM 5247 C CA . LYS E 1 82 ? 7.89419 56.06412 -34.40917 1.000 27.78963 157 LYS E CA 1
ATOM 5248 C C . LYS E 1 82 ? 6.84782 57.15456 -34.50644 1.000 30.76878 157 LYS E C 1
ATOM 5249 O O . LYS E 1 82 ? 7.02478 58.22032 -33.90784 1.000 30.52955 157 LYS E O 1
ATOM 5255 N N . GLU E 1 83 ? 5.77435 56.88360 -35.24656 1.000 33.47972 158 GLU E N 1
ATOM 5256 C CA . GLU E 1 83 ? 4.67117 57.82462 -35.44300 1.000 35.18102 158 GLU E CA 1
ATOM 5257 C C . GLU E 1 83 ? 5.19406 59.22537 -35.77877 1.000 37.01330 158 GLU E C 1
ATOM 5258 O O . GLU E 1 83 ? 4.79305 60.23517 -35.19992 1.000 36.70105 158 GLU E O 1
ATOM 5264 N N . GLU E 1 84 ? 6.11976 59.26769 -36.73058 1.000 37.82383 159 GLU E N 1
ATOM 5265 C CA . GLU E 1 84 ? 6.60457 60.49804 -37.33757 1.000 34.53035 159 GLU E CA 1
ATOM 5266 C C . GLU E 1 84 ? 7.40834 61.36469 -36.37390 1.000 33.75338 159 GLU E C 1
ATOM 5267 O O . GLU E 1 84 ? 7.54778 62.57406 -36.60101 1.000 37.00748 159 GLU E O 1
ATOM 5273 N N . ARG E 1 85 ? 7.94668 60.78946 -35.30194 1.000 29.32371 160 ARG E N 1
ATOM 5274 C CA . ARG E 1 85 ? 8.95086 61.46397 -34.48737 1.000 28.89995 160 ARG E CA 1
ATOM 5275 C C . ARG E 1 85 ? 10.22048 60.62506 -34.48548 1.000 29.91709 160 ARG E C 1
ATOM 5276 O O . ARG E 1 85 ? 10.16219 59.40095 -34.63831 1.000 27.92611 160 ARG E O 1
ATOM 5284 N N . ILE E 1 86 ? 11.37168 61.27329 -34.31101 1.000 27.66768 161 ILE E N 1
ATOM 5285 C CA . ILE E 1 86 ? 12.60746 60.53596 -34.06416 1.000 27.16684 161 ILE E CA 1
ATOM 5286 C C . ILE E 1 86 ? 12.63201 60.12758 -32.59784 1.000 27.57854 161 ILE E C 1
ATOM 5287 O O . ILE E 1 86 ? 12.81043 60.96750 -31.70911 1.000 27.00760 161 ILE E O 1
ATOM 5292 N N . ALA E 1 87 ? 12.41002 58.84222 -32.33613 1.000 25.04110 162 ALA E N 1
ATOM 5293 C CA . ALA E 1 87 ? 12.36728 58.39727 -30.95611 1.000 26.89885 162 ALA E CA 1
ATOM 5294 C C . ALA E 1 87 ? 13.75303 58.41617 -30.34166 1.000 27.76772 162 ALA E C 1
ATOM 5295 O O . ALA E 1 87 ? 13.95780 58.99070 -29.26009 1.000 26.49705 162 ALA E O 1
ATOM 5297 N N . VAL E 1 88 ? 14.72261 57.80318 -31.03100 1.000 27.37111 163 VAL E N 1
ATOM 5298 C CA . VAL E 1 88 ? 16.06921 57.61288 -30.50872 1.000 28.10943 163 VAL E CA 1
ATOM 5299 C C . VAL E 1 88 ? 17.04464 57.62914 -31.67464 1.000 25.99664 163 VAL E C 1
ATOM 5300 O O . VAL E 1 88 ? 16.67477 57.43041 -32.83576 1.000 24.90742 163 VAL E O 1
ATOM 5304 N N . THR E 1 89 ? 18.30049 57.85984 -31.34950 1.000 24.17342 164 THR E N 1
ATOM 5305 C CA . THR E 1 89 ? 19.40507 57.56278 -32.24024 1.000 26.14870 164 THR E CA 1
ATOM 5306 C C . THR E 1 89 ? 20.19323 56.42666 -31.61932 1.000 28.75331 164 THR E C 1
ATOM 5307 O O . THR E 1 89 ? 19.92821 55.99864 -30.49894 1.000 26.33579 164 THR E O 1
ATOM 5311 N N . SER E 1 90 ? 21.21870 55.97488 -32.33859 1.000 27.66228 165 SER E N 1
ATOM 5312 C CA . SER E 1 90 ? 22.23296 55.10606 -31.76066 1.000 26.77559 165 SER E CA 1
ATOM 5313 C C . SER E 1 90 ? 21.67152 53.78717 -31.24829 1.000 27.23174 165 SER E C 1
ATOM 5314 O O . SER E 1 90 ? 22.21757 53.20640 -30.31439 1.000 30.68417 165 SER E O 1
ATOM 5317 N N . ALA E 1 91 ? 20.60502 53.28263 -31.85935 1.000 28.71049 166 ALA E N 1
ATOM 5318 C CA . ALA E 1 91 ? 19.94803 52.08850 -31.35879 1.000 30.54093 166 ALA E CA 1
ATOM 5319 C C . ALA E 1 91 ? 20.54926 50.82393 -31.96682 1.000 29.68051 166 ALA E C 1
ATOM 5320 O O . ALA E 1 91 ? 21.06771 50.83678 -33.08667 1.000 29.73927 166 ALA E O 1
ATOM 5322 N N . TYR E 1 92 ? 20.46609 49.74359 -31.20163 1.000 27.71503 167 TYR E N 1
ATOM 5323 C CA . TYR E 1 92 ? 20.76915 48.39969 -31.68216 1.000 28.09335 167 TYR E CA 1
ATOM 5324 C C . TYR E 1 92 ? 19.64459 47.90632 -32.58079 1.000 37.72161 167 TYR E C 1
ATOM 5325 O O . TYR E 1 92 ? 18.46020 48.05856 -32.25753 1.000 31.12597 167 TYR E O 1
ATOM 5334 N N . LEU E 1 93 ? 20.01574 47.31072 -33.70986 1.000 32.40138 168 LEU E N 1
ATOM 5335 C CA . LEU E 1 93 ? 19.09359 46.53652 -34.52215 1.000 31.37924 168 LEU E CA 1
ATOM 5336 C C . LEU E 1 93 ? 19.68389 45.14949 -34.71786 1.000 39.87973 168 LEU E C 1
ATOM 5337 O O . LEU E 1 93 ? 20.90732 45.01216 -34.77798 1.000 37.34933 168 LEU E O 1
ATOM 5342 N N . PRO E 1 94 ? 18.84655 44.11221 -34.82339 1.000 36.83252 169 PRO E N 1
ATOM 5343 C CA . PRO E 1 94 ? 19.36451 42.75333 -35.03272 1.000 40.82823 169 PRO E CA 1
ATOM 5344 C C . PRO E 1 94 ? 20.11618 42.65420 -36.35615 1.000 42.99336 169 PRO E C 1
ATOM 5345 O O . PRO E 1 94 ? 19.65869 43.15583 -37.38495 1.000 48.02740 169 PRO E O 1
ATOM 5349 N N . LEU E 1 95 ? 21.26819 41.98640 -36.33250 1.000 44.86676 170 LEU E N 1
ATOM 5350 C CA . LEU E 1 95 ? 22.03569 41.74887 -37.55163 1.000 52.09144 170 LEU E CA 1
ATOM 5351 C C . LEU E 1 95 ? 21.55524 40.46357 -38.20944 1.000 51.69873 170 LEU E C 1
ATOM 5352 O O . LEU E 1 95 ? 21.40831 39.43689 -37.53878 1.000 54.91850 170 LEU E O 1
ATOM 5357 N N . THR E 1 96 ? 21.35206 40.50263 -39.52247 1.000 51.37677 171 THR E N 1
ATOM 5358 C CA . THR E 1 96 ? 21.04385 39.27355 -40.22785 1.000 53.85000 171 THR E CA 1
ATOM 5359 C C . THR E 1 96 ? 22.22241 38.30814 -40.13694 1.000 65.13389 171 THR E C 1
ATOM 5360 O O . THR E 1 96 ? 23.38933 38.70897 -40.04984 1.000 59.23409 171 THR E O 1
ATOM 5364 N N . LYS E 1 97 ? 21.90433 37.02215 -40.13135 1.000 64.40179 172 LYS E N 1
ATOM 5365 C CA . LYS E 1 97 ? 22.91735 35.98366 -40.18766 1.000 71.87362 172 LYS E CA 1
ATOM 5366 C C . LYS E 1 97 ? 22.97986 35.33128 -41.56159 1.000 77.96210 172 LYS E C 1
ATOM 5367 O O . LYS E 1 97 ? 23.57800 34.25904 -41.70712 1.000 72.10780 172 LYS E O 1
ATOM 5373 N N . ASN E 1 98 ? 22.38020 35.96069 -42.57134 1.000 73.14919 173 ASN E N 1
ATOM 5374 C CA . ASN E 1 98 ? 22.30923 35.37085 -43.90235 1.000 82.47694 173 ASN E CA 1
ATOM 5375 C C . ASN E 1 98 ? 23.70092 35.35465 -44.53818 1.000 83.87464 173 ASN E C 1
ATOM 5376 O O . ASN E 1 98 ? 24.39097 36.37964 -44.57866 1.000 83.91686 173 ASN E O 1
ATOM 5381 N N . THR E 1 99 ? 24.12358 34.18311 -45.02430 1.000 83.19276 174 THR E N 1
ATOM 5382 C CA . THR E 1 99 ? 25.44665 34.07383 -45.63261 1.000 89.18018 174 THR E CA 1
ATOM 5383 C C . THR E 1 99 ? 25.48505 34.58998 -47.06800 1.000 95.76595 174 THR E C 1
ATOM 5384 O O . THR E 1 99 ? 26.57733 34.85078 -47.58730 1.000 102.53441 174 THR E O 1
ATOM 5388 N N . GLY E 1 100 ? 24.33212 34.74034 -47.71942 1.000 91.63773 175 GLY E N 1
ATOM 5389 C CA . GLY E 1 100 ? 24.30107 35.15451 -49.11086 1.000 88.66588 175 GLY E CA 1
ATOM 5390 C C . GLY E 1 100 ? 24.01933 36.62844 -49.33713 1.000 87.54985 175 GLY E C 1
ATOM 5391 O O . GLY E 1 100 ? 23.23846 36.98341 -50.22604 1.000 93.95742 175 GLY E O 1
ATOM 5392 N N . ILE E 1 101 ? 24.64008 37.49632 -48.54069 1.000 85.32117 176 ILE E N 1
ATOM 5393 C CA . ILE E 1 101 ? 24.57665 38.94180 -48.73298 1.000 86.80716 176 ILE E CA 1
ATOM 5394 C C . ILE E 1 101 ? 25.93597 39.40820 -49.23978 1.000 90.83063 176 ILE E C 1
ATOM 5395 O O . ILE E 1 101 ? 26.96823 39.11136 -48.62477 1.000 86.91762 176 ILE E O 1
ATOM 5400 N N . SER E 1 102 ? 25.93108 40.13622 -50.35931 1.000 92.66961 177 SER E N 1
ATOM 5401 C CA . SER E 1 102 ? 27.16442 40.56377 -51.01269 1.000 88.56707 177 SER E CA 1
ATOM 5402 C C . SER E 1 102 ? 28.09216 41.28390 -50.04209 1.000 83.85729 177 SER E C 1
ATOM 5403 O O . SER E 1 102 ? 27.64978 42.06281 -49.19250 1.000 82.55437 177 SER E O 1
ATOM 5406 N N . LYS E 1 103 ? 29.39566 41.02867 -50.18958 1.000 88.07669 178 LYS E N 1
ATOM 5407 C CA . LYS E 1 103 ? 30.38020 41.60180 -49.27815 1.000 84.32031 178 LYS E CA 1
ATOM 5408 C C . LYS E 1 103 ? 30.50334 43.11854 -49.40628 1.000 90.27922 178 LYS E C 1
ATOM 5409 O O . LYS E 1 103 ? 31.10263 43.75058 -48.52754 1.000 90.20170 178 LYS E O 1
ATOM 5415 N N . GLU E 1 104 ? 29.94494 43.71640 -50.46234 1.000 83.33438 179 GLU E N 1
ATOM 5416 C CA . GLU E 1 104 ? 29.92112 45.17107 -50.58830 1.000 76.64228 179 GLU E CA 1
ATOM 5417 C C . GLU E 1 104 ? 29.07110 45.84926 -49.50875 1.000 67.81196 179 GLU E C 1
ATOM 5418 O O . GLU E 1 104 ? 29.25963 47.04526 -49.25320 1.000 68.67384 179 GLU E O 1
ATOM 5424 N N . PHE E 1 105 ? 28.18994 45.11201 -48.82986 1.000 77.31720 180 PHE E N 1
ATOM 5425 C CA . PHE E 1 105 ? 27.26250 45.68448 -47.85059 1.000 64.71488 180 PHE E CA 1
ATOM 5426 C C . PHE E 1 105 ? 27.76189 45.44315 -46.43124 1.000 58.96244 180 PHE E C 1
ATOM 5427 O O . PHE E 1 105 ? 28.04495 44.30302 -46.05208 1.000 74.83605 180 PHE E O 1
ATOM 5435 N N . GLY E 1 106 ? 27.85099 46.50731 -45.64993 1.000 56.05941 181 GLY E N 1
ATOM 5436 C CA . GLY E 1 106 ? 28.45055 46.47262 -44.33599 1.000 55.42830 181 GLY E CA 1
ATOM 5437 C C . GLY E 1 106 ? 27.43972 46.30576 -43.22058 1.000 56.60688 181 GLY E C 1
ATOM 5438 O O . GLY E 1 106 ? 26.35694 45.73664 -43.40542 1.000 52.08028 181 GLY E O 1
ATOM 5439 N N . THR E 1 107 ? 27.80152 46.81690 -42.04291 1.000 50.14947 182 THR E N 1
ATOM 5440 C CA . THR E 1 107 ? 27.03443 46.52651 -40.83768 1.000 58.17528 182 THR E CA 1
ATOM 5441 C C . THR E 1 107 ? 25.65196 47.15890 -40.89059 1.000 47.24963 182 THR E C 1
ATOM 5442 O O . THR E 1 107 ? 24.66071 46.51582 -40.51597 1.000 44.09816 182 THR E O 1
ATOM 5446 N N . ARG E 1 108 ? 25.55867 48.40023 -41.38700 1.000 43.61094 183 ARG E N 1
ATOM 5447 C CA . ARG E 1 108 ? 24.25817 49.06011 -41.48188 1.000 39.34648 183 ARG E CA 1
ATOM 5448 C C . ARG E 1 108 ? 23.29926 48.27101 -42.36141 1.000 40.59274 183 ARG E C 1
ATOM 5449 O O . ARG E 1 108 ? 22.12094 48.11256 -42.01794 1.000 37.30376 183 ARG E O 1
ATOM 5457 N N . HIS E 1 109 ? 23.79216 47.74852 -43.48944 1.000 40.27201 184 HIS E N 1
ATOM 5458 C CA . HIS E 1 109 ? 22.94288 46.93393 -44.34985 1.000 36.65460 184 HIS E CA 1
ATOM 5459 C C . HIS E 1 109 ? 22.49149 45.65936 -43.63650 1.000 37.99777 184 HIS E C 1
ATOM 5460 O O . HIS E 1 109 ? 21.31428 45.29564 -43.70036 1.000 42.72330 184 HIS E O 1
ATOM 5467 N N . ARG E 1 110 ? 23.41075 44.97550 -42.94909 1.000 41.73122 185 ARG E N 1
ATOM 5468 C CA . ARG E 1 110 ? 23.04039 43.76117 -42.21769 1.000 42.80180 185 ARG E CA 1
ATOM 5469 C C . ARG E 1 110 ? 22.06228 44.05130 -41.07742 1.000 39.85333 185 ARG E C 1
ATOM 5470 O O . ARG E 1 110 ? 21.26197 43.17920 -40.71512 1.000 42.75837 185 ARG E O 1
ATOM 5478 N N . ALA E 1 111 ? 22.12691 45.24787 -40.48788 1.000 36.80979 186 ALA E N 1
ATOM 5479 C CA . ALA E 1 111 ? 21.14593 45.63000 -39.47140 1.000 36.54823 186 ALA E CA 1
ATOM 5480 C C . ALA E 1 111 ? 19.77714 45.87740 -40.09441 1.000 37.99891 186 ALA E C 1
ATOM 5481 O O . ALA E 1 111 ? 18.74883 45.47290 -39.53675 1.000 35.11469 186 ALA E O 1
ATOM 5483 N N . ALA E 1 112 ? 19.74252 46.56878 -41.23170 1.000 33.54280 187 ALA E N 1
ATOM 5484 C CA . ALA E 1 112 ? 18.48244 46.79476 -41.92961 1.000 38.42269 187 ALA E CA 1
ATOM 5485 C C . ALA E 1 112 ? 17.84795 45.47986 -42.35880 1.000 43.83916 187 ALA E C 1
ATOM 5486 O O . ALA E 1 112 ? 16.62889 45.29895 -42.23639 1.000 39.72435 187 ALA E O 1
ATOM 5488 N N . ILE E 1 113 ? 18.65192 44.55954 -42.89378 1.000 39.43579 188 ILE E N 1
ATOM 5489 C CA . ILE E 1 113 ? 18.10932 43.27219 -43.30393 1.000 37.01783 188 ILE E CA 1
ATOM 5490 C C . ILE E 1 113 ? 17.64846 42.48583 -42.08733 1.000 38.35015 188 ILE E C 1
ATOM 5491 O O . ILE E 1 113 ? 16.57361 41.87705 -42.09846 1.000 41.36033 188 ILE E O 1
ATOM 5496 N N . GLY E 1 114 ? 18.45710 42.48233 -41.02467 1.000 42.84232 189 GLY E N 1
ATOM 5497 C CA . GLY E 1 114 ? 18.09228 41.74304 -39.82652 1.000 41.70529 189 GLY E CA 1
ATOM 5498 C C . GLY E 1 114 ? 16.80699 42.25186 -39.20047 1.000 38.48788 189 GLY E C 1
ATOM 5499 O O . GLY E 1 114 ? 15.95241 41.45879 -38.80344 1.000 40.55159 189 GLY E O 1
ATOM 5500 N N . LEU E 1 115 ? 16.63392 43.57568 -39.14014 1.000 39.06472 190 LEU E N 1
ATOM 5501 C CA . LEU E 1 115 ? 15.36966 44.10513 -38.61889 1.000 36.90618 190 LEU E CA 1
ATOM 5502 C C . LEU E 1 115 ? 14.19426 43.70530 -39.51160 1.000 40.52522 190 LEU E C 1
ATOM 5503 O O . LEU E 1 115 ? 13.11649 43.36500 -39.00882 1.000 36.25658 190 LEU E O 1
ATOM 5508 N N . SER E 1 116 ? 14.37995 43.72430 -40.84070 1.000 37.28682 191 SER E N 1
ATOM 5509 C CA . SER E 1 116 ? 13.28428 43.34643 -41.73217 1.000 38.26666 191 SER E CA 1
ATOM 5510 C C . SER E 1 116 ? 12.91460 41.87090 -41.61382 1.000 45.76114 191 SER E C 1
ATOM 5511 O O . SER E 1 116 ? 11.84050 41.47157 -42.08913 1.000 43.13763 191 SER E O 1
ATOM 5514 N N . GLU E 1 117 ? 13.76635 41.05398 -40.98669 1.000 42.26027 192 GLU E N 1
ATOM 5515 C CA . GLU E 1 117 ? 13.45799 39.63999 -40.82386 1.000 41.32052 192 GLU E CA 1
ATOM 5516 C C . GLU E 1 117 ? 12.54898 39.36775 -39.63009 1.000 49.60039 192 GLU E C 1
ATOM 5517 O O . GLU E 1 117 ? 11.87787 38.32442 -39.61030 1.000 45.02812 192 GLU E O 1
ATOM 5523 N N . VAL E 1 118 ? 12.49275 40.28652 -38.66112 1.000 41.02556 193 VAL E N 1
ATOM 5524 C CA . VAL E 1 118 ? 11.81166 40.06114 -37.39145 1.000 39.96211 193 VAL E CA 1
ATOM 5525 C C . VAL E 1 118 ? 10.76417 41.13887 -37.11154 1.000 44.16252 193 VAL E C 1
ATOM 5526 O O . VAL E 1 118 ? 10.31239 41.28536 -35.97200 1.000 41.66694 193 VAL E O 1
ATOM 5530 N N . SER E 1 119 ? 10.35892 41.88448 -38.13583 1.000 41.08845 194 SER E N 1
ATOM 5531 C CA . SER E 1 119 ? 9.42703 42.99562 -37.95670 1.000 38.21552 194 SER E CA 1
ATOM 5532 C C . SER E 1 119 ? 8.93687 43.42062 -39.33238 1.000 41.84057 194 SER E C 1
ATOM 5533 O O . SER E 1 119 ? 9.49857 43.02816 -40.35843 1.000 40.26485 194 SER E O 1
ATOM 5536 N N . ASP E 1 120 ? 7.88112 44.23764 -39.34847 1.000 37.70329 195 ASP E N 1
ATOM 5537 C CA . ASP E 1 120 ? 7.42201 44.86682 -40.58668 1.000 36.36612 195 ASP E CA 1
ATOM 5538 C C . ASP E 1 120 ? 7.93891 46.29430 -40.73306 1.000 39.61000 195 ASP E C 1
ATOM 5539 O O . ASP E 1 120 ? 7.35836 47.09659 -41.47865 1.000 38.96640 195 ASP E O 1
ATOM 5544 N N . ALA E 1 121 ? 9.06072 46.60748 -40.09070 1.000 33.08163 196 ALA E N 1
ATOM 5545 C CA . ALA E 1 121 ? 9.61529 47.94678 -40.18315 1.000 31.70730 196 ALA E CA 1
ATOM 5546 C C . ALA E 1 121 ? 10.08948 48.25283 -41.59945 1.000 31.03963 196 ALA E C 1
ATOM 5547 O O . ALA E 1 121 ? 10.46255 47.36297 -42.36588 1.000 33.71060 196 ALA E O 1
ATOM 5549 N N . LEU E 1 122 ? 10.06113 49.53307 -41.94396 1.000 34.18401 197 LEU E N 1
ATOM 5550 C CA . LEU E 1 122 ? 10.70749 50.04012 -43.14816 1.000 33.28932 197 LEU E CA 1
ATOM 5551 C C . LEU E 1 122 ? 12.02322 50.69066 -42.73040 1.000 32.95629 197 LEU E C 1
ATOM 5552 O O . LEU E 1 122 ? 12.02603 51.59492 -41.88829 1.000 32.21626 197 LEU E O 1
ATOM 5557 N N . THR E 1 123 ? 13.13627 50.22854 -43.30134 1.000 31.43207 198 THR E N 1
ATOM 5558 C CA . THR E 1 123 ? 14.45419 50.72466 -42.93276 1.000 27.27415 198 THR E CA 1
ATOM 5559 C C . THR E 1 123 ? 15.18756 51.15371 -44.19349 1.000 31.76747 198 THR E C 1
ATOM 5560 O O . THR E 1 123 ? 15.12919 50.44876 -45.20469 1.000 32.01518 198 THR E O 1
ATOM 5564 N N . PHE E 1 124 ? 15.85771 52.30244 -44.14383 1.000 30.46265 199 PHE E N 1
ATOM 5565 C CA . PHE E 1 124 ? 16.71782 52.69809 -45.25693 1.000 29.67723 199 PHE E CA 1
ATOM 5566 C C . PHE E 1 124 ? 18.14387 52.94913 -44.77246 1.000 28.09751 199 PHE E C 1
ATOM 5567 O O . PHE E 1 124 ? 18.39288 53.19487 -43.58871 1.000 27.07372 199 PHE E O 1
ATOM 5575 N N . VAL E 1 125 ? 19.09627 52.80465 -45.70030 1.000 27.73598 200 VAL E N 1
ATOM 5576 C CA . VAL E 1 125 ? 20.52964 52.86753 -45.41063 1.000 27.52548 200 VAL E CA 1
ATOM 5577 C C . VAL E 1 125 ? 21.19643 53.71451 -46.48472 1.000 30.21462 200 VAL E C 1
ATOM 5578 O O . VAL E 1 125 ? 20.92180 53.55187 -47.67666 1.000 29.04044 200 VAL E O 1
ATOM 5582 N N . VAL E 1 126 ? 22.07459 54.61321 -46.06929 1.000 28.03947 201 VAL E N 1
ATOM 5583 C CA . VAL E 1 126 ? 23.05713 55.19490 -46.98642 1.000 29.70471 201 VAL E CA 1
ATOM 5584 C C . VAL E 1 126 ? 24.40013 54.56056 -46.67235 1.000 28.97834 201 VAL E C 1
ATOM 5585 O O . VAL E 1 126 ? 24.82840 54.53730 -45.51071 1.000 29.58744 201 VAL E O 1
ATOM 5589 N N . SER E 1 127 ? 25.05327 54.02678 -47.70479 1.000 33.39504 202 SER E N 1
ATOM 5590 C CA . SER E 1 127 ? 26.32883 53.34652 -47.52407 1.000 37.17288 202 SER E CA 1
ATOM 5591 C C . SER E 1 127 ? 27.45963 54.33371 -47.26581 1.000 35.01405 202 SER E C 1
ATOM 5592 O O . SER E 1 127 ? 27.66891 55.27982 -48.03080 1.000 39.01722 202 SER E O 1
ATOM 5595 N N . GLU E 1 128 ? 28.19148 54.09951 -46.17790 1.000 35.62083 203 GLU E N 1
ATOM 5596 C CA . GLU E 1 128 ? 29.43786 54.80680 -45.90919 1.000 38.77244 203 GLU E CA 1
ATOM 5597 C C . GLU E 1 128 ? 30.50642 54.56415 -46.97482 1.000 41.20658 203 GLU E C 1
ATOM 5598 O O . GLU E 1 128 ? 31.41231 55.39516 -47.14725 1.000 46.74655 203 GLU E O 1
ATOM 5604 N N . GLU E 1 129 ? 30.42197 53.44890 -47.68896 1.000 45.16445 204 GLU E N 1
ATOM 5605 C CA . GLU E 1 129 ? 31.47719 53.03880 -48.60791 1.000 53.54627 204 GLU E CA 1
ATOM 5606 C C . GLU E 1 129 ? 31.24586 53.56804 -50.01915 1.000 44.72404 204 GLU E C 1
ATOM 5607 O O . GLU E 1 129 ? 32.18513 54.02154 -50.68236 1.000 51.34777 204 GLU E O 1
ATOM 5613 N N . THR E 1 130 ? 29.98887 53.56641 -50.46771 1.000 44.84450 205 THR E N 1
ATOM 5614 C CA . THR E 1 130 ? 29.62587 53.96834 -51.81730 1.000 52.13005 205 THR E CA 1
ATOM 5615 C C . THR E 1 130 ? 28.69548 55.16550 -51.88490 1.000 41.22956 205 THR E C 1
ATOM 5616 O O . THR E 1 130 ? 28.60817 55.78739 -52.94614 1.000 44.47784 205 THR E O 1
ATOM 5620 N N . GLY E 1 131 ? 27.98869 55.49213 -50.80399 1.000 35.12284 206 GLY E N 1
ATOM 5621 C CA . GLY E 1 131 ? 26.87155 56.41433 -50.88056 1.000 37.84228 206 GLY E CA 1
ATOM 5622 C C . GLY E 1 131 ? 25.61243 55.81526 -51.46965 1.000 41.49272 206 GLY E C 1
ATOM 5623 O O . GLY E 1 131 ? 24.61178 56.53587 -51.61790 1.000 36.89921 206 GLY E O 1
ATOM 5624 N N . GLY E 1 132 ? 25.62832 54.52110 -51.79636 1.000 37.59108 207 GLY E N 1
ATOM 5625 C CA . GLY E 1 132 ? 24.45472 53.89596 -52.37194 1.000 40.35247 207 GLY E CA 1
ATOM 5626 C C . GLY E 1 132 ? 23.29986 53.86809 -51.38936 1.000 36.85737 207 GLY E C 1
ATOM 5627 O O . GLY E 1 132 ? 23.48347 53.91480 -50.16695 1.000 33.52913 207 GLY E O 1
ATOM 5628 N N . ILE E 1 133 ? 22.09121 53.81807 -51.93570 1.000 34.27500 208 ILE E N 1
ATOM 5629 C CA . ILE E 1 133 ? 20.86262 53.92965 -51.15229 1.000 32.23354 208 ILE E CA 1
ATOM 5630 C C . ILE E 1 133 ? 20.14150 52.58973 -51.18210 1.000 31.28956 208 ILE E C 1
ATOM 5631 O O . ILE E 1 133 ? 19.96212 51.99788 -52.25112 1.000 34.55864 208 ILE E O 1
ATOM 5636 N N . SER E 1 134 ? 19.68475 52.12646 -50.01911 1.000 33.24917 209 SER E N 1
ATOM 5637 C CA . SER E 1 134 ? 18.96786 50.85521 -49.98987 1.000 33.15255 209 SER E CA 1
ATOM 5638 C C . SER E 1 134 ? 17.83193 50.91533 -48.97742 1.000 31.49010 209 SER E C 1
ATOM 5639 O O . SER E 1 134 ? 17.85094 51.71630 -48.04289 1.000 30.07131 209 SER E O 1
ATOM 5642 N N . ILE E 1 135 ? 16.83646 50.04712 -49.18762 1.000 33.70558 210 ILE E N 1
ATOM 5643 C CA . ILE E 1 135 ? 15.66150 49.91195 -48.31645 1.000 35.00603 210 ILE E CA 1
ATOM 5644 C C . ILE E 1 135 ? 15.45425 48.43337 -48.01631 1.000 38.36883 210 ILE E C 1
ATOM 5645 O O . ILE E 1 135 ? 15.65047 47.58345 -48.89228 1.000 38.30526 210 ILE E O 1
ATOM 5650 N N . THR E 1 136 ? 15.04066 48.12175 -46.78380 1.000 33.39696 211 THR E N 1
ATOM 5651 C CA . THR E 1 136 ? 14.55828 46.78932 -46.44187 1.000 36.78597 211 THR E CA 1
ATOM 5652 C C . THR E 1 136 ? 13.11985 46.88837 -45.95448 1.000 43.04997 211 THR E C 1
ATOM 5653 O O . THR E 1 136 ? 12.75889 47.81820 -45.23022 1.000 34.19293 211 THR E O 1
ATOM 5657 N N . TYR E 1 137 ? 12.30458 45.92434 -46.35610 1.000 43.64730 212 TYR E N 1
ATOM 5658 C CA . TYR E 1 137 ? 10.89137 45.90860 -45.97877 1.000 47.24804 212 TYR E CA 1
ATOM 5659 C C . TYR E 1 137 ? 10.40638 44.48604 -46.16051 1.000 47.59980 212 TYR E C 1
ATOM 5660 O O . TYR E 1 137 ? 10.55899 43.93870 -47.26006 1.000 47.48575 212 TYR E O 1
ATOM 5669 N N . ASN E 1 138 ? 9.83696 43.89446 -45.10570 1.000 55.39275 213 ASN E N 1
ATOM 5670 C CA . ASN E 1 138 ? 9.35931 42.50648 -45.15581 1.000 61.73027 213 ASN E CA 1
ATOM 5671 C C . ASN E 1 138 ? 10.53549 41.61015 -45.53334 1.000 63.50346 213 ASN E C 1
ATOM 5672 O O . ASN E 1 138 ? 11.64188 41.78225 -44.99763 1.000 68.79563 213 ASN E O 1
ATOM 5677 N N . GLY E 1 139 ? 10.37599 40.67057 -46.43797 1.000 68.33065 214 GLY E N 1
ATOM 5678 C CA . GLY E 1 139 ? 11.58165 39.94041 -46.75523 1.000 82.97451 214 GLY E CA 1
ATOM 5679 C C . GLY E 1 139 ? 12.52340 40.60036 -47.73675 1.000 66.19626 214 GLY E C 1
ATOM 5680 O O . GLY E 1 139 ? 13.54195 39.99481 -48.07580 1.000 73.72024 214 GLY E O 1
ATOM 5681 N N . ARG E 1 140 ? 12.24507 41.83189 -48.17151 1.000 61.20082 215 ARG E N 1
ATOM 5682 C CA . ARG E 1 140 ? 12.81967 42.39337 -49.38928 1.000 59.02842 215 ARG E CA 1
ATOM 5683 C C . ARG E 1 140 ? 13.97364 43.35190 -49.09867 1.000 65.06444 215 ARG E C 1
ATOM 5684 O O . ARG E 1 140 ? 13.89440 44.18238 -48.19134 1.000 52.16848 215 ARG E O 1
ATOM 5692 N N . PHE E 1 141 ? 15.03411 43.25757 -49.90332 1.000 53.58646 216 PHE E N 1
ATOM 5693 C CA . PHE E 1 141 ? 16.19478 44.13736 -49.79121 1.000 49.25469 216 PHE E CA 1
ATOM 5694 C C . PHE E 1 141 ? 16.44183 44.75965 -51.15985 1.000 51.41199 216 PHE E C 1
ATOM 5695 O O . PHE E 1 141 ? 16.83369 44.05784 -52.09543 1.000 56.18049 216 PHE E O 1
ATOM 5703 N N . LYS E 1 142 ? 16.20193 46.06525 -51.28576 1.000 44.37616 217 LYS E N 1
ATOM 5704 C CA . LYS E 1 142 ? 16.35559 46.76519 -52.55307 1.000 47.47920 217 LYS E CA 1
ATOM 5705 C C . LYS E 1 142 ? 17.53894 47.71630 -52.42070 1.000 49.50167 217 LYS E C 1
ATOM 5706 O O . LYS E 1 142 ? 17.50443 48.64457 -51.61230 1.000 40.62960 217 LYS E O 1
ATOM 5712 N N . HIS E 1 143 ? 18.59116 47.46646 -53.18243 1.000 46.85503 218 HIS E N 1
ATOM 5713 C CA . HIS E 1 143 ? 19.83967 48.20000 -53.04356 1.000 43.38176 218 HIS E CA 1
ATOM 5714 C C . HIS E 1 143 ? 20.18759 48.96015 -54.31687 1.000 44.72341 218 HIS E C 1
ATOM 5715 O O . HIS E 1 143 ? 19.59521 48.75953 -55.38076 1.000 46.48312 218 HIS E O 1
ATOM 5722 N N . ASN E 1 144 ? 21.15833 49.86250 -54.17914 1.000 46.67434 219 ASN E N 1
ATOM 5723 C CA . ASN E 1 144 ? 21.63730 50.68749 -55.28861 1.000 43.15651 219 ASN E CA 1
ATOM 5724 C C . ASN E 1 144 ? 20.49767 51.47420 -55.92335 1.000 39.97159 219 ASN E C 1
ATOM 5725 O O . ASN E 1 144 ? 20.44171 51.64869 -57.14258 1.000 41.88530 219 ASN E O 1
ATOM 5730 N N . LEU E 1 145 ? 19.56950 51.93785 -55.09202 1.000 40.63222 220 LEU E N 1
ATOM 5731 C CA . LEU E 1 145 ? 18.46981 52.74197 -55.59792 1.000 40.75944 220 LEU E CA 1
ATOM 5732 C C . LEU E 1 145 ? 18.97087 54.11608 -56.02231 1.000 35.00909 220 LEU E C 1
ATOM 5733 O O . LEU E 1 145 ? 19.80269 54.72330 -55.34843 1.000 34.01958 220 LEU E O 1
ATOM 5738 N N . THR E 1 146 ? 18.43015 54.62794 -57.11481 1.000 35.92446 221 THR E N 1
ATOM 5739 C CA . THR E 1 146 ? 18.63300 56.04993 -57.32824 1.000 39.56596 221 THR E CA 1
ATOM 5740 C C . THR E 1 146 ? 17.81930 56.84934 -56.30591 1.000 38.14271 221 THR E C 1
ATOM 5741 O O . THR E 1 146 ? 16.90090 56.33727 -55.65266 1.000 32.73141 221 THR E O 1
ATOM 5745 N N . LEU E 1 147 ? 18.19532 58.11885 -56.14887 1.000 35.38494 222 LEU E N 1
ATOM 5746 C CA . LEU E 1 147 ? 17.49348 58.98486 -55.21278 1.000 39.35805 222 LEU E CA 1
ATOM 5747 C C . LEU E 1 147 ? 16.02324 59.11634 -55.59229 1.000 31.20249 222 LEU E C 1
ATOM 5748 O O . LEU E 1 147 ? 15.14557 59.10770 -54.71797 1.000 36.77302 222 LEU E O 1
ATOM 5753 N N . ASP E 1 148 ? 15.72514 59.19846 -56.89439 1.000 34.72522 223 ASP E N 1
ATOM 5754 C CA . ASP E 1 148 ? 14.32287 59.30130 -57.27710 1.000 40.22286 223 ASP E CA 1
ATOM 5755 C C . ASP E 1 148 ? 13.59073 57.97567 -57.06783 1.000 48.65256 223 ASP E C 1
ATOM 5756 O O . ASP E 1 148 ? 12.41231 57.97659 -56.69022 1.000 43.81280 223 ASP E O 1
ATOM 5761 N N . GLU E 1 149 ? 14.27764 56.84583 -57.27512 1.000 41.63916 224 GLU E N 1
ATOM 5762 C CA . GLU E 1 149 ? 13.69382 55.53861 -56.97297 1.000 40.71316 224 GLU E CA 1
ATOM 5763 C C . GLU E 1 149 ? 13.44654 55.37856 -55.47840 1.000 44.69442 224 GLU E C 1
ATOM 5764 O O . GLU E 1 149 ? 12.44434 54.77724 -55.06684 1.000 43.39793 224 GLU E O 1
ATOM 5770 N N . PHE E 1 150 ? 14.38419 55.86787 -54.65961 1.000 35.86588 225 PHE E N 1
ATOM 5771 C CA . PHE E 1 150 ? 14.22877 55.86252 -53.21003 1.000 40.14899 225 PHE E CA 1
ATOM 5772 C C . PHE E 1 150 ? 12.94320 56.58240 -52.80885 1.000 38.82732 225 PHE E C 1
ATOM 5773 O O . PHE E 1 150 ? 12.13307 56.05681 -52.03109 1.000 35.53447 225 PHE E O 1
ATOM 5781 N N . GLU E 1 151 ? 12.70485 57.76105 -53.39303 1.000 36.30562 226 GLU E N 1
ATOM 5782 C CA . GLU E 1 151 ? 11.49764 58.51430 -53.06180 1.000 37.84186 226 GLU E CA 1
ATOM 5783 C C . GLU E 1 151 ? 10.23229 57.77553 -53.49653 1.000 42.13819 226 GLU E C 1
ATOM 5784 O O . GLU E 1 151 ? 9.24878 57.73002 -52.74808 1.000 41.71472 226 GLU E O 1
ATOM 5790 N N . THR E 1 152 ? 10.22899 57.19304 -54.69697 1.000 41.58855 227 THR E N 1
ATOM 5791 C CA . THR E 1 152 ? 9.05749 56.42922 -55.12871 1.000 44.88780 227 THR E CA 1
ATOM 5792 C C . THR E 1 152 ? 8.77694 55.24830 -54.19853 1.000 43.84626 227 THR E C 1
ATOM 5793 O O . THR E 1 152 ? 7.61133 54.95734 -53.88574 1.000 47.66499 227 THR E O 1
ATOM 5797 N N . GLU E 1 153 ? 9.82261 54.55059 -53.74411 1.000 43.45811 228 GLU E N 1
ATOM 5798 C CA . GLU E 1 153 ? 9.57937 53.41905 -52.85307 1.000 42.66418 228 GLU E CA 1
ATOM 5799 C C . GLU E 1 153 ? 8.98860 53.89161 -51.53942 1.000 42.79691 228 GLU E C 1
ATOM 5800 O O . GLU E 1 153 ? 8.04147 53.29062 -51.03191 1.000 47.19721 228 GLU E O 1
ATOM 5806 N N . LEU E 1 154 ? 9.53097 54.97266 -50.98303 1.000 38.09164 229 LEU E N 1
ATOM 5807 C CA . LEU E 1 154 ? 8.99158 55.53130 -49.74756 1.000 39.23438 229 LEU E CA 1
ATOM 5808 C C . LEU E 1 154 ? 7.51899 55.89323 -49.90322 1.000 42.31996 229 LEU E C 1
ATOM 5809 O O . LEU E 1 154 ? 6.69845 55.58349 -49.03294 1.000 45.83865 229 LEU E O 1
ATOM 5814 N N . ARG E 1 155 ? 7.16533 56.57131 -51.00065 1.000 41.96535 230 ARG E N 1
ATOM 5815 C CA . ARG E 1 155 ? 5.78298 57.00674 -51.16910 1.000 44.13452 230 ARG E CA 1
ATOM 5816 C C . ARG E 1 155 ? 4.86520 55.81407 -51.39043 1.000 55.04228 230 ARG E C 1
ATOM 5817 O O . ARG E 1 155 ? 3.72186 55.80144 -50.91575 1.000 52.40422 230 ARG E O 1
ATOM 5825 N N . GLU E 1 156 ? 5.35219 54.80123 -52.11148 1.000 51.80631 231 GLU E N 1
ATOM 5826 C CA . GLU E 1 156 ? 4.55044 53.60527 -52.34554 1.000 57.74096 231 GLU E CA 1
ATOM 5827 C C . GLU E 1 156 ? 4.25718 52.87248 -51.04366 1.000 52.40853 231 GLU E C 1
ATOM 5828 O O . GLU E 1 156 ? 3.15819 52.32923 -50.86849 1.000 59.35807 231 GLU E O 1
ATOM 5834 N N . ILE E 1 157 ? 5.20159 52.88627 -50.10656 1.000 52.49007 232 ILE E N 1
ATOM 5835 C CA . ILE E 1 157 ? 5.06706 52.11207 -48.87355 1.000 59.84083 232 ILE E CA 1
ATOM 5836 C C . ILE E 1 157 ? 4.35416 52.90999 -47.78071 1.000 54.24131 232 ILE E C 1
ATOM 5837 O O . ILE E 1 157 ? 3.47208 52.38680 -47.09419 1.000 56.05966 232 ILE E O 1
ATOM 5842 N N . LEU E 1 158 ? 4.68817 54.19261 -47.62928 1.000 53.15496 233 LEU E N 1
ATOM 5843 C CA . LEU E 1 158 ? 4.23834 55.00010 -46.49727 1.000 54.33650 233 LEU E CA 1
ATOM 5844 C C . LEU E 1 158 ? 2.95838 55.78298 -46.77892 1.000 65.63287 233 LEU E C 1
ATOM 5845 O O . LEU E 1 158 ? 2.05965 55.83146 -45.92657 1.000 68.84484 233 LEU E O 1
ATOM 5850 N N . LEU E 1 159 ? 2.85208 56.39101 -47.95804 1.000 71.43108 234 LEU E N 1
ATOM 5851 C CA . LEU E 1 159 ? 1.74649 57.30039 -48.23829 1.000 65.35970 234 LEU E CA 1
ATOM 5852 C C . LEU E 1 159 ? 0.45964 56.51053 -48.47368 1.000 77.24487 234 LEU E C 1
ATOM 5853 O O . LEU E 1 159 ? 0.48486 55.46405 -49.13444 1.000 79.47191 234 LEU E O 1
ATOM 5858 N N . PRO E 1 160 ? -0.68844 56.98441 -47.94516 1.000 78.91277 235 PRO E N 1
ATOM 5859 C CA . PRO E 1 160 ? -1.99642 56.34404 -48.13081 1.000 84.73227 235 PRO E CA 1
ATOM 5860 C C . PRO E 1 160 ? -2.40179 56.21773 -49.59985 1.000 88.83367 235 PRO E C 1
ATOM 5861 O O . PRO E 1 160 ? -2.83084 57.20623 -50.19612 1.000 90.54200 235 PRO E O 1
ATOM 5865 N N . ILE F 1 11 ? 6.53093 53.70399 1.26915 1.000 68.05764 86 ILE F N 1
ATOM 5866 C CA . ILE F 1 11 ? 5.31894 53.45947 2.04840 1.000 66.48622 86 ILE F CA 1
ATOM 5867 C C . ILE F 1 11 ? 4.44832 52.40196 1.38052 1.000 69.22042 86 ILE F C 1
ATOM 5868 O O . ILE F 1 11 ? 4.07666 52.53553 0.21475 1.000 67.21725 86 ILE F O 1
ATOM 5873 N N . SER F 1 12 ? 4.10656 51.36578 2.14119 1.000 67.66628 87 SER F N 1
ATOM 5874 C CA . SER F 1 12 ? 3.36244 50.23847 1.59689 1.000 66.86706 87 SER F CA 1
ATOM 5875 C C . SER F 1 12 ? 2.02535 50.68379 1.01210 1.000 66.80649 87 SER F C 1
ATOM 5876 O O . SER F 1 12 ? 1.44372 51.69544 1.42180 1.000 56.61642 87 SER F O 1
ATOM 5879 N N . ALA F 1 13 ? 1.53555 49.90690 0.03808 1.000 61.38591 88 ALA F N 1
ATOM 5880 C CA . ALA F 1 13 ? 0.27747 50.24979 -0.62063 1.000 64.52663 88 ALA F CA 1
ATOM 5881 C C . ALA F 1 13 ? -0.90562 50.14498 0.33349 1.000 57.25530 88 ALA F C 1
ATOM 5882 O O . ALA F 1 13 ? -1.89480 50.87210 0.17658 1.000 52.28387 88 ALA F O 1
ATOM 5884 N N . GLU F 1 14 ? -0.82530 49.25408 1.32290 1.000 56.16004 89 GLU F N 1
ATOM 5885 C CA . GLU F 1 14 ? -1.90959 49.14047 2.29329 1.000 58.49776 89 GLU F CA 1
ATOM 5886 C C . GLU F 1 14 ? -1.89072 50.29960 3.28114 1.000 50.89401 89 GLU F C 1
ATOM 5887 O O . GLU F 1 14 ? -2.95173 50.80023 3.68377 1.000 42.81936 89 GLU F O 1
ATOM 5893 N N . GLU F 1 15 ? -0.68922 50.70573 3.70689 1.000 56.90040 90 GLU F N 1
ATOM 5894 C CA . GLU F 1 15 ? -0.55217 51.83850 4.61229 1.000 44.52893 90 GLU F CA 1
ATOM 5895 C C . GLU F 1 15 ? -1.08695 53.10512 3.96425 1.000 47.20848 90 GLU F C 1
ATOM 5896 O O . GLU F 1 15 ? -1.87391 53.84315 4.57129 1.000 40.39530 90 GLU F O 1
ATOM 5902 N N . GLN F 1 16 ? -0.67891 53.36060 2.71477 1.000 49.66062 91 GLN F N 1
ATOM 5903 C CA . GLN F 1 16 ? -1.20180 54.50711 1.98061 1.000 42.90733 91 GLN F CA 1
ATOM 5904 C C . GLN F 1 16 ? -2.70736 54.42499 1.84126 1.000 33.75489 91 GLN F C 1
ATOM 5905 O O . GLN F 1 16 ? -3.39262 55.44768 1.88918 1.000 38.64326 91 GLN F O 1
ATOM 5911 N N . MET F 1 17 ? -3.24308 53.21538 1.68145 1.000 37.01746 92 MET F N 1
ATOM 5912 C CA . MET F 1 17 ? -4.67928 53.11576 1.48408 1.000 38.88342 92 MET F CA 1
ATOM 5913 C C . MET F 1 17 ? -5.43443 53.42077 2.77635 1.000 30.88460 92 MET F C 1
ATOM 5914 O O . MET F 1 17 ? -6.44807 54.11863 2.74875 1.000 34.46510 92 MET F O 1
ATOM 5919 N N . ILE F 1 18 ? -4.93500 52.94244 3.91819 1.000 36.34556 93 ILE F N 1
ATOM 5920 C CA . ILE F 1 18 ? -5.54191 53.29493 5.20289 1.000 33.55357 93 ILE F CA 1
ATOM 5921 C C . ILE F 1 18 ? -5.48689 54.80376 5.43004 1.000 30.63329 93 ILE F C 1
ATOM 5922 O O . ILE F 1 18 ? -6.46026 55.41144 5.89177 1.000 29.52473 93 ILE F O 1
ATOM 5927 N N . ARG F 1 19 ? -4.33485 55.42328 5.13376 1.000 32.99393 94 ARG F N 1
ATOM 5928 C CA . ARG F 1 19 ? -4.20475 56.86769 5.29296 1.000 31.41018 94 ARG F CA 1
ATOM 5929 C C . ARG F 1 19 ? -5.21533 57.60129 4.43319 1.000 34.35923 94 ARG F C 1
ATOM 5930 O O . ARG F 1 19 ? -5.79997 58.60062 4.86633 1.000 33.47770 94 ARG F O 1
ATOM 5938 N N . ALA F 1 20 ? -5.43883 57.11067 3.20829 1.000 31.10526 95 ALA F N 1
ATOM 5939 C CA . ALA F 1 20 ? -6.42341 57.71677 2.31454 1.000 28.54368 95 ALA F CA 1
ATOM 5940 C C . ALA F 1 20 ? -7.83605 57.57967 2.85782 1.000 33.07467 95 ALA F C 1
ATOM 5941 O O . ALA F 1 20 ? -8.64373 58.51214 2.74071 1.000 30.21626 95 ALA F O 1
ATOM 5943 N N . PHE F 1 21 ? -8.16476 56.40351 3.40598 1.000 27.95192 96 PHE F N 1
ATOM 5944 C CA . PHE F 1 21 ? -9.48127 56.20162 4.00624 1.000 25.47069 96 PHE F CA 1
ATOM 5945 C C . PHE F 1 21 ? -9.71779 57.20280 5.12442 1.000 30.77640 96 PHE F C 1
ATOM 5946 O O . PHE F 1 21 ? -10.76647 57.85874 5.18314 1.000 29.80512 96 PHE F O 1
ATOM 5954 N N . VAL F 1 22 ? -8.73629 57.34776 6.01240 1.000 29.20521 97 VAL F N 1
ATOM 5955 C CA . VAL F 1 22 ? -8.90298 58.20352 7.18062 1.000 31.00119 97 VAL F CA 1
ATOM 5956 C C . VAL F 1 22 ? -9.04215 59.66052 6.75651 1.000 32.42394 97 VAL F C 1
ATOM 5957 O O . VAL F 1 22 ? -9.92966 60.38482 7.24075 1.000 28.54334 97 VAL F O 1
ATOM 5961 N N . LYS F 1 23 ? -8.22354 60.09518 5.79644 1.000 28.75802 98 LYS F N 1
ATOM 5962 C CA . LYS F 1 23 ? -8.28416 61.49173 5.36288 1.000 30.19235 98 LYS F CA 1
ATOM 5963 C C . LYS F 1 23 ? -9.60230 61.77693 4.64731 1.000 33.63339 98 LYS F C 1
ATOM 5964 O O . LYS F 1 23 ? -10.18853 62.86335 4.80595 1.000 28.42971 98 LYS F O 1
ATOM 5970 N N . SER F 1 24 ? -10.08739 60.80771 3.86200 1.000 26.98278 99 SER F N 1
ATOM 5971 C CA . SER F 1 24 ? -11.33656 61.01730 3.14316 1.000 26.70117 99 SER F CA 1
ATOM 5972 C C . SER F 1 24 ? -12.51404 61.07750 4.11054 1.000 28.98534 99 SER F C 1
ATOM 5973 O O . SER F 1 24 ? -13.42422 61.88760 3.93268 1.000 26.07463 99 SER F O 1
ATOM 5976 N N . VAL F 1 25 ? -12.47912 60.28163 5.17561 1.000 26.67008 100 VAL F N 1
ATOM 5977 C CA . VAL F 1 25 ? -13.57845 60.31734 6.14083 1.000 26.96529 100 VAL F CA 1
ATOM 5978 C C . VAL F 1 25 ? -13.48506 61.56402 7.01988 1.000 30.31159 100 VAL F C 1
ATOM 5979 O O . VAL F 1 25 ? -14.50593 62.16075 7.39186 1.000 26.31491 100 VAL F O 1
ATOM 5983 N N . GLU F 1 26 ? -12.26610 61.98733 7.36086 1.000 27.95819 101 GLU F N 1
ATOM 5984 C CA . GLU F 1 26 ? -12.09333 63.26966 8.04827 1.000 29.25967 101 GLU F CA 1
ATOM 5985 C C . GLU F 1 26 ? -12.76088 64.39887 7.26959 1.000 28.95709 101 GLU F C 1
ATOM 5986 O O . GLU F 1 26 ? -13.31376 65.33084 7.86412 1.000 28.44414 101 GLU F O 1
ATOM 5992 N N . TYR F 1 27 ? -12.70954 64.33429 5.93375 1.000 29.07242 102 TYR F N 1
ATOM 5993 C CA . TYR F 1 27 ? -13.34156 65.35159 5.09736 1.000 30.81924 102 TYR F CA 1
ATOM 5994 C C . TYR F 1 27 ? -14.86098 65.17806 5.05678 1.000 31.62690 102 TYR F C 1
ATOM 5995 O O . TYR F 1 27 ? -15.61657 66.14415 5.21578 1.000 28.71732 102 TYR F O 1
ATOM 6004 N N . MET F 1 28 ? -15.32101 63.94784 4.83693 1.000 26.27632 103 MET F N 1
ATOM 6005 C CA . MET F 1 28 ? -16.74060 63.70334 4.58562 1.000 29.29145 103 MET F CA 1
ATOM 6006 C C . MET F 1 28 ? -17.59005 63.75512 5.84921 1.000 30.04526 103 MET F C 1
ATOM 6007 O O . MET F 1 28 ? -18.72253 64.24247 5.79729 1.000 28.73892 103 MET F O 1
ATOM 6012 N N . SER F 1 29 ? -17.08423 63.27152 6.99057 1.000 25.00013 104 SER F N 1
ATOM 6013 C CA . SER F 1 29 ? -17.91643 63.21780 8.19482 1.000 29.70646 104 SER F CA 1
ATOM 6014 C C . SER F 1 29 ? -18.43895 64.58128 8.66897 1.000 27.13404 104 SER F C 1
ATOM 6015 O O . SER F 1 29 ? -19.66532 64.71354 8.84658 1.000 28.95861 104 SER F O 1
ATOM 6018 N N . PRO F 1 30 ? -17.61147 65.61251 8.91106 1.000 28.76901 105 PRO F N 1
ATOM 6019 C CA . PRO F 1 30 ? -18.17462 66.89428 9.39156 1.000 31.55956 105 PRO F CA 1
ATOM 6020 C C . PRO F 1 30 ? -19.05940 67.57706 8.36359 1.000 28.66658 105 PRO F C 1
ATOM 6021 O O . PRO F 1 30 ? -19.90824 68.39359 8.74563 1.000 33.04904 105 PRO F O 1
ATOM 6025 N N . ARG F 1 31 ? -18.89548 67.25239 7.08973 1.000 28.07635 106 ARG F N 1
ATOM 6026 C CA . ARG F 1 31 ? -19.73393 67.76013 6.02227 1.000 32.87892 106 ARG F CA 1
ATOM 6027 C C . ARG F 1 31 ? -21.00091 66.93450 5.84074 1.000 34.71849 106 ARG F C 1
ATOM 6028 O O . ARG F 1 31 ? -21.87817 67.35453 5.07900 1.000 35.06478 106 ARG F O 1
ATOM 6036 N N . LYS F 1 32 ? -21.10600 65.77892 6.51817 1.000 26.45092 107 LYS F N 1
ATOM 6037 C CA . LYS F 1 32 ? -22.25867 64.87360 6.39918 1.000 27.37555 107 LYS F CA 1
ATOM 6038 C C . LYS F 1 32 ? -22.44777 64.41747 4.94409 1.000 32.85088 107 LYS F C 1
ATOM 6039 O O . LYS F 1 32 ? -23.56420 64.32880 4.42553 1.000 32.54364 107 LYS F O 1
ATOM 6045 N N . ILE F 1 33 ? -21.33759 64.12376 4.27925 1.000 27.44135 108 ILE F N 1
ATOM 6046 C CA . ILE F 1 33 ? -21.36223 63.56903 2.93115 1.000 24.95995 108 ILE F CA 1
ATOM 6047 C C . ILE F 1 33 ? -21.44202 62.05209 3.06578 1.000 32.24998 108 ILE F C 1
ATOM 6048 O O . ILE F 1 33 ? -20.56494 61.43312 3.67509 1.000 30.63227 108 ILE F O 1
ATOM 6053 N N . GLY F 1 34 ? -22.47805 61.44596 2.49973 1.000 30.07718 109 GLY F N 1
ATOM 6054 C CA . GLY F 1 34 ? -22.64282 60.00351 2.64475 1.000 28.16095 109 GLY F CA 1
ATOM 6055 C C . GLY F 1 34 ? -21.58533 59.25419 1.85203 1.000 31.40339 109 GLY F C 1
ATOM 6056 O O . GLY F 1 34 ? -21.22387 59.64138 0.74106 1.000 27.86450 109 GLY F O 1
ATOM 6057 N N . ALA F 1 35 ? -21.07202 58.17539 2.43990 1.000 28.72247 110 ALA F N 1
ATOM 6058 C CA . ALA F 1 35 ? -20.05181 57.38637 1.75289 1.000 26.08237 110 ALA F CA 1
ATOM 6059 C C . ALA F 1 35 ? -20.23573 55.92508 2.10943 1.000 32.24247 110 ALA F C 1
ATOM 6060 O O . ALA F 1 35 ? -20.64034 55.59375 3.22391 1.000 28.14829 110 ALA F O 1
ATOM 6062 N N . LEU F 1 36 ? -19.88564 55.05558 1.16660 1.000 28.06460 111 LEU F N 1
ATOM 6063 C CA . LEU F 1 36 ? -20.00151 53.61069 1.33802 1.000 29.30048 111 LEU F CA 1
ATOM 6064 C C . LEU F 1 36 ? -18.81611 52.97433 0.62119 1.000 30.74605 111 LEU F C 1
ATOM 6065 O O . LEU F 1 36 ? -18.72634 53.04712 -0.60753 1.000 29.58713 111 LEU F O 1
ATOM 6070 N N . VAL F 1 37 ? -17.90132 52.36941 1.37085 1.000 26.59229 112 VAL F N 1
ATOM 6071 C CA . VAL F 1 37 ? -16.68505 51.79778 0.78280 1.000 25.59897 112 VAL F CA 1
ATOM 6072 C C . VAL F 1 37 ? -16.52466 50.36898 1.27333 1.000 25.94469 112 VAL F C 1
ATOM 6073 O O . VAL F 1 37 ? -16.30381 50.14251 2.47183 1.000 30.02468 112 VAL F O 1
ATOM 6077 N N . ALA F 1 38 ? -16.58754 49.41372 0.34737 1.000 28.27838 113 ALA F N 1
ATOM 6078 C CA . ALA F 1 38 ? -16.37089 48.00525 0.64060 1.000 30.05243 113 ALA F CA 1
ATOM 6079 C C . ALA F 1 38 ? -14.98306 47.58810 0.17304 1.000 34.33569 113 ALA F C 1
ATOM 6080 O O . ALA F 1 38 ? -14.58261 47.89943 -0.95731 1.000 35.66453 113 ALA F O 1
ATOM 6082 N N . ILE F 1 39 ? -14.26455 46.87087 1.03091 1.000 31.76772 114 ILE F N 1
ATOM 6083 C CA . ILE F 1 39 ? -12.91662 46.38537 0.74350 1.000 36.81419 114 ILE F CA 1
ATOM 6084 C C . ILE F 1 39 ? -12.94001 44.86793 0.67134 1.000 38.22815 114 ILE F C 1
ATOM 6085 O O . ILE F 1 39 ? -13.20759 44.18368 1.67328 1.000 34.27176 114 ILE F O 1
ATOM 6090 N N . GLN F 1 40 ? -12.63347 44.33617 -0.51240 1.000 40.57369 115 GLN F N 1
ATOM 6091 C CA . GLN F 1 40 ? -12.51766 42.89867 -0.67803 1.000 40.41786 115 GLN F CA 1
ATOM 6092 C C . GLN F 1 40 ? -11.40097 42.35427 0.19609 1.000 42.95353 115 GLN F C 1
ATOM 6093 O O . GLN F 1 40 ? -10.31624 42.93624 0.28417 1.000 42.34175 115 GLN F O 1
ATOM 6099 N N . ARG F 1 41 ? -11.68551 41.24114 0.86019 1.000 42.60997 116 ARG F N 1
ATOM 6100 C CA . ARG F 1 41 ? -10.68469 40.51573 1.62740 1.000 47.63720 116 ARG F CA 1
ATOM 6101 C C . ARG F 1 41 ? -10.44809 39.18072 0.92261 1.000 47.89045 116 ARG F C 1
ATOM 6102 O O . ARG F 1 41 ? -9.96702 39.15830 -0.21427 1.000 46.52523 116 ARG F O 1
ATOM 6110 N N . VAL F 1 42 ? -10.82894 38.07067 1.54488 1.000 45.06899 117 VAL F N 1
ATOM 6111 C CA . VAL F 1 42 ? -10.56926 36.75598 0.97406 1.000 51.34014 117 VAL F CA 1
ATOM 6112 C C . VAL F 1 42 ? -11.65769 36.35608 -0.01594 1.000 59.91332 117 VAL F C 1
ATOM 6113 O O . VAL F 1 42 ? -11.36904 35.85609 -1.10544 1.000 55.92467 117 VAL F O 1
ATOM 6117 N N . ARG F 1 43 ? -12.92734 36.55964 0.32283 1.000 53.62425 118 ARG F N 1
ATOM 6118 C CA . ARG F 1 43 ? -13.99109 36.15886 -0.58770 1.000 56.03579 118 ARG F CA 1
ATOM 6119 C C . ARG F 1 43 ? -14.17905 37.21966 -1.67142 1.000 49.28131 118 ARG F C 1
ATOM 6120 O O . ARG F 1 43 ? -14.18936 38.42239 -1.39221 1.000 45.14077 118 ARG F O 1
ATOM 6128 N N . THR F 1 44 ? -14.33556 36.76012 -2.91279 1.000 48.42069 119 THR F N 1
ATOM 6129 C CA . THR F 1 44 ? -14.39087 37.67156 -4.05211 1.000 46.63026 119 THR F CA 1
ATOM 6130 C C . THR F 1 44 ? -15.68146 38.49148 -4.05231 1.000 46.13093 119 THR F C 1
ATOM 6131 O O . THR F 1 44 ? -16.77058 37.96989 -3.79825 1.000 55.65414 119 THR F O 1
ATOM 6135 N N . LEU F 1 45 ? -15.55845 39.78072 -4.36063 1.000 46.53334 120 LEU F N 1
ATOM 6136 C CA . LEU F 1 45 ? -16.70765 40.66393 -4.51132 1.000 49.87013 120 LEU F CA 1
ATOM 6137 C C . LEU F 1 45 ? -17.04539 40.91386 -5.97592 1.000 51.56042 120 LEU F C 1
ATOM 6138 O O . LEU F 1 45 ? -17.76559 41.86965 -6.28402 1.000 44.40135 120 LEU F O 1
ATOM 6143 N N . GLN F 1 46 ? -16.54538 40.06477 -6.88278 1.000 46.00249 121 GLN F N 1
ATOM 6144 C CA . GLN F 1 46 ? -16.61751 40.38097 -8.30623 1.000 53.55780 121 GLN F CA 1
ATOM 6145 C C . GLN F 1 46 ? -18.05379 40.51740 -8.79456 1.000 56.09993 121 GLN F C 1
ATOM 6146 O O . GLN F 1 46 ? -18.31828 41.29781 -9.71869 1.000 49.78785 121 GLN F O 1
ATOM 6152 N N . GLU F 1 47 ? -18.99334 39.78455 -8.18894 1.000 50.00625 122 GLU F N 1
ATOM 6153 C CA . GLU F 1 47 ? -20.38360 39.90435 -8.61353 1.000 55.59424 122 GLU F CA 1
ATOM 6154 C C . GLU F 1 47 ? -20.90168 41.31812 -8.38851 1.000 51.12458 122 GLU F C 1
ATOM 6155 O O . GLU F 1 47 ? -21.60565 41.87164 -9.24041 1.000 50.65667 122 GLU F O 1
ATOM 6161 N N . TYR F 1 48 ? -20.55671 41.92640 -7.24918 1.000 44.89844 123 TYR F N 1
ATOM 6162 C CA . TYR F 1 48 ? -20.98017 43.29448 -7.00278 1.000 46.84974 123 TYR F CA 1
ATOM 6163 C C . TYR F 1 48 ? -20.14502 44.28988 -7.79124 1.000 48.06729 123 TYR F C 1
ATOM 6164 O O . TYR F 1 48 ? -20.66504 45.32948 -8.21059 1.000 50.30091 123 TYR F O 1
ATOM 6173 N N . ILE F 1 49 ? -18.85583 43.99827 -7.99672 1.000 43.46826 124 ILE F N 1
ATOM 6174 C CA . ILE F 1 49 ? -18.03275 44.84269 -8.86157 1.000 43.64062 124 ILE F CA 1
ATOM 6175 C C . ILE F 1 49 ? -18.68668 44.99123 -10.23006 1.000 46.87619 124 ILE F C 1
ATOM 6176 O O . ILE F 1 49 ? -18.74886 46.09584 -10.78787 1.000 42.29689 124 ILE F O 1
ATOM 6181 N N . SER F 1 50 ? -19.25595 43.89765 -10.74811 1.000 48.34967 125 SER F N 1
ATOM 6182 C CA . SER F 1 50 ? -19.93725 43.89821 -12.04262 1.000 49.39026 125 SER F CA 1
ATOM 6183 C C . SER F 1 50 ? -21.11820 44.86164 -12.10329 1.000 53.92649 125 SER F C 1
ATOM 6184 O O . SER F 1 50 ? -21.57582 45.17987 -13.20567 1.000 51.30783 125 SER F O 1
ATOM 6187 N N . THR F 1 51 ? -21.64616 45.31329 -10.96388 1.000 50.63725 126 THR F N 1
ATOM 6188 C CA . THR F 1 51 ? -22.78694 46.21585 -11.01658 1.000 51.00854 126 THR F CA 1
ATOM 6189 C C . THR F 1 51 ? -22.37605 47.68199 -11.02308 1.000 49.54982 126 THR F C 1
ATOM 6190 O O . THR F 1 51 ? -23.23124 48.54423 -11.24749 1.000 44.74125 126 THR F O 1
ATOM 6194 N N . GLY F 1 52 ? -21.10010 47.98611 -10.77338 1.000 40.10903 127 GLY F N 1
ATOM 6195 C CA . GLY F 1 52 ? -20.64629 49.35328 -10.62469 1.000 38.60187 127 GLY F CA 1
ATOM 6196 C C . GLY F 1 52 ? -20.08216 49.92143 -11.92290 1.000 38.95119 127 GLY F C 1
ATOM 6197 O O . GLY F 1 52 ? -20.07334 49.27273 -12.96644 1.000 41.52920 127 GLY F O 1
ATOM 6198 N N . ILE F 1 53 ? -19.61538 51.16494 -11.82727 1.000 40.80221 128 ILE F N 1
ATOM 6199 C CA . ILE F 1 53 ? -18.98007 51.86153 -12.94432 1.000 42.11573 128 ILE F CA 1
ATOM 6200 C C . ILE F 1 53 ? -17.47700 51.60710 -12.85419 1.000 34.79745 128 ILE F C 1
ATOM 6201 O O . ILE F 1 53 ? -16.86791 51.95298 -11.82645 1.000 36.33990 128 ILE F O 1
ATOM 6206 N N . PRO F 1 54 ? -16.84621 51.03779 -13.87831 1.000 40.41023 129 PRO F N 1
ATOM 6207 C CA . PRO F 1 54 ? -15.41787 50.69498 -13.76505 1.000 45.73998 129 PRO F CA 1
ATOM 6208 C C . PRO F 1 54 ? -14.52599 51.92602 -13.65759 1.000 41.76617 129 PRO F C 1
ATOM 6209 O O . PRO F 1 54 ? -14.60075 52.84145 -14.47909 1.000 43.71314 129 PRO F O 1
ATOM 6213 N N . LEU F 1 55 ? -13.67082 51.93224 -12.63709 1.000 39.47861 130 LEU F N 1
ATOM 6214 C CA . LEU F 1 55 ? -12.60277 52.91721 -12.50335 1.000 41.08125 130 LEU F CA 1
ATOM 6215 C C . LEU F 1 55 ? -11.22397 52.28822 -12.61492 1.000 41.49557 130 LEU F C 1
ATOM 6216 O O . LEU F 1 55 ? -10.38520 52.77406 -13.38207 1.000 41.83202 130 LEU F O 1
ATOM 6221 N N . ASP F 1 56 ? -10.97963 51.20105 -11.87427 1.000 37.28451 131 ASP F N 1
ATOM 6222 C CA . ASP F 1 56 ? -9.65865 50.57265 -11.79932 1.000 35.20723 131 ASP F CA 1
ATOM 6223 C C . ASP F 1 56 ? -8.57290 51.60974 -11.52935 1.000 35.79143 131 ASP F C 1
ATOM 6224 O O . ASP F 1 56 ? -7.58344 51.71575 -12.26172 1.000 39.17806 131 ASP F O 1
ATOM 6229 N N . ALA F 1 57 ? -8.76434 52.37204 -10.45477 1.000 38.11810 132 ALA F N 1
ATOM 6230 C CA . ALA F 1 57 ? -7.99564 53.58290 -10.19069 1.000 37.62725 132 ALA F CA 1
ATOM 6231 C C . ALA F 1 57 ? -7.12798 53.44106 -8.94397 1.000 40.52040 132 ALA F C 1
ATOM 6232 O O . ALA F 1 57 ? -7.47695 52.72957 -8.00239 1.000 37.47234 132 ALA F O 1
ATOM 6234 N N . LYS F 1 58 ? -5.97185 54.10957 -8.95581 1.000 37.26235 133 LYS F N 1
ATOM 6235 C CA . LYS F 1 58 ? -5.18969 54.22664 -7.73293 1.000 36.75123 133 LYS F CA 1
ATOM 6236 C C . LYS F 1 58 ? -6.02211 54.90829 -6.65546 1.000 36.67292 133 LYS F C 1
ATOM 6237 O O . LYS F 1 58 ? -6.83877 55.79906 -6.93817 1.000 34.42602 133 LYS F O 1
ATOM 6243 N N . ILE F 1 59 ? -5.82588 54.48601 -5.40835 1.000 34.27198 134 ILE F N 1
ATOM 6244 C CA . ILE F 1 59 ? -6.57079 55.08459 -4.30236 1.000 33.35376 134 ILE F CA 1
ATOM 6245 C C . ILE F 1 59 ? -5.87985 56.37318 -3.87577 1.000 33.36506 134 ILE F C 1
ATOM 6246 O O . ILE F 1 59 ? -4.64392 56.43956 -3.79108 1.000 33.65569 134 ILE F O 1
ATOM 6251 N N . SER F 1 60 ? -6.67498 57.41631 -3.63955 1.000 31.21972 135 SER F N 1
ATOM 6252 C CA . SER F 1 60 ? -6.18497 58.61146 -2.97404 1.000 31.60127 135 SER F CA 1
ATOM 6253 C C . SER F 1 60 ? -7.33434 59.19438 -2.17297 1.000 29.81318 135 SER F C 1
ATOM 6254 O O . SER F 1 60 ? -8.50184 58.98512 -2.50506 1.000 28.62917 135 SER F O 1
ATOM 6257 N N . ALA F 1 61 ? -6.99756 59.94946 -1.12208 1.000 30.82398 136 ALA F N 1
ATOM 6258 C CA . ALA F 1 61 ? -8.04420 60.65746 -0.39411 1.000 28.66892 136 ALA F CA 1
ATOM 6259 C C . ALA F 1 61 ? -8.82609 61.57264 -1.32955 1.000 29.28898 136 ALA F C 1
ATOM 6260 O O . ALA F 1 61 ? -10.07014 61.66865 -1.24294 1.000 29.21294 136 ALA F O 1
ATOM 6262 N N . GLU F 1 62 ? -8.11575 62.22786 -2.24267 1.000 30.95785 137 GLU F N 1
ATOM 6263 C CA . GLU F 1 62 ? -8.73239 63.20220 -3.13566 1.000 30.41691 137 GLU F CA 1
ATOM 6264 C C . GLU F 1 62 ? -9.74100 62.54216 -4.05897 1.000 32.33480 137 GLU F C 1
ATOM 6265 O O . GLU F 1 62 ? -10.83652 63.07572 -4.26838 1.000 29.17839 137 GLU F O 1
ATOM 6271 N N . LEU F 1 63 ? -9.38871 61.38909 -4.63814 1.000 32.03393 138 LEU F N 1
ATOM 6272 C CA . LEU F 1 63 ? -10.34355 60.71513 -5.51242 1.000 31.44595 138 LEU F CA 1
ATOM 6273 C C . LEU F 1 63 ? -11.54240 60.20101 -4.73132 1.000 27.75877 138 LEU F C 1
ATOM 6274 O O . LEU F 1 63 ? -12.67947 60.27160 -5.21527 1.000 30.67487 138 LEU F O 1
ATOM 6279 N N . LEU F 1 64 ? -11.31073 59.63779 -3.54060 1.000 27.50055 139 LEU F N 1
ATOM 6280 C CA . LEU F 1 64 ? -12.44154 59.16005 -2.74457 1.000 26.23725 139 LEU F CA 1
ATOM 6281 C C . LEU F 1 64 ? -13.40813 60.29555 -2.44160 1.000 30.86712 139 LEU F C 1
ATOM 6282 O O . LEU F 1 64 ? -14.63559 60.14973 -2.58256 1.000 28.76296 139 LEU F O 1
ATOM 6287 N N . ILE F 1 65 ? -12.86453 61.44159 -2.03316 1.000 26.16874 140 ILE F N 1
ATOM 6288 C CA . ILE F 1 65 ? -13.68983 62.60473 -1.75001 1.000 31.14162 140 ILE F CA 1
ATOM 6289 C C . ILE F 1 65 ? -14.45031 63.02889 -2.99794 1.000 33.38069 140 ILE F C 1
ATOM 6290 O O . ILE F 1 65 ? -15.67185 63.24832 -2.94609 1.000 28.50608 140 ILE F O 1
ATOM 6295 N N . ASN F 1 66 ? -13.74762 63.11602 -4.15024 1.000 28.51291 141 ASN F N 1
ATOM 6296 C CA . ASN F 1 66 ? -14.43709 63.53819 -5.37014 1.000 28.21781 141 ASN F CA 1
ATOM 6297 C C . ASN F 1 66 ? -15.56118 62.58606 -5.74232 1.000 30.12643 141 ASN F C 1
ATOM 6298 O O . ASN F 1 66 ? -16.59538 63.02612 -6.27106 1.000 32.39804 141 ASN F O 1
ATOM 6303 N N . ILE F 1 67 ? -15.38169 61.28699 -5.48266 1.000 28.02267 142 ILE F N 1
ATOM 6304 C CA . ILE F 1 67 ? -16.39481 60.30661 -5.86702 1.000 26.44173 142 ILE F CA 1
ATOM 6305 C C . ILE F 1 67 ? -17.71166 60.57817 -5.14629 1.000 30.21849 142 ILE F C 1
ATOM 6306 O O . ILE F 1 67 ? -18.78903 60.49412 -5.74920 1.000 30.56085 142 ILE F O 1
ATOM 6311 N N . PHE F 1 68 ? -17.65284 60.88575 -3.84208 1.000 26.00775 143 PHE F N 1
ATOM 6312 C CA . PHE F 1 68 ? -18.85728 60.95758 -3.01462 1.000 25.32435 143 PHE F CA 1
ATOM 6313 C C . PHE F 1 68 ? -19.47960 62.34834 -2.93852 1.000 32.62365 143 PHE F C 1
ATOM 6314 O O . PHE F 1 68 ? -20.50045 62.50727 -2.24935 1.000 28.75114 143 PHE F O 1
ATOM 6322 N N . ILE F 1 69 ? -18.95618 63.33946 -3.66549 1.000 29.64440 144 ILE F N 1
ATOM 6323 C CA . ILE F 1 69 ? -19.57370 64.67184 -3.63519 1.000 28.21733 144 ILE F CA 1
ATOM 6324 C C . ILE F 1 69 ? -21.05055 64.53193 -3.99191 1.000 25.09756 144 ILE F C 1
ATOM 6325 O O . ILE F 1 69 ? -21.39534 63.84732 -4.96818 1.000 26.93657 144 ILE F O 1
ATOM 6330 N N . PRO F 1 70 ? -21.97002 65.12483 -3.22382 1.000 29.78571 145 PRO F N 1
ATOM 6331 C CA . PRO F 1 70 ? -23.39409 64.92369 -3.50887 1.000 33.54317 145 PRO F CA 1
ATOM 6332 C C . PRO F 1 70 ? -23.79175 65.38859 -4.90374 1.000 33.65930 145 PRO F C 1
ATOM 6333 O O . PRO F 1 70 ? -23.24510 66.34998 -5.44641 1.000 36.45804 145 PRO F O 1
ATOM 6337 N N . ASN F 1 71 ? -24.78529 64.69445 -5.46433 1.000 29.94980 146 ASN F N 1
ATOM 6338 C CA . ASN F 1 71 ? -25.44749 65.05897 -6.71733 1.000 34.99344 146 ASN F CA 1
ATOM 6339 C C . ASN F 1 71 ? -24.50977 64.95746 -7.92254 1.000 33.72303 146 ASN F C 1
ATOM 6340 O O . ASN F 1 71 ? -24.68967 65.66602 -8.92013 1.000 35.56534 146 ASN F O 1
ATOM 6345 N N . THR F 1 72 ? -23.54634 64.05515 -7.85430 1.000 33.01525 147 THR F N 1
ATOM 6346 C CA . THR F 1 72 ? -22.61812 63.80991 -8.95035 1.000 34.61760 147 THR F CA 1
ATOM 6347 C C . THR F 1 72 ? -22.83039 62.42382 -9.55277 1.000 40.78259 147 THR F C 1
ATOM 6348 O O . THR F 1 72 ? -23.44654 61.54893 -8.93009 1.000 34.99719 147 THR F O 1
ATOM 6352 N N . PRO F 1 73 ? -22.34621 62.19249 -10.77990 1.000 37.33340 148 PRO F N 1
ATOM 6353 C CA . PRO F 1 73 ? -22.58720 60.88817 -11.42058 1.000 37.04475 148 PRO F CA 1
ATOM 6354 C C . PRO F 1 73 ? -22.09915 59.68949 -10.62240 1.000 33.52974 148 PRO F C 1
ATOM 6355 O O . PRO F 1 73 ? -22.70692 58.61551 -10.73030 1.000 39.34859 148 PRO F O 1
ATOM 6359 N N . LEU F 1 74 ? -21.05078 59.82146 -9.80915 1.000 33.20275 149 LEU F N 1
ATOM 6360 C CA . LEU F 1 74 ? -20.47453 58.63974 -9.16268 1.000 36.27482 149 LEU F CA 1
ATOM 6361 C C . LEU F 1 74 ? -20.93423 58.41738 -7.72314 1.000 34.76614 149 LEU F C 1
ATOM 6362 O O . LEU F 1 74 ? -20.58588 57.38522 -7.13160 1.000 33.13905 149 LEU F O 1
ATOM 6367 N N . HIS F 1 75 ? -21.68252 59.34359 -7.12551 1.000 30.24195 150 HIS F N 1
ATOM 6368 C CA . HIS F 1 75 ? -21.72477 59.32643 -5.66348 1.000 33.75381 150 HIS F CA 1
ATOM 6369 C C . HIS F 1 75 ? -22.67134 58.27150 -5.09167 1.000 36.36805 150 HIS F C 1
ATOM 6370 O O . HIS F 1 75 ? -22.48730 57.85156 -3.94647 1.000 37.92382 150 HIS F O 1
ATOM 6377 N N . ASP F 1 76 ? -23.67922 57.83789 -5.83129 1.000 38.28686 151 ASP F N 1
ATOM 6378 C CA . ASP F 1 76 ? -24.62554 56.87376 -5.27460 1.000 47.04645 151 ASP F CA 1
ATOM 6379 C C . ASP F 1 76 ? -24.04854 55.47599 -5.33359 1.000 47.57047 151 ASP F C 1
ATOM 6380 O O . ASP F 1 76 ? -23.34169 55.13076 -6.28026 1.000 53.58874 151 ASP F O 1
ATOM 6385 N N . GLY F 1 77 ? -24.34971 54.67509 -4.32301 1.000 39.14215 152 GLY F N 1
ATOM 6386 C CA . GLY F 1 77 ? -23.88938 53.30032 -4.30890 1.000 37.19879 152 GLY F CA 1
ATOM 6387 C C . GLY F 1 77 ? -22.50364 53.16257 -3.70912 1.000 32.91506 152 GLY F C 1
ATOM 6388 O O . GLY F 1 77 ? -21.92466 54.09989 -3.15401 1.000 32.62378 152 GLY F O 1
ATOM 6389 N N . ALA F 1 78 ? -21.94774 51.96025 -3.85552 1.000 36.04309 153 ALA F N 1
ATOM 6390 C CA . ALA F 1 78 ? -20.74379 51.58137 -3.13408 1.000 31.92213 153 ALA F CA 1
ATOM 6391 C C . ALA F 1 78 ? -19.49949 51.70226 -4.00291 1.000 31.24654 153 ALA F C 1
ATOM 6392 O O . ALA F 1 78 ? -19.48047 51.24706 -5.15040 1.000 32.93780 153 ALA F O 1
ATOM 6394 N N . VAL F 1 79 ? -18.45028 52.25625 -3.42235 1.000 27.35475 154 VAL F N 1
ATOM 6395 C CA . VAL F 1 79 ? -17.09163 52.01610 -3.92296 1.000 31.14327 154 VAL F CA 1
ATOM 6396 C C . VAL F 1 79 ? -16.63811 50.62982 -3.47357 1.000 33.54120 154 VAL F C 1
ATOM 6397 O O . VAL F 1 79 ? -16.80809 50.25076 -2.30597 1.000 28.93527 154 VAL F O 1
ATOM 6401 N N . ILE F 1 80 ? -16.03725 49.85812 -4.38000 1.000 29.60882 155 ILE F N 1
ATOM 6402 C CA . ILE F 1 80 ? -15.46041 48.56904 -4.01305 1.000 31.37670 155 ILE F CA 1
ATOM 6403 C C . ILE F 1 80 ? -13.96661 48.61238 -4.29735 1.000 34.12618 155 ILE F C 1
ATOM 6404 O O . ILE F 1 80 ? -13.55221 48.93213 -5.41906 1.000 35.01508 155 ILE F O 1
ATOM 6409 N N . ILE F 1 81 ? -13.17798 48.30973 -3.27138 1.000 31.54865 156 ILE F N 1
ATOM 6410 C CA . ILE F 1 81 ? -11.72236 48.26553 -3.32435 1.000 34.96772 156 ILE F CA 1
ATOM 6411 C C . ILE F 1 81 ? -11.28981 46.82409 -3.53558 1.000 36.84249 156 ILE F C 1
ATOM 6412 O O . ILE F 1 81 ? -11.70242 45.92503 -2.78955 1.000 38.62612 156 ILE F O 1
ATOM 6417 N N . LYS F 1 82 ? -10.39035 46.60774 -4.49520 1.000 35.92428 157 LYS F N 1
ATOM 6418 C CA . LYS F 1 82 ? -9.81524 45.29988 -4.76953 1.000 39.35549 157 LYS F CA 1
ATOM 6419 C C . LYS F 1 82 ? -8.32946 45.48778 -5.01624 1.000 43.33999 157 LYS F C 1
ATOM 6420 O O . LYS F 1 82 ? -7.95351 46.28857 -5.87161 1.000 40.49618 157 LYS F O 1
ATOM 6426 N N . GLU F 1 83 ? -7.49977 44.76820 -4.27018 1.000 42.99171 158 GLU F N 1
ATOM 6427 C CA . GLU F 1 83 ? -6.04820 44.81456 -4.43132 1.000 47.95570 158 GLU F CA 1
ATOM 6428 C C . GLU F 1 83 ? -5.55153 46.26411 -4.51720 1.000 46.59544 158 GLU F C 1
ATOM 6429 O O . GLU F 1 83 ? -4.89220 46.67341 -5.47604 1.000 47.78998 158 GLU F O 1
ATOM 6435 N N . GLU F 1 84 ? -5.91367 47.05087 -3.50461 1.000 44.35972 159 GLU F N 1
ATOM 6436 C CA . GLU F 1 84 ? -5.47206 48.44665 -3.36500 1.000 49.77290 159 GLU F CA 1
ATOM 6437 C C . GLU F 1 84 ? -5.74111 49.27783 -4.61874 1.000 43.82331 159 GLU F C 1
ATOM 6438 O O . GLU F 1 84 ? -4.97715 50.19017 -4.94849 1.000 44.59731 159 GLU F O 1
ATOM 6444 N N . ARG F 1 85 ? -6.83017 48.97387 -5.31922 1.000 34.90351 160 ARG F N 1
ATOM 6445 C CA . ARG F 1 85 ? -7.35846 49.82165 -6.38108 1.000 36.28612 160 ARG F CA 1
ATOM 6446 C C . ARG F 1 85 ? -8.84242 50.04456 -6.10797 1.000 33.74423 160 ARG F C 1
ATOM 6447 O O . ARG F 1 85 ? -9.50378 49.20415 -5.49341 1.000 33.89510 160 ARG F O 1
ATOM 6455 N N . ILE F 1 86 ? -9.35170 51.19489 -6.54495 1.000 32.45844 161 ILE F N 1
ATOM 6456 C CA . ILE F 1 86 ? -10.79964 51.41040 -6.60243 1.000 32.13250 161 ILE F CA 1
ATOM 6457 C C . ILE F 1 86 ? -11.27903 50.70774 -7.86984 1.000 33.39965 161 ILE F C 1
ATOM 6458 O O . ILE F 1 86 ? -11.07597 51.21074 -8.98328 1.000 32.02917 161 ILE F O 1
ATOM 6463 N N . ALA F 1 87 ? -11.89212 49.52947 -7.70971 1.000 30.42599 162 ALA F N 1
ATOM 6464 C CA . ALA F 1 87 ? -12.38317 48.78251 -8.86863 1.000 33.27488 162 ALA F CA 1
ATOM 6465 C C . ALA F 1 87 ? -13.53634 49.51780 -9.54421 1.000 37.12521 162 ALA F C 1
ATOM 6466 O O . ALA F 1 87 ? -13.52175 49.73974 -10.76556 1.000 33.66407 162 ALA F O 1
ATOM 6468 N N . VAL F 1 88 ? -14.55574 49.89222 -8.76313 1.000 34.26677 163 VAL F N 1
ATOM 6469 C CA . VAL F 1 88 ? -15.75547 50.52958 -9.29411 1.000 33.63448 163 VAL F CA 1
ATOM 6470 C C . VAL F 1 88 ? -16.28211 51.51731 -8.26370 1.000 29.20721 163 VAL F C 1
ATOM 6471 O O . VAL F 1 88 ? -15.93164 51.46371 -7.08289 1.000 31.60447 163 VAL F O 1
ATOM 6475 N N . THR F 1 89 ? -17.11024 52.43771 -8.73777 1.000 31.73743 164 THR F N 1
ATOM 6476 C CA . THR F 1 89 ? -18.03691 53.17717 -7.89480 1.000 36.77185 164 THR F CA 1
ATOM 6477 C C . THR F 1 89 ? -19.44904 52.67043 -8.14879 1.000 36.83159 164 THR F C 1
ATOM 6478 O O . THR F 1 89 ? -19.70471 51.84949 -9.03936 1.000 31.96632 164 THR F O 1
ATOM 6482 N N . SER F 1 90 ? -20.38349 53.16696 -7.34782 1.000 37.70557 165 SER F N 1
ATOM 6483 C CA . SER F 1 90 ? -21.80412 53.05436 -7.67656 1.000 31.19741 165 SER F CA 1
ATOM 6484 C C . SER F 1 90 ? -22.28065 51.61046 -7.72221 1.000 35.95727 165 SER F C 1
ATOM 6485 O O . SER F 1 90 ? -23.22670 51.28192 -8.44333 1.000 40.50577 165 SER F O 1
ATOM 6488 N N . ALA F 1 91 ? -21.63591 50.73100 -6.96962 1.000 40.38040 166 ALA F N 1
ATOM 6489 C CA . ALA F 1 91 ? -22.03882 49.33944 -7.01148 1.000 38.11635 166 ALA F CA 1
ATOM 6490 C C . ALA F 1 91 ? -23.22307 49.10134 -6.07410 1.000 43.73766 166 ALA F C 1
ATOM 6491 O O . ALA F 1 91 ? -23.44241 49.82743 -5.09604 1.000 37.32880 166 ALA F O 1
ATOM 6493 N N . TYR F 1 92 ? -23.98349 48.06216 -6.38255 1.000 44.02711 167 TYR F N 1
ATOM 6494 C CA . TYR F 1 92 ? -25.10830 47.63255 -5.56167 1.000 46.55296 167 TYR F CA 1
ATOM 6495 C C . TYR F 1 92 ? -24.65273 46.47300 -4.67935 1.000 48.33342 167 TYR F C 1
ATOM 6496 O O . TYR F 1 92 ? -24.25329 45.42216 -5.18494 1.000 47.08217 167 TYR F O 1
ATOM 6505 N N . LEU F 1 93 ? -24.66306 46.68391 -3.38439 1.000 40.37720 168 LEU F N 1
ATOM 6506 C CA . LEU F 1 93 ? -24.40016 45.65650 -2.39570 1.000 44.22142 168 LEU F CA 1
ATOM 6507 C C . LEU F 1 93 ? -25.71131 45.09763 -1.87129 1.000 54.42230 168 LEU F C 1
ATOM 6508 O O . LEU F 1 93 ? -26.75338 45.75651 -1.94555 1.000 48.28115 168 LEU F O 1
ATOM 6513 N N . PRO F 1 94 ? -25.70084 43.88931 -1.30889 1.000 49.13121 169 PRO F N 1
ATOM 6514 C CA . PRO F 1 94 ? -26.95655 43.31387 -0.79962 1.000 48.09261 169 PRO F CA 1
ATOM 6515 C C . PRO F 1 94 ? -27.40471 44.02186 0.47762 1.000 46.20694 169 PRO F C 1
ATOM 6516 O O . PRO F 1 94 ? -26.61109 44.23980 1.39450 1.000 45.84166 169 PRO F O 1
ATOM 6520 N N . LEU F 1 95 ? -28.68176 44.40349 0.52039 1.000 48.44800 170 LEU F N 1
ATOM 6521 C CA . LEU F 1 95 ? -29.25967 45.05694 1.69641 1.000 47.93320 170 LEU F CA 1
ATOM 6522 C C . LEU F 1 95 ? -29.68959 44.02613 2.72986 1.000 45.47001 170 LEU F C 1
ATOM 6523 O O . LEU F 1 95 ? -30.39491 43.06936 2.39671 1.000 47.98133 170 LEU F O 1
ATOM 6528 N N . THR F 1 96 ? -29.29444 44.23909 3.98740 1.000 48.88501 171 THR F N 1
ATOM 6529 C CA . THR F 1 96 ? -29.74895 43.36242 5.06187 1.000 46.95977 171 THR F CA 1
ATOM 6530 C C . THR F 1 96 ? -31.26932 43.38582 5.15139 1.000 54.18265 171 THR F C 1
ATOM 6531 O O . THR F 1 96 ? -31.92239 44.38101 4.82292 1.000 56.35279 171 THR F O 1
ATOM 6535 N N . LYS F 1 97 ? -31.83288 42.27388 5.59551 1.000 56.15961 172 LYS F N 1
ATOM 6536 C CA . LYS F 1 97 ? -33.25212 42.20321 5.92059 1.000 58.36800 172 LYS F CA 1
ATOM 6537 C C . LYS F 1 97 ? -33.47407 42.05338 7.42355 1.000 72.20113 172 LYS F C 1
ATOM 6538 O O . LYS F 1 97 ? -34.34112 41.30051 7.86105 1.000 75.26353 172 LYS F O 1
ATOM 6544 N N . ASN F 1 98 ? -32.70142 42.78398 8.23252 1.000 69.10879 173 ASN F N 1
ATOM 6545 C CA . ASN F 1 98 ? -32.76179 42.59060 9.67919 1.000 67.46109 173 ASN F CA 1
ATOM 6546 C C . ASN F 1 98 ? -34.08490 43.05149 10.29194 1.000 88.22783 173 ASN F C 1
ATOM 6547 O O . ASN F 1 98 ? -34.51533 42.48714 11.30771 1.000 90.75944 173 ASN F O 1
ATOM 6552 N N . THR F 1 99 ? -34.72744 44.07390 9.71761 1.000 92.33609 174 THR F N 1
ATOM 6553 C CA . THR F 1 99 ? -36.00826 44.61094 10.19606 1.000 73.84651 174 THR F CA 1
ATOM 6554 C C . THR F 1 99 ? -35.86967 45.37173 11.51576 1.000 86.33443 174 THR F C 1
ATOM 6555 O O . THR F 1 99 ? -36.67041 46.26741 11.80180 1.000 90.30995 174 THR F O 1
ATOM 6559 N N . GLY F 1 100 ? -34.86340 45.04412 12.32194 1.000 85.54689 175 GLY F N 1
ATOM 6560 C CA . GLY F 1 100 ? -34.68868 45.70916 13.59787 1.000 77.95430 175 GLY F CA 1
ATOM 6561 C C . GLY F 1 100 ? -33.61749 46.77939 13.58808 1.000 80.24085 175 GLY F C 1
ATOM 6562 O O . GLY F 1 100 ? -33.04393 47.10188 14.63223 1.000 82.80801 175 GLY F O 1
ATOM 6563 N N . ILE F 1 101 ? -33.33248 47.34017 12.42178 1.000 76.64178 176 ILE F N 1
ATOM 6564 C CA . ILE F 1 101 ? -32.32180 48.38538 12.32544 1.000 77.73867 176 ILE F CA 1
ATOM 6565 C C . ILE F 1 101 ? -32.94769 49.71917 12.69984 1.000 79.61580 176 ILE F C 1
ATOM 6566 O O . ILE F 1 101 ? -34.06451 50.04152 12.27323 1.000 90.49363 176 ILE F O 1
ATOM 6571 N N . SER F 1 102 ? -32.23210 50.49162 13.51674 1.000 80.55138 177 SER F N 1
ATOM 6572 C CA . SER F 1 102 ? -32.72729 51.79084 13.95299 1.000 93.13796 177 SER F CA 1
ATOM 6573 C C . SER F 1 102 ? -32.94967 52.71974 12.76445 1.000 85.15081 177 SER F C 1
ATOM 6574 O O . SER F 1 102 ? -32.22701 52.67746 11.76143 1.000 83.93944 177 SER F O 1
ATOM 6577 N N . LYS F 1 103 ? -33.96575 53.57618 12.89633 1.000 91.07136 178 LYS F N 1
ATOM 6578 C CA . LYS F 1 103 ? -34.25932 54.55716 11.86061 1.000 90.54279 178 LYS F CA 1
ATOM 6579 C C . LYS F 1 103 ? -33.10537 55.52886 11.64633 1.000 92.53133 178 LYS F C 1
ATOM 6580 O O . LYS F 1 103 ? -33.02727 56.15347 10.58095 1.000 96.60387 178 LYS F O 1
ATOM 6586 N N . GLU F 1 104 ? -32.20508 55.65899 12.62861 1.000 91.66272 179 GLU F N 1
ATOM 6587 C CA . GLU F 1 104 ? -31.01070 56.48258 12.45262 1.000 89.17549 179 GLU F CA 1
ATOM 6588 C C . GLU F 1 104 ? -30.20144 56.07466 11.22173 1.000 80.03941 179 GLU F C 1
ATOM 6589 O O . GLU F 1 104 ? -29.61671 56.94198 10.55899 1.000 77.85006 179 GLU F O 1
ATOM 6595 N N . PHE F 1 105 ? -30.17902 54.78035 10.88083 1.000 77.58085 180 PHE F N 1
ATOM 6596 C CA . PHE F 1 105 ? -29.36574 54.25852 9.78422 1.000 72.33295 180 PHE F CA 1
ATOM 6597 C C . PHE F 1 105 ? -30.15977 54.11533 8.49461 1.000 71.79336 180 PHE F C 1
ATOM 6598 O O . PHE F 1 105 ? -31.32145 53.70337 8.50556 1.000 73.99133 180 PHE F O 1
ATOM 6606 N N . GLY F 1 106 ? -29.50700 54.42566 7.37807 1.000 62.80332 181 GLY F N 1
ATOM 6607 C CA . GLY F 1 106 ? -30.18534 54.41449 6.10188 1.000 62.22981 181 GLY F CA 1
ATOM 6608 C C . GLY F 1 106 ? -29.73130 53.30747 5.18045 1.000 52.38269 181 GLY F C 1
ATOM 6609 O O . GLY F 1 106 ? -29.24601 52.26656 5.62794 1.000 51.00412 181 GLY F O 1
ATOM 6610 N N . THR F 1 107 ? -29.86723 53.55589 3.87666 1.000 53.46622 182 THR F N 1
ATOM 6611 C CA . THR F 1 107 ? -29.58145 52.54554 2.86763 1.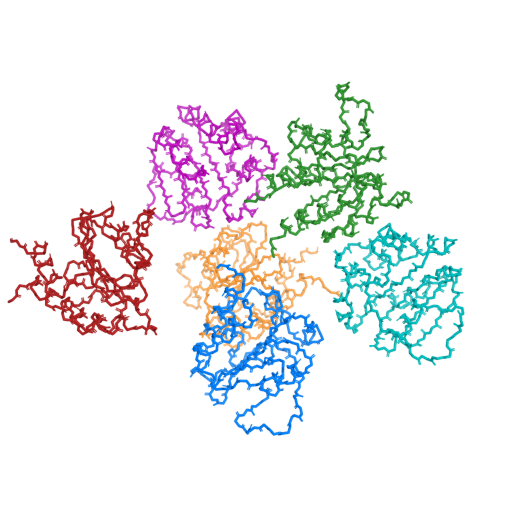000 51.40126 182 THR F CA 1
ATOM 6612 C C . THR F 1 107 ? -28.10535 52.15850 2.85006 1.000 48.08794 182 THR F C 1
ATOM 6613 O O . THR F 1 107 ? -27.77091 50.97784 2.67225 1.000 44.37700 182 THR F O 1
ATOM 6617 N N . ARG F 1 108 ? -27.19777 53.12656 3.01714 1.000 42.91592 183 ARG F N 1
ATOM 6618 C CA . ARG F 1 108 ? -25.78712 52.76525 2.99477 1.000 42.05222 183 ARG F CA 1
ATOM 6619 C C . ARG F 1 108 ? -25.45988 51.79874 4.12426 1.000 41.22134 183 ARG F C 1
ATOM 6620 O O . ARG F 1 108 ? -24.69140 50.84520 3.93048 1.000 37.09304 183 ARG F O 1
ATOM 6628 N N . HIS F 1 109 ? -26.03390 52.02854 5.31172 1.000 42.71351 184 HIS F N 1
ATOM 6629 C CA . HIS F 1 109 ? -25.77917 51.12155 6.42515 1.000 44.86850 184 HIS F CA 1
ATOM 6630 C C . HIS F 1 109 ? -26.37315 49.74981 6.16562 1.000 43.00046 184 HIS F C 1
ATOM 6631 O O . HIS F 1 109 ? -25.74786 48.73780 6.48212 1.000 41.93121 184 HIS F O 1
ATOM 6638 N N . ARG F 1 110 ? -27.58116 49.70017 5.60039 1.000 43.39278 185 ARG F N 1
ATOM 6639 C CA . ARG F 1 110 ? -28.17049 48.41198 5.24790 1.000 43.68810 185 ARG F CA 1
ATOM 6640 C C . ARG F 1 110 ? -27.32447 47.66393 4.23174 1.000 43.20619 185 ARG F C 1
ATOM 6641 O O . ARG F 1 110 ? -27.24826 46.42860 4.27923 1.000 40.57566 185 ARG F O 1
ATOM 6649 N N . ALA F 1 111 ? -26.67838 48.38962 3.31644 1.000 39.36768 186 ALA F N 1
ATOM 6650 C CA . ALA F 1 111 ? -25.81366 47.74802 2.33610 1.000 35.76943 186 ALA F CA 1
ATOM 6651 C C . ALA F 1 111 ? -24.52491 47.24588 2.98093 1.000 37.85399 186 ALA F C 1
ATOM 6652 O O . ALA F 1 111 ? -24.08637 46.11913 2.71208 1.000 40.00541 186 ALA F O 1
ATOM 6654 N N . ALA F 1 112 ? -23.90414 48.06494 3.83427 1.000 36.97997 187 ALA F N 1
ATOM 6655 C CA . ALA F 1 112 ? -22.72561 47.61352 4.56813 1.000 33.07885 187 ALA F CA 1
ATOM 6656 C C . ALA F 1 112 ? -23.04253 46.38557 5.41093 1.000 34.62809 187 ALA F C 1
ATOM 6657 O O . ALA F 1 112 ? -22.26332 45.42725 5.44813 1.000 32.93183 187 ALA F O 1
ATOM 6659 N N . ILE F 1 113 ? -24.18293 46.39782 6.10403 1.000 37.20339 188 ILE F N 1
ATOM 6660 C CA . ILE F 1 113 ? -24.53358 45.27969 6.96676 1.000 37.94497 188 ILE F CA 1
ATOM 6661 C C . ILE F 1 113 ? -24.86047 44.04679 6.12918 1.000 39.86674 188 ILE F C 1
ATOM 6662 O O . ILE F 1 113 ? -24.41783 42.93607 6.43789 1.000 41.37757 188 ILE F O 1
ATOM 6667 N N . GLY F 1 114 ? -25.59346 44.23413 5.03108 1.000 35.81779 189 GLY F N 1
ATOM 6668 C CA . GLY F 1 114 ? -25.88287 43.12174 4.14915 1.000 39.46420 189 GLY F CA 1
ATOM 6669 C C . GLY F 1 114 ? -24.63065 42.44623 3.62815 1.000 43.57347 189 GLY F C 1
ATOM 6670 O O . GLY F 1 114 ? -24.50439 41.22444 3.68829 1.000 40.74435 189 GLY F O 1
ATOM 6671 N N . LEU F 1 115 ? -23.68325 43.23415 3.11191 1.000 40.89161 190 LEU F N 1
ATOM 6672 C CA . LEU F 1 115 ? -22.46592 42.64031 2.55918 1.000 43.27456 190 LEU F CA 1
ATOM 6673 C C . LEU F 1 115 ? -21.68962 41.86826 3.61915 1.000 42.61207 190 LEU F C 1
ATOM 6674 O O . LEU F 1 115 ? -21.11845 40.80614 3.33485 1.000 39.63029 190 LEU F O 1
ATOM 6679 N N . SER F 1 116 ? -21.67810 42.37223 4.85660 1.000 38.31953 191 SER F N 1
ATOM 6680 C CA . SER F 1 116 ? -20.97774 41.70394 5.95038 1.000 40.79807 191 SER F CA 1
ATOM 6681 C C . SER F 1 116 ? -21.59673 40.36995 6.32708 1.000 43.86652 191 SER F C 1
ATOM 6682 O O . SER F 1 116 ? -20.95453 39.60030 7.05101 1.000 41.79787 191 SER F O 1
ATOM 6685 N N . GLU F 1 117 ? -22.82580 40.08959 5.88005 1.000 40.45078 192 GLU F N 1
ATOM 6686 C CA . GLU F 1 117 ? -23.48758 38.82311 6.15731 1.000 46.93079 192 GLU F CA 1
ATOM 6687 C C . GLU F 1 117 ? -23.09350 37.72070 5.18384 1.000 46.22227 192 GLU F C 1
ATOM 6688 O O . GLU F 1 117 ? -23.26618 36.54478 5.50570 1.000 49.20866 192 GLU F O 1
ATOM 6694 N N . VAL F 1 118 ? -22.55913 38.07335 4.01358 1.000 47.03723 193 VAL F N 1
ATOM 6695 C CA . VAL F 1 118 ? -22.30918 37.09797 2.95787 1.000 51.74809 193 VAL F CA 1
ATOM 6696 C C . VAL F 1 118 ? -20.86844 37.15343 2.47145 1.000 50.95040 193 VAL F C 1
ATOM 6697 O O . VAL F 1 118 ? -20.54257 36.60219 1.41762 1.000 56.37552 193 VAL F O 1
ATOM 6701 N N . SER F 1 119 ? -19.99396 37.78201 3.24562 1.000 41.72414 194 SER F N 1
ATOM 6702 C CA . SER F 1 119 ? -18.59587 37.90263 2.86308 1.000 45.38706 194 SER F CA 1
ATOM 6703 C C . SER F 1 119 ? -17.78497 38.28759 4.09093 1.000 46.07241 194 SER F C 1
ATOM 6704 O O . SER F 1 119 ? -18.33260 38.63754 5.14068 1.000 44.77967 194 SER F O 1
ATOM 6707 N N . ASP F 1 120 ? -16.46037 38.22938 3.94027 1.000 45.10034 195 ASP F N 1
ATOM 6708 C CA . ASP F 1 120 ? -15.54052 38.79492 4.91905 1.000 38.27446 195 ASP F CA 1
ATOM 6709 C C . ASP F 1 120 ? -15.05640 40.18280 4.51762 1.000 43.70951 195 ASP F C 1
ATOM 6710 O O . ASP F 1 120 ? -13.98170 40.61555 4.95076 1.000 40.43373 195 ASP F O 1
ATOM 6715 N N . ALA F 1 121 ? -15.82819 40.89838 3.70729 1.000 37.87775 196 ALA F N 1
ATOM 6716 C CA . ALA F 1 121 ? -15.41380 42.22441 3.29350 1.000 37.62564 196 ALA F CA 1
ATOM 6717 C C . ALA F 1 121 ? -15.42240 43.15756 4.49259 1.000 35.98705 196 ALA F C 1
ATOM 6718 O O . ALA F 1 121 ? -16.24322 43.01764 5.39876 1.000 33.43687 196 ALA F O 1
ATOM 6720 N N . LEU F 1 122 ? -14.49461 44.11253 4.50023 1.000 34.05844 197 LEU F N 1
ATOM 6721 C CA . LEU F 1 122 ? -14.51074 45.20882 5.45961 1.000 32.31031 197 LEU F CA 1
ATOM 6722 C C . LEU F 1 122 ? -15.19551 46.40010 4.79156 1.000 37.14440 197 LEU F C 1
ATOM 6723 O O . LEU F 1 122 ? -14.72595 46.89551 3.75932 1.000 33.16621 197 LEU F O 1
ATOM 6728 N N . THR F 1 123 ? -16.31710 46.84847 5.34504 1.000 32.27748 198 THR F N 1
ATOM 6729 C CA . THR F 1 123 ? -17.05345 47.95446 4.73026 1.000 30.01961 198 THR F CA 1
ATOM 6730 C C . THR F 1 123 ? -17.20808 49.11052 5.70403 1.000 33.68090 198 THR F C 1
ATOM 6731 O O . THR F 1 123 ? -17.47525 48.89524 6.88549 1.000 31.56750 198 THR F O 1
ATOM 6735 N N . PHE F 1 124 ? -16.99826 50.34473 5.23066 1.000 29.92391 199 PHE F N 1
ATOM 6736 C CA . PHE F 1 124 ? -17.23957 51.47182 6.11309 1.000 27.92788 199 PHE F CA 1
ATOM 6737 C C . PHE F 1 124 ? -18.20400 52.46118 5.47454 1.000 29.42021 199 PHE F C 1
ATOM 6738 O O . PHE F 1 124 ? -18.40889 52.49132 4.25198 1.000 29.36414 199 PHE F O 1
ATOM 6746 N N . VAL F 1 125 ? -18.85736 53.22822 6.34572 1.000 27.98727 200 VAL F N 1
ATOM 6747 C CA . VAL F 1 125 ? -19.93655 54.12400 5.94972 1.000 29.42107 200 VAL F CA 1
ATOM 6748 C C . VAL F 1 125 ? -19.74615 55.46097 6.65247 1.000 30.29115 200 VAL F C 1
ATOM 6749 O O . VAL F 1 125 ? -19.40441 55.50805 7.84131 1.000 30.51602 200 VAL F O 1
ATOM 6753 N N . VAL F 1 126 ? -19.97764 56.55102 5.92003 1.000 26.75741 201 VAL F N 1
ATOM 6754 C CA . VAL F 1 126 ? -20.22382 57.85866 6.51435 1.000 30.74049 201 VAL F CA 1
ATOM 6755 C C . VAL F 1 126 ? -21.69662 58.18578 6.29287 1.000 29.49931 201 VAL F C 1
ATOM 6756 O O . VAL F 1 126 ? -22.19740 58.10693 5.16124 1.000 29.36686 201 VAL F O 1
ATOM 6760 N N . SER F 1 127 ? -22.40429 58.52084 7.37201 1.000 30.76660 202 SER F N 1
ATOM 6761 C CA . SER F 1 127 ? -23.84044 58.77003 7.28942 1.000 32.36121 202 SER F CA 1
ATOM 6762 C C . SER F 1 127 ? -24.14266 60.12164 6.65536 1.000 32.24215 202 SER F C 1
ATOM 6763 O O . SER F 1 127 ? -23.65086 61.15304 7.11306 1.000 33.17218 202 SER F O 1
ATOM 6766 N N . GLU F 1 128 ? -24.99912 60.10958 5.63119 1.000 33.53460 203 GLU F N 1
ATOM 6767 C CA . GLU F 1 128 ? -25.50854 61.34726 5.05146 1.000 33.26344 203 GLU F CA 1
ATOM 6768 C C . GLU F 1 128 ? -26.36861 62.13006 6.04279 1.000 41.80191 203 GLU F C 1
ATOM 6769 O O . GLU F 1 128 ? -26.48663 63.35547 5.93105 1.000 42.32467 203 GLU F O 1
ATOM 6775 N N . GLU F 1 129 ? -27.00370 61.43671 6.98805 1.000 38.63680 204 GLU F N 1
ATOM 6776 C CA . GLU F 1 129 ? -27.94325 62.06955 7.90205 1.000 43.51888 204 GLU F CA 1
ATOM 6777 C C . GLU F 1 129 ? -27.21593 62.67433 9.09690 1.000 40.00131 204 GLU F C 1
ATOM 6778 O O . GLU F 1 129 ? -27.51596 63.79533 9.49843 1.000 43.47636 204 GLU F O 1
ATOM 6784 N N . THR F 1 130 ? -26.20227 61.97693 9.62179 1.000 41.31709 205 THR F N 1
ATOM 6785 C CA . THR F 1 130 ? -25.50738 62.39019 10.83628 1.000 40.46174 205 THR F CA 1
ATOM 6786 C C . THR F 1 130 ? -24.01161 62.61441 10.69880 1.000 41.33360 205 THR F C 1
ATOM 6787 O O . THR F 1 130 ? -23.41598 63.22178 11.59797 1.000 38.80810 205 THR F O 1
ATOM 6791 N N . GLY F 1 131 ? -23.38694 62.16766 9.61565 1.000 34.52858 206 GLY F N 1
ATOM 6792 C CA . GLY F 1 131 ? -21.94487 62.20656 9.55348 1.000 38.61178 206 GLY F CA 1
ATOM 6793 C C . GLY F 1 131 ? -21.26500 61.16299 10.40881 1.000 35.48857 206 GLY F C 1
ATOM 6794 O O . GLY F 1 131 ? -20.03129 61.14686 10.47422 1.000 33.20122 206 GLY F O 1
ATOM 6795 N N . GLY F 1 132 ? -22.03187 60.30191 11.06970 1.000 35.31861 207 GLY F N 1
ATOM 6796 C CA . GLY F 1 132 ? -21.43925 59.23592 11.85544 1.000 30.60461 207 GLY F CA 1
ATOM 6797 C C . GLY F 1 132 ? -20.63571 58.26228 11.00885 1.000 36.77368 207 GLY F C 1
ATOM 6798 O O . GLY F 1 132 ? -20.94235 57.99437 9.84473 1.000 31.26151 207 GLY F O 1
ATOM 6799 N N . ILE F 1 133 ? -19.59615 57.70921 11.62157 1.000 32.95231 208 ILE F N 1
ATOM 6800 C CA . ILE F 1 133 ? -18.68671 56.76520 10.97263 1.000 28.57294 208 ILE F CA 1
ATOM 6801 C C . ILE F 1 133 ? -18.98273 55.37480 11.50078 1.000 28.52433 208 ILE F C 1
ATOM 6802 O O . ILE F 1 133 ? -19.04476 55.17641 12.71494 1.000 31.62880 208 ILE F O 1
ATOM 6807 N N . SER F 1 134 ? -19.12568 54.40369 10.59833 1.000 28.33165 209 SER F N 1
ATOM 6808 C CA . SER F 1 134 ? -19.35459 53.03394 11.03129 1.000 29.50865 209 SER F CA 1
ATOM 6809 C C . SER F 1 134 ? -18.59117 52.05880 10.13880 1.000 29.62169 209 SER F C 1
ATOM 6810 O O . SER F 1 134 ? -18.13464 52.39118 9.03075 1.000 29.64683 209 SER F O 1
ATOM 6813 N N . ILE F 1 135 ? -18.43623 50.84713 10.66315 1.000 30.72199 210 ILE F N 1
ATOM 6814 C CA . ILE F 1 135 ? -17.72273 49.75880 9.99814 1.000 30.83360 210 ILE F CA 1
ATOM 6815 C C . ILE F 1 135 ? -18.53844 48.49300 10.18574 1.000 36.34484 210 ILE F C 1
ATOM 6816 O O . ILE F 1 135 ? -19.09772 48.27109 11.26755 1.000 35.31127 210 ILE F O 1
ATOM 6821 N N . THR F 1 136 ? -18.62429 47.66123 9.13950 1.000 30.45778 211 THR F N 1
ATOM 6822 C CA . THR F 1 136 ? -19.16042 46.31030 9.27991 1.000 35.10516 211 THR F CA 1
ATOM 6823 C C . THR F 1 136 ? -18.09083 45.30093 8.89159 1.000 32.79884 211 THR F C 1
ATOM 6824 O O . THR F 1 136 ? -17.32020 45.53346 7.95169 1.000 32.01008 211 THR F O 1
ATOM 6828 N N . TYR F 1 137 ? -18.06217 44.18187 9.60687 1.000 36.56462 212 TYR F N 1
ATOM 6829 C CA . TYR F 1 137 ? -17.07713 43.13302 9.34652 1.000 39.87579 212 TYR F CA 1
ATOM 6830 C C . TYR F 1 137 ? -17.58047 41.83427 9.95359 1.000 45.19685 212 TYR F C 1
ATOM 6831 O O . TYR F 1 137 ? -17.82172 41.77873 11.16287 1.000 42.06674 212 TYR F O 1
ATOM 6840 N N . ASN F 1 138 ? -17.73737 40.79619 9.12606 1.000 38.35385 213 ASN F N 1
ATOM 6841 C CA . ASN F 1 138 ? -18.17128 39.47115 9.57955 1.000 44.10929 213 ASN F CA 1
ATOM 6842 C C . ASN F 1 138 ? -19.43135 39.54305 10.43492 1.000 47.29911 213 ASN F C 1
ATOM 6843 O O . ASN F 1 138 ? -19.55407 38.88416 11.47043 1.000 49.43604 213 ASN F O 1
ATOM 6848 N N . GLY F 1 139 ? -20.38451 40.34558 9.98132 1.000 40.44467 214 GLY F N 1
ATOM 6849 C CA . GLY F 1 139 ? -21.65197 40.46473 10.67095 1.000 51.57422 214 GLY F CA 1
ATOM 6850 C C . GLY F 1 139 ? -21.66287 41.41504 11.84295 1.000 53.29241 214 GLY F C 1
ATOM 6851 O O . GLY F 1 139 ? -22.74821 41.72150 12.35720 1.000 52.23537 214 GLY F O 1
ATOM 6852 N N . ARG F 1 140 ? -20.50283 41.89349 12.28795 1.000 51.89146 215 ARG F N 1
ATOM 6853 C CA . ARG F 1 140 ? -20.46644 42.86262 13.36830 1.000 47.40380 215 ARG F CA 1
ATOM 6854 C C . ARG F 1 140 ? -20.66583 44.26377 12.81497 1.000 46.94923 215 ARG F C 1
ATOM 6855 O O . ARG F 1 140 ? -20.10291 44.62452 11.77162 1.000 40.37175 215 ARG F O 1
ATOM 6863 N N . PHE F 1 141 ? -21.44036 45.07001 13.54097 1.000 42.70513 216 PHE F N 1
ATOM 6864 C CA . PHE F 1 141 ? -21.72262 46.45102 13.15123 1.000 40.71378 216 PHE F CA 1
ATOM 6865 C C . PHE F 1 141 ? -21.22946 47.36899 14.26495 1.000 45.53446 216 PHE F C 1
ATOM 6866 O O . PHE F 1 141 ? -21.73514 47.30457 15.39169 1.000 46.61901 216 PHE F O 1
ATOM 6874 N N . LYS F 1 142 ? -20.22529 48.19486 13.96337 1.000 40.28948 217 LYS F N 1
ATOM 6875 C CA . LYS F 1 142 ? -19.69988 49.18248 14.90358 1.000 41.87555 217 LYS F CA 1
ATOM 6876 C C . LYS F 1 142 ? -20.03369 50.56630 14.37098 1.000 41.38429 217 LYS F C 1
ATOM 6877 O O . LYS F 1 142 ? -19.61572 50.91901 13.26662 1.000 38.50292 217 LYS F O 1
ATOM 6883 N N . HIS F 1 143 ? -20.77272 51.34732 15.15312 1.000 38.41976 218 HIS F N 1
ATOM 6884 C CA . HIS F 1 143 ? -21.29547 52.61586 14.67494 1.000 37.40013 218 HIS F CA 1
ATOM 6885 C C . HIS F 1 143 ? -20.86113 53.75841 15.58180 1.000 37.36127 218 HIS F C 1
ATOM 6886 O O . HIS F 1 143 ? -20.43190 53.55356 16.71845 1.000 40.32690 218 HIS F O 1
ATOM 6893 N N . ASN F 1 144 ? -20.99372 54.97271 15.05772 1.000 36.64724 219 ASN F N 1
ATOM 6894 C CA . ASN F 1 144 ? -20.68015 56.19245 15.80038 1.000 42.73389 219 ASN F CA 1
ATOM 6895 C C . ASN F 1 144 ? -19.23940 56.19488 16.30404 1.000 34.93872 219 ASN F C 1
ATOM 6896 O O . ASN F 1 144 ? -18.96285 56.55387 17.45254 1.000 40.50387 219 ASN F O 1
ATOM 6901 N N . LEU F 1 145 ? -18.32277 55.76135 15.44097 1.000 32.82684 220 LEU F N 1
ATOM 6902 C CA . LEU F 1 145 ? -16.90339 55.75243 15.77461 1.000 35.47008 220 LEU F CA 1
ATOM 6903 C C . LEU F 1 145 ? -16.31235 57.15153 15.69005 1.000 33.29681 220 LEU F C 1
ATOM 6904 O O . LEU F 1 145 ? -16.64123 57.91886 14.77902 1.000 31.72671 220 LEU F O 1
ATOM 6909 N N . THR F 1 146 ? -15.40861 57.47271 16.62266 1.000 33.12242 221 THR F N 1
ATOM 6910 C CA . THR F 1 146 ? -14.49941 58.59506 16.35045 1.000 31.97578 221 THR F CA 1
ATOM 6911 C C . THR F 1 146 ? -13.54887 58.25417 15.20154 1.000 34.76262 221 THR F C 1
ATOM 6912 O O . THR F 1 146 ? -13.32891 57.08671 14.84756 1.000 29.16211 221 THR F O 1
ATOM 6916 N N . LEU F 1 147 ? -12.97599 59.29999 14.60095 1.000 30.50442 222 LEU F N 1
ATOM 6917 C CA . LEU F 1 147 ? -12.01949 59.07177 13.53043 1.000 28.78355 222 LEU F CA 1
ATOM 6918 C C . LEU F 1 147 ? -10.88238 58.16943 13.99497 1.000 29.30891 222 LEU F C 1
ATOM 6919 O O . LEU F 1 147 ? -10.44960 57.27882 13.25306 1.000 31.40960 222 LEU F O 1
ATOM 6924 N N . ASP F 1 148 ? -10.41720 58.34864 15.23435 1.000 29.23067 223 ASP F N 1
ATOM 6925 C CA . ASP F 1 148 ? -9.30240 57.53720 15.71541 1.000 34.54673 223 ASP F CA 1
ATOM 6926 C C . ASP F 1 148 ? -9.73877 56.09054 15.92664 1.000 40.45888 223 ASP F C 1
ATOM 6927 O O . ASP F 1 148 ? -8.97125 55.14905 15.65472 1.000 35.40253 223 ASP F O 1
ATOM 6932 N N . GLU F 1 149 ? -10.95482 55.89499 16.44362 1.000 34.48752 224 GLU F N 1
ATOM 6933 C CA . GLU F 1 149 ? -11.47620 54.54456 16.56851 1.000 32.38007 224 GLU F CA 1
ATOM 6934 C C . GLU F 1 149 ? -11.61505 53.90264 15.20309 1.000 31.66188 224 GLU F C 1
ATOM 6935 O O . GLU F 1 149 ? -11.33943 52.70399 15.03785 1.000 33.32272 224 GLU F O 1
ATOM 6941 N N . PHE F 1 150 ? -12.07153 54.68125 14.22239 1.000 28.73161 225 PHE F N 1
ATOM 6942 C CA . PHE F 1 150 ? -12.18787 54.19454 12.85695 1.000 30.44786 225 PHE F CA 1
ATOM 6943 C C . PHE F 1 150 ? -10.83296 53.72426 12.33937 1.000 31.48811 225 PHE F C 1
ATOM 6944 O O . PHE F 1 150 ? -10.71392 52.62626 11.77665 1.000 30.24144 225 PHE F O 1
ATOM 6952 N N . GLU F 1 151 ? -9.79601 54.55247 12.52461 1.000 29.34203 226 GLU F N 1
ATOM 6953 C CA . GLU F 1 151 ? -8.45427 54.18289 12.06682 1.000 29.51674 226 GLU F CA 1
ATOM 6954 C C . GLU F 1 151 ? -7.93386 52.95178 12.80312 1.000 34.41806 226 GLU F C 1
ATOM 6955 O O . GLU F 1 151 ? -7.29216 52.07844 12.20309 1.000 36.10527 226 GLU F O 1
ATOM 6961 N N . THR F 1 152 ? -8.17206 52.87846 14.11255 1.000 33.89587 227 THR F N 1
ATOM 6962 C CA . THR F 1 152 ? -7.75426 51.70998 14.87668 1.000 34.36756 227 THR F CA 1
ATOM 6963 C C . THR F 1 152 ? -8.37607 50.42716 14.31603 1.000 35.85760 227 THR F C 1
ATOM 6964 O O . THR F 1 152 ? -7.68784 49.40693 14.16792 1.000 37.45357 227 THR F O 1
ATOM 6968 N N . GLU F 1 153 ? -9.67214 50.45943 13.99458 1.000 34.92450 228 GLU F N 1
ATOM 6969 C CA . GLU F 1 153 ? -10.33646 49.26932 13.46159 1.000 40.97975 228 GLU F CA 1
ATOM 6970 C C . GLU F 1 153 ? -9.79006 48.89735 12.08788 1.000 40.44137 228 GLU F C 1
ATOM 6971 O O . GLU F 1 153 ? -9.55161 47.71593 11.80250 1.000 37.00547 228 GLU F O 1
ATOM 6977 N N . LEU F 1 154 ? -9.61182 49.89196 11.21665 1.000 31.57173 229 LEU F N 1
ATOM 6978 C CA . LEU F 1 154 ? -9.01368 49.64536 9.90673 1.000 41.65252 229 LEU F CA 1
ATOM 6979 C C . LEU F 1 154 ? -7.65844 48.96832 10.04440 1.000 39.93883 229 LEU F C 1
ATOM 6980 O O . LEU F 1 154 ? -7.34849 48.01896 9.31206 1.000 39.48350 229 LEU F O 1
ATOM 6985 N N . ARG F 1 155 ? -6.83047 49.45234 10.97070 1.000 38.19406 230 ARG F N 1
ATOM 6986 C CA . ARG F 1 155 ? -5.48326 48.91997 11.09461 1.000 41.01484 230 ARG F CA 1
ATOM 6987 C C . ARG F 1 155 ? -5.49236 47.51881 11.70253 1.000 52.03480 230 ARG F C 1
ATOM 6988 O O . ARG F 1 155 ? -4.67649 46.67139 11.32410 1.000 49.15412 230 ARG F O 1
ATOM 6996 N N . GLU F 1 156 ? -6.40700 47.26159 12.64469 1.000 42.34856 231 GLU F N 1
ATOM 6997 C CA . GLU F 1 156 ? -6.54264 45.92348 13.22046 1.000 45.78322 231 GLU F CA 1
ATOM 6998 C C . GLU F 1 156 ? -6.97005 44.90297 12.17916 1.000 44.05882 231 GLU F C 1
ATOM 6999 O O . GLU F 1 156 ? -6.48402 43.76981 12.17183 1.000 50.08346 231 GLU F O 1
ATOM 7005 N N . ILE F 1 157 ? -7.91289 45.26672 11.32139 1.000 43.46640 232 ILE F N 1
ATOM 7006 C CA . ILE F 1 157 ? -8.44309 44.28787 10.37870 1.000 49.13478 232 ILE F CA 1
ATOM 7007 C C . ILE F 1 157 ? -7.50476 44.11888 9.19027 1.000 49.83438 232 ILE F C 1
ATOM 7008 O O . ILE F 1 157 ? -7.21506 42.99235 8.76511 1.000 49.71658 232 ILE F O 1
ATOM 7013 N N . LEU F 1 158 ? -6.97154 45.22320 8.67255 1.000 53.26485 233 LEU F N 1
ATOM 7014 C CA . LEU F 1 158 ? -6.18918 45.19823 7.44263 1.000 48.57883 233 LEU F CA 1
ATOM 7015 C C . LEU F 1 158 ? -4.70620 44.95385 7.67662 1.000 56.03958 233 LEU F C 1
ATOM 7016 O O . LEU F 1 158 ? -4.03610 44.39588 6.80041 1.000 65.37234 233 LEU F O 1
ATOM 7021 N N . LEU F 1 159 ? -4.17816 45.35622 8.83187 1.000 57.62592 234 LEU F N 1
ATOM 7022 C CA . LEU F 1 159 ? -2.77002 45.16237 9.18767 1.000 67.24211 234 LEU F CA 1
ATOM 7023 C C . LEU F 1 159 ? -2.67324 44.46876 10.54478 1.000 71.18603 234 LEU F C 1
ATOM 7024 O O . LEU F 1 159 ? -2.19783 45.05663 11.52499 1.000 77.13586 234 LEU F O 1
ATOM 7029 N N . PRO F 1 160 ? -3.12084 43.20899 10.64241 1.000 65.13161 235 PRO F N 1
ATOM 7030 C CA . PRO F 1 160 ? -3.08078 42.51469 11.93990 1.000 73.71731 235 PRO F CA 1
ATOM 7031 C C . PRO F 1 160 ? -1.66434 42.28751 12.49323 1.000 75.36008 235 PRO F C 1
ATOM 7032 O O . PRO F 1 160 ? -0.69674 42.17000 11.73723 1.000 81.42111 235 PRO F O 1
#

Nearest PDB structures (foldseek):
  8ofh-assembly3_D  TM=1.002E+00  e=8.906E-33  Streptococcus pneumoniae R6
  7l8n-assembly1_B  TM=9.915E-01  e=8.163E-26  Streptococcus mutans UA159
  6hvn-assembly1_A  TM=9.890E-01  e=8.806E-24  Listeria monocytogenes EGD-e
  6hvn-assembly1_B  TM=9.880E-01  e=1.471E-23  Listeria monocytogenes EGD-e
  8ogm-assembly1_B  TM=9.801E-01  e=2.793E-23  Bacillus subtilis subsp. subtilis str. 168

InterPro domains:
  IPR003390 DNA integrity scanning protein, DisA, N-terminal [PF02457] (134-251)
  IPR003390 DNA integrity scanning protein, DisA, N-terminal [PS51794] (100-258)
  IPR014046 Diadenylate cyclase [PIRSF004793] (30-274)
  IPR034701 Diadenylate cyclase CdaA [MF_01499] (21-270)
  IPR034701 Diadenylate cyclase CdaA [TIGR00159] (32-265)
  IPR036888 DNA integrity scanning protein, DisA, N-terminal domain superfamily [G3DSA:3.40.1700.10] (111-277)
  IPR036888 DNA integrity scanning protein, DisA, N-terminal domain superfamily [SSF143597] (58-256)
  IPR045585 Diadenylate cyclase CdaA, N-terminal domain [PF19293] (32-103)
  IPR050338 DNA integrity scanning protein DisA [PTHR34185] (8-290)

Secondary structure (DSSP, 8-state):
--HHHHHHHHHHHHHHHHTTTT--EEEEE--SS--HHHHTTSEEEEEE--HHHHHHHHSTTSTT-SSEEEEETTEEEEEEE--PPP--S---TTS-HHHHHHHHHHHHS--EEEEE-TTT--EEEEETTEEEEEE-HHHHHHHHHHHH-/---HHHHHHHHHHHHHHHHHHHT--EEEEE--SS--HHHHTTSEEEEEE--HHHHHHHHSSSSTT-SSEEEEETTEEEEEEE--PPPP-TT--TT--HHHHHHHHHHTTS--EEEEE-TTT--EEEEETTEEEEEE-HHHHHHHHHHHH---/--HHHHHHHHHHHHHHHHHHHT--EEEEE--SS--HHHHTTSEEEEEE--HHHHHHHHSTTSTT-SSEEEEETTEEEEEEE--PPP--S-S-TTS-HHHHHHHHHHHHS--EEEEE-TTT--EEEEETTEEEEEE-HHHHHHHHHHHH--/--HHHHHHHHHHHHHHHHTTTT--EEEEE--SS--HHHHTTSEEEEEEP-HHHHHHHH-TTSTT-SSEEEEETTEEEEEEE--PPP--S---TTS-HHHHHHHHHHHS---EEEEE-TTT--EEEEETTEEEEEE-HHHHHHHHHHHH--/--HHHHHHHHHHHHHHHHTTTT--EEEEE--SS--HHHHTTSEEEEEE--HHHHHHHHSTTSTT-SSEEEEETTEEEEEEE--PPP--S-S-TT--HHHHHHHHHHHSS--EEEEE-TTT--EEEEETTEEEEEE-HHHHHHHHHHHH--/--HHHHHHHHHHHHHHHHHHHT--EEEEE--SS--HHHHTTSEEEEEE--HHHHHHHH-TTSTT-SSEEEEETTEEEEEEEPPPPP--S---TT--HHHHHHHHHHHSS--EEEEE-TTT--EEEEETTEEEEEE-HHHHHHHHHHHH--

B-factor: mean 41.82, std 15.77, range [20.06, 129.49]

Sequence (901 aa):
ISAEEQMIRAFVKSVEYMSPRKIGALVAIQRVRTLQEYISTGIPLDAKISAELLINIFIPNTPLHDGAVIIKEERIAVTSAYLPLTKNTGISKEFGTRHRAAIGLSEVSDALTFVVSEETGGISITYNGRFKHNLTLDEFETELREILLPISAEEQMIRAFVKSVEYMSPRKIGALVAIQRVRTLQEYISTGIPLDAKISAELLINIFIPNTPLHDGAVIIKEERIAVTSAYLPLTKNTGISKEFGTRHRAAIGLSEVSDALTFVVSEETGGISITYNGRFKHNLTLDEFETELREILLPKISAEEQMIRAFVKSVEYMSPRKIGALVAIQRVRTLQEYISTGIPLDAKISAELLINIFIPNTPLHDGAVIIKEERIAVTSAYLPLTKNTGISKEFGTRHRAAIGLSEVSDALTFVVSEETGGISITYNGRFKHNLTLDEFETELREILLPISAEEQMIRAFVKSVEYMSPRKIGALVAIQRVRTLQEYISTGIPLDAKISAELLINIFIPNTPLHDGAVIIKEERIAVTSAYLPLTKNTGISKEFGTRHRAAIGLSEVSDALTFVVSEETGGISITYNGRFKHNLTLDEFETELREILLPISAEEQMIRAFVKSVEYMSPRKIGALVAIQRVRTLQEYISTGIPLDAKISAELLINIFIPNTPLHDGAVIIKEERIAVTSAYLPLTKNTGISKEFGTRHRAAIGLSEVSDALTFVVSEETGGISITYNGRFKHNLTLDEFETELREILLPISAEEQMIRAFVKSVEYMSPRKIGALVAIQRVRTLQEYISTGIPLDAKISAELLINIFIPNTPLHDGAVIIKEERIAVTSAYLPLTKNTGISKEFGTRHRAAIGLSEVSDALTFVVSEETGGISITYNGRFKHNLTLDEFETELREILLP

Radius of gyration: 33.02 Å; Cα contacts (8 Å, |Δi|>4): 1960; chains: 6; bounding box: 71×81×99 Å

Foldseek 3Di:
DDLLVQQLVLVLLLLVVCLVVLQKAKEKEADDDDPVVQLVQFAADQAARHNVVRNVQRDPPDPQNAAYFYHYPRGRGGGNTFADFDPPPDDDPQDDDSQRRQQRNQCPHQIWMWIQGSVRSKIWIHGNNDIGIRDDSVRVSVVSVVVRD/DDDLLVQQLVLVLLLLVVCLVVLQKAKEKEDDDDDPVVQLVQFAADQAAGHNVVRNVQRDPPDPFNAAYQYHYPRTRGGGRTDAAFADQVPNDPQDDRSQRRQLRNLCPHQIWMWIQGSRNSKIWIHGNNDIGINDDSVRVSVVSCCPSVVD/DDLLVQQLVLVLLLLVVCLVVLQKAKEKEADPDDDVVFLVQFAADQAAGHNVVRNVQRDPPDPFNAAYFYHYPRGRGGTNTDADFDPPVPDDPVDDRRLRRQQRNLDPHQIWMWIQGSVRSKIWIHGNNDIGINDDSVRVSVVSCVVRPD/DDLLVQQLVLVLLLLVVCLVVLQKAKEKEADDDDPVVFLVQFAADQAAGHNVVRNVQRDPPDPFNAAYFYHYPRGRGGGNTDADFDPDPPDDPVDDRSLRRQQRNLVPHQIWMWIQGSNRSKIWIRGNNDIGIRDDSVRVSVVSCVVSDD/DDLLVQLLVLVLLLLVVCLVVLQKAKEKEADDDDPVVQLVQFAADQAAGHNVVRNVQRDPPDPFNAAYFYHYPRTGGGGNTDADFDPDPPDDPQDDRSLRRQQRNLDPHQMWMWIQGSVRSKIWIHGNNDIGTRDDSVRVSVVSCVVRPD/DDLLVQQLVLVLLLLVVCLVVLQKAKEKEADPDDPVVQLVQFAADQAAGHNVVRNVQRDPPDPFNAAYFYHDPRGRGGGNTQADFDPPVPDDPQDDRSLRRQLRNLCPHQIWMWIQGSVRSKIWIHGNNDIGIRDDSVRVSVVSCVVRPD

Solvent-accessible surface area: 41598 Å² total; per-residue (Å²): 193,50,49,66,26,116,8,0,143,8,0,12,108,0,0,83,58,1,20,89,130,108,14,6,0,8,1,0,7,35,84,132,74,20,0,44,76,21,16,81,71,14,35,86,0,58,0,79,30,19,3,55,0,0,17,1,0,2,23,68,133,11,40,1,41,99,23,0,0,0,1,60,134,65,57,0,14,4,0,29,3,135,4,28,71,3,190,80,136,67,43,70,174,70,27,33,94,40,6,84,5,0,18,2,0,5,95,74,13,29,0,0,0,0,1,0,7,112,106,58,4,19,5,3,0,1,45,83,57,151,55,48,83,82,25,77,72,111,86,0,51,86,37,0,65,137,20,22,111,187,80,60,50,65,23,100,4,0,118,10,0,16,115,0,0,77,51,0,22,101,130,110,13,5,0,6,1,0,2,24,77,140,56,7,0,37,19,25,15,52,58,15,41,76,0,41,0,83,25,18,16,63,1,0,10,1,0,1,25,65,132,10,49,1,26,91,32,0,0,0,1,43,130,50,55,0,14,5,0,19,3,168,15,17,81,17,183,71,131,82,91,58,172,51,45,33,91,39,9,67,4,0,34,4,0,5,104,74,15,32,0,0,0,0,1,0,6,113,103,59,4,20,11,3,3,0,67,93,43,155,54,73,85,89,25,75,51,108,87,0,49,67,23,0,70,108,28,7,50,106,228,153,59,51,54,23,62,5,0,128,9,0,17,119,0,0,81,58,0,22,101,132,108,12,6,0,7,0,0,6,33,84,42,33,63,0,86,92,29,15,82,66,15,35,84,0,52,0,90,6,16,16,63,1,0,9,0,0,2,24,70,134,10,46,1,42,104,27,0,0,0,1,60,135,62,60,0,16,6,0,30,3,132,6,26,87,15,189,84,131,63,39,58,196,74,16,35,92,49,8,61,5,0,16,2,0,12,103,69,13,23,1,0,1,0,0,0,7,98,127,70,4,22,11,3,0,1,58,71,81,157,51,50,77,87,25,76,50,104,86,0,50,71,23,0,65,128,25,10,65,149,135,63,35,75,26,94,17,0,136,7,0,15,116,0,0,75,80,0,20,101,131,106,11,7,0,8,1,0,8,41,84,134,137,99,0,79,128,21,18,82,74,15,77,110,50,99,21,154,32,41,19,124,51,0,25,106,1,3,58,68,138,44,127,51,40,103,24,0,0,0,2,77,150,106,101,0,9,4,0,26,3,130,6,26,69,5,189,95,139,75,48,56,201,72,27,28,85,40,6,90,6,0,17,2,0,10,98,75,13,27,0,0,0,0,0,0,5,91,113,70,4,21,10,2,1,2,41,91,63,168,51,60,82,84,30,80,48,102,90,0,50,83,36,0,72,135,20,19,56,184,196,46,55,54,25,97,6,0,121,10,0,20,110,0,0,81,76,0,25,93,133,100,9,5,0,9,0,0,7,35,90,135,128,94,1,76,36,4,14,82,62,14,75,112,49,41,22,158,29,40,15,122,51,0,20,104,0,3,55,67,142,43,131,51,42,103,28,0,0,0,0,56,105,67,29,0,18,6,0,28,4,65,5,3,77,11,158,82,143,69,36,61,198,86,13,30,93,48,10,87,5,1,12,2,0,8,100,29,3,18,1,0,0,0,1,0,7,101,136,68,3,20,8,3,4,1,56,72,81,152,45,60,86,86,22,77,52,111,88,0,48,90,38,0,64,137,33,11,58,152,142,68,50,70,29,104,6,0,124,8,0,17,115,1,0,76,50,0,24,98,132,110,14,2,0,5,1,0,4,32,86,140,78,24,0,34,89,27,13,66,63,14,39,71,0,48,0,81,27,18,20,64,0,0,11,0,0,2,23,62,132,8,39,1,22,82,28,0,1,0,1,56,129,58,58,0,14,4,0,19,2,165,11,43,92,15,191,86,139,66,36,44,173,76,21,28,93,39,10,75,5,1,14,2,0,5,99,71,15,32,0,0,0,0,0,0,6,97,124,60,4,16,9,3,3,1,66,91,46,165,52,72,87,83,24,81,49,106,85,0,50,67,25,0,69,106,26,5,70,147

Organism: Streptococcus pneumoniae (strain ATCC BAA-255 / R6) (NCBI:txid171101)